Protein 8Y6P (pdb70)

B-factor: mean 99.48, std 20.66, range [30.0, 200.17]

Solvent-accessible surface area: 58637 Å² total; per-residue (Å²): 168,64,16,48,32,4,4,22,27,37,20,68,47,4,19,118,91,7,71,11,123,73,8,61,108,7,53,99,83,7,2,52,95,131,58,7,58,57,4,40,140,29,177,72,67,52,11,9,3,9,60,8,13,55,26,3,72,93,57,102,55,68,30,0,62,77,5,5,91,80,18,3,120,128,111,34,106,162,10,15,70,56,5,69,65,19,54,159,107,26,47,112,90,3,121,72,3,5,74,35,41,54,138,14,68,110,102,51,121,67,12,61,123,72,34,19,28,6,22,97,6,6,43,105,4,33,106,20,1,53,131,13,136,52,80,69,9,2,2,2,19,6,70,95,20,7,6,9,69,45,4,7,10,15,4,4,21,17,27,56,1,5,47,96,1,65,18,54,9,18,46,8,74,0,88,110,2,113,13,45,1,21,0,3,45,24,0,42,37,9,8,111,89,18,57,93,103,102,74,55,190,45,48,26,17,49,86,12,100,16,24,10,54,29,12,22,28,34,3,63,162,51,14,122,42,157,84,36,92,16,4,3,6,2,0,14,40,0,37,64,19,75,0,43,64,10,0,53,1,67,7,8,6,10,0,1,1,103,52,159,72,0,35,104,88,14,63,77,102,68,4,54,82,10,42,8,96,100,150,64,13,48,4,63,91,76,14,15,111,46,2,24,59,81,62,49,110,60,114,89,30,90,78,30,80,106,35,40,48,78,4,2,10,53,28,3,45,28,30,8,39,14,85,52,65,34,65,62,168,79,28,127,115,27,55,98,45,16,103,113,66,55,22,16,64,10,19,15,72,63,3,82,105,92,48,41,73,96,6,18,28,27,12,31,9,11,16,108,79,4,104,2,18,19,108,1,1,33,53,8,5,155,102,85,21,190,66,75,28,79,87,5,0,78,54,3,70,147,62,60,2,5,79,48,60,108,176,112,66,9,2,11,20,21,73,67,21,14,90,42,64,39,123,101,114,64,21,142,21,55,78,132,14,1,51,36,1,48,83,52,28,113,24,121,77,62,121,66,71,74,38,139,32,53,68,95,1,0,12,25,54,11,2,68,0,27,58,56,21,75,111,72,82,55,38,94,91,18,31,6,30,6,35,35,14,8,22,28,5,3,51,59,35,63,26,38,106,34,81,36,69,65,6,4,6,6,58,4,5,63,36,4,54,127,1,92,78,12,24,60,24,24,55,63,142,140,49,153,124,31,28,37,12,7,47,78,6,11,90,17,6,6,79,17,30,46,21,2,27,94,30,102,4,17,15,4,2,21,5,7,19,73,48,97,146,8,55,60,45,3,54,125,40,12,149,100,33,140,22,21,3,2,39,18,67,30,102,34,68,40,88,79,68,12,114,7,36,118,58,51,10,63,42,10,25,12,6,93,128,24,34,8,2,4,1,7,51,48,9,47,9,33,5,12,25,3,9,86,68,38,153,78,93,108,127,49,111,15,152,98,53,88,30,39,4,86,95,35,31,35,5,28,150,43,98,10,1,0,4,5,6,75,53,6,13,2,11,10,11,42,15,91,166,218,92,34,79,19,58,91,80,190,107,110,12,38,2,8,53,22,24,96,121,131,30,27,3,3,11,0,39,93,71,1,22,9,22,32,13,57,25,28,134,161,66,93,60,5,70,121,32,184,66,114,81,45,133,4,132,60,84,34,5,97,5,4,6,15,14,140,119,104,54,12,10,2,1,11,64,125,71,55,46,10,12,25,24,62,93,98,27,62,60,81,111,93,30,58,24,12,42,46,119,50,1,9,2,7,24,94,158,35,7,91,38,20,42,40,90,120,48,202,92,33,52,55,97,79,49,72,15,98,34,29,165,90,24,64,3,34,31,20,80,30,0,82,86,12,91,31,7,0,0,0,0,36,50,0,1,5,0,2,4,40,132,87,42,31,27,45,31,34,2,32,57,78,40,48,3,32,4,16,6,6,46,49,16,191,35,123,46,12,67,16,2,0,2,2,2,3,86,46,86,84,51,10,27,7,25,6,0,85,93,57,42,31,50,156,6,16,2,48,0,43,12,75,26,44,11,11,51,2,138,82,40,65,29,2,1,0,1,0,27,80,21,19,3,5,30,16,165,102,50,53,69,88,5,88,64,15,92,55,114,21,114,3,37,6,17,6,11,21,47,62,108,38,8,9,1,0,1,59,56,5,10,6,2,14,10,90,116,67,73,58,41,65,102,120,33,8,113,52,52,0,69,36,8,50,3,18,22,83,94,15,0,1,0,0,0,56,77,21,92,72,0,1,2,7,103,87,122,45,38,100,16,120,14,11,1,66,88,0,13,56,27,137,48,60,8,3,2,2,0,4,51,79,13,35,0,18,3,25,54,88,68,40,104,49,30,68,140,34,172,120,35,152,48,110,8,48,3,38,21,23,69,92,36,14,1,0,6,0,36,54,68,18,47,1,11,2,34,81,8,78,61,54,123,148,101,7,127,72,75,87,35,10,115,54,119,24,84,45,179,20,113,5,29,73,1,5,2,1,101,58,4,60,18,0,0,0,0,0,98,80,0,7,0,8,1,12,13,27,63,128,137,94,12,100,106,19,37,44,2,81,127,7,1,127,71,32,2,95,35,2,49,16,2,80,35,46,40,2,0,0,0,0,0,12,16,0,1,1,2,23,1,60,51,0,116,111,69,160,48,23,126,60,13,120,125,39,150,27,34,97,143,66,55,2,16,6,3,7,5,31,1,108,7,94,29,0,135,68,3,33,17,19,82,123,11,20,48,1,28,1,5,1,53,95,4,27,4,9,31,1,44,16,46,165

Foldseek 3Di:
DDLLLLVLVPQPVCLVPPALLPQVVPPCVLPPPVQSVVLNPDDHSNLSSVSVSVSNSVDDVVSVVCVLPDRCVVPVVVVCPCSVCCVPPVDPLSVLLSVLLVVLCVVDVVCVQQADDDRVLLVVVLVCLVPDDFQFEAEEEEAPQLCPVRSVSVNCNRSVSCVVQLVAEAEFEQPPPPDPCVLVLSLLLVVLSLPPDDPPLFLLFQDCNQVLVQSLQVVLVVQCDPSNVAHEYEYEAHDDVVSVVSVRNSGHYYYYHYDVVNVVPDDCVRYPYHYCQDPVNFQDVVSVVSSLCSPVPDDDDCVCPPPPRNRSCSLVVVVVLVVVPPNCPCVVVLSVPSVDCVNVVPLQCVPDVPPVNVLVLLVLLDDAFFWAALVLNCLSRVPPCVDDSVVVQVVCVSRPFWPQDPPRRTTTGDDDDSVPPSVPVVPDCSQVSLVVVCVVVPPPDDADADDDDDLGCCLQCNVSSLVSYDLVSSQPCPPLLDARRVLSSQQSVPPCPRSGNRGDLPSVVVVLVVCVVVCVSVNCPPCVVSVVSSVCVSSLSSVPGPPRRPDDAGPLQSQCDDDDCCVVVSVVNVPNDPFDFANFPDWDFADKKDFDPPWFFQAWEAAPPQWIWTFTQQRWIWIGHQLVPDDDIDIGDDPPDRFGWDDKDADPNRQKMWTDGPFQWIWIDGDPPDIDTVVVLNWGWAEKDWDDPQTWIWTAIQQGKIFIWGADPVVRDIHGDPQDIQRRRDGQWHYWDDDPVFKIWTAGPVRWIWIAGPVPGDIDTDADDWDDPCIWHFDFAWIWRWDWDDDPDIDTDIDTQDDDPPKTWADWAADPVRAWIWTFIQQFIFIAGDVVSRGNRGDSGGAHWSYWYWDADDDQFWGIKIWTTGPPDSIITIWTATPHDTPSSRNRKFWFAQKEAEPQGQWIWTAMQQGWIAIDVGDIAHAPCSVVVWAWAHWEYHDPQFIWTFTQQGWIAGRVVNDTDDDDFGGGGWNDWYAADPQKIKIFHVVQQKIFMVGCVRDIDSHGFPDWYDDPNFWIWGQGQQGIWIAGPVCRVPTDDGDRHPWGWQEWDAAPQKTWTATQQQKIWIWHWDDDPPDIDTDTLEIDGDPDDFGWHYKDAANNRQWIWTWGQQGKIWIWGQDPSDTDTQAIDPPNDRGTFQDWDAANVRQWIWTFWQKIWIFGRVVSRVVSCCVSCPPQFPDPVDGGTRRMGGDSARGWNDKDAHNSRAWIWTAHSRRTITIMGTDD

Secondary structure (DSSP, 8-state):
--HHHHHTTTTHHHHHH--SSS-TT--TTTS-HHHHHHHHT-SSHHHHHHHHHHHHHHS-HHHHHHHHHTTHHHH-HHHHHHHHHHTTS--HHHHHHHHHHHHHHHH-HHHHHS----HHHHHHHHHHHHH--TT-EEEEE-STTSSHHHHHHHHHHSHHHHHHTTT-EEEEE--S--STTHHHHHHHHHHHHH-S---TT----SSHHHHHHHHHHHHHHHHSSGGGSS-EEEEEEE--HHHHHHH--SSEEEEEE--HHHHHHS-TTTEEEEES-SSSSS--HHHHHHHHHTTS--S---TTTTS-SSS-SHHHHHHHHHHTTS-STTTTGGGTTTTTTHHHHTTTSSS-TTTHHHHHHGGGSSPSS-EEEHHHHHHHTTTT--S-HHHHHHHHHHHTS---BTTTTEEE--SSSTTSS--TT--S-HHHHHHHHHHTTTTT---SS--S--SSHHHHSHHHHHHSS-HHHHHTT---TTSSHHHHHHHHS---SSSS-SS-STTTHHHHSSHHHHTTSSTTTTTHHHHHHHHHHHHHHHHTSTTTSSSS--HHHHHHSS-TTHHHHHHHHTSS-SS-EE-----------EE--SS-EEEEEEETTTEEEEEETTS-EEEEETTS-----EEE--SS--PPEEEEEEETTTTEEEEEETTS-EEEEE-----EESTT----EEEEEEEE--EEEEEEETTSEEEEEEEETTTTEEEE-SSPPEE---TTEEEEEEETTTEEEEEETTS-EEEEETTT--EEE---EEEE--EEEE-SS-EEEEEEE-SSS-EEEEEEE---TT--EEEEEE-TTSSEEEEEETTEEEEEETTT-SEEEE-SS-S-EEEEEEEE--SSSEEEEEEEEETT-SEEEEEEEE--EE----TT--EEEEEEE-TTS--EEEEETTS-EEEE--EEE--GGGGGTPPEEEEEESSSS-EEEEETTS-EEETTTTEEPP-SS--S---EEE-SSTTEEEEEETTTTEEEEEE---EEES--EEEEEEETTTEEEEEESS-EEEEESS-GGG--PPP--SS-EEEEEEETTEEEEEETTSEEEEEEEEE-SS-EEEEEEEEEE-S--SPEEEEEE-TTSSEEEEEETTS-EEEEEEETTEEEEEEEE-SS-SS---EEEE-TTSSEEEEESSEEEEEEHHHHHHT--HHHHTT----SSSTTEEEEEE-SSS--S-EEE-TTS-EEEEE-TTS-EEEEEE--

Structure (mmCIF, N/CA/C/O backbone):
data_8Y6P
#
_entry.id   8Y6P
#
loop_
_atom_site.group_PDB
_atom_site.id
_atom_site.type_symbol
_atom_site.label_atom_id
_atom_site.label_alt_id
_atom_site.label_comp_id
_atom_site.label_asym_id
_atom_site.label_entity_id
_atom_site.label_seq_id
_atom_site.pdbx_PDB_ins_code
_atom_site.Cartn_x
_atom_site.Cartn_y
_atom_site.Cartn_z
_atom_site.occupancy
_atom_site.B_iso_or_equiv
_atom_site.auth_seq_id
_atom_site.auth_comp_id
_atom_site.auth_asym_id
_atom_site.auth_atom_id
_atom_site.pdbx_PDB_model_num
ATOM 1 N N . TYR A 1 10 ? 144.677 144.910 99.844 1.00 93.80 10 TYR Q N 1
ATOM 2 C CA . TYR A 1 10 ? 143.233 145.052 99.989 1.00 93.80 10 TYR Q CA 1
ATOM 3 C C . TYR A 1 10 ? 142.668 145.969 98.908 1.00 93.80 10 TYR Q C 1
ATOM 4 O O . TYR A 1 10 ? 143.403 146.738 98.289 1.00 93.80 10 TYR Q O 1
ATOM 13 N N . GLN A 1 11 ? 141.359 145.885 98.688 1.00 103.30 11 GLN Q N 1
ATOM 14 C CA . GLN A 1 11 ? 140.692 146.619 97.623 1.00 103.30 11 GLN Q CA 1
ATOM 15 C C . GLN A 1 11 ? 140.005 147.857 98.188 1.00 103.30 11 GLN Q C 1
ATOM 16 O O . GLN A 1 11 ? 139.459 147.827 99.295 1.00 103.30 11 GLN Q O 1
ATOM 22 N N . TYR A 1 12 ? 140.044 148.947 97.416 1.00 102.33 12 TYR Q N 1
ATOM 23 C CA . TYR A 1 12 ? 139.495 150.221 97.872 1.00 102.33 12 TYR Q CA 1
ATOM 24 C C . TYR A 1 12 ? 137.992 150.143 98.117 1.00 102.33 12 TYR Q C 1
ATOM 25 O O . TYR A 1 12 ? 137.470 150.852 98.988 1.00 102.33 12 TYR Q O 1
ATOM 34 N N . LYS A 1 13 ? 137.280 149.300 97.363 1.00 100.94 13 LYS Q N 1
ATOM 35 C CA . LYS A 1 13 ? 135.826 149.237 97.494 1.00 100.94 13 LYS Q CA 1
ATOM 36 C C . LYS A 1 13 ? 135.411 148.801 98.893 1.00 100.94 13 LYS Q C 1
ATOM 37 O O . LYS A 1 13 ? 134.469 149.357 99.471 1.00 100.94 13 LYS Q O 1
ATOM 43 N N . ASP A 1 14 ? 136.094 147.799 99.449 1.00 101.46 14 ASP Q N 1
ATOM 44 C CA . ASP A 1 14 ? 135.743 147.312 100.778 1.00 101.46 14 ASP Q CA 1
ATOM 45 C C . ASP A 1 14 ? 135.957 148.386 101.837 1.00 101.46 14 ASP Q C 1
ATOM 46 O O . ASP A 1 14 ? 135.127 148.555 102.738 1.00 101.46 14 ASP Q O 1
ATOM 51 N N . ILE A 1 15 ? 137.066 149.124 101.745 1.00 100.71 15 ILE Q N 1
ATOM 52 C CA . ILE A 1 15 ? 137.362 150.143 102.744 1.00 100.71 15 ILE Q CA 1
ATOM 53 C C . ILE A 1 15 ? 136.506 151.389 102.560 1.00 100.71 15 ILE Q C 1
ATOM 54 O O . ILE A 1 15 ? 136.347 152.168 103.507 1.00 100.71 15 ILE Q O 1
ATOM 59 N N . LEU A 1 16 ? 135.959 151.612 101.361 1.00 92.49 16 LEU Q N 1
ATOM 60 C CA . LEU A 1 16 ? 135.149 152.805 101.138 1.00 92.49 16 LEU Q CA 1
ATOM 61 C C . LEU A 1 16 ? 133.872 152.771 101.971 1.00 92.49 16 LEU Q C 1
ATOM 62 O O . LEU A 1 16 ? 133.404 153.818 102.434 1.00 92.49 16 LEU Q O 1
ATOM 67 N N . SER A 1 17 ? 133.308 151.580 102.192 1.00 94.28 17 SER Q N 1
ATOM 68 C CA . SER A 1 17 ? 132.084 151.471 102.980 1.00 94.28 17 SER Q CA 1
ATOM 69 C C . SER A 1 17 ? 132.304 151.876 104.432 1.00 94.28 17 SER Q C 1
ATOM 70 O O . SER A 1 17 ? 131.341 152.189 105.141 1.00 94.28 17 SER Q O 1
ATOM 73 N N . VAL A 1 18 ? 133.554 151.868 104.894 1.00 91.10 18 VAL Q N 1
ATOM 74 C CA . VAL A 1 18 ? 133.887 152.220 106.270 1.00 91.10 18 VAL Q CA 1
ATOM 75 C C . VAL A 1 18 ? 133.565 153.685 106.529 1.00 91.10 18 VAL Q C 1
ATOM 76 O O . VAL A 1 18 ? 132.770 154.013 107.417 1.00 91.10 18 VAL Q O 1
ATOM 80 N N . PHE A 1 19 ? 134.185 154.575 105.755 1.00 97.05 19 PHE Q N 1
ATOM 81 C CA . PHE A 1 19 ? 133.990 156.017 105.896 1.00 97.05 19 PHE Q CA 1
ATOM 82 C C . PHE A 1 19 ? 132.652 156.355 105.246 1.00 97.05 19 PHE Q C 1
ATOM 83 O O . PHE A 1 19 ? 132.567 156.774 104.089 1.00 97.05 19 PHE Q O 1
ATOM 91 N N . GLU A 1 20 ? 131.584 156.160 106.011 1.00 100.86 20 GLU Q N 1
ATOM 92 C CA . GLU A 1 20 ? 130.230 156.369 105.516 1.00 100.86 20 GLU Q CA 1
ATOM 93 C C . GLU A 1 20 ? 129.470 157.442 106.278 1.00 100.86 20 GLU Q C 1
ATOM 94 O O . GLU A 1 20 ? 128.774 158.247 105.657 1.00 100.86 20 GLU Q O 1
ATOM 100 N N . ASP A 1 21 ? 129.585 157.481 107.608 1.00 100.16 21 ASP Q N 1
ATOM 101 C CA . ASP A 1 21 ? 128.843 158.468 108.390 1.00 100.16 21 ASP Q CA 1
ATOM 102 C C . ASP A 1 21 ? 129.269 159.888 108.035 1.00 100.16 21 ASP Q C 1
ATOM 103 O O . ASP A 1 21 ? 128.477 160.674 107.501 1.00 100.16 21 ASP Q O 1
ATOM 108 N N . ALA A 1 22 ? 130.526 160.235 108.320 1.00 101.15 22 ALA Q N 1
ATOM 109 C CA . ALA A 1 22 ? 131.013 161.560 107.962 1.00 101.15 22 ALA Q CA 1
ATOM 110 C C . ALA A 1 22 ? 131.038 161.766 106.454 1.00 101.15 22 ALA Q C 1
ATOM 111 O O . ALA A 1 22 ? 131.068 162.913 105.999 1.00 101.15 22 ALA Q O 1
ATOM 113 N N . PHE A 1 23 ? 131.026 160.683 105.673 1.00 97.24 23 PHE Q N 1
ATOM 114 C CA . PHE A 1 23 ? 130.799 160.813 104.238 1.00 97.24 23 PHE Q CA 1
ATOM 115 C C . PHE A 1 23 ? 129.418 161.394 103.961 1.00 97.24 23 PHE Q C 1
ATOM 116 O O . PHE A 1 23 ? 129.263 162.260 103.093 1.00 97.24 23 PHE Q O 1
ATOM 124 N N . VAL A 1 24 ? 128.402 160.926 104.690 1.00 102.16 24 VAL Q N 1
ATOM 125 C CA . VAL A 1 24 ? 127.069 161.514 104.579 1.00 102.16 24 VAL Q CA 1
ATOM 126 C C . VAL A 1 24 ? 127.084 162.954 105.074 1.00 102.16 24 VAL Q C 1
ATOM 127 O O . VAL A 1 24 ? 126.462 163.841 104.474 1.00 102.16 24 VAL Q O 1
ATOM 131 N N . ASP A 1 25 ? 127.791 163.209 106.178 1.00 105.40 25 ASP Q N 1
ATOM 132 C CA . ASP A 1 25 ? 127.819 164.554 106.748 1.00 105.40 25 ASP Q CA 1
ATOM 133 C C . ASP A 1 25 ? 128.446 165.563 105.790 1.00 105.40 25 ASP Q C 1
ATOM 134 O O . ASP A 1 25 ? 127.956 166.690 105.658 1.00 105.40 25 ASP Q O 1
ATOM 139 N N . ASN A 1 26 ? 129.528 165.180 105.112 1.00 105.79 26 ASN Q N 1
ATOM 140 C CA . ASN A 1 26 ? 130.286 166.101 104.274 1.00 105.79 26 ASN Q CA 1
ATOM 141 C C . ASN A 1 26 ? 129.880 166.048 102.806 1.00 105.79 26 ASN Q C 1
ATOM 142 O O . ASN A 1 26 ? 129.514 167.077 102.231 1.00 105.79 26 ASN Q O 1
ATOM 147 N N . PHE A 1 27 ? 129.945 164.873 102.183 1.00 106.67 27 PHE Q N 1
ATOM 148 C CA . PHE A 1 27 ? 129.651 164.775 100.761 1.00 106.67 27 PHE Q CA 1
ATOM 149 C C . PHE A 1 27 ? 128.182 165.079 100.488 1.00 106.67 27 PHE Q C 1
ATOM 150 O O . PHE A 1 27 ? 127.299 164.791 101.300 1.00 106.67 27 PHE Q O 1
ATOM 158 N N . ASP A 1 28 ? 127.929 165.670 99.322 1.00 114.79 28 ASP Q N 1
ATOM 159 C CA . ASP A 1 28 ? 126.609 166.158 98.947 1.00 114.79 28 ASP Q CA 1
ATOM 160 C C . ASP A 1 28 ? 125.977 165.369 97.810 1.00 114.79 28 ASP Q C 1
ATOM 161 O O . ASP A 1 28 ? 124.826 164.938 97.929 1.00 114.79 28 ASP Q O 1
ATOM 166 N N . CYS A 1 29 ? 126.697 165.214 96.694 1.00 117.30 29 CYS Q N 1
ATOM 167 C CA . CYS A 1 29 ? 126.226 164.568 95.469 1.00 117.30 29 CYS Q CA 1
ATOM 168 C C . CYS A 1 29 ? 125.211 165.454 94.755 1.00 117.30 29 CYS Q C 1
ATOM 169 O O . CYS A 1 29 ? 124.762 165.132 93.651 1.00 117.30 29 CYS Q O 1
ATOM 172 N N . LYS A 1 30 ? 124.848 166.570 95.382 1.00 118.18 30 LYS Q N 1
ATOM 173 C CA . LYS A 1 30 ? 124.041 167.611 94.761 1.00 118.18 30 LYS Q CA 1
ATOM 174 C C . LYS A 1 30 ? 124.896 168.769 94.260 1.00 118.18 30 LYS Q C 1
ATOM 175 O O . LYS A 1 30 ? 124.376 169.671 93.594 1.00 118.18 30 LYS Q O 1
ATOM 181 N N . ASP A 1 31 ? 126.199 168.753 94.545 1.00 118.60 31 ASP Q N 1
ATOM 182 C CA . ASP A 1 31 ? 127.115 169.788 94.092 1.00 118.60 31 ASP Q CA 1
ATOM 183 C C . ASP A 1 31 ? 128.252 169.249 93.234 1.00 118.60 31 ASP Q C 1
ATOM 184 O O . ASP A 1 31 ? 129.206 169.989 92.964 1.00 118.60 31 ASP Q O 1
ATOM 186 N N . VAL A 1 32 ? 128.186 167.991 92.803 1.00 116.97 32 VAL Q N 1
ATOM 187 C CA . VAL A 1 32 ? 129.238 167.404 91.979 1.00 116.97 32 VAL Q CA 1
ATOM 188 C C . VAL A 1 32 ? 128.650 166.912 90.664 1.00 116.97 32 VAL Q C 1
ATOM 189 O O . VAL A 1 32 ? 129.107 165.909 90.105 1.00 116.97 32 VAL Q O 1
ATOM 193 N N . GLN A 1 33 ? 127.635 167.616 90.155 1.00 112.28 33 GLN Q N 1
ATOM 194 C CA . GLN A 1 33 ? 127.021 167.244 88.883 1.00 112.28 33 GLN Q CA 1
ATOM 195 C C . GLN A 1 33 ? 127.975 167.367 87.702 1.00 112.28 33 GLN Q C 1
ATOM 196 O O . GLN A 1 33 ? 127.611 166.963 86.592 1.00 112.28 33 GLN Q O 1
ATOM 202 N N . ASP A 1 34 ? 129.178 167.908 87.906 1.00 120.73 34 ASP Q N 1
ATOM 203 C CA . ASP A 1 34 ? 130.260 167.797 86.936 1.00 120.73 34 ASP Q CA 1
ATOM 204 C C . ASP A 1 34 ? 130.927 166.426 86.978 1.00 120.73 34 ASP Q C 1
ATOM 205 O O . ASP A 1 34 ? 132.041 166.261 86.468 1.00 120.73 34 ASP Q O 1
ATOM 210 N N . MET A 1 35 ? 130.244 165.465 87.592 1.00 118.61 35 MET Q N 1
ATOM 211 C CA . MET A 1 35 ? 130.750 164.116 87.777 1.00 118.61 35 MET Q CA 1
ATOM 212 C C . MET A 1 35 ? 131.086 163.505 86.417 1.00 118.61 35 MET Q C 1
ATOM 213 O O . MET A 1 35 ? 130.199 163.402 85.558 1.00 118.61 35 MET Q O 1
ATOM 218 N N . PRO A 1 36 ? 132.354 163.116 86.170 1.00 119.47 36 PRO Q N 1
ATOM 219 C CA . PRO A 1 36 ? 132.702 162.458 84.900 1.00 119.47 36 PRO Q CA 1
ATOM 220 C C . PRO A 1 36 ? 131.761 161.325 84.515 1.00 119.47 36 PRO Q C 1
ATOM 221 O O . PRO A 1 36 ? 131.610 160.339 85.242 1.00 119.47 36 PRO Q O 1
ATOM 225 N N . LYS A 1 37 ? 131.129 161.474 83.346 1.00 120.33 37 LYS Q N 1
ATOM 226 C CA . LYS A 1 37 ? 129.988 160.645 82.970 1.00 120.33 37 LYS Q CA 1
ATOM 227 C C . LYS A 1 37 ? 130.342 159.174 82.791 1.00 120.33 37 LYS Q C 1
ATOM 228 O O . LYS A 1 37 ? 129.450 158.325 82.876 1.00 120.33 37 LYS Q O 1
ATOM 234 N N . SER A 1 38 ? 131.609 158.849 82.525 1.00 117.60 38 SER Q N 1
ATOM 235 C CA . SER A 1 38 ? 131.982 157.444 82.393 1.00 117.60 38 SER Q CA 1
ATOM 236 C C . SER A 1 38 ? 131.815 156.692 83.707 1.00 117.60 38 SER Q C 1
ATOM 237 O O . SER A 1 38 ? 131.360 155.543 83.708 1.00 117.60 38 SER Q O 1
ATOM 240 N N . ILE A 1 39 ? 132.176 157.321 84.826 1.00 115.02 39 ILE Q N 1
ATOM 241 C CA . ILE A 1 39 ? 132.106 156.652 86.122 1.00 115.02 39 ILE Q CA 1
ATOM 242 C C . ILE A 1 39 ? 130.662 156.316 86.478 1.00 115.02 39 ILE Q C 1
ATOM 243 O O . ILE A 1 39 ? 130.359 155.205 86.926 1.00 115.02 39 ILE Q O 1
ATOM 248 N N . LEU A 1 40 ? 129.751 157.269 86.290 1.00 119.80 40 LEU Q N 1
ATOM 249 C CA . LEU A 1 40 ? 128.337 157.074 86.588 1.00 119.80 40 LEU Q CA 1
ATOM 250 C C . LEU A 1 40 ? 127.506 157.450 85.372 1.00 119.80 40 LEU Q C 1
ATOM 251 O O . LEU A 1 40 ? 127.615 158.572 84.867 1.00 119.80 40 LEU Q O 1
ATOM 256 N N . SER A 1 41 ? 126.665 156.522 84.918 1.00 122.34 41 SER Q N 1
ATOM 257 C CA . SER A 1 41 ? 125.793 156.801 83.786 1.00 122.34 41 SER Q CA 1
ATOM 258 C C . SER A 1 41 ? 124.791 157.888 84.151 1.00 122.34 41 SER Q C 1
ATOM 259 O O . SER A 1 41 ? 124.418 158.045 85.316 1.00 122.34 41 SER Q O 1
ATOM 262 N N . LYS A 1 42 ? 124.355 158.639 83.136 1.00 124.14 42 LYS Q N 1
ATOM 263 C CA . LYS A 1 42 ? 123.531 159.820 83.379 1.00 124.14 42 LYS Q CA 1
ATOM 264 C C . LYS A 1 42 ? 122.215 159.450 84.056 1.00 124.14 42 LYS Q C 1
ATOM 265 O O . LYS A 1 42 ? 121.777 160.128 84.994 1.00 124.14 42 LYS Q O 1
ATOM 271 N N . GLU A 1 43 ? 121.575 158.369 83.603 1.00 123.01 43 GLU Q N 1
ATOM 272 C CA . GLU A 1 43 ? 120.286 157.980 84.166 1.00 123.01 43 GLU Q CA 1
ATOM 273 C C . GLU A 1 43 ? 120.411 157.634 85.646 1.00 123.01 43 GLU Q C 1
ATOM 274 O O . GLU A 1 43 ? 119.656 158.146 86.483 1.00 123.01 43 GLU Q O 1
ATOM 280 N N . GLU A 1 44 ? 121.373 156.776 85.994 1.00 125.12 44 GLU Q N 1
ATOM 281 C CA . GLU A 1 44 ? 121.478 156.356 87.386 1.00 125.12 44 GLU Q CA 1
ATOM 282 C C . GLU A 1 44 ? 121.953 157.491 88.284 1.00 125.12 44 GLU Q C 1
ATOM 283 O O . GLU A 1 44 ? 121.502 157.591 89.428 1.00 125.12 44 GLU Q O 1
ATOM 289 N N . ILE A 1 45 ? 122.839 158.363 87.795 1.00 121.98 45 ILE Q N 1
ATOM 290 C CA . ILE A 1 45 ? 123.279 159.474 88.634 1.00 121.98 45 ILE Q CA 1
ATOM 291 C C . ILE A 1 45 ? 122.135 160.457 88.857 1.00 121.98 45 ILE Q C 1
ATOM 292 O O . ILE A 1 45 ? 121.989 161.016 89.951 1.00 121.98 45 ILE Q O 1
ATOM 297 N N . ASP A 1 46 ? 121.297 160.675 87.838 1.00 123.97 46 ASP Q N 1
ATOM 298 C CA . ASP A 1 46 ? 120.096 161.475 88.051 1.00 123.97 46 ASP Q CA 1
ATOM 299 C C . ASP A 1 46 ? 119.176 160.811 89.066 1.00 123.97 46 ASP Q C 1
ATOM 300 O O . ASP A 1 46 ? 118.528 161.492 89.868 1.00 123.97 46 ASP Q O 1
ATOM 305 N N . HIS A 1 47 ? 119.106 159.478 89.041 1.00 112.23 47 HIS Q N 1
ATOM 306 C CA . HIS A 1 47 ? 118.287 158.765 90.016 1.00 112.23 47 HIS Q CA 1
ATOM 307 C C . HIS A 1 47 ? 118.805 158.975 91.438 1.00 112.23 47 HIS Q C 1
ATOM 308 O O . HIS A 1 47 ? 118.016 159.178 92.368 1.00 112.23 47 HIS Q O 1
ATOM 315 N N . ILE A 1 48 ? 120.127 158.920 91.628 1.00 112.53 48 ILE Q N 1
ATOM 316 C CA . ILE A 1 48 ? 120.697 159.186 92.953 1.00 112.53 48 ILE Q CA 1
ATOM 317 C C . ILE A 1 48 ? 120.430 160.627 93.376 1.00 112.53 48 ILE Q C 1
ATOM 318 O O . ILE A 1 48 ? 120.046 160.894 94.521 1.00 112.53 48 ILE Q O 1
ATOM 323 N N . ILE A 1 49 ? 120.643 161.579 92.464 1.00 117.08 49 ILE Q N 1
ATOM 324 C CA . ILE A 1 49 ? 120.461 162.988 92.806 1.00 117.08 49 ILE Q CA 1
ATOM 325 C C . ILE A 1 49 ? 119.005 163.281 93.141 1.00 117.08 49 ILE Q C 1
ATOM 326 O O . ILE A 1 49 ? 118.711 164.148 93.975 1.00 117.08 49 ILE Q O 1
ATOM 331 N N . MET A 1 50 ? 118.072 162.554 92.522 1.00 119.34 50 MET Q N 1
ATOM 332 C CA . MET A 1 50 ? 116.653 162.778 92.768 1.00 119.34 50 MET Q CA 1
ATOM 333 C C . MET A 1 50 ? 116.235 162.404 94.187 1.00 119.34 50 MET Q C 1
ATOM 334 O O . MET A 1 50 ? 115.139 162.782 94.614 1.00 119.34 50 MET Q O 1
ATOM 339 N N . SER A 1 51 ? 117.077 161.682 94.925 1.00 116.12 51 SER Q N 1
ATOM 340 C CA . SER A 1 51 ? 116.734 161.288 96.285 1.00 116.12 51 SER Q CA 1
ATOM 341 C C . SER A 1 51 ? 116.552 162.516 97.172 1.00 116.12 51 SER Q C 1
ATOM 342 O O . SER A 1 51 ? 117.208 163.545 96.991 1.00 116.12 51 SER Q O 1
ATOM 345 N N . LYS A 1 52 ? 115.649 162.396 98.147 1.00 111.79 52 LYS Q N 1
ATOM 346 C CA . LYS A 1 52 ? 115.242 163.555 98.935 1.00 111.79 52 LYS Q CA 1
ATOM 347 C C . LYS A 1 52 ? 116.242 163.871 100.044 1.00 111.79 52 LYS Q C 1
ATOM 348 O O . LYS A 1 52 ? 116.846 164.948 100.060 1.00 111.79 52 LYS Q O 1
ATOM 354 N N . ASP A 1 53 ? 116.427 162.946 100.979 1.00 105.83 53 ASP Q N 1
ATOM 355 C CA . ASP A 1 53 ? 117.277 163.200 102.132 1.00 105.83 53 ASP Q CA 1
ATOM 356 C C . ASP A 1 53 ? 118.731 162.854 101.824 1.00 105.83 53 ASP Q C 1
ATOM 357 O O . ASP A 1 53 ? 119.039 162.130 100.875 1.00 105.83 53 ASP Q O 1
ATOM 362 N N . ALA A 1 54 ? 119.631 163.392 102.651 1.00 100.09 54 ALA Q N 1
ATOM 363 C CA . ALA A 1 54 ? 121.057 163.161 102.448 1.00 100.09 54 ALA Q CA 1
ATOM 364 C C . ALA A 1 54 ? 121.421 161.695 102.647 1.00 100.09 54 ALA Q C 1
ATOM 365 O O . ALA A 1 54 ? 122.220 161.138 101.886 1.00 100.09 54 ALA Q O 1
ATOM 367 N N . VAL A 1 55 ? 120.849 161.055 103.671 1.00 89.28 55 VAL Q N 1
ATOM 368 C CA . VAL A 1 55 ? 121.224 159.680 103.996 1.00 89.28 55 VAL Q CA 1
ATOM 369 C C . VAL A 1 55 ? 120.856 158.739 102.854 1.00 89.28 55 VAL Q C 1
ATOM 370 O O . VAL A 1 55 ? 121.662 157.900 102.434 1.00 89.28 55 VAL Q O 1
ATOM 374 N N . SER A 1 56 ? 119.634 158.869 102.331 1.00 91.82 56 SER Q N 1
ATOM 375 C CA . SER A 1 56 ? 119.194 157.984 101.256 1.00 91.82 56 SER Q CA 1
ATOM 376 C C . SER A 1 56 ? 120.015 158.195 99.990 1.00 91.82 56 SER Q C 1
ATOM 377 O O . SER A 1 56 ? 120.414 157.226 99.332 1.00 91.82 56 SER Q O 1
ATOM 380 N N . GLY A 1 57 ? 120.272 159.454 99.629 1.00 95.30 57 GLY Q N 1
ATOM 381 C CA . GLY A 1 57 ? 121.081 159.722 98.452 1.00 95.30 57 GLY Q CA 1
ATOM 382 C C . GLY A 1 57 ? 122.494 159.189 98.585 1.00 95.30 57 GLY Q C 1
ATOM 383 O O . GLY A 1 57 ? 123.042 158.607 97.644 1.00 95.30 57 GLY Q O 1
ATOM 384 N N . THR A 1 58 ? 123.102 159.375 99.758 1.00 93.40 58 THR Q N 1
ATOM 385 C CA . THR A 1 58 ? 124.447 158.858 99.983 1.00 93.40 58 THR Q CA 1
ATOM 386 C C . THR A 1 58 ? 124.467 157.336 99.934 1.00 93.40 58 THR Q C 1
ATOM 387 O O . THR A 1 58 ? 125.403 156.740 99.393 1.00 93.40 58 THR Q O 1
ATOM 391 N N . LEU A 1 59 ? 123.445 156.687 100.500 1.00 83.84 59 LEU Q N 1
ATOM 392 C CA . LEU A 1 59 ? 123.378 155.230 100.448 1.00 83.84 59 LEU Q CA 1
ATOM 393 C C . LEU A 1 59 ? 123.230 154.732 99.016 1.00 83.84 59 LEU Q C 1
ATOM 394 O O . LEU A 1 59 ? 123.864 153.744 98.625 1.00 83.84 59 LEU Q O 1
ATOM 399 N N . ARG A 1 60 ? 122.388 155.397 98.221 1.00 90.38 60 ARG Q N 1
ATOM 400 C CA . ARG A 1 60 ? 122.234 155.010 96.822 1.00 90.38 60 ARG Q CA 1
ATOM 401 C C . ARG A 1 60 ? 123.536 155.199 96.052 1.00 90.38 60 ARG Q C 1
ATOM 402 O O . ARG A 1 60 ? 123.914 154.349 95.236 1.00 90.38 60 ARG Q O 1
ATOM 410 N N . LEU A 1 61 ? 124.233 156.312 96.297 1.00 94.04 61 LEU Q N 1
ATOM 411 C CA . LEU A 1 61 ? 125.525 156.530 95.657 1.00 94.04 61 LEU Q CA 1
ATOM 412 C C . LEU A 1 61 ? 126.524 155.454 96.060 1.00 94.04 61 LEU Q C 1
ATOM 413 O O . LEU A 1 61 ? 127.283 154.954 95.223 1.00 94.04 61 LEU Q O 1
ATOM 418 N N . PHE A 1 62 ? 126.538 155.090 97.344 1.00 90.55 62 PHE Q N 1
ATOM 419 C CA . PHE A 1 62 ? 127.438 154.047 97.821 1.00 90.55 62 PHE Q CA 1
ATOM 420 C C . PHE A 1 62 ? 127.147 152.719 97.136 1.00 90.55 62 PHE Q C 1
ATOM 421 O O . PHE A 1 62 ? 128.068 152.021 96.695 1.00 90.55 62 PHE Q O 1
ATOM 429 N N . TRP A 1 63 ? 125.866 152.356 97.036 1.00 82.55 63 TRP Q N 1
ATOM 430 C CA . TRP A 1 63 ? 125.497 151.101 96.389 1.00 82.55 63 TRP Q CA 1
ATOM 431 C C . TRP A 1 63 ? 125.878 151.104 94.914 1.00 82.55 63 TRP Q C 1
ATOM 432 O O . TRP A 1 63 ? 126.401 150.107 94.400 1.00 82.55 63 TRP Q O 1
ATOM 443 N N . THR A 1 64 ? 125.633 152.217 94.218 1.00 94.07 64 THR Q N 1
ATOM 444 C CA . THR A 1 64 ? 125.994 152.290 92.805 1.00 94.07 64 THR Q CA 1
ATOM 445 C C . THR A 1 64 ? 127.504 152.205 92.616 1.00 94.07 64 THR Q C 1
ATOM 446 O O . THR A 1 64 ? 127.983 151.556 91.679 1.00 94.07 64 THR Q O 1
ATOM 450 N N . LEU A 1 65 ? 128.271 152.858 93.493 1.00 94.00 65 LEU Q N 1
ATOM 451 C CA . LEU A 1 65 ? 129.726 152.789 93.402 1.00 94.00 65 LEU Q CA 1
ATOM 452 C C . LEU A 1 65 ? 130.225 151.369 93.643 1.00 94.00 65 LEU Q C 1
ATOM 453 O O . LEU A 1 65 ? 131.104 150.878 92.925 1.00 94.00 65 LEU Q O 1
ATOM 458 N N . LEU A 1 66 ? 129.674 150.692 94.654 1.00 82.29 66 LEU Q N 1
ATOM 459 C CA . LEU A 1 66 ? 130.076 149.313 94.919 1.00 82.29 66 LEU Q CA 1
ATOM 460 C C . LEU A 1 66 ? 129.658 148.379 93.791 1.00 82.29 66 LEU Q C 1
ATOM 461 O O . LEU A 1 66 ? 130.294 147.341 93.579 1.00 82.29 66 LEU Q O 1
ATOM 466 N N . SER A 1 67 ? 128.590 148.723 93.066 1.00 90.71 67 SER Q N 1
ATOM 467 C CA . SER A 1 67 ? 128.168 147.898 91.938 1.00 90.71 67 SER Q CA 1
ATOM 468 C C . SER A 1 67 ? 129.224 147.878 90.838 1.00 90.71 67 SER Q C 1
ATOM 469 O O . SER A 1 67 ? 129.468 146.834 90.222 1.00 90.71 67 SER Q O 1
ATOM 472 N N . LYS A 1 68 ? 129.858 149.018 90.577 1.00 95.20 68 LYS Q N 1
ATOM 473 C CA . LYS A 1 68 ? 130.813 149.133 89.483 1.00 95.20 68 LYS Q CA 1
ATOM 474 C C . LYS A 1 68 ? 132.146 148.494 89.877 1.00 95.20 68 LYS Q C 1
ATOM 475 O O . LYS A 1 68 ? 132.292 147.899 90.948 1.00 95.20 68 LYS Q O 1
ATOM 481 N N . GLN A 1 69 ? 133.137 148.617 89.000 1.00 107.09 69 GLN Q N 1
ATOM 482 C CA . GLN A 1 69 ? 134.453 148.024 89.186 1.00 107.09 69 GLN Q CA 1
ATOM 483 C C . GLN A 1 69 ? 135.467 149.095 89.583 1.00 107.09 69 GLN Q C 1
ATOM 484 O O . GLN A 1 69 ? 135.176 150.294 89.590 1.00 107.09 69 GLN Q O 1
ATOM 490 N N . GLU A 1 70 ? 136.678 148.642 89.923 1.00 116.67 70 GLU Q N 1
ATOM 491 C CA . GLU A 1 70 ? 137.721 149.561 90.368 1.00 116.67 70 GLU Q CA 1
ATOM 492 C C . GLU A 1 70 ? 138.185 150.500 89.262 1.00 116.67 70 GLU Q C 1
ATOM 493 O O . GLU A 1 70 ? 138.755 151.554 89.563 1.00 116.67 70 GLU Q O 1
ATOM 499 N N . GLU A 1 71 ? 137.943 150.154 87.995 1.00 122.77 71 GLU Q N 1
ATOM 500 C CA . GLU A 1 71 ? 138.372 151.012 86.896 1.00 122.77 71 GLU Q CA 1
ATOM 501 C C . GLU A 1 71 ? 137.617 152.336 86.870 1.00 122.77 71 GLU Q C 1
ATOM 502 O O . GLU A 1 71 ? 138.016 153.251 86.142 1.00 122.77 71 GLU Q O 1
ATOM 508 N N . MET A 1 72 ? 136.540 152.459 87.648 1.00 118.17 72 MET Q N 1
ATOM 509 C CA . MET A 1 72 ? 135.947 153.751 87.959 1.00 118.17 72 MET Q CA 1
ATOM 510 C C . MET A 1 72 ? 136.113 154.149 89.419 1.00 118.17 72 MET Q C 1
ATOM 511 O O . MET A 1 72 ? 136.072 155.346 89.728 1.00 118.17 72 MET Q O 1
ATOM 516 N N . VAL A 1 73 ? 136.317 153.185 90.320 1.00 108.58 73 VAL Q N 1
ATOM 517 C CA . VAL A 1 73 ? 136.498 153.509 91.734 1.00 108.58 73 VAL Q CA 1
ATOM 518 C C . VAL A 1 73 ? 137.779 154.309 91.937 1.00 108.58 73 VAL Q C 1
ATOM 519 O O . VAL A 1 73 ? 137.789 155.332 92.632 1.00 108.58 73 VAL Q O 1
ATOM 523 N N . GLN A 1 74 ? 138.881 153.858 91.330 1.00 115.42 74 GLN Q N 1
ATOM 524 C CA . GLN A 1 74 ? 140.144 154.576 91.478 1.00 115.42 74 GLN Q CA 1
ATOM 525 C C . GLN A 1 74 ? 140.073 155.972 90.872 1.00 115.42 74 GLN Q C 1
ATOM 526 O O . GLN A 1 74 ? 140.732 156.895 91.364 1.00 115.42 74 GLN Q O 1
ATOM 532 N N . LYS A 1 75 ? 139.285 156.148 89.810 1.00 114.43 75 LYS Q N 1
ATOM 533 C CA . LYS A 1 75 ? 139.081 157.486 89.263 1.00 114.43 75 LYS Q CA 1
ATOM 534 C C . LYS A 1 75 ? 138.251 158.341 90.211 1.00 114.43 75 LYS Q C 1
ATOM 535 O O . LYS A 1 75 ? 138.477 159.552 90.322 1.00 114.43 75 LYS Q O 1
ATOM 541 N N . PHE A 1 76 ? 137.283 157.730 90.897 1.00 105.03 76 PHE Q N 1
ATOM 542 C CA . PHE A 1 76 ? 136.573 158.437 91.959 1.00 105.03 76 PHE Q CA 1
ATOM 543 C C . PHE A 1 76 ? 137.543 158.900 93.039 1.00 105.03 76 PHE Q C 1
ATOM 544 O O . PHE A 1 76 ? 137.401 160.000 93.586 1.00 105.03 76 PHE Q O 1
ATOM 552 N N . VAL A 1 77 ? 138.535 158.067 93.361 1.00 115.01 77 VAL Q N 1
ATOM 553 C CA . VAL A 1 77 ? 139.555 158.462 94.335 1.00 115.01 77 VAL Q CA 1
ATOM 554 C C . VAL A 1 77 ? 140.357 159.650 93.813 1.00 115.01 77 VAL Q C 1
ATOM 555 O O . VAL A 1 77 ? 140.366 160.730 94.413 1.00 115.01 77 VAL Q O 1
ATOM 559 N N . GLU A 1 78 ? 141.043 159.463 92.683 1.00 117.39 78 GLU Q N 1
ATOM 560 C CA . GLU A 1 78 ? 141.964 160.489 92.198 1.00 117.39 78 GLU Q CA 1
ATOM 561 C C . GLU A 1 78 ? 141.228 161.736 91.721 1.00 117.39 78 GLU Q C 1
ATOM 562 O O . GLU A 1 78 ? 141.610 162.858 92.074 1.00 117.39 78 GLU Q O 1
ATOM 568 N N . GLU A 1 79 ? 140.187 161.566 90.914 1.00 112.89 79 GLU Q N 1
ATOM 569 C CA . GLU A 1 79 ? 139.467 162.688 90.332 1.00 112.89 79 GLU Q CA 1
ATOM 570 C C . GLU A 1 79 ? 138.258 163.055 91.195 1.00 112.89 79 GLU Q C 1
ATOM 571 O O . GLU A 1 79 ? 138.116 162.612 92.338 1.00 112.89 79 GLU Q O 1
ATOM 577 N N . VAL A 1 80 ? 137.391 163.901 90.640 1.00 105.34 80 VAL Q N 1
ATOM 578 C CA . VAL A 1 80 ? 136.081 164.245 91.187 1.00 105.34 80 VAL Q CA 1
ATOM 579 C C . VAL A 1 80 ? 136.277 165.008 92.494 1.00 105.34 80 VAL Q C 1
ATOM 580 O O . VAL A 1 80 ? 136.358 166.242 92.489 1.00 105.34 80 VAL Q O 1
ATOM 584 N N . LEU A 1 81 ? 136.376 164.289 93.617 1.00 104.28 81 LEU Q N 1
ATOM 585 C CA . LEU A 1 81 ? 136.510 164.942 94.915 1.00 104.28 81 LEU Q CA 1
ATOM 586 C C . LEU A 1 81 ? 137.731 165.852 94.969 1.00 104.28 81 LEU Q C 1
ATOM 587 O O . LEU A 1 81 ? 137.734 166.831 95.726 1.00 104.28 81 LEU Q O 1
ATOM 592 N N . ARG A 1 82 ? 138.746 165.566 94.147 1.00 107.93 82 ARG Q N 1
ATOM 593 C CA . ARG A 1 82 ? 139.949 166.390 94.091 1.00 107.93 82 ARG Q CA 1
ATOM 594 C C . ARG A 1 82 ? 139.616 167.851 93.816 1.00 107.93 82 ARG Q C 1
ATOM 595 O O . ARG A 1 82 ? 140.339 168.753 94.256 1.00 107.93 82 ARG Q O 1
ATOM 603 N N . ILE A 1 83 ? 138.524 168.108 93.093 1.00 103.89 83 ILE Q N 1
ATOM 604 C CA . ILE A 1 83 ? 138.178 169.492 92.792 1.00 103.89 83 ILE Q CA 1
ATOM 605 C C . ILE A 1 83 ? 137.699 170.215 94.048 1.00 103.89 83 ILE Q C 1
ATOM 606 O O . ILE A 1 83 ? 138.036 171.384 94.267 1.00 103.89 83 ILE Q O 1
ATOM 611 N N . ASN A 1 84 ? 136.912 169.543 94.899 1.00 107.51 84 ASN Q N 1
ATOM 612 C CA . ASN A 1 84 ? 136.389 170.223 96.082 1.00 107.51 84 ASN Q CA 1
ATOM 613 C C . ASN A 1 84 ? 136.466 169.424 97.376 1.00 107.51 84 ASN Q C 1
ATOM 614 O O . ASN A 1 84 ? 136.548 170.041 98.443 1.00 107.51 84 ASN Q O 1
ATOM 619 N N . TYR A 1 85 ? 136.446 168.092 97.340 1.00 107.78 85 TYR Q N 1
ATOM 620 C CA . TYR A 1 85 ? 136.326 167.282 98.546 1.00 107.78 85 TYR Q CA 1
ATOM 621 C C . TYR A 1 85 ? 137.662 166.704 98.998 1.00 107.78 85 TYR Q C 1
ATOM 622 O O . TYR A 1 85 ? 137.710 165.575 99.501 1.00 107.78 85 TYR Q O 1
ATOM 631 N N . LYS A 1 86 ? 138.752 167.457 98.825 1.00 111.95 86 LYS Q N 1
ATOM 632 C CA . LYS A 1 86 ? 140.049 167.007 99.319 1.00 111.95 86 LYS Q CA 1
ATOM 633 C C . LYS A 1 86 ? 140.027 166.803 100.827 1.00 111.95 86 LYS Q C 1
ATOM 634 O O . LYS A 1 86 ? 140.765 165.961 101.352 1.00 111.95 86 LYS Q O 1
ATOM 640 N N . PHE A 1 87 ? 139.187 167.563 101.536 1.00 11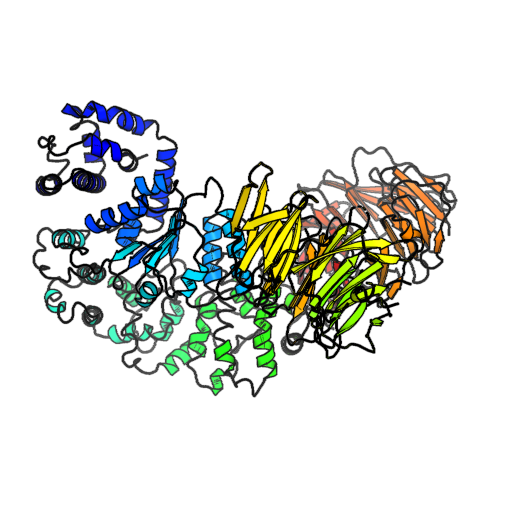1.91 87 PHE Q N 1
ATOM 641 C CA . PHE A 1 87 ? 139.063 167.394 102.980 1.00 111.91 87 PHE Q CA 1
ATOM 642 C C . PHE A 1 87 ? 138.561 166.005 103.343 1.00 111.91 87 PHE Q C 1
ATOM 643 O O . PHE A 1 87 ? 138.726 165.566 104.486 1.00 111.91 87 PHE Q O 1
ATOM 651 N N . LEU A 1 88 ? 137.946 165.301 102.393 1.00 106.80 88 LEU Q N 1
ATOM 652 C CA . LEU A 1 88 ? 137.499 163.936 102.632 1.00 106.80 88 LEU Q CA 1
ATOM 653 C C . LEU A 1 88 ? 138.514 162.904 102.145 1.00 106.80 88 LEU Q C 1
ATOM 654 O O . LEU A 1 88 ? 138.405 161.727 102.509 1.00 106.80 88 LEU Q O 1
ATOM 659 N N . MET A 1 89 ? 139.510 163.325 101.357 1.00 107.35 89 MET Q N 1
ATOM 660 C CA . MET A 1 89 ? 140.613 162.436 100.996 1.00 107.35 89 MET Q CA 1
ATOM 661 C C . MET A 1 89 ? 141.324 161.885 102.224 1.00 107.35 89 MET Q C 1
ATOM 662 O O . MET A 1 89 ? 141.431 160.666 102.401 1.00 107.35 89 MET Q O 1
ATOM 667 N N . SER A 1 90 ? 141.788 162.778 103.100 1.00 110.96 90 SER Q N 1
ATOM 668 C CA . SER A 1 90 ? 142.911 162.464 103.983 1.00 110.96 90 SER Q CA 1
ATOM 669 C C . SER A 1 90 ? 142.751 161.180 104.793 1.00 110.96 90 SER Q C 1
ATOM 670 O O . SER A 1 90 ? 143.734 160.424 104.881 1.00 110.96 90 SER Q O 1
ATOM 673 N N . PRO A 1 91 ? 141.598 160.867 105.405 1.00 108.67 91 PRO Q N 1
ATOM 674 C CA . PRO A 1 91 ? 141.463 159.544 106.030 1.00 108.67 91 PRO Q CA 1
ATOM 675 C C . PRO A 1 91 ? 141.605 158.411 105.024 1.00 108.67 91 PRO Q C 1
ATOM 676 O O . PRO A 1 91 ? 142.540 157.609 105.113 1.00 108.67 91 PRO Q O 1
ATOM 680 N N . ILE A 1 92 ? 140.708 158.365 104.036 1.00 104.72 92 ILE Q N 1
ATOM 681 C CA . ILE A 1 92 ? 140.706 157.253 103.088 1.00 104.72 92 ILE Q CA 1
ATOM 682 C C . ILE A 1 92 ? 141.937 157.298 102.194 1.00 104.72 92 ILE Q C 1
ATOM 683 O O . ILE A 1 92 ? 142.514 156.254 101.864 1.00 104.72 92 ILE Q O 1
ATOM 688 N N . LYS A 1 93 ? 142.370 158.498 101.798 1.00 108.16 93 LYS Q N 1
ATOM 689 C CA . LYS A 1 93 ? 143.611 158.611 101.036 1.00 108.16 93 LYS Q CA 1
ATOM 690 C C . LYS A 1 93 ? 144.773 158.000 101.808 1.00 108.16 93 LYS Q C 1
ATOM 691 O O . LYS A 1 93 ? 145.769 157.573 101.213 1.00 108.16 93 LYS Q O 1
ATOM 697 N N . THR A 1 94 ? 144.664 157.956 103.138 1.00 114.22 94 THR Q N 1
ATOM 698 C CA . THR A 1 94 ? 145.614 157.197 103.941 1.00 114.22 94 THR Q CA 1
ATOM 699 C C . THR A 1 94 ? 145.074 155.820 104.311 1.00 114.22 94 THR Q C 1
ATOM 700 O O . THR A 1 94 ? 145.858 154.877 104.470 1.00 114.22 94 THR Q O 1
ATOM 704 N N . GLU A 1 95 ? 143.750 155.681 104.445 1.00 109.35 95 GLU Q N 1
ATOM 705 C CA . GLU A 1 95 ? 143.177 154.415 104.897 1.00 109.35 95 GLU Q CA 1
ATOM 706 C C . GLU A 1 95 ? 143.398 153.301 103.883 1.00 109.35 95 GLU Q C 1
ATOM 707 O O . GLU A 1 95 ? 143.354 152.120 104.244 1.00 109.35 95 GLU Q O 1
ATOM 713 N N . GLN A 1 96 ? 143.626 153.653 102.616 1.00 111.56 96 GLN Q N 1
ATOM 714 C CA . GLN A 1 96 ? 143.982 152.647 101.623 1.00 111.56 96 GLN Q CA 1
ATOM 715 C C . GLN A 1 96 ? 145.289 151.961 101.999 1.00 111.56 96 GLN Q C 1
ATOM 716 O O . GLN A 1 96 ? 145.452 150.753 101.793 1.00 111.56 96 GLN Q O 1
ATOM 722 N N . ARG A 1 97 ? 146.229 152.720 102.564 1.00 112.12 97 ARG Q N 1
ATOM 723 C CA . ARG A 1 97 ? 147.537 152.174 102.907 1.00 112.12 97 ARG Q CA 1
ATOM 724 C C . ARG A 1 97 ? 147.538 151.548 104.300 1.00 112.12 97 ARG Q C 1
ATOM 725 O O . ARG A 1 97 ? 147.847 150.362 104.459 1.00 112.12 97 ARG Q O 1
ATOM 733 N N . GLN A 1 98 ? 147.201 152.338 105.324 1.00 114.61 98 GLN Q N 1
ATOM 734 C CA . GLN A 1 98 ? 147.317 151.922 106.719 1.00 114.61 98 GLN Q CA 1
ATOM 735 C C . GLN A 1 98 ? 146.437 150.717 107.041 1.00 114.61 98 GLN Q C 1
ATOM 736 O O . GLN A 1 98 ? 146.896 149.792 107.725 1.00 114.61 98 GLN Q O 1
ATOM 742 N N . PRO A 1 99 ? 145.170 150.695 106.568 1.00 106.51 99 PRO Q N 1
ATOM 743 C CA . PRO A 1 99 ? 144.236 149.615 106.938 1.00 106.51 99 PRO Q CA 1
ATOM 744 C C . PRO A 1 99 ? 144.175 149.356 108.438 1.00 106.51 99 PRO Q C 1
ATOM 745 O O . PRO A 1 99 ? 144.807 148.422 108.942 1.00 106.51 99 PRO Q O 1
ATOM 747 N N . SER A 1 100 ? 143.411 150.179 109.155 1.00 101.23 100 SER Q N 1
ATOM 748 C CA . SER A 1 100 ? 143.348 150.092 110.607 1.00 101.23 100 SER Q CA 1
ATOM 749 C C . SER A 1 100 ? 142.721 148.772 111.053 1.00 101.23 100 SER Q C 1
ATOM 750 O O . SER A 1 100 ? 142.091 148.052 110.273 1.00 101.23 100 SER Q O 1
ATOM 753 N N . MET A 1 101 ? 142.904 148.463 112.341 1.00 102.81 101 MET Q N 1
ATOM 754 C CA . MET A 1 101 ? 142.466 147.176 112.875 1.00 102.81 101 MET Q CA 1
ATOM 755 C C . MET A 1 101 ? 140.952 147.019 112.790 1.00 102.81 101 MET Q C 1
ATOM 756 O O . MET A 1 101 ? 140.454 145.937 112.458 1.00 102.81 101 MET Q O 1
ATOM 761 N N . MET A 1 102 ? 140.202 148.081 113.096 1.00 98.94 102 MET Q N 1
ATOM 762 C CA . MET A 1 102 ? 138.749 148.013 112.963 1.00 98.94 102 MET Q CA 1
ATOM 763 C C . MET A 1 102 ? 138.344 147.774 111.514 1.00 98.94 102 MET Q C 1
ATOM 764 O O . MET A 1 102 ? 137.446 146.969 111.235 1.00 98.94 102 MET Q O 1
ATOM 769 N N . THR A 1 103 ? 138.999 148.468 110.580 1.00 97.61 103 THR Q N 1
ATOM 770 C CA . THR A 1 103 ? 138.741 148.253 109.161 1.00 97.61 103 THR Q CA 1
ATOM 771 C C . THR A 1 103 ? 139.012 146.807 108.769 1.00 97.61 103 THR Q C 1
ATOM 772 O O . THR A 1 103 ? 138.207 146.179 108.072 1.00 97.61 103 THR Q O 1
ATOM 776 N N . ARG A 1 104 ? 140.147 146.263 109.214 1.00 98.23 104 ARG Q N 1
ATOM 777 C CA . ARG A 1 104 ? 140.500 144.892 108.863 1.00 98.23 104 ARG Q CA 1
ATOM 778 C C . ARG A 1 104 ? 139.496 143.899 109.433 1.00 98.23 104 ARG Q C 1
ATOM 779 O O . ARG A 1 104 ? 139.090 142.956 108.746 1.00 98.23 104 ARG Q O 1
ATOM 787 N N . MET A 1 105 ? 139.080 144.097 110.686 1.00 92.31 105 MET Q N 1
ATOM 788 C CA . MET A 1 105 ? 138.116 143.186 111.294 1.00 92.31 105 MET Q CA 1
ATOM 789 C C . MET A 1 105 ? 136.773 143.239 110.575 1.00 92.31 105 MET Q C 1
ATOM 790 O O . MET A 1 105 ? 136.172 142.194 110.288 1.00 92.31 105 MET Q O 1
ATOM 795 N N . TYR A 1 106 ? 136.289 144.448 110.270 1.00 86.42 106 TYR Q N 1
ATOM 796 C CA . TYR A 1 106 ? 135.017 144.574 109.567 1.00 86.42 106 TYR Q CA 1
ATOM 797 C C . TYR A 1 106 ? 135.093 143.944 108.183 1.00 86.42 106 TYR Q C 1
ATOM 798 O O . TYR A 1 106 ? 134.161 143.252 107.757 1.00 86.42 106 TYR Q O 1
ATOM 807 N N . ILE A 1 107 ? 136.199 144.167 107.470 1.00 95.47 107 ILE Q N 1
ATOM 808 C CA . ILE A 1 107 ? 136.352 143.600 106.134 1.00 95.47 107 ILE Q CA 1
ATOM 809 C C . ILE A 1 107 ? 136.405 142.079 106.203 1.00 95.47 107 ILE Q C 1
ATOM 810 O O . ILE A 1 107 ? 135.809 141.387 105.370 1.00 95.47 107 ILE Q O 1
ATOM 815 N N . GLU A 1 108 ? 137.116 141.534 107.193 1.00 93.61 108 GLU Q N 1
ATOM 816 C CA . GLU A 1 108 ? 137.193 140.084 107.344 1.00 93.61 108 GLU Q CA 1
ATOM 817 C C . GLU A 1 108 ? 135.818 139.485 107.619 1.00 93.61 108 GLU Q C 1
ATOM 818 O O . GLU A 1 108 ? 135.440 138.466 107.025 1.00 93.61 108 GLU Q O 1
ATOM 824 N N . GLN A 1 109 ? 135.051 140.111 108.516 1.00 82.47 109 GLN Q N 1
ATOM 825 C CA . GLN A 1 109 ? 133.711 139.607 108.806 1.00 82.47 109 GLN Q CA 1
ATOM 826 C C . GLN A 1 109 ? 132.811 139.703 107.579 1.00 82.47 109 GLN Q C 1
ATOM 827 O O . GLN A 1 109 ? 132.018 138.791 107.304 1.00 82.47 109 GLN Q O 1
ATOM 833 N N . ARG A 1 110 ? 132.921 140.801 106.827 1.00 87.02 110 ARG Q N 1
ATOM 834 C CA . ARG A 1 110 ? 132.126 140.959 105.614 1.00 87.02 110 ARG Q CA 1
ATOM 835 C C . ARG A 1 110 ? 132.478 139.899 104.579 1.00 87.02 110 ARG Q C 1
ATOM 836 O O . ARG A 1 110 ? 131.589 139.346 103.921 1.00 87.02 110 ARG Q O 1
ATOM 844 N N . ASP A 1 111 ? 133.771 139.610 104.410 1.00 90.37 111 ASP Q N 1
ATOM 845 C CA . ASP A 1 111 ? 134.178 138.566 103.475 1.00 90.37 111 ASP Q CA 1
ATOM 846 C C . ASP A 1 111 ? 133.666 137.203 103.917 1.00 90.37 111 ASP Q C 1
ATOM 847 O O . ASP A 1 111 ? 133.235 136.396 103.085 1.00 90.37 111 ASP Q O 1
ATOM 852 N N . ARG A 1 112 ? 133.714 136.922 105.222 1.00 85.45 112 ARG Q N 1
ATOM 853 C CA . ARG A 1 112 ? 133.178 135.657 105.715 1.00 85.45 112 ARG Q CA 1
ATOM 854 C C . ARG A 1 112 ? 131.687 135.541 105.420 1.00 85.45 112 ARG Q C 1
ATOM 855 O O . ARG A 1 112 ? 131.215 134.491 104.964 1.00 85.45 112 ARG Q O 1
ATOM 863 N N . LEU A 1 113 ? 130.932 136.615 105.664 1.00 77.73 113 LEU Q N 1
ATOM 864 C CA . LEU A 1 113 ? 129.497 136.581 105.395 1.00 77.73 113 LEU Q CA 1
ATOM 865 C C . LEU A 1 113 ? 129.214 136.420 103.905 1.00 77.73 113 LEU Q C 1
ATOM 866 O O . LEU A 1 113 ? 128.301 135.682 103.516 1.00 77.73 113 LEU Q O 1
ATOM 871 N N . TYR A 1 114 ? 129.980 137.111 103.054 1.00 79.45 114 TYR Q N 1
ATOM 872 C CA . TYR A 1 114 ? 129.803 136.965 101.612 1.00 79.45 114 TYR Q CA 1
ATOM 873 C C . TYR A 1 114 ? 130.101 135.544 101.154 1.00 79.45 114 TYR Q C 1
ATOM 874 O O . TYR A 1 114 ? 129.368 134.983 100.331 1.00 79.45 114 TYR Q O 1
ATOM 883 N N . ASN A 1 115 ? 131.180 134.949 101.666 1.00 84.65 115 ASN Q N 1
ATOM 884 C CA . ASN A 1 115 ? 131.526 133.589 101.270 1.00 84.65 115 ASN Q CA 1
ATOM 885 C C . ASN A 1 115 ? 130.492 132.591 101.773 1.00 84.65 115 ASN Q C 1
ATOM 886 O O . ASN A 1 115 ? 130.252 131.559 101.135 1.00 84.65 115 ASN Q O 1
ATOM 891 N N . ASP A 1 116 ? 129.869 132.879 102.919 1.00 86.32 116 ASP Q N 1
ATOM 892 C CA . ASP A 1 116 ? 128.858 131.971 103.452 1.00 86.32 116 ASP Q CA 1
ATOM 893 C C . ASP A 1 116 ? 127.646 131.881 102.530 1.00 86.32 116 ASP Q C 1
ATOM 894 O O . ASP A 1 116 ? 127.119 130.787 102.293 1.00 86.32 116 ASP Q O 1
ATOM 899 N N . ASN A 1 117 ? 127.189 133.015 102.001 1.00 82.32 117 ASN Q N 1
ATOM 900 C CA . ASN A 1 117 ? 126.009 133.074 101.138 1.00 82.32 117 ASN Q CA 1
ATOM 901 C C . ASN A 1 117 ? 126.444 133.535 99.750 1.00 82.32 117 ASN Q C 1
ATOM 902 O O . ASN A 1 117 ? 126.693 134.724 99.531 1.00 82.32 117 ASN Q O 1
ATOM 907 N N . GLN A 1 118 ? 126.523 132.589 98.812 1.00 81.75 118 GLN Q N 1
ATOM 908 C CA . GLN A 1 118 ? 127.000 132.907 97.470 1.00 81.75 118 GLN Q CA 1
ATOM 909 C C . GLN A 1 118 ? 125.955 133.676 96.670 1.00 81.75 118 GLN Q C 1
ATOM 910 O O . GLN A 1 118 ? 126.294 134.606 95.929 1.00 81.75 118 GLN Q O 1
ATOM 916 N N . VAL A 1 119 ? 124.680 133.296 96.800 1.00 84.63 119 VAL Q N 1
ATOM 917 C CA . VAL A 1 119 ? 123.622 133.928 96.015 1.00 84.63 119 VAL Q CA 1
ATOM 918 C C . VAL A 1 119 ? 123.494 135.406 96.355 1.00 84.63 119 VAL Q C 1
ATOM 919 O O . VAL A 1 119 ? 123.127 136.219 95.496 1.00 84.63 119 VAL Q O 1
ATOM 921 N N . PHE A 1 120 ? 123.779 135.779 97.606 1.00 85.19 120 PHE Q N 1
ATOM 922 C CA . PHE A 1 120 ? 123.761 137.189 97.983 1.00 85.19 120 PHE Q CA 1
ATOM 923 C C . PHE A 1 120 ? 124.759 137.991 97.160 1.00 85.19 120 PHE Q C 1
ATOM 924 O O . PHE A 1 120 ? 124.435 139.065 96.642 1.00 85.19 120 PHE Q O 1
ATOM 932 N N . ALA A 1 121 ? 125.983 137.482 97.025 1.00 82.12 121 ALA Q N 1
ATOM 933 C CA . ALA A 1 121 ? 126.960 138.149 96.174 1.00 82.12 121 ALA Q CA 1
ATOM 934 C C . ALA A 1 121 ? 126.538 138.095 94.711 1.00 82.12 121 ALA Q C 1
ATOM 935 O O . ALA A 1 121 ? 126.767 139.045 93.954 1.00 82.12 121 ALA Q O 1
ATOM 937 N N . LYS A 1 122 ? 125.925 136.987 94.297 1.00 85.80 122 LYS Q N 1
ATOM 938 C CA . LYS A 1 122 ? 125.543 136.786 92.904 1.00 85.80 122 LYS Q CA 1
ATOM 939 C C . LYS A 1 122 ? 124.491 137.780 92.425 1.00 85.80 122 LYS Q C 1
ATOM 940 O O . LYS A 1 122 ? 124.761 138.592 91.534 1.00 85.80 122 LYS Q O 1
ATOM 946 N N . TYR A 1 123 ? 123.294 137.730 93.005 1.00 89.18 123 TYR Q N 1
ATOM 947 C CA . TYR A 1 123 ? 122.128 138.436 92.474 1.00 89.18 123 TYR Q CA 1
ATOM 948 C C . TYR A 1 123 ? 121.493 139.323 93.539 1.00 89.18 123 TYR Q C 1
ATOM 949 O O . TYR A 1 123 ? 120.291 139.258 93.806 1.00 89.18 123 TYR Q O 1
ATOM 958 N N . ASN A 1 124 ? 122.305 140.168 94.167 1.00 87.13 124 ASN Q N 1
ATOM 959 C CA . ASN A 1 124 ? 121.809 141.053 95.208 1.00 87.13 124 ASN Q CA 1
ATOM 960 C C . ASN A 1 124 ? 120.932 142.160 94.628 1.00 87.13 124 ASN Q C 1
ATOM 961 O O . ASN A 1 124 ? 120.994 142.492 93.441 1.00 87.13 124 ASN Q O 1
ATOM 966 N N . VAL A 1 125 ? 120.109 142.736 95.500 1.00 78.10 125 VAL Q N 1
ATOM 967 C CA . VAL A 1 125 ? 119.362 143.957 95.212 1.00 78.10 125 VAL Q CA 1
ATOM 968 C C . VAL A 1 125 ? 118.994 144.594 96.546 1.00 78.10 125 VAL Q C 1
ATOM 969 O O . VAL A 1 125 ? 118.542 143.908 97.467 1.00 78.10 125 VAL Q O 1
ATOM 973 N N . SER A 1 126 ? 119.206 145.902 96.658 1.00 77.92 126 SER Q N 1
ATOM 974 C CA . SER A 1 126 ? 119.019 146.617 97.913 1.00 77.92 126 SER Q CA 1
ATOM 975 C C . SER A 1 126 ? 117.685 147.352 97.888 1.00 77.92 126 SER Q C 1
ATOM 976 O O . SER A 1 126 ? 117.435 148.163 96.989 1.00 77.92 126 SER Q O 1
ATOM 979 N N . ARG A 1 127 ? 116.838 147.071 98.875 1.00 74.28 127 ARG Q N 1
ATOM 980 C CA . ARG A 1 127 ? 115.571 147.774 99.042 1.00 74.28 127 ARG Q CA 1
ATOM 981 C C . ARG A 1 127 ? 115.779 148.892 100.057 1.00 74.28 127 ARG Q C 1
ATOM 982 O O . ARG A 1 127 ? 115.951 148.629 101.250 1.00 74.28 127 ARG Q O 1
ATOM 990 N N . LEU A 1 128 ? 115.757 150.139 99.578 1.00 71.39 128 LEU Q N 1
ATOM 991 C CA . LEU A 1 128 ? 116.155 151.272 100.410 1.00 71.39 128 LEU Q CA 1
ATOM 992 C C . LEU A 1 128 ? 115.267 151.401 101.643 1.00 71.39 128 LEU Q C 1
ATOM 993 O O . LEU A 1 128 ? 115.764 151.492 102.773 1.00 71.39 128 LEU Q O 1
ATOM 998 N N . GLN A 1 129 ? 113.949 151.422 101.445 1.00 68.93 129 GLN Q N 1
ATOM 999 C CA . GLN A 1 129 ? 113.040 151.662 102.564 1.00 68.93 129 GLN Q CA 1
ATOM 1000 C C . GLN A 1 129 ? 113.117 150.582 103.638 1.00 68.93 129 GLN Q C 1
ATOM 1001 O O . GLN A 1 129 ? 113.305 150.933 104.817 1.00 68.93 129 GLN Q O 1
ATOM 1007 N N . PRO A 1 130 ? 112.980 149.283 103.329 1.00 67.34 130 PRO Q N 1
ATOM 1008 C CA . PRO A 1 130 ? 113.111 148.280 104.401 1.00 67.34 130 PRO Q CA 1
ATOM 1009 C C . PRO A 1 130 ? 114.482 148.280 105.047 1.00 67.34 130 PRO Q C 1
ATOM 1010 O O . PRO A 1 130 ? 114.591 148.110 106.268 1.00 67.34 130 PRO Q O 1
ATOM 1014 N N . TYR A 1 131 ? 115.533 148.483 104.252 1.00 65.61 131 TYR Q N 1
ATOM 1015 C CA . TYR A 1 131 ? 116.891 148.490 104.784 1.00 65.61 131 TYR Q CA 1
ATOM 1016 C C . TYR A 1 131 ? 117.066 149.594 105.818 1.00 65.61 131 TYR Q C 1
ATOM 1017 O O . TYR A 1 131 ? 117.531 149.346 106.935 1.00 65.61 131 TYR Q O 1
ATOM 1026 N N . LEU A 1 132 ? 116.667 150.819 105.469 1.00 66.73 132 LEU Q N 1
ATOM 1027 C CA . LEU A 1 132 ? 116.777 151.931 106.408 1.00 66.73 132 LEU Q CA 1
ATOM 1028 C C . LEU A 1 132 ? 115.892 151.715 107.630 1.00 66.73 132 LEU Q C 1
ATOM 1029 O O . LEU A 1 132 ? 116.320 151.953 108.770 1.00 66.73 132 LEU Q O 1
ATOM 1034 N N . LYS A 1 133 ? 114.654 151.258 107.413 1.00 68.55 133 LYS Q N 1
ATOM 1035 C CA . LYS A 1 133 ? 113.717 151.102 108.519 1.00 68.55 133 LYS Q CA 1
ATOM 1036 C C . LYS A 1 133 ? 114.214 150.071 109.527 1.00 68.55 133 LYS Q C 1
ATOM 1037 O O . LYS A 1 133 ? 114.098 150.274 110.741 1.00 68.55 133 LYS Q O 1
ATOM 1043 N N . LEU A 1 134 ? 114.772 148.958 109.044 1.00 70.56 134 LEU Q N 1
ATOM 1044 C CA . LEU A 1 134 ? 115.262 147.919 109.942 1.00 70.56 134 LEU Q CA 1
ATOM 1045 C C . LEU A 1 134 ? 116.607 148.305 110.558 1.00 70.56 134 LEU Q C 1
ATOM 1046 O O . LEU A 1 134 ? 116.892 147.941 111.710 1.00 70.56 134 LEU Q O 1
ATOM 1051 N N . ARG A 1 135 ? 117.432 149.058 109.820 1.00 66.22 135 ARG Q N 1
ATOM 1052 C CA . ARG A 1 135 ? 118.694 149.543 110.367 1.00 66.22 135 ARG Q CA 1
ATOM 1053 C C . ARG A 1 135 ? 118.460 150.480 111.543 1.00 66.22 135 ARG Q C 1
ATOM 1054 O O . ARG A 1 135 ? 119.210 150.453 112.526 1.00 66.22 135 ARG Q O 1
ATOM 1062 N N . GLN A 1 136 ? 117.434 151.330 111.455 1.00 73.75 136 GLN Q N 1
ATOM 1063 C CA . GLN A 1 136 ? 117.125 152.211 112.579 1.00 73.75 136 GLN Q CA 1
ATOM 1064 C C . GLN A 1 136 ? 116.772 151.407 113.826 1.00 73.75 136 GLN Q C 1
ATOM 1065 O O . GLN A 1 136 ? 117.227 151.726 114.934 1.00 73.75 136 GLN Q O 1
ATOM 1071 N N . ALA A 1 137 ? 115.970 150.351 113.662 1.00 70.80 137 ALA Q N 1
ATOM 1072 C CA . ALA A 1 137 ? 115.606 149.508 114.796 1.00 70.80 137 ALA Q CA 1
ATOM 1073 C C . ALA A 1 137 ? 116.827 148.819 115.391 1.00 70.80 137 ALA Q C 1
ATOM 1074 O O . ALA A 1 137 ? 116.953 148.716 116.617 1.00 70.80 137 ALA Q O 1
ATOM 1076 N N . LEU A 1 138 ? 117.733 148.330 114.539 1.00 72.96 138 LEU Q N 1
ATOM 1077 C CA . LEU A 1 138 ? 118.964 147.731 115.056 1.00 72.96 138 LEU Q CA 1
ATOM 1078 C C . LEU A 1 138 ? 119.814 148.746 115.806 1.00 72.96 138 LEU Q C 1
ATOM 1079 O O . LEU A 1 138 ? 120.412 148.422 116.839 1.00 72.96 138 LEU Q O 1
ATOM 1084 N N . LEU A 1 139 ? 119.893 149.976 115.299 1.00 73.23 139 LEU Q N 1
ATOM 1085 C CA . LEU A 1 139 ? 120.664 151.003 115.990 1.00 73.23 139 LEU Q CA 1
ATOM 1086 C C . LEU A 1 139 ? 120.062 151.323 117.352 1.00 73.23 139 LEU Q C 1
ATOM 1087 O O . LEU A 1 139 ? 120.792 151.541 118.326 1.00 73.23 139 LEU Q O 1
ATOM 1092 N N . GLU A 1 140 ? 118.729 151.352 117.443 1.00 80.39 140 GLU Q N 1
ATOM 1093 C CA . GLU A 1 140 ? 118.092 151.714 118.707 1.00 80.39 140 GLU Q CA 1
ATOM 1094 C C . GLU A 1 140 ? 117.966 150.528 119.659 1.00 80.39 140 GLU Q C 1
ATOM 1095 O O . GLU A 1 140 ? 117.625 150.716 120.832 1.00 80.39 140 GLU Q O 1
ATOM 1101 N N . LEU A 1 141 ? 118.231 149.311 119.185 1.00 79.97 141 LEU Q N 1
ATOM 1102 C CA . LEU A 1 141 ? 117.943 148.117 119.973 1.00 79.97 141 LEU Q CA 1
ATOM 1103 C C . LEU A 1 141 ? 118.833 148.037 121.210 1.00 79.97 141 LEU Q C 1
ATOM 1104 O O . LEU A 1 141 ? 120.001 148.434 121.186 1.00 79.97 141 LEU Q O 1
ATOM 1109 N N . ARG A 1 142 ? 118.259 147.511 122.305 1.00 86.83 142 ARG Q N 1
ATOM 1110 C CA . ARG A 1 142 ? 118.869 147.361 123.618 1.00 86.83 142 ARG Q CA 1
ATOM 1111 C C . ARG A 1 142 ? 119.306 145.919 123.848 1.00 86.83 142 ARG Q C 1
ATOM 1112 O O . ARG A 1 142 ? 118.777 144.992 123.229 1.00 86.83 142 ARG Q O 1
ATOM 1120 N N . PRO A 1 143 ? 120.273 145.689 124.746 1.00 86.92 143 PRO Q N 1
ATOM 1121 C CA . PRO A 1 143 ? 120.815 144.330 124.923 1.00 86.92 143 PRO Q CA 1
ATOM 1122 C C . PRO A 1 143 ? 119.826 143.316 125.479 1.00 86.92 143 PRO Q C 1
ATOM 1123 O O . PRO A 1 143 ? 120.206 142.154 125.666 1.00 86.92 143 PRO Q O 1
ATOM 1127 N N . ALA A 1 144 ? 118.579 143.700 125.751 1.00 83.25 144 ALA Q N 1
ATOM 1128 C CA . ALA A 1 144 ? 117.570 142.767 126.226 1.00 83.25 144 ALA Q CA 1
ATOM 1129 C C . ALA A 1 144 ? 116.353 142.664 125.322 1.00 83.25 144 ALA Q C 1
ATOM 1130 O O . ALA A 1 144 ? 115.638 141.659 125.396 1.00 83.25 144 ALA Q O 1
ATOM 1132 N N . LYS A 1 145 ? 116.098 143.659 124.479 1.00 87.09 145 LYS Q N 1
ATOM 1133 C CA . LYS A 1 145 ? 114.932 143.661 123.608 1.00 87.09 145 LYS Q CA 1
ATOM 1134 C C . LYS A 1 145 ? 115.220 142.824 122.362 1.00 87.09 145 LYS Q C 1
ATOM 1135 O O . LYS A 1 145 ? 116.267 142.183 122.238 1.00 87.09 145 LYS Q O 1
ATOM 1141 N N . ASN A 1 146 ? 114.283 142.826 121.415 1.00 84.15 146 ASN Q N 1
ATOM 1142 C CA . ASN A 1 146 ? 114.468 142.133 120.149 1.00 84.15 146 ASN Q CA 1
ATOM 1143 C C . ASN A 1 146 ? 113.520 142.729 119.119 1.00 84.15 146 ASN Q C 1
ATOM 1144 O O . ASN A 1 146 ? 112.398 143.116 119.453 1.00 84.15 146 ASN Q O 1
ATOM 1149 N N . VAL A 1 147 ? 113.979 142.799 117.872 1.00 76.60 147 VAL Q N 1
ATOM 1150 C CA . VAL A 1 147 ? 113.185 143.323 116.765 1.00 76.60 147 VAL Q CA 1
ATOM 1151 C C . VAL A 1 147 ? 112.712 142.158 115.907 1.00 76.60 147 VAL Q C 1
ATOM 1152 O O . VAL A 1 147 ? 113.500 141.272 115.553 1.00 76.60 147 VAL Q O 1
ATOM 1156 N N . LEU A 1 148 ? 111.420 142.144 115.595 1.00 75.00 148 LEU Q N 1
ATOM 1157 C CA . LEU A 1 148 ? 110.807 141.068 114.829 1.00 75.00 148 LEU Q CA 1
ATOM 1158 C C . LEU A 1 148 ? 110.397 141.579 113.454 1.00 75.00 148 LEU Q C 1
ATOM 1159 O O . LEU A 1 148 ? 109.693 142.588 113.345 1.00 75.00 148 LEU Q O 1
ATOM 1164 N N . ILE A 1 149 ? 110.842 140.882 112.413 1.00 74.22 149 ILE Q N 1
ATOM 1165 C CA . ILE A 1 149 ? 110.460 141.168 111.036 1.00 74.22 149 ILE Q CA 1
ATOM 1166 C C . ILE A 1 149 ? 109.654 139.989 110.511 1.00 74.22 149 ILE Q C 1
ATOM 1167 O O . ILE A 1 149 ? 110.090 138.836 110.609 1.00 74.22 149 ILE Q O 1
ATOM 1172 N N . ASP A 1 150 ? 108.470 140.277 109.978 1.00 83.73 150 ASP Q N 1
ATOM 1173 C CA . ASP A 1 150 ? 107.554 139.238 109.538 1.00 83.73 150 ASP Q CA 1
ATOM 1174 C C . ASP A 1 150 ? 106.996 139.572 108.162 1.00 83.73 150 ASP Q C 1
ATOM 1175 O O . ASP A 1 150 ? 107.063 140.715 107.703 1.00 83.73 150 ASP Q O 1
ATOM 1180 N N . GLY A 1 151 ? 106.468 138.549 107.502 1.00 86.31 151 GLY Q N 1
ATOM 1181 C CA . GLY A 1 151 ? 105.866 138.724 106.195 1.00 86.31 151 GLY Q CA 1
ATOM 1182 C C . GLY A 1 151 ? 105.426 137.387 105.646 1.00 86.31 151 GLY Q C 1
ATOM 1183 O O . GLY A 1 151 ? 105.609 136.340 106.274 1.00 86.31 151 GLY Q O 1
ATOM 1184 N N . VAL A 1 152 ? 104.834 137.438 104.450 1.00 87.16 152 VAL Q N 1
ATOM 1185 C CA . VAL A 1 152 ? 104.451 136.211 103.765 1.00 87.16 152 VAL Q CA 1
ATOM 1186 C C . VAL A 1 152 ? 105.697 135.380 103.478 1.00 87.16 152 VAL Q C 1
ATOM 1187 O O . VAL A 1 152 ? 106.828 135.881 103.473 1.00 87.16 152 VAL Q O 1
ATOM 1191 N N . LEU A 1 153 ? 105.490 134.082 103.263 1.00 89.71 153 LEU Q N 1
ATOM 1192 C CA . LEU A 1 153 ? 106.617 133.214 102.953 1.00 89.71 153 LEU Q CA 1
ATOM 1193 C C . LEU A 1 153 ? 107.339 133.726 101.718 1.00 89.71 153 LEU Q C 1
ATOM 1194 O O . LEU A 1 153 ? 106.726 133.988 100.678 1.00 89.71 153 LEU Q O 1
ATOM 1199 N N . GLY A 1 154 ? 108.653 133.859 101.839 1.00 99.43 154 GLY Q N 1
ATOM 1200 C CA . GLY A 1 154 ? 109.448 134.296 100.717 1.00 99.43 154 GLY Q CA 1
ATOM 1201 C C . GLY A 1 154 ? 109.244 135.736 100.311 1.00 99.43 154 GLY Q C 1
ATOM 1202 O O . GLY A 1 154 ? 109.398 136.066 99.130 1.00 99.43 154 GLY Q O 1
ATOM 1203 N N . SER A 1 155 ? 108.934 136.616 101.261 1.00 96.49 155 SER Q N 1
ATOM 1204 C CA . SER A 1 155 ? 108.855 138.040 100.969 1.00 96.49 155 SER Q CA 1
ATOM 1205 C C . SER A 1 155 ? 110.217 138.721 101.001 1.00 96.49 155 SER Q C 1
ATOM 1206 O O . SER A 1 155 ? 110.286 139.954 101.080 1.00 96.49 155 SER Q O 1
ATOM 1209 N N . GLY A 1 156 ? 111.294 137.948 100.939 1.00 91.18 156 GLY Q N 1
ATOM 1210 C CA . GLY A 1 156 ? 112.634 138.503 100.971 1.00 91.18 156 GLY Q CA 1
ATOM 1211 C C . GLY A 1 156 ? 113.045 139.115 102.292 1.00 91.18 156 GLY Q C 1
ATOM 1212 O O . GLY A 1 156 ? 113.713 140.157 102.304 1.00 91.18 156 GLY Q O 1
ATOM 1213 N N . LYS A 1 157 ? 112.660 138.495 103.410 1.00 86.47 157 LYS Q N 1
ATOM 1214 C CA . LYS A 1 157 ? 113.206 138.909 104.698 1.00 86.47 157 LYS Q CA 1
ATOM 1215 C C . LYS A 1 157 ? 114.704 138.642 104.756 1.00 86.47 157 LYS Q C 1
ATOM 1216 O O . LYS A 1 157 ? 115.458 139.409 105.367 1.00 86.47 157 LYS Q O 1
ATOM 1222 N N . THR A 1 158 ? 115.149 137.555 104.123 1.00 87.01 158 THR Q N 1
ATOM 1223 C CA . THR A 1 158 ? 116.575 137.251 104.064 1.00 87.01 158 THR Q CA 1
ATOM 1224 C C . THR A 1 158 ? 117.346 138.330 103.310 1.00 87.01 158 THR Q C 1
ATOM 1225 O O . THR A 1 158 ? 118.449 138.713 103.729 1.00 87.01 158 THR Q O 1
ATOM 1229 N N . TRP A 1 159 ? 116.790 138.819 102.191 1.00 92.91 159 TRP Q N 1
ATOM 1230 C CA . TRP A 1 159 ? 117.387 139.953 101.487 1.00 92.91 159 TRP Q CA 1
ATOM 1231 C C . TRP A 1 159 ? 117.780 141.034 102.479 1.00 92.91 159 TRP Q C 1
ATOM 1232 O O . TRP A 1 159 ? 118.959 141.375 102.634 1.00 92.91 159 TRP Q O 1
ATOM 1243 N N . VAL A 1 160 ? 116.774 141.571 103.172 1.00 76.54 160 VAL Q N 1
ATOM 1244 C CA . VAL A 1 160 ? 116.955 142.767 103.980 1.00 76.54 160 VAL Q CA 1
ATOM 1245 C C . VAL A 1 160 ? 117.805 142.463 105.204 1.00 76.54 160 VAL Q C 1
ATOM 1246 O O . VAL A 1 160 ? 118.621 143.290 105.621 1.00 76.54 160 VAL Q O 1
ATOM 1250 N N . ALA A 1 161 ? 117.633 141.280 105.799 1.00 75.95 161 ALA Q N 1
ATOM 1251 C CA . ALA A 1 161 ? 118.443 140.914 106.958 1.00 75.95 161 ALA Q CA 1
ATOM 1252 C C . ALA A 1 161 ? 119.927 140.891 106.608 1.00 75.95 161 ALA Q C 1
ATOM 1253 O O . ALA A 1 161 ? 120.749 141.528 107.284 1.00 75.95 161 ALA Q O 1
ATOM 1255 N N . LEU A 1 162 ? 120.288 140.170 105.542 1.00 72.71 162 LEU Q N 1
ATOM 1256 C CA . LEU A 1 162 ? 121.690 140.113 105.139 1.00 72.71 162 LEU Q CA 1
ATOM 1257 C C . LEU A 1 162 ? 122.200 141.488 104.726 1.00 72.71 162 LEU Q C 1
ATOM 1258 O O . LEU A 1 162 ? 123.327 141.869 105.067 1.00 72.71 162 LEU Q O 1
ATOM 1263 N N . ASP A 1 163 ? 121.382 142.252 103.997 1.00 72.86 163 ASP Q N 1
ATOM 1264 C CA . ASP A 1 163 ? 121.804 143.570 103.536 1.00 72.86 163 ASP Q CA 1
ATOM 1265 C C . ASP A 1 163 ? 122.080 144.502 104.710 1.00 72.86 163 ASP Q C 1
ATOM 1266 O O . ASP A 1 163 ? 123.074 145.238 104.711 1.00 72.86 163 ASP Q O 1
ATOM 1271 N N . VAL A 1 164 ? 121.206 144.487 105.718 1.00 68.65 164 VAL Q N 1
ATOM 1272 C CA . VAL A 1 164 ? 121.394 145.334 106.890 1.00 68.65 164 VAL Q CA 1
ATOM 1273 C C . VAL A 1 164 ? 122.634 144.907 107.661 1.00 68.65 164 VAL Q C 1
ATOM 1274 O O . VAL A 1 164 ? 123.440 145.746 108.080 1.00 68.65 164 VAL Q O 1
ATOM 1278 N N . CYS A 1 165 ? 122.815 143.597 107.855 1.00 70.26 165 CYS Q N 1
ATOM 1279 C CA . CYS A 1 165 ? 123.986 143.143 108.597 1.00 70.26 165 CYS Q CA 1
ATOM 1280 C C . CYS A 1 165 ? 125.284 143.384 107.836 1.00 70.26 165 CYS Q C 1
ATOM 1281 O O . CYS A 1 165 ? 126.352 143.422 108.455 1.00 70.26 165 CYS Q O 1
ATOM 1284 N N . LEU A 1 166 ? 125.220 143.564 106.515 1.00 73.85 166 LEU Q N 1
ATOM 1285 C CA . LEU A 1 166 ? 126.431 143.874 105.763 1.00 73.85 166 LEU Q CA 1
ATOM 1286 C C . LEU A 1 166 ? 126.876 145.318 105.959 1.00 73.85 166 LEU Q C 1
ATOM 1287 O O . LEU A 1 166 ? 128.031 145.648 105.666 1.00 73.85 166 LEU Q O 1
ATOM 1292 N N . SER A 1 167 ? 125.987 146.185 106.438 1.00 75.80 167 SER Q N 1
ATOM 1293 C CA . SER A 1 167 ? 126.341 147.583 106.647 1.00 75.80 167 SER Q CA 1
ATOM 1294 C C . SER A 1 167 ? 127.370 147.717 107.763 1.00 75.80 167 SER Q C 1
ATOM 1295 O O . SER A 1 167 ? 127.402 146.917 108.701 1.00 75.80 167 SER Q O 1
ATOM 1298 N N . TYR A 1 168 ? 128.210 148.750 107.662 1.00 83.15 168 TYR Q N 1
ATOM 1299 C CA . TYR A 1 168 ? 129.290 148.915 108.630 1.00 83.15 168 TYR Q CA 1
ATOM 1300 C C . TYR A 1 168 ? 128.761 149.367 109.985 1.00 83.15 168 TYR Q C 1
ATOM 1301 O O . TYR A 1 168 ? 129.272 148.934 111.022 1.00 83.15 168 TYR Q O 1
ATOM 1310 N N . LYS A 1 169 ? 127.752 150.242 110.005 1.00 82.62 169 LYS Q N 1
ATOM 1311 C CA . LYS A 1 169 ? 127.270 150.771 111.279 1.00 82.62 169 LYS Q CA 1
ATOM 1312 C C . LYS A 1 169 ? 126.775 149.649 112.186 1.00 82.62 169 LYS Q C 1
ATOM 1313 O O . LYS A 1 169 ? 127.059 149.640 113.392 1.00 82.62 169 LYS Q O 1
ATOM 1319 N N . VAL A 1 170 ? 126.047 148.685 111.619 1.00 74.33 170 VAL Q N 1
ATOM 1320 C CA . VAL A 1 170 ? 125.566 147.553 112.407 1.00 74.33 170 VAL Q CA 1
ATOM 1321 C C . VAL A 1 170 ? 126.739 146.758 112.968 1.00 74.33 170 VAL Q C 1
ATOM 1322 O O . VAL A 1 170 ? 126.778 146.438 114.161 1.00 74.33 170 VAL 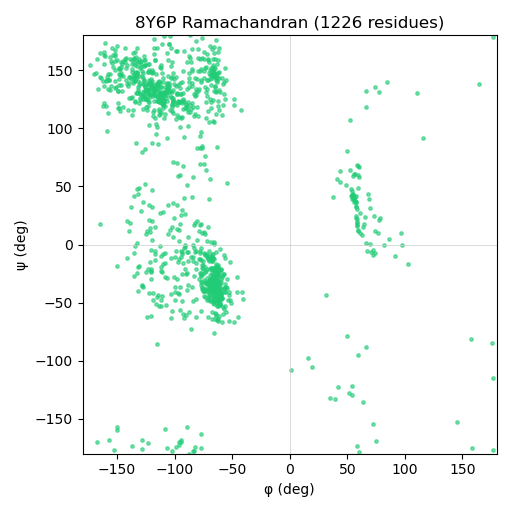Q O 1
ATOM 1326 N N . GLN A 1 171 ? 127.725 146.448 112.121 1.00 80.46 171 GLN Q N 1
ATOM 1327 C CA . GLN A 1 171 ? 128.873 145.667 112.575 1.00 80.46 171 GLN Q CA 1
ATOM 1328 C C . GLN A 1 171 ? 129.632 146.389 113.681 1.00 80.46 171 GLN Q C 1
ATOM 1329 O O . GLN A 1 171 ? 130.047 145.770 114.668 1.00 80.46 171 GLN Q O 1
ATOM 1335 N N . CYS A 1 172 ? 129.826 147.700 113.529 1.00 91.12 172 CYS Q N 1
ATOM 1336 C CA . CYS A 1 172 ? 130.514 148.482 114.549 1.00 91.12 172 CYS Q CA 1
ATOM 1337 C C . CYS A 1 172 ? 129.739 148.481 115.859 1.00 91.12 172 CYS Q C 1
ATOM 1338 O O . CYS A 1 172 ? 130.332 148.367 116.939 1.00 91.12 172 CYS Q O 1
ATOM 1341 N N . LYS A 1 173 ? 128.412 148.615 115.789 1.00 88.10 173 LYS Q N 1
ATOM 1342 C CA . LYS A 1 173 ? 127.627 148.636 117.018 1.00 88.10 173 LYS Q CA 1
ATOM 1343 C C . LYS A 1 173 ? 127.523 147.248 117.644 1.00 88.10 173 LYS Q C 1
ATOM 1344 O O . LYS A 1 173 ? 127.471 147.130 118.874 1.00 88.10 173 LYS Q O 1
ATOM 1350 N N . MET A 1 174 ? 127.503 146.190 116.830 1.00 86.07 174 MET Q N 1
ATOM 1351 C CA . MET A 1 174 ? 127.564 144.821 117.338 1.00 86.07 174 MET Q CA 1
ATOM 1352 C C . MET A 1 174 ? 128.982 144.375 117.684 1.00 86.07 174 MET Q C 1
ATOM 1353 O O . MET A 1 174 ? 129.167 143.208 118.050 1.00 86.07 174 MET Q O 1
ATOM 1358 N N . ASP A 1 175 ? 129.973 145.264 117.576 1.00 89.75 175 ASP Q N 1
ATOM 1359 C CA . ASP A 1 175 ? 131.369 144.946 117.891 1.00 89.75 175 ASP Q CA 1
ATOM 1360 C C . ASP A 1 175 ? 131.883 143.779 117.050 1.00 89.75 175 ASP Q C 1
ATOM 1361 O O . ASP A 1 175 ? 132.666 142.950 117.521 1.00 89.75 175 ASP Q O 1
ATOM 1366 N N . PHE A 1 176 ? 131.440 143.719 115.792 1.00 84.29 176 PHE Q N 1
ATOM 1367 C CA . PHE A 1 176 ? 131.848 142.675 114.848 1.00 84.29 176 PHE Q CA 1
ATOM 1368 C C . PHE A 1 176 ? 131.570 141.278 115.400 1.00 84.29 176 PHE Q C 1
ATOM 1369 O O . PHE A 1 176 ? 132.360 140.351 115.218 1.00 84.29 176 PHE Q O 1
ATOM 1377 N N . LYS A 1 177 ? 130.435 141.123 116.082 1.00 80.93 177 LYS Q N 1
ATOM 1378 C CA . LYS A 1 177 ? 130.032 139.842 116.665 1.00 80.93 177 LYS Q CA 1
ATOM 1379 C C . LYS A 1 177 ? 128.563 139.610 116.322 1.00 80.93 177 LYS Q C 1
ATOM 1380 O O . LYS A 1 177 ? 127.670 139.964 117.096 1.00 80.93 177 LYS Q O 1
ATOM 1386 N N . ILE A 1 178 ? 128.320 139.011 115.158 1.00 74.88 178 ILE Q N 1
ATOM 1387 C CA . ILE A 1 178 ? 126.977 138.681 114.697 1.00 74.88 178 ILE Q CA 1
ATOM 1388 C C . ILE A 1 178 ? 126.955 137.209 114.314 1.00 74.88 178 ILE Q C 1
ATOM 1389 O O . ILE A 1 178 ? 127.811 136.749 113.550 1.00 74.88 178 ILE Q O 1
ATOM 1394 N N . PHE A 1 179 ? 125.981 136.478 114.843 1.00 79.67 179 PHE Q N 1
ATOM 1395 C CA . PHE A 1 179 ? 125.869 135.040 114.644 1.00 79.67 179 PHE Q CA 1
ATOM 1396 C C . PHE A 1 179 ? 124.510 134.720 114.038 1.00 79.67 179 PHE Q C 1
ATOM 1397 O O . PHE A 1 179 ? 123.474 135.005 114.648 1.00 79.67 179 PHE Q O 1
ATOM 1405 N N . TRP A 1 180 ? 124.515 134.125 112.850 1.00 77.94 180 TRP Q N 1
ATOM 1406 C CA . TRP A 1 180 ? 123.286 133.689 112.207 1.00 77.94 180 TRP Q CA 1
ATOM 1407 C C . TRP A 1 180 ? 122.908 132.297 112.691 1.00 77.94 180 TRP Q C 1
ATOM 1408 O O . TRP A 1 180 ? 123.755 131.529 113.154 1.00 77.94 180 TRP Q O 1
ATOM 1419 N N . LEU A 1 181 ? 121.618 131.972 112.575 1.00 81.25 181 LEU Q N 1
ATOM 1420 C CA . LEU A 1 181 ? 121.152 130.637 112.939 1.00 81.25 181 LEU Q CA 1
ATOM 1421 C C . LEU A 1 181 ? 119.829 130.401 112.209 1.00 81.25 181 LEU Q C 1
ATOM 1422 O O . LEU A 1 181 ? 118.832 131.073 112.493 1.00 81.25 181 LEU Q O 1
ATOM 1427 N N . ASN A 1 182 ? 119.841 129.458 111.271 1.00 82.41 182 ASN Q N 1
ATOM 1428 C CA . ASN A 1 182 ? 118.643 129.129 110.511 1.00 82.41 182 ASN Q CA 1
ATOM 1429 C C . ASN A 1 182 ? 117.784 128.157 111.310 1.00 82.41 182 ASN Q C 1
ATOM 1430 O O . ASN A 1 182 ? 118.153 126.992 111.489 1.00 82.41 182 ASN Q O 1
ATOM 1435 N N . LEU A 1 183 ? 116.638 128.636 111.786 1.00 85.65 183 LEU Q N 1
ATOM 1436 C CA . LEU A 1 183 ? 115.727 127.821 112.590 1.00 85.65 183 LEU Q CA 1
ATOM 1437 C C . LEU A 1 183 ? 114.683 127.145 111.700 1.00 85.65 183 LEU Q C 1
ATOM 1438 O O . LEU A 1 183 ? 113.491 127.438 111.745 1.00 85.65 183 LEU Q O 1
ATOM 1443 N N . LYS A 1 184 ? 115.162 126.213 110.882 1.00 89.72 184 LYS Q N 1
ATOM 1444 C CA . LYS A 1 184 ? 114.309 125.427 110.004 1.00 89.72 184 LYS Q CA 1
ATOM 1445 C C . LYS A 1 184 ? 114.317 123.971 110.450 1.00 89.72 184 LYS Q C 1
ATOM 1446 O O . LYS A 1 184 ? 115.363 123.433 110.826 1.00 89.72 184 LYS Q O 1
ATOM 1452 N N . ASN A 1 185 ? 113.141 123.338 110.402 1.00 99.45 185 ASN Q N 1
ATOM 1453 C CA . ASN A 1 185 ? 112.957 121.962 110.867 1.00 99.45 185 ASN Q CA 1
ATOM 1454 C C . ASN A 1 185 ? 113.406 121.814 112.321 1.00 99.45 185 ASN Q C 1
ATOM 1455 O O . ASN A 1 185 ? 114.313 121.045 112.643 1.00 99.45 185 ASN Q O 1
ATOM 1460 N N . CYS A 1 186 ? 112.758 122.568 113.205 1.00 102.32 186 CYS Q N 1
ATOM 1461 C CA . CYS A 1 186 ? 113.118 122.627 114.618 1.00 102.32 186 CYS Q CA 1
ATOM 1462 C C . CYS A 1 186 ? 111.874 122.539 115.490 1.00 102.32 186 CYS Q C 1
ATOM 1463 O O . CYS A 1 186 ? 111.733 123.244 116.492 1.00 102.32 186 CYS Q O 1
ATOM 1466 N N . ASN A 1 187 ? 110.946 121.659 115.115 1.00 102.69 187 ASN Q N 1
ATOM 1467 C CA . ASN A 1 187 ? 109.719 121.441 115.870 1.00 102.69 187 ASN Q CA 1
ATOM 1468 C C . ASN A 1 187 ? 109.843 120.272 116.841 1.00 102.69 187 ASN Q C 1
ATOM 1469 O O . ASN A 1 187 ? 108.832 119.750 117.321 1.00 102.69 187 ASN Q O 1
ATOM 1474 N N . SER A 1 188 ? 111.068 119.856 117.141 1.00 98.91 188 SER Q N 1
ATOM 1475 C CA . SER A 1 188 ? 111.343 118.752 118.043 1.00 98.91 188 SER Q CA 1
ATOM 1476 C C . SER A 1 188 ? 112.161 119.254 119.222 1.00 98.91 188 SER Q C 1
ATOM 1477 O O . SER A 1 188 ? 112.972 120.173 119.071 1.00 98.91 188 SER Q O 1
ATOM 1480 N N . PRO A 1 189 ? 111.971 118.674 120.410 1.00 97.18 189 PRO Q N 1
ATOM 1481 C CA . PRO A 1 189 ? 112.700 119.148 121.594 1.00 97.18 189 PRO Q CA 1
ATOM 1482 C C . PRO A 1 189 ? 114.181 118.810 121.600 1.00 97.18 189 PRO Q C 1
ATOM 1483 O O . PRO A 1 189 ? 114.860 119.115 122.586 1.00 97.18 189 PRO Q O 1
ATOM 1487 N N . GLU A 1 190 ? 114.702 118.187 120.548 1.00 95.14 190 GLU Q N 1
ATOM 1488 C CA . GLU A 1 190 ? 116.094 117.763 120.522 1.00 95.14 190 GLU Q CA 1
ATOM 1489 C C . GLU A 1 190 ? 116.899 118.324 119.357 1.00 95.14 190 GLU Q C 1
ATOM 1490 O O . GLU A 1 190 ? 118.129 118.351 119.440 1.00 95.14 190 GLU Q O 1
ATOM 1496 N N . THR A 1 191 ? 116.252 118.764 118.275 1.00 92.33 191 THR Q N 1
ATOM 1497 C CA . THR A 1 191 ? 116.965 119.527 117.254 1.00 92.33 191 THR Q CA 1
ATOM 1498 C C . THR A 1 191 ? 117.419 120.876 117.799 1.00 92.33 191 THR Q C 1
ATOM 1499 O O . THR A 1 191 ? 118.438 121.427 117.359 1.00 92.33 191 THR Q O 1
ATOM 1503 N N . VAL A 1 192 ? 116.664 121.430 118.752 1.00 92.26 192 VAL Q N 1
ATOM 1504 C CA . VAL A 1 192 ? 117.070 122.675 119.393 1.00 92.26 192 VAL Q CA 1
ATOM 1505 C C . VAL A 1 192 ? 118.404 122.500 120.102 1.00 92.26 192 VAL Q C 1
ATOM 1506 O O . VAL A 1 192 ? 119.207 123.436 120.167 1.00 92.26 192 VAL Q O 1
ATOM 1510 N N . LEU A 1 193 ? 118.669 121.304 120.633 1.00 92.38 193 LEU Q N 1
ATOM 1511 C CA . LEU A 1 193 ? 119.974 121.033 121.225 1.00 92.38 193 LEU Q CA 1
ATOM 1512 C C . LEU A 1 193 ? 121.072 121.105 120.169 1.00 92.38 193 LEU Q C 1
ATOM 1513 O O . LEU A 1 193 ? 122.156 121.641 120.425 1.00 92.38 193 LEU Q O 1
ATOM 1518 N N . GLU A 1 194 ? 120.801 120.583 118.970 1.00 93.03 194 GLU Q N 1
ATOM 1519 C CA . GLU A 1 194 ? 121.765 120.687 117.879 1.00 93.03 194 GLU Q CA 1
ATOM 1520 C C . GLU A 1 194 ? 122.011 122.142 117.497 1.00 93.03 194 GLU Q C 1
ATOM 1521 O O . GLU A 1 194 ? 123.153 122.543 117.243 1.00 93.03 194 GLU Q O 1
ATOM 1527 N N . MET A 1 195 ? 120.950 122.950 117.452 1.00 93.17 195 MET Q N 1
ATOM 1528 C CA . MET A 1 195 ? 121.121 124.364 117.126 1.00 93.17 195 MET Q CA 1
ATOM 1529 C C . MET A 1 195 ? 121.906 125.095 118.212 1.00 93.17 195 MET Q C 1
ATOM 1530 O O . MET A 1 195 ? 122.722 125.976 117.913 1.00 93.17 195 MET Q O 1
ATOM 1535 N N . LEU A 1 196 ? 121.669 124.748 119.479 1.00 93.00 196 LEU Q N 1
ATOM 1536 C CA . LEU A 1 196 ? 122.451 125.328 120.567 1.00 93.00 196 LEU Q CA 1
ATOM 1537 C C . LEU A 1 196 ? 123.919 124.934 120.461 1.00 93.00 196 LEU Q C 1
ATOM 1538 O O . LEU A 1 196 ? 124.810 125.746 120.735 1.00 93.00 196 LEU Q O 1
ATOM 1543 N N . GLN A 1 197 ? 124.190 123.686 120.074 1.00 93.54 197 GLN Q N 1
ATOM 1544 C CA . GLN A 1 197 ? 125.570 123.268 119.850 1.00 93.54 197 GLN Q CA 1
ATOM 1545 C C . GLN A 1 197 ? 126.199 124.051 118.703 1.00 93.54 197 GLN Q C 1
ATOM 1546 O O . GLN A 1 197 ? 127.379 124.417 118.763 1.00 93.54 197 GLN Q O 1
ATOM 1552 N N . LYS A 1 198 ? 125.425 124.312 117.647 1.00 90.06 198 LYS Q N 1
ATOM 1553 C CA . LYS A 1 198 ? 125.922 125.145 116.555 1.00 90.06 198 LYS Q CA 1
ATOM 1554 C C . LYS A 1 198 ? 126.269 126.542 117.045 1.00 90.06 198 LYS Q C 1
ATOM 1555 O O . LYS A 1 198 ? 127.314 127.096 116.684 1.00 90.06 198 LYS Q O 1
ATOM 1561 N N . LEU A 1 199 ? 125.397 127.130 117.865 1.00 89.70 199 LEU Q N 1
ATOM 1562 C CA . LEU A 1 199 ? 125.661 128.466 118.389 1.00 89.70 199 LEU Q CA 1
ATOM 1563 C C . LEU A 1 199 ? 126.910 128.461 119.266 1.00 89.70 199 LEU Q C 1
ATOM 1564 O O . LEU A 1 199 ? 127.731 129.383 119.195 1.00 89.70 199 LEU Q O 1
ATOM 1569 N N . LEU A 1 200 ? 127.080 127.419 120.085 1.00 92.45 200 LEU Q N 1
ATOM 1570 C CA . LEU A 1 200 ? 128.281 127.317 120.911 1.00 92.45 200 LEU Q CA 1
ATOM 1571 C C . LEU A 1 200 ? 129.538 127.208 120.058 1.00 92.45 200 LEU Q C 1
ATOM 1572 O O . LEU A 1 200 ? 130.557 127.840 120.360 1.00 92.45 200 LEU Q O 1
ATOM 1577 N N . TYR A 1 201 ? 129.493 126.401 118.995 1.00 96.80 201 TYR Q N 1
ATOM 1578 C CA . TYR A 1 201 ? 130.654 126.287 118.117 1.00 96.80 201 TYR Q CA 1
ATOM 1579 C C . TYR A 1 201 ? 130.953 127.614 117.433 1.00 96.80 201 TYR Q C 1
ATOM 1580 O O . TYR A 1 201 ? 132.120 127.971 117.237 1.00 96.80 201 TYR Q O 1
ATOM 1589 N N . GLN A 1 202 ? 129.908 128.352 117.051 1.00 90.81 202 GLN Q N 1
ATOM 1590 C CA . GLN A 1 202 ? 130.109 129.706 116.544 1.00 90.81 202 GLN Q CA 1
ATOM 1591 C C . GLN A 1 202 ? 130.757 130.591 117.600 1.00 90.81 202 GLN Q C 1
ATOM 1592 O O . GLN A 1 202 ? 131.541 131.490 117.275 1.00 90.81 202 GLN Q O 1
ATOM 1598 N N . ILE A 1 203 ? 130.439 130.350 118.873 1.00 96.58 203 ILE Q N 1
ATOM 1599 C CA . ILE A 1 203 ? 131.042 131.120 119.957 1.00 96.58 203 ILE Q CA 1
ATOM 1600 C C . ILE A 1 203 ? 132.511 130.748 120.117 1.00 96.58 203 ILE Q C 1
ATOM 1601 O O . ILE A 1 203 ? 133.406 131.582 119.933 1.00 96.58 203 ILE Q O 1
ATOM 1606 N N . ASP A 1 204 ? 132.781 129.483 120.450 1.00 117.57 204 ASP Q N 1
ATOM 1607 C CA . ASP A 1 204 ? 134.140 129.000 120.663 1.00 117.57 204 ASP Q CA 1
ATOM 1608 C C . ASP A 1 204 ? 134.150 127.476 120.707 1.00 117.57 204 ASP Q C 1
ATOM 1609 O O . ASP A 1 204 ? 133.309 126.869 121.383 1.00 117.57 204 ASP Q O 1
ATOM 1614 N N . PRO A 1 205 ? 135.080 126.823 120.008 1.00 117.69 205 PRO Q N 1
ATOM 1615 C CA . PRO A 1 205 ? 135.125 125.343 120.004 1.00 117.69 205 PRO Q CA 1
ATOM 1616 C C . PRO A 1 205 ? 135.746 124.774 121.275 1.00 117.69 205 PRO Q C 1
ATOM 1617 O O . PRO A 1 205 ? 136.846 124.212 121.287 1.00 117.69 205 PRO Q O 1
ATOM 1621 N N . ASN A 1 206 ? 135.024 124.914 122.384 1.00 124.64 206 ASN Q N 1
ATOM 1622 C CA . ASN A 1 206 ? 135.472 124.388 123.667 1.00 124.64 206 ASN Q CA 1
ATOM 1623 C C . ASN A 1 206 ? 134.253 124.014 124.495 1.00 124.64 206 ASN Q C 1
ATOM 1624 O O . ASN A 1 206 ? 133.401 124.866 124.762 1.00 124.64 206 ASN Q O 1
ATOM 1629 N N . TRP A 1 207 ? 134.175 122.747 124.898 1.00 144.74 207 TRP Q N 1
ATOM 1630 C CA . TRP A 1 207 ? 133.043 122.276 125.692 1.00 144.74 207 TRP Q CA 1
ATOM 1631 C C . TRP A 1 207 ? 133.454 120.969 126.351 1.00 144.74 207 TRP Q C 1
ATOM 1632 O O . TRP A 1 207 ? 133.773 120.002 125.653 1.00 144.74 207 TRP Q O 1
ATOM 1643 N N . THR A 1 208 ? 133.451 120.937 127.682 1.00 151.23 208 THR Q N 1
ATOM 1644 C CA . THR A 1 208 ? 133.770 119.720 128.428 1.00 151.23 208 THR Q CA 1
ATOM 1645 C C . THR A 1 208 ? 132.544 118.816 128.401 1.00 151.23 208 THR Q C 1
ATOM 1646 O O . THR A 1 208 ? 131.653 118.910 129.246 1.00 151.23 208 THR Q O 1
ATOM 1650 N N . SER A 1 209 ? 132.508 117.915 127.423 1.00 148.52 209 SER Q N 1
ATOM 1651 C CA . SER A 1 209 ? 131.350 117.059 127.170 1.00 148.52 209 SER Q CA 1
ATOM 1652 C C . SER A 1 209 ? 131.109 116.019 128.260 1.00 148.52 209 SER Q C 1
ATOM 1653 O O . SER A 1 209 ? 130.161 115.237 128.107 1.00 148.52 209 SER Q O 1
ATOM 1656 N N . ARG A 1 210 ? 131.892 115.980 129.341 1.00 147.94 210 ARG Q N 1
ATOM 1657 C CA . ARG A 1 210 ? 131.685 114.994 130.394 1.00 147.94 210 ARG Q CA 1
ATOM 1658 C C . ARG A 1 210 ? 130.347 115.152 131.103 1.00 147.94 210 ARG Q C 1
ATOM 1659 O O . ARG A 1 210 ? 129.915 114.217 131.785 1.00 147.94 210 ARG Q O 1
ATOM 1667 N N . SER A 1 211 ? 129.685 116.301 130.961 1.00 140.38 211 SER Q N 1
ATOM 1668 C CA . SER A 1 211 ? 128.414 116.556 131.638 1.00 140.38 211 SER Q CA 1
ATOM 1669 C C . SER A 1 211 ? 127.282 115.782 130.959 1.00 140.38 211 SER Q C 1
ATOM 1670 O O . SER A 1 211 ? 126.393 116.339 130.315 1.00 140.38 211 SER Q O 1
ATOM 1673 N N . ASP A 1 212 ? 127.334 114.459 131.119 1.00 125.65 212 ASP Q N 1
ATOM 1674 C CA . ASP A 1 212 ? 126.318 113.568 130.564 1.00 125.65 212 ASP Q CA 1
ATOM 1675 C C . ASP A 1 212 ? 125.101 113.565 131.494 1.00 125.65 212 ASP Q C 1
ATOM 1676 O O . ASP A 1 212 ? 124.930 112.710 132.363 1.00 125.65 212 ASP Q O 1
ATOM 1681 N N . HIS A 1 213 ? 124.254 114.578 131.305 1.00 128.79 213 HIS Q N 1
ATOM 1682 C CA . HIS A 1 213 ? 123.040 114.687 132.104 1.00 128.79 213 HIS Q CA 1
ATOM 1683 C C . HIS A 1 213 ? 122.063 113.559 131.804 1.00 128.79 213 HIS Q C 1
ATOM 1684 O O . HIS A 1 213 ? 121.445 113.016 132.728 1.00 128.79 213 HIS Q O 1
ATOM 1691 N N . SER A 1 214 ? 121.917 113.192 130.529 1.00 115.60 214 SER Q N 1
ATOM 1692 C CA . SER A 1 214 ? 120.963 112.177 130.094 1.00 115.60 214 SER Q CA 1
ATOM 1693 C C . SER A 1 214 ? 119.562 112.514 130.587 1.00 115.60 214 SER Q C 1
ATOM 1694 O O . SER A 1 214 ? 119.096 113.644 130.409 1.00 115.60 214 SER Q O 1
ATOM 1697 N N . SER A 1 215 ? 118.900 111.547 131.227 1.00 117.15 215 SER Q N 1
ATOM 1698 C CA . SER A 1 215 ? 117.550 111.707 131.788 1.00 117.15 215 SER Q CA 1
ATOM 1699 C C . SER A 1 215 ? 116.652 112.281 130.691 1.00 117.15 215 SER Q C 1
ATOM 1700 O O . SER A 1 215 ? 116.598 111.712 129.593 1.00 117.15 215 SER Q O 1
ATOM 1703 N N . ASN A 1 216 ? 115.935 113.372 130.938 1.00 113.05 216 ASN Q N 1
ATOM 1704 C CA . ASN A 1 216 ? 115.191 114.062 129.895 1.00 113.05 216 ASN Q CA 1
ATOM 1705 C C . ASN A 1 216 ? 116.149 115.020 129.197 1.00 113.05 216 ASN Q C 1
ATOM 1706 O O . ASN A 1 216 ? 116.966 115.677 129.852 1.00 113.05 216 ASN Q O 1
ATOM 1711 N N . ILE A 1 217 ? 116.052 115.090 127.867 1.00 110.70 217 ILE Q N 1
ATOM 1712 C CA . ILE A 1 217 ? 116.919 115.967 127.088 1.00 110.70 217 ILE Q CA 1
ATOM 1713 C C . ILE A 1 217 ? 116.715 117.430 127.451 1.00 110.70 217 ILE Q C 1
ATOM 1714 O O . ILE A 1 217 ? 117.630 118.245 127.275 1.00 110.70 217 ILE Q O 1
ATOM 1719 N N . LYS A 1 218 ? 115.522 117.786 127.939 1.00 113.10 218 LYS Q N 1
ATOM 1720 C CA . LYS A 1 218 ? 115.255 119.158 128.360 1.00 113.10 218 LYS Q CA 1
ATOM 1721 C C . LYS A 1 218 ? 116.280 119.639 129.376 1.00 113.10 218 LYS Q C 1
ATOM 1722 O O . LYS A 1 218 ? 116.685 120.807 129.350 1.00 113.10 218 LYS Q O 1
ATOM 1728 N N . LEU A 1 219 ? 116.715 118.755 130.272 1.00 115.22 219 LEU Q N 1
ATOM 1729 C CA . LEU A 1 219 ? 117.739 119.125 131.239 1.00 115.22 219 LEU Q CA 1
ATOM 1730 C C . LEU A 1 219 ? 119.056 119.466 130.553 1.00 115.22 219 LEU Q C 1
ATOM 1731 O O . LEU A 1 219 ? 119.725 120.432 130.935 1.00 115.22 219 LEU Q O 1
ATOM 1736 N N . ARG A 1 220 ? 119.446 118.683 129.545 1.00 109.04 220 ARG Q N 1
ATOM 1737 C CA . ARG A 1 220 ? 120.683 118.975 128.830 1.00 109.04 220 ARG Q CA 1
ATOM 1738 C C . ARG A 1 220 ? 120.584 120.287 128.061 1.00 109.04 220 ARG Q C 1
ATOM 1739 O O . ARG A 1 220 ? 121.555 121.053 128.007 1.00 109.04 220 ARG Q O 1
ATOM 1747 N N . ILE A 1 221 ? 119.425 120.566 127.456 1.00 106.45 221 ILE Q N 1
ATOM 1748 C CA . ILE A 1 221 ? 119.282 121.835 126.745 1.00 106.45 221 ILE Q CA 1
ATOM 1749 C C . ILE A 1 221 ? 119.316 123.001 127.728 1.00 106.45 221 ILE Q C 1
ATOM 1750 O O . ILE A 1 221 ? 119.888 124.057 127.435 1.00 106.45 221 ILE Q O 1
ATOM 1755 N N . HIS A 1 222 ? 118.751 122.819 128.925 1.00 110.13 222 HIS Q N 1
ATOM 1756 C CA . HIS A 1 222 ? 118.853 123.863 129.940 1.00 110.13 222 HIS Q CA 1
ATOM 1757 C C . HIS A 1 222 ? 120.297 124.068 130.382 1.00 110.13 222 HIS Q C 1
ATOM 1758 O O . HIS A 1 222 ? 120.740 125.206 130.580 1.00 110.13 222 HIS Q O 1
ATOM 1765 N N . SER A 1 223 ? 121.044 122.976 130.553 1.00 111.77 223 SER Q N 1
ATOM 1766 C CA . SER A 1 223 ? 122.436 123.091 130.979 1.00 111.77 223 SER Q CA 1
ATOM 1767 C C . SER A 1 223 ? 123.280 123.804 129.930 1.00 111.77 223 SER Q C 1
ATOM 1768 O O . SER A 1 223 ? 124.105 124.664 130.266 1.00 111.77 223 SER Q O 1
ATOM 1771 N N . ILE A 1 224 ? 123.094 123.461 128.653 1.00 102.52 224 ILE Q N 1
ATOM 1772 C CA . ILE A 1 224 ? 123.866 124.129 127.610 1.00 102.52 224 ILE Q CA 1
ATOM 1773 C C . ILE A 1 224 ? 123.434 125.587 127.482 1.00 102.52 224 ILE Q C 1
ATOM 1774 O O . ILE A 1 224 ? 124.261 126.467 127.212 1.00 102.52 224 ILE Q O 1
ATOM 1779 N N . GLN A 1 225 ? 122.144 125.871 127.697 1.00 99.73 225 GLN Q N 1
ATOM 1780 C CA . GLN A 1 225 ? 121.693 127.259 127.740 1.00 99.73 225 GLN Q CA 1
ATOM 1781 C C . GLN A 1 225 ? 122.404 128.031 128.841 1.00 99.73 225 GLN Q C 1
ATOM 1782 O O . GLN A 1 225 ? 122.851 129.161 128.625 1.00 99.73 225 GLN Q O 1
ATOM 1788 N N . ALA A 1 226 ? 122.516 127.436 130.030 1.00 101.72 226 ALA Q N 1
ATOM 1789 C CA . ALA A 1 226 ? 123.204 128.103 131.131 1.00 101.72 226 ALA Q CA 1
ATOM 1790 C C . ALA A 1 226 ? 124.680 128.318 130.814 1.00 101.72 226 ALA Q C 1
ATOM 1791 O O . ALA A 1 226 ? 125.239 129.382 131.108 1.00 101.72 226 ALA Q O 1
ATOM 1793 N N . GLU A 1 227 ? 125.327 127.315 130.217 1.00 101.53 227 GLU Q N 1
ATOM 1794 C CA . GLU A 1 227 ? 126.743 127.440 129.880 1.00 101.53 227 GLU Q CA 1
ATOM 1795 C C . GLU A 1 227 ? 126.972 128.560 128.871 1.00 101.53 227 GLU Q C 1
ATOM 1796 O O . GLU A 1 227 ? 127.869 129.396 129.041 1.00 101.53 227 GLU Q O 1
ATOM 1802 N N . LEU A 1 228 ? 126.156 128.604 127.815 1.00 96.20 228 LEU Q N 1
ATOM 1803 C CA . LEU A 1 228 ? 126.314 129.660 126.822 1.00 96.20 228 LEU Q CA 1
ATOM 1804 C C . LEU A 1 228 ? 125.917 131.022 127.379 1.00 96.20 228 LEU Q C 1
ATOM 1805 O O . LEU A 1 228 ? 126.481 132.041 126.968 1.00 96.20 228 LEU Q O 1
ATOM 1810 N N . ARG A 1 229 ? 124.959 131.064 128.309 1.00 90.44 229 ARG Q N 1
ATOM 1811 C CA . ARG A 1 229 ? 124.618 132.319 128.970 1.00 90.44 229 ARG Q CA 1
ATOM 1812 C C . ARG A 1 229 ? 125.793 132.841 129.783 1.00 90.44 229 ARG Q C 1
ATOM 1813 O O . ARG A 1 229 ? 126.075 134.045 129.783 1.00 90.44 229 ARG Q O 1
ATOM 1821 N N . ARG A 1 230 ? 126.482 131.946 130.492 1.00 100.91 230 ARG Q N 1
ATOM 1822 C CA . ARG A 1 230 ? 127.696 132.337 131.200 1.00 100.91 230 ARG Q CA 1
ATOM 1823 C C . ARG A 1 230 ? 128.763 132.824 130.227 1.00 100.91 230 ARG Q C 1
ATOM 1824 O O . ARG A 1 230 ? 129.450 133.818 130.491 1.00 100.91 230 ARG Q O 1
ATOM 1832 N N . LEU A 1 231 ? 128.910 132.137 129.093 1.00 99.06 231 LEU Q N 1
ATOM 1833 C CA . LEU A 1 231 ? 129.961 132.482 128.141 1.00 99.06 231 LEU Q CA 1
ATOM 1834 C C . LEU A 1 231 ? 129.690 133.789 127.402 1.00 99.06 231 LEU Q C 1
ATOM 1835 O O . LEU A 1 231 ? 130.644 134.467 127.007 1.00 99.06 231 LEU Q O 1
ATOM 1840 N N . LEU A 1 232 ? 128.424 134.160 127.206 1.00 93.83 232 LEU Q N 1
ATOM 1841 C CA . LEU A 1 232 ? 128.105 135.330 126.397 1.00 93.83 232 LEU Q CA 1
ATOM 1842 C C . LEU A 1 232 ? 128.197 136.644 127.161 1.00 93.83 232 LEU Q C 1
ATOM 1843 O O . LEU A 1 232 ? 128.438 137.688 126.545 1.00 93.83 232 LEU Q O 1
ATOM 1848 N N . LYS A 1 233 ? 128.006 136.632 128.481 1.00 91.71 233 LYS Q N 1
ATOM 1849 C CA . LYS A 1 233 ? 128.057 137.865 129.267 1.00 91.71 233 LYS Q CA 1
ATOM 1850 C C . LYS A 1 233 ? 129.502 138.213 129.634 1.00 91.71 233 LYS Q C 1
ATOM 1851 O O . LYS A 1 233 ? 129.877 138.346 130.798 1.00 91.71 233 LYS Q O 1
ATOM 1857 N N . SER A 1 234 ? 130.317 138.362 128.593 1.00 92.97 234 SER Q N 1
ATOM 1858 C CA . SER A 1 234 ? 131.702 138.788 128.713 1.00 92.97 234 SER Q CA 1
ATOM 1859 C C . SER A 1 234 ? 131.902 140.051 127.886 1.00 92.97 234 SER Q C 1
ATOM 1860 O O . SER A 1 234 ? 131.166 140.303 126.929 1.00 92.97 234 SER Q O 1
ATOM 1863 N N . LYS A 1 235 ? 132.901 140.846 128.270 1.00 98.51 235 LYS Q N 1
ATOM 1864 C CA . LYS A 1 235 ? 133.134 142.139 127.626 1.00 98.51 235 LYS Q CA 1
ATOM 1865 C C . LYS A 1 235 ? 133.273 142.058 126.109 1.00 98.51 235 LYS Q C 1
ATOM 1866 O O . LYS A 1 235 ? 132.639 142.869 125.416 1.00 98.51 235 LYS Q O 1
ATOM 1872 N N . PRO A 1 236 ? 134.063 141.146 125.528 1.00 100.19 236 PRO Q N 1
ATOM 1873 C CA . PRO A 1 236 ? 134.046 141.023 124.060 1.00 100.19 236 PRO Q CA 1
ATOM 1874 C C . PRO A 1 236 ? 132.693 140.610 123.508 1.00 100.19 236 PRO Q C 1
ATOM 1875 O O . PRO A 1 236 ? 132.349 140.992 122.382 1.00 100.19 236 PRO Q O 1
ATOM 1879 N N . TYR A 1 237 ? 131.917 139.838 124.266 1.00 92.97 237 TYR Q N 1
ATOM 1880 C CA . TYR A 1 237 ? 130.625 139.332 123.823 1.00 92.97 237 TYR Q CA 1
ATOM 1881 C C . TYR A 1 237 ? 129.451 140.078 124.448 1.00 92.97 237 TYR Q C 1
ATOM 1882 O O . TYR A 1 237 ? 128.313 139.607 124.349 1.00 92.97 237 TYR Q O 1
ATOM 1891 N N . GLU A 1 238 ? 129.701 141.219 125.098 1.00 97.67 238 GLU Q N 1
ATOM 1892 C CA . GLU A 1 238 ? 128.645 141.893 125.849 1.00 97.67 238 GLU Q CA 1
ATOM 1893 C C . GLU A 1 238 ? 127.498 142.319 124.941 1.00 97.67 238 GLU Q C 1
ATOM 1894 O O . GLU A 1 238 ? 126.325 142.103 125.269 1.00 97.67 238 GLU Q O 1
ATOM 1900 N N . ASN A 1 239 ? 127.811 142.921 123.798 1.00 92.67 239 ASN Q N 1
ATOM 1901 C CA . ASN A 1 239 ? 126.813 143.255 122.790 1.00 92.67 239 ASN Q CA 1
ATOM 1902 C C . ASN A 1 239 ? 127.091 142.415 121.551 1.00 92.67 239 ASN Q C 1
ATOM 1903 O O . ASN A 1 239 ? 128.195 142.463 120.998 1.00 92.67 239 ASN Q O 1
ATOM 1908 N N . CYS A 1 240 ? 126.098 141.638 121.129 1.00 79.14 240 CYS Q N 1
ATOM 1909 C CA . CYS A 1 240 ? 126.267 140.766 119.975 1.00 79.14 240 CYS Q CA 1
ATOM 1910 C C . CYS A 1 240 ? 124.904 140.466 119.374 1.00 79.14 240 CYS Q C 1
ATOM 1911 O O . CYS A 1 240 ? 123.957 140.148 120.100 1.00 79.14 240 CYS Q O 1
ATOM 1914 N N . LEU A 1 241 ? 124.808 140.585 118.054 1.00 78.48 241 LEU Q N 1
ATOM 1915 C CA . LEU A 1 241 ? 123.587 140.248 117.338 1.00 78.48 241 LEU Q CA 1
ATOM 1916 C C . LEU A 1 241 ? 123.530 138.742 117.123 1.00 78.48 241 LEU Q C 1
ATOM 1917 O O . LEU A 1 241 ? 124.512 138.135 116.687 1.00 78.48 241 LEU Q O 1
ATOM 1922 N N . LEU A 1 242 ? 122.392 138.136 117.442 1.00 75.55 242 LEU Q N 1
ATOM 1923 C CA . LEU A 1 242 ? 122.133 136.751 117.066 1.00 75.55 242 LEU Q CA 1
ATOM 1924 C C . LEU A 1 242 ? 120.808 136.695 116.322 1.00 75.55 242 LEU Q C 1
ATOM 1925 O O . LEU A 1 242 ? 119.789 137.205 116.804 1.00 75.55 242 LEU Q O 1
ATOM 1930 N N . VAL A 1 243 ? 120.832 136.085 115.142 1.00 77.83 243 VAL Q N 1
ATOM 1931 C CA . VAL A 1 243 ? 119.734 136.145 114.188 1.00 77.83 243 VAL Q CA 1
ATOM 1932 C C . VAL A 1 243 ? 119.085 134.773 114.106 1.00 77.83 243 VAL Q C 1
ATOM 1933 O O . VAL A 1 243 ? 119.769 133.767 113.884 1.00 77.83 243 VAL Q O 1
ATOM 1937 N N . LEU A 1 244 ? 117.770 134.734 114.295 1.00 79.28 244 LEU Q N 1
ATOM 1938 C CA . LEU A 1 244 ? 116.976 133.526 114.114 1.00 79.28 244 LEU Q CA 1
ATOM 1939 C C . LEU A 1 244 ? 116.236 133.631 112.788 1.00 79.28 244 LEU Q C 1
ATOM 1940 O O . LEU A 1 244 ? 115.541 134.623 112.539 1.00 79.28 244 LEU Q O 1
ATOM 1945 N N . LEU A 1 245 ? 116.392 132.619 111.939 1.00 80.28 245 LEU Q N 1
ATOM 1946 C CA . LEU A 1 245 ? 115.827 132.635 110.595 1.00 80.28 245 LEU Q CA 1
ATOM 1947 C C . LEU A 1 245 ? 114.662 131.656 110.519 1.00 80.28 245 LEU Q C 1
ATOM 1948 O O . LEU A 1 245 ? 114.802 130.493 110.913 1.00 80.28 245 LEU Q O 1
ATOM 1953 N N . ASN A 1 246 ? 113.521 132.123 109.999 1.00 83.36 246 ASN Q N 1
ATOM 1954 C CA . ASN A 1 246 ? 112.380 131.266 109.683 1.00 83.36 246 ASN Q CA 1
ATOM 1955 C C . ASN A 1 246 ? 111.952 130.436 110.896 1.00 83.36 246 ASN Q C 1
ATOM 1956 O O . ASN A 1 246 ? 111.715 129.231 110.804 1.00 83.36 246 ASN Q O 1
ATOM 1961 N N . VAL A 1 247 ? 111.858 131.112 112.046 1.00 88.53 247 VAL Q N 1
ATOM 1962 C CA . VAL A 1 247 ? 111.483 130.429 113.278 1.00 88.53 247 VAL Q CA 1
ATOM 1963 C C . VAL A 1 247 ? 110.113 129.783 113.113 1.00 88.53 247 VAL Q C 1
ATOM 1964 O O . VAL A 1 247 ? 109.222 130.320 112.440 1.00 88.53 247 VAL Q O 1
ATOM 1968 N N . GLN A 1 248 ? 109.950 128.603 113.709 1.00 99.16 248 GLN Q N 1
ATOM 1969 C CA . GLN A 1 248 ? 108.774 127.773 113.468 1.00 99.16 248 GLN Q CA 1
ATOM 1970 C C . GLN A 1 248 ? 107.669 128.028 114.490 1.00 99.16 248 GLN Q C 1
ATOM 1971 O O . GLN A 1 248 ? 106.554 128.416 114.125 1.00 99.16 248 GLN Q O 1
ATOM 1977 N N . ASN A 1 249 ? 107.964 127.816 115.771 1.00 106.23 249 ASN Q N 1
ATOM 1978 C CA . ASN A 1 249 ? 106.960 127.900 116.820 1.00 106.23 249 ASN Q CA 1
ATOM 1979 C C . ASN A 1 249 ? 107.510 128.703 117.989 1.00 106.23 249 ASN Q C 1
ATOM 1980 O O . ASN A 1 249 ? 108.714 128.953 118.091 1.00 106.23 249 ASN Q O 1
ATOM 1985 N N . ALA A 1 250 ? 106.601 129.113 118.877 1.00 102.99 250 ALA Q N 1
ATOM 1986 C CA . ALA A 1 250 ? 106.999 129.885 120.049 1.00 102.99 250 ALA Q CA 1
ATOM 1987 C C . ALA A 1 250 ? 107.904 129.082 120.974 1.00 102.99 250 ALA Q C 1
ATOM 1988 O O . ALA A 1 250 ? 108.719 129.665 121.699 1.00 102.99 250 ALA Q O 1
ATOM 1990 N N . LYS A 1 251 ? 107.779 127.752 120.960 1.00 99.53 251 LYS Q N 1
ATOM 1991 C CA . LYS A 1 251 ? 108.622 126.914 121.809 1.00 99.53 251 LYS Q CA 1
ATOM 1992 C C . LYS A 1 251 ? 110.095 127.101 121.475 1.00 99.53 251 LYS Q C 1
ATOM 1993 O O . LYS A 1 251 ? 110.944 127.155 122.374 1.00 99.53 251 LYS Q O 1
ATOM 1999 N N . ALA A 1 252 ? 110.418 127.204 120.184 1.00 101.00 252 ALA Q N 1
ATOM 2000 C CA . ALA A 1 252 ? 111.791 127.493 119.789 1.00 101.00 252 ALA Q CA 1
ATOM 2001 C C . ALA A 1 252 ? 112.242 128.844 120.328 1.00 101.00 252 ALA Q C 1
ATOM 2002 O O . ALA A 1 252 ? 113.396 129.001 120.740 1.00 101.00 252 ALA Q O 1
ATOM 2004 N N . TRP A 1 253 ? 111.346 129.834 120.331 1.00 98.83 253 TRP Q N 1
ATOM 2005 C CA . TRP A 1 253 ? 111.709 131.146 120.858 1.00 98.83 253 TRP Q CA 1
ATOM 2006 C C . TRP A 1 253 ? 111.999 131.080 122.353 1.00 98.83 253 TRP Q C 1
ATOM 2007 O O . TRP A 1 253 ? 112.962 131.692 122.831 1.00 98.83 253 TRP Q O 1
ATOM 2018 N N . ASN A 1 254 ? 111.174 130.349 123.112 1.00 103.86 254 ASN Q N 1
ATOM 2019 C CA . ASN A 1 254 ? 111.443 130.194 124.540 1.00 103.86 254 ASN Q CA 1
ATOM 2020 C C . ASN A 1 254 ? 112.746 129.440 124.774 1.00 103.86 254 ASN Q C 1
ATOM 2021 O O . ASN A 1 254 ? 113.482 129.733 125.723 1.00 103.86 254 ASN Q O 1
ATOM 2026 N N . ALA A 1 255 ? 113.042 128.453 123.929 1.00 100.76 255 ALA Q N 1
ATOM 2027 C CA . ALA A 1 255 ? 114.333 127.783 124.011 1.00 100.76 255 ALA Q CA 1
ATOM 2028 C C . ALA A 1 255 ? 115.475 128.647 123.492 1.00 100.76 255 ALA Q C 1
ATOM 2029 O O . ALA A 1 255 ? 116.639 128.270 123.662 1.00 100.76 255 ALA Q O 1
ATOM 2031 N N . PHE A 1 256 ? 115.174 129.788 122.869 1.00 96.74 256 PHE Q N 1
ATOM 2032 C CA . PHE A 1 256 ? 116.185 130.616 122.222 1.00 96.74 256 PHE Q CA 1
ATOM 2033 C C . PHE A 1 256 ? 116.210 132.060 122.711 1.00 96.74 256 PHE Q C 1
ATOM 2034 O O . PHE A 1 256 ? 116.895 132.889 122.101 1.00 96.74 256 PHE Q O 1
ATOM 2042 N N . ASN A 1 257 ? 115.482 132.399 123.772 1.00 99.17 257 ASN Q N 1
ATOM 2043 C CA . ASN A 1 257 ? 115.651 133.709 124.391 1.00 99.17 257 ASN Q CA 1
ATOM 2044 C C . ASN A 1 257 ? 116.830 133.655 125.361 1.00 99.17 257 ASN Q C 1
ATOM 2045 O O . ASN A 1 257 ? 116.823 132.878 126.322 1.00 99.17 257 ASN Q O 1
ATOM 2050 N N . LEU A 1 258 ? 117.858 134.466 125.091 1.00 96.93 258 LEU Q N 1
ATOM 2051 C CA . LEU A 1 258 ? 119.127 134.392 125.810 1.00 96.93 258 LEU Q CA 1
ATOM 2052 C C . LEU A 1 258 ? 119.487 135.700 126.505 1.00 96.93 258 LEU Q C 1
ATOM 2053 O O . LEU A 1 258 ? 120.637 135.866 126.927 1.00 96.93 258 LEU Q O 1
ATOM 2058 N N . SER A 1 259 ? 118.537 136.628 126.634 1.00 96.95 259 SER Q N 1
ATOM 2059 C CA . SER A 1 259 ? 118.801 137.954 127.198 1.00 96.95 259 SER Q CA 1
ATOM 2060 C C . SER A 1 259 ? 119.918 138.660 126.432 1.00 96.95 259 SER Q C 1
ATOM 2061 O O . SER A 1 259 ? 120.737 139.379 127.007 1.00 96.95 259 SER Q O 1
ATOM 2064 N N . CYS A 1 260 ? 119.949 138.446 125.122 1.00 88.02 260 CYS Q N 1
ATOM 2065 C CA . CYS A 1 260 ? 120.947 139.018 124.232 1.00 88.02 260 CYS Q CA 1
ATOM 2066 C C . CYS A 1 260 ? 120.277 139.930 123.215 1.00 88.02 260 CYS Q C 1
ATOM 2067 O O . CYS A 1 260 ? 119.052 140.063 123.169 1.00 88.02 260 CYS Q O 1
ATOM 2070 N N . LYS A 1 261 ? 121.110 140.569 122.392 1.00 79.94 261 LYS Q N 1
ATOM 2071 C CA . LYS A 1 261 ? 120.623 141.320 121.237 1.00 79.94 261 LYS Q CA 1
ATOM 2072 C C . LYS A 1 261 ? 120.247 140.321 120.142 1.00 79.94 261 LYS Q C 1
ATOM 2073 O O . LYS A 1 261 ? 121.018 140.003 119.232 1.00 79.94 261 LYS Q O 1
ATOM 2079 N N . ILE A 1 262 ? 119.036 139.801 120.263 1.00 76.09 262 ILE Q N 1
ATOM 2080 C CA . ILE A 1 262 ? 11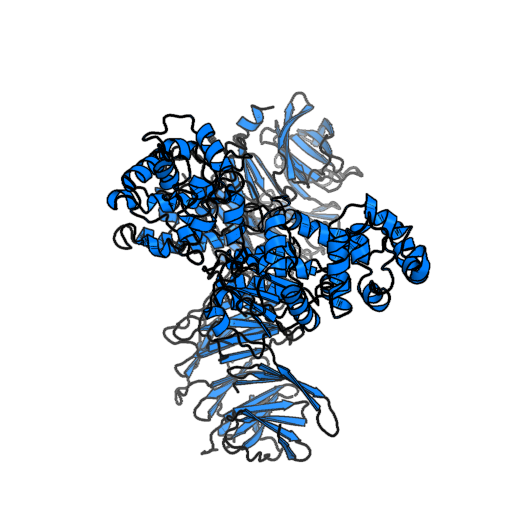8.540 138.811 119.324 1.00 76.09 262 ILE Q CA 1
ATOM 2081 C C . ILE A 1 262 ? 117.565 139.490 118.373 1.00 76.09 262 ILE Q C 1
ATOM 2082 O O . ILE A 1 262 ? 116.952 140.513 118.691 1.00 76.09 262 ILE Q O 1
ATOM 2087 N N . LEU A 1 263 ? 117.442 138.933 117.173 1.00 72.50 263 LEU Q N 1
ATOM 2088 C CA . LEU A 1 263 ? 116.363 139.339 116.286 1.00 72.50 263 LEU Q CA 1
ATOM 2089 C C . LEU A 1 263 ? 115.930 138.126 115.481 1.00 72.50 263 LEU Q C 1
ATOM 2090 O O . LEU A 1 263 ? 116.767 137.356 115.003 1.00 72.50 263 LEU Q O 1
ATOM 2095 N N . LEU A 1 264 ? 114.620 137.959 115.343 1.00 72.83 264 LEU Q N 1
ATOM 2096 C CA . LEU A 1 264 ? 114.049 136.802 114.677 1.00 72.83 264 LEU Q CA 1
ATOM 2097 C C . LEU A 1 264 ? 113.207 137.253 113.494 1.00 72.83 264 LEU Q C 1
ATOM 2098 O O . LEU A 1 264 ? 112.486 138.252 113.565 1.00 72.83 264 LEU Q O 1
ATOM 2103 N N . THR A 1 265 ? 113.327 136.515 112.394 1.00 71.78 265 THR Q N 1
ATOM 2104 C CA . THR A 1 265 ? 112.474 136.696 111.225 1.00 71.78 265 THR Q CA 1
ATOM 2105 C C . THR A 1 265 ? 111.574 135.473 111.128 1.00 71.78 265 THR Q C 1
ATOM 2106 O O . THR A 1 265 ? 112.058 134.336 111.178 1.00 71.78 265 THR Q O 1
ATOM 2110 N N . THR A 1 266 ? 110.272 135.707 111.009 1.00 79.33 266 THR Q N 1
ATOM 2111 C CA . THR A 1 266 ? 109.268 134.655 111.016 1.00 79.33 266 THR Q CA 1
ATOM 2112 C C . THR A 1 266 ? 108.283 134.844 109.870 1.00 79.33 266 THR Q C 1
ATOM 2113 O O . THR A 1 266 ? 108.257 135.878 109.197 1.00 79.33 266 THR Q O 1
ATOM 2117 N N . ARG A 1 267 ? 107.466 133.814 109.656 1.00 85.30 267 ARG Q N 1
ATOM 2118 C CA . ARG A 1 267 ? 106.396 133.863 108.668 1.00 85.30 267 ARG Q CA 1
ATOM 2119 C C . ARG A 1 267 ? 105.049 133.388 109.191 1.00 85.30 267 ARG Q C 1
ATOM 2120 O O . ARG A 1 267 ? 104.026 133.721 108.581 1.00 85.30 267 ARG Q O 1
ATOM 2128 N N . PHE A 1 268 ? 105.006 132.629 110.284 1.00 94.12 268 PHE Q N 1
ATOM 2129 C CA . PHE A 1 268 ? 103.742 132.181 110.852 1.00 94.12 268 PHE Q CA 1
ATOM 2130 C C . PHE A 1 268 ? 103.123 133.284 111.701 1.00 94.12 268 PHE Q C 1
ATOM 2131 O O . PHE A 1 268 ? 103.807 133.914 112.514 1.00 94.12 268 PHE Q O 1
ATOM 2139 N N . LYS A 1 269 ? 101.823 133.515 111.504 1.00 102.86 269 LYS Q N 1
ATOM 2140 C CA . LYS A 1 269 ? 101.130 134.573 112.232 1.00 102.86 269 LYS Q CA 1
ATOM 2141 C C . LYS A 1 269 ? 101.032 134.265 113.722 1.00 102.86 269 LYS Q C 1
ATOM 2142 O O . LYS A 1 269 ? 101.030 135.188 114.547 1.00 102.86 269 LYS Q O 1
ATOM 2148 N N . GLN A 1 270 ? 100.965 132.981 114.089 1.00 105.37 270 GLN Q N 1
ATOM 2149 C CA . GLN A 1 270 ? 100.839 132.619 115.499 1.00 105.37 270 GLN Q CA 1
ATOM 2150 C C . GLN A 1 270 ? 102.055 133.058 116.308 1.00 105.37 270 GLN Q C 1
ATOM 2151 O O . GLN A 1 270 ? 101.921 133.404 117.488 1.00 105.37 270 GLN Q O 1
ATOM 2157 N N . VAL A 1 271 ? 103.244 133.051 115.699 1.00 101.16 271 VAL Q N 1
ATOM 2158 C CA . VAL A 1 271 ? 104.426 133.570 116.381 1.00 101.16 271 VAL Q CA 1
ATOM 2159 C C . VAL A 1 271 ? 104.259 135.056 116.668 1.00 101.16 271 VAL Q C 1
ATOM 2160 O O . VAL A 1 271 ? 104.619 135.541 117.748 1.00 101.16 271 VAL Q O 1
ATOM 2164 N N . THR A 1 272 ? 103.718 135.803 115.703 1.00 102.64 272 THR Q N 1
ATOM 2165 C CA . THR A 1 272 ? 103.443 137.219 115.925 1.00 102.64 272 THR Q CA 1
ATOM 2166 C C . THR A 1 272 ? 102.422 137.413 117.039 1.00 102.64 272 THR Q C 1
ATOM 2167 O O . THR A 1 272 ? 102.551 138.332 117.857 1.00 102.64 272 THR Q O 1
ATOM 2171 N N . ASP A 1 273 ? 101.393 136.562 117.080 1.00 107.42 273 ASP Q N 1
ATOM 2172 C CA . ASP A 1 273 ? 100.398 136.652 118.146 1.00 107.42 273 ASP Q CA 1
ATOM 2173 C C . ASP A 1 273 ? 101.034 136.417 119.511 1.00 107.42 273 ASP Q C 1
ATOM 2174 O O . ASP A 1 273 ? 100.759 137.146 120.471 1.00 107.42 273 ASP Q O 1
ATOM 2179 N N . PHE A 1 274 ? 101.883 135.391 119.618 1.00 104.77 274 PHE Q N 1
ATOM 2180 C CA . PHE A 1 274 ? 102.551 135.117 120.886 1.00 104.77 274 PHE Q CA 1
ATOM 2181 C C . PHE A 1 274 ? 103.484 136.255 121.278 1.00 104.77 274 PHE Q C 1
ATOM 2182 O O . PHE A 1 274 ? 103.564 136.625 122.456 1.00 104.77 274 PHE Q O 1
ATOM 2190 N N . LEU A 1 275 ? 104.203 136.813 120.308 1.00 104.57 275 LEU Q N 1
ATOM 2191 C CA . LEU A 1 275 ? 105.189 137.845 120.595 1.00 104.57 275 LEU Q CA 1
ATOM 2192 C C . LEU A 1 275 ? 104.507 139.084 121.164 1.00 104.57 275 LEU Q C 1
ATOM 2193 O O . LEU A 1 275 ? 103.504 139.558 120.622 1.00 104.57 275 LEU Q O 1
ATOM 2198 N N . SER A 1 276 ? 105.055 139.609 122.257 1.00 111.77 276 SER Q N 1
ATOM 2199 C CA . SER A 1 276 ? 104.508 140.793 122.907 1.00 111.77 276 SER Q CA 1
ATOM 2200 C C . SER A 1 276 ? 105.100 142.037 122.257 1.00 111.77 276 SER Q C 1
ATOM 2201 O O . SER A 1 276 ? 106.307 142.282 122.358 1.00 111.77 276 SER Q O 1
ATOM 2204 N N . ALA A 1 277 ? 104.248 142.818 121.586 1.00 111.36 277 ALA Q N 1
ATOM 2205 C CA . ALA A 1 277 ? 104.712 144.012 120.891 1.00 111.36 277 ALA Q CA 1
ATOM 2206 C C . ALA A 1 277 ? 105.262 145.069 121.840 1.00 111.36 277 ALA Q C 1
ATOM 2207 O O . ALA A 1 277 ? 106.016 145.943 121.400 1.00 111.36 277 ALA Q O 1
ATOM 2209 N N . ALA A 1 278 ? 104.896 145.018 123.123 1.00 107.68 278 ALA Q N 1
ATOM 2210 C CA . ALA A 1 278 ? 105.415 145.994 124.076 1.00 107.68 278 ALA Q CA 1
ATOM 2211 C C . ALA A 1 278 ? 106.923 145.860 124.242 1.00 107.68 278 ALA Q C 1
ATOM 2212 O O . ALA A 1 278 ? 107.646 146.863 124.251 1.00 107.68 278 ALA Q O 1
ATOM 2214 N N . THR A 1 279 ? 107.417 144.630 124.374 1.00 101.18 279 THR Q N 1
ATOM 2215 C CA . THR A 1 279 ? 108.839 144.389 124.577 1.00 101.18 279 THR Q CA 1
ATOM 2216 C C . THR A 1 279 ? 109.599 144.132 123.283 1.00 101.18 279 THR Q C 1
ATOM 2217 O O . THR A 1 279 ? 110.828 144.019 123.321 1.00 101.18 279 THR Q O 1
ATOM 2221 N N . THR A 1 280 ? 108.909 144.017 122.150 1.00 94.26 280 THR Q N 1
ATOM 2222 C CA . THR A 1 280 ? 109.554 143.728 120.873 1.00 94.26 280 THR Q CA 1
ATOM 2223 C C . THR A 1 280 ? 108.989 144.656 119.811 1.00 94.26 280 THR Q C 1
ATOM 2224 O O . THR A 1 280 ? 107.776 144.670 119.582 1.00 94.26 280 THR Q O 1
ATOM 2228 N N . THR A 1 281 ? 109.861 145.424 119.164 1.00 80.20 281 THR Q N 1
ATOM 2229 C CA . THR A 1 281 ? 109.437 146.229 118.030 1.00 80.20 281 THR Q CA 1
ATOM 2230 C C . THR A 1 281 ? 109.037 145.327 116.867 1.00 80.20 281 THR Q C 1
ATOM 2231 O O . THR A 1 281 ? 109.567 144.226 116.693 1.00 80.20 281 THR Q O 1
ATOM 2235 N N . HIS A 1 282 ? 108.092 145.806 116.062 1.00 77.16 282 HIS Q N 1
ATOM 2236 C CA . HIS A 1 282 ? 107.502 145.022 114.986 1.00 77.16 282 HIS Q CA 1
ATOM 2237 C C . HIS A 1 282 ? 107.891 145.625 113.645 1.00 77.16 282 HIS Q C 1
ATOM 2238 O O . HIS A 1 282 ? 107.754 146.836 113.441 1.00 77.16 282 HIS Q O 1
ATOM 2245 N N . ILE A 1 283 ? 108.382 144.781 112.741 1.00 76.47 283 ILE Q N 1
ATOM 2246 C CA . ILE A 1 283 ? 108.700 145.177 111.376 1.00 76.47 283 ILE Q CA 1
ATOM 2247 C C . ILE A 1 283 ? 107.879 144.298 110.442 1.00 76.47 283 ILE Q C 1
ATOM 2248 O O . ILE A 1 283 ? 107.914 143.068 110.554 1.00 76.47 283 ILE Q O 1
ATOM 2253 N N . SER A 1 284 ? 107.141 144.922 109.527 1.00 75.97 284 SER Q N 1
ATOM 2254 C CA . SER A 1 284 ? 106.219 144.211 108.651 1.00 75.97 284 SER Q CA 1
ATOM 2255 C C . SER A 1 284 ? 106.589 144.450 107.196 1.00 75.97 284 SER Q C 1
ATOM 2256 O O . SER A 1 284 ? 106.748 145.600 106.774 1.00 75.97 284 SER Q O 1
ATOM 2259 N N . LEU A 1 285 ? 106.719 143.364 106.432 1.00 80.34 285 LEU Q N 1
ATOM 2260 C CA . LEU A 1 285 ? 106.942 143.456 104.995 1.00 80.34 285 LEU Q CA 1
ATOM 2261 C C . LEU A 1 285 ? 105.657 143.366 104.186 1.00 80.34 285 LEU Q C 1
ATOM 2262 O O . LEU A 1 285 ? 105.699 143.530 102.961 1.00 80.34 285 LEU Q O 1
ATOM 2267 N N . ASP A 1 286 ? 104.521 143.100 104.833 1.00 94.76 286 ASP Q N 1
ATOM 2268 C CA . ASP A 1 286 ? 103.252 143.036 104.118 1.00 94.76 286 ASP Q CA 1
ATOM 2269 C C . ASP A 1 286 ? 102.639 144.413 103.902 1.00 94.76 286 ASP Q C 1
ATOM 2270 O O . ASP A 1 286 ? 101.623 144.521 103.207 1.00 94.76 286 ASP Q O 1
ATOM 2275 N N . HIS A 1 287 ? 103.225 145.456 104.484 1.00 90.22 287 HIS Q N 1
ATOM 2276 C CA . HIS A 1 287 ? 102.690 146.802 104.332 1.00 90.22 287 HIS Q CA 1
ATOM 2277 C C . HIS A 1 287 ? 102.758 147.240 102.874 1.00 90.22 287 HIS Q C 1
ATOM 2278 O O . HIS A 1 287 ? 103.694 146.893 102.147 1.00 90.22 287 HIS Q O 1
ATOM 2285 N N . HIS A 1 288 ? 101.748 148.001 102.444 1.00 97.09 288 HIS Q N 1
ATOM 2286 C CA . HIS A 1 288 ? 101.686 148.433 101.051 1.00 97.09 288 HIS Q CA 1
ATOM 2287 C C . HIS A 1 288 ? 102.870 149.324 100.693 1.00 97.09 288 HIS Q C 1
ATOM 2288 O O . HIS A 1 288 ? 103.422 149.220 99.591 1.00 97.09 288 HIS Q O 1
ATOM 2295 N N . SER A 1 289 ? 103.271 150.211 101.605 1.00 91.03 289 SER Q N 1
ATOM 2296 C CA . SER A 1 289 ? 104.475 151.000 101.385 1.00 91.03 289 SER Q CA 1
ATOM 2297 C C . SER A 1 289 ? 105.739 150.163 101.517 1.00 91.03 289 SER Q C 1
ATOM 2298 O O . SER A 1 289 ? 106.787 150.555 100.992 1.00 91.03 289 SER Q O 1
ATOM 2301 N N . MET A 1 290 ? 105.664 149.027 102.206 1.00 85.44 290 MET Q N 1
ATOM 2302 C CA . MET A 1 290 ? 106.833 148.192 102.466 1.00 85.44 290 MET Q CA 1
ATOM 2303 C C . MET A 1 290 ? 106.885 147.056 101.445 1.00 85.44 290 MET Q C 1
ATOM 2304 O O . MET A 1 290 ? 106.684 145.883 101.760 1.00 85.44 290 MET Q O 1
ATOM 2309 N N . THR A 1 291 ? 107.172 147.419 100.197 1.00 87.03 291 THR Q N 1
ATOM 2310 C CA . THR A 1 291 ? 107.133 146.442 99.117 1.00 87.03 291 THR Q CA 1
ATOM 2311 C C . THR A 1 291 ? 108.063 146.888 97.998 1.00 87.03 291 THR Q C 1
ATOM 2312 O O . THR A 1 291 ? 108.559 148.017 97.984 1.00 87.03 291 THR Q O 1
ATOM 2316 N N . LEU A 1 292 ? 108.294 145.973 97.059 1.00 87.71 292 LEU Q N 1
ATOM 2317 C CA . LEU A 1 292 ? 109.152 146.250 95.914 1.00 87.71 292 LEU Q CA 1
ATOM 2318 C C . LEU A 1 292 ? 108.491 147.280 95.005 1.00 87.71 292 LEU Q C 1
ATOM 2319 O O . LEU A 1 292 ? 107.417 147.029 94.449 1.00 87.71 292 LEU Q O 1
ATOM 2324 N N . THR A 1 293 ? 109.131 148.437 94.857 1.00 92.34 293 THR Q N 1
ATOM 2325 C CA . THR A 1 293 ? 108.658 149.444 93.925 1.00 92.34 293 THR Q CA 1
ATOM 2326 C C . THR A 1 293 ? 108.894 148.982 92.488 1.00 92.34 293 THR Q C 1
ATOM 2327 O O . THR A 1 293 ? 109.718 148.099 92.239 1.00 92.34 293 THR Q O 1
ATOM 2331 N N . PRO A 1 294 ? 108.160 149.547 91.524 1.00 95.63 294 PRO Q N 1
ATOM 2332 C CA . PRO A 1 294 ? 108.417 149.196 90.116 1.00 95.63 294 PRO Q CA 1
ATOM 2333 C C . PRO A 1 294 ? 109.858 149.424 89.688 1.00 95.63 294 PRO Q C 1
ATOM 2334 O O . PRO A 1 294 ? 110.390 148.643 88.889 1.00 95.63 294 PRO Q O 1
ATOM 2338 N N . ASP A 1 295 ? 110.507 150.476 90.194 1.00 98.19 295 ASP Q N 1
ATOM 2339 C CA . ASP A 1 295 ? 111.936 150.639 89.946 1.00 98.19 295 ASP Q CA 1
ATOM 2340 C C . ASP A 1 295 ? 112.713 149.457 90.511 1.00 98.19 295 ASP Q C 1
ATOM 2341 O O . ASP A 1 295 ? 113.596 148.903 89.843 1.00 98.19 295 ASP Q O 1
ATOM 2346 N N . GLU A 1 296 ? 112.381 149.044 91.736 1.00 92.31 296 GLU Q N 1
ATOM 2347 C CA . GLU A 1 296 ? 112.977 147.840 92.302 1.00 92.31 296 GLU Q CA 1
ATOM 2348 C C . GLU A 1 296 ? 112.600 146.612 91.481 1.00 92.31 296 GLU Q C 1
ATOM 2349 O O . GLU A 1 296 ? 113.384 145.660 91.374 1.00 92.31 296 GLU Q O 1
ATOM 2355 N N . VAL A 1 297 ? 111.407 146.626 90.879 1.00 91.11 297 VAL Q N 1
ATOM 2356 C CA . VAL A 1 297 ? 110.981 145.519 90.026 1.00 91.11 297 VAL Q CA 1
ATOM 2357 C C . VAL A 1 297 ? 111.924 145.369 88.840 1.00 91.11 297 VAL Q C 1
ATOM 2358 O O . VAL A 1 297 ? 112.442 144.277 88.568 1.00 91.11 297 VAL Q O 1
ATOM 2362 N N . LYS A 1 298 ? 112.176 146.469 88.124 1.00 87.59 298 LYS Q N 1
ATOM 2363 C CA . LYS A 1 298 ? 113.076 146.385 86.978 1.00 87.59 298 LYS Q CA 1
ATOM 2364 C C . LYS A 1 298 ? 114.509 146.118 87.415 1.00 87.59 298 LYS Q C 1
ATOM 2365 O O . LYS A 1 298 ? 115.264 145.459 86.694 1.00 87.59 298 LYS Q O 1
ATOM 2371 N N . SER A 1 299 ? 114.905 146.607 88.592 1.00 89.03 299 SER Q N 1
ATOM 2372 C CA . SER A 1 299 ? 116.247 146.307 89.086 1.00 89.03 299 SER Q CA 1
ATOM 2373 C C . SER A 1 299 ? 116.425 144.808 89.308 1.00 89.03 299 SER Q C 1
ATOM 2374 O O . SER A 1 299 ? 117.424 144.216 88.878 1.00 89.03 299 SER Q O 1
ATOM 2377 N N . LEU A 1 300 ? 115.456 144.173 89.971 1.00 87.43 300 LEU Q N 1
ATOM 2378 C CA . LEU A 1 300 ? 115.552 142.737 90.209 1.00 87.43 300 LEU Q CA 1
ATOM 2379 C C . LEU A 1 300 ? 115.470 141.956 88.902 1.00 87.43 300 LEU Q C 1
ATOM 2380 O O . LEU A 1 300 ? 116.169 140.951 88.730 1.00 87.43 300 LEU Q O 1
ATOM 2385 N N . LEU A 1 301 ? 114.622 142.400 87.969 1.00 86.27 301 LEU Q N 1
ATOM 2386 C CA . LEU A 1 301 ? 114.530 141.719 86.680 1.00 86.27 301 LEU Q CA 1
ATOM 2387 C C . LEU A 1 301 ? 115.820 141.850 85.877 1.00 86.27 301 LEU Q C 1
ATOM 2388 O O . LEU A 1 301 ? 116.197 140.918 85.158 1.00 86.27 301 LEU Q O 1
ATOM 2393 N N . LEU A 1 302 ? 116.504 142.987 85.986 1.00 90.89 302 LEU Q N 1
ATOM 2394 C CA . LEU A 1 302 ? 117.723 143.252 85.235 1.00 90.89 302 LEU Q CA 1
ATOM 2395 C C . LEU A 1 302 ? 118.988 142.837 85.970 1.00 90.89 302 LEU Q C 1
ATOM 2396 O O . LEU A 1 302 ? 120.081 143.035 85.429 1.00 90.89 302 LEU Q O 1
ATOM 2401 N N . LYS A 1 303 ? 118.867 142.304 87.188 1.00 94.27 303 LYS Q N 1
ATOM 2402 C CA . LYS A 1 303 ? 120.048 141.887 87.939 1.00 94.27 303 LYS Q CA 1
ATOM 2403 C C . LYS A 1 303 ? 120.961 140.986 87.110 1.00 94.27 303 LYS Q C 1
ATOM 2404 O O . LYS A 1 303 ? 122.170 141.225 87.025 1.00 94.27 303 LYS Q O 1
ATOM 2410 N N . TYR A 1 304 ? 120.404 139.943 86.483 1.00 106.71 304 TYR Q N 1
ATOM 2411 C CA . TYR A 1 304 ? 121.234 139.112 85.618 1.00 106.71 304 TYR Q CA 1
ATOM 2412 C C . TYR A 1 304 ? 120.547 138.678 84.325 1.00 106.71 304 TYR Q C 1
ATOM 2413 O O . TYR A 1 304 ? 121.074 137.797 83.634 1.00 106.71 304 TYR Q O 1
ATOM 2422 N N . LEU A 1 305 ? 119.395 139.253 83.971 1.00 104.67 305 LEU Q N 1
ATOM 2423 C CA . LEU A 1 305 ? 118.875 139.050 82.622 1.00 104.67 305 LEU Q CA 1
ATOM 2424 C C . LEU A 1 305 ? 119.701 139.820 81.599 1.00 104.67 305 LEU Q C 1
ATOM 2425 O O . LEU A 1 305 ? 119.979 139.311 80.507 1.00 104.67 305 LEU Q O 1
ATOM 2430 N N . ASP A 1 306 ? 120.096 141.048 81.940 1.00 102.19 306 ASP Q N 1
ATOM 2431 C CA . ASP A 1 306 ? 121.010 141.857 81.133 1.00 102.19 306 ASP Q CA 1
ATOM 2432 C C . ASP A 1 306 ? 120.445 142.106 79.732 1.00 102.19 306 ASP Q C 1
ATOM 2433 O O . ASP A 1 306 ? 121.031 141.729 78.715 1.00 102.19 306 ASP Q O 1
ATOM 2438 N N . CYS A 1 307 ? 119.281 142.752 79.698 1.00 99.80 307 CYS Q N 1
ATOM 2439 C CA . CYS A 1 307 ? 118.632 143.112 78.446 1.00 99.80 307 CYS Q CA 1
ATOM 2440 C C . CYS A 1 307 ? 118.128 144.544 78.531 1.00 99.80 307 CYS Q C 1
ATOM 2441 O O . CYS A 1 307 ? 117.616 144.968 79.570 1.00 99.80 307 CYS Q O 1
ATOM 2444 N N . ARG A 1 308 ? 118.263 145.280 77.432 1.00 95.83 308 ARG Q N 1
ATOM 2445 C CA . ARG A 1 308 ? 117.841 146.674 77.396 1.00 95.83 308 ARG Q CA 1
ATOM 2446 C C . ARG A 1 308 ? 116.325 146.771 77.513 1.00 95.83 308 ARG Q C 1
ATOM 2447 O O . ARG A 1 308 ? 115.811 147.323 78.495 1.00 95.83 308 ARG Q O 1
ATOM 2449 N N . PRO A 1 309 ? 115.578 146.251 76.539 1.00 91.11 309 PRO Q N 1
ATOM 2450 C CA . PRO A 1 309 ? 114.113 146.335 76.617 1.00 91.11 309 PRO Q CA 1
ATOM 2451 C C . PRO A 1 309 ? 113.500 145.192 77.409 1.00 91.11 309 PRO Q C 1
ATOM 2452 O O . PRO A 1 309 ? 113.601 144.026 77.015 1.00 91.11 309 PRO Q O 1
ATOM 2454 N N . GLN A 1 310 ? 112.853 145.521 78.531 1.00 102.58 310 GLN Q N 1
ATOM 2455 C CA . GLN A 1 310 ? 112.164 144.520 79.336 1.00 102.58 310 GLN Q CA 1
ATOM 2456 C C . GLN A 1 310 ? 110.816 145.028 79.837 1.00 102.58 310 GLN Q C 1
ATOM 2457 O O . GLN A 1 310 ? 110.267 144.463 80.791 1.00 102.58 310 GLN Q O 1
ATOM 2459 N N . ASP A 1 311 ? 110.273 146.079 79.220 1.00 112.95 311 ASP Q N 1
ATOM 2460 C CA . ASP A 1 311 ? 109.002 146.654 79.644 1.00 112.95 311 ASP Q CA 1
ATOM 2461 C C . ASP A 1 311 ? 107.832 145.693 79.484 1.00 112.95 311 ASP Q C 1
ATOM 2462 O O . ASP A 1 311 ? 106.781 145.924 80.091 1.00 112.95 311 ASP Q O 1
ATOM 2464 N N . LEU A 1 312 ? 107.979 144.642 78.677 1.00 121.83 312 LEU Q N 1
ATOM 2465 C CA . LEU A 1 312 ? 106.927 143.637 78.582 1.00 121.83 312 LEU Q CA 1
ATOM 2466 C C . LEU A 1 312 ? 106.594 142.998 79.926 1.00 121.83 312 LEU Q C 1
ATOM 2467 O O . LEU A 1 312 ? 105.453 142.531 80.083 1.00 121.83 312 LEU Q O 1
ATOM 2469 N N . PRO A 1 313 ? 107.498 142.947 80.905 1.00 122.38 313 PRO Q N 1
ATOM 2470 C CA . PRO A 1 313 ? 107.147 142.354 82.202 1.00 122.38 313 PRO Q CA 1
ATOM 2471 C C . PRO A 1 313 ? 106.407 143.328 83.106 1.00 122.38 313 PRO Q C 1
ATOM 2472 O O . PRO A 1 313 ? 106.357 143.135 84.325 1.00 122.38 313 PRO Q O 1
ATOM 2474 N N . ARG A 1 314 ? 105.849 144.386 82.521 1.00 118.36 314 ARG Q N 1
ATOM 2475 C CA . ARG A 1 314 ? 105.064 145.342 83.289 1.00 118.36 314 ARG Q CA 1
ATOM 2476 C C . ARG A 1 314 ? 103.852 144.661 83.911 1.00 118.36 314 ARG Q C 1
ATOM 2477 O O . ARG A 1 314 ? 103.255 143.757 83.319 1.00 118.36 314 ARG Q O 1
ATOM 2479 N N . GLU A 1 315 ? 103.508 145.090 85.126 1.00 109.31 315 GLU Q N 1
ATOM 2480 C CA . GLU A 1 315 ? 102.383 144.570 85.899 1.00 109.31 315 GLU Q CA 1
ATOM 2481 C C . GLU A 1 315 ? 102.564 143.110 86.296 1.00 109.31 315 GLU Q C 1
ATOM 2482 O O . GLU A 1 315 ? 101.578 142.407 86.537 1.00 109.31 315 GLU Q O 1
ATOM 2484 N N . VAL A 1 316 ? 103.806 142.631 86.366 1.00 108.08 316 VAL Q N 1
ATOM 2485 C CA . VAL A 1 316 ? 104.087 141.303 86.899 1.00 108.08 316 VAL Q CA 1
ATOM 2486 C C . VAL A 1 316 ? 104.064 141.395 88.419 1.00 108.08 316 VAL Q C 1
ATOM 2487 O O . VAL A 1 316 ? 104.110 142.494 88.983 1.00 108.08 316 VAL Q O 1
ATOM 2489 N N . LEU A 1 317 ? 104.056 140.253 89.075 1.00 109.55 317 LEU Q N 1
ATOM 2490 C CA . LEU A 1 317 ? 103.868 140.314 90.524 1.00 109.55 317 LEU Q CA 1
ATOM 2491 C C . LEU A 1 317 ? 104.941 141.031 91.320 1.00 109.55 317 LEU Q C 1
ATOM 2492 O O . LEU A 1 317 ? 105.857 140.419 91.846 1.00 109.55 317 LEU Q O 1
ATOM 2497 N N . THR A 1 318 ? 104.814 142.340 91.385 1.00 111.07 318 THR Q N 1
ATOM 2498 C CA . THR A 1 318 ? 105.675 143.224 92.155 1.00 111.07 318 THR Q CA 1
ATOM 2499 C C . THR A 1 318 ? 105.527 142.872 93.584 1.00 111.07 318 THR Q C 1
ATOM 2500 O O . THR A 1 318 ? 106.477 142.911 94.351 1.00 111.07 318 THR Q O 1
ATOM 2504 N N . THR A 1 319 ? 104.308 142.546 93.957 1.00 114.14 319 THR Q N 1
ATOM 2505 C CA . THR A 1 319 ? 104.068 142.142 95.306 1.00 114.14 319 THR Q CA 1
ATOM 2506 C C . THR A 1 319 ? 105.054 141.051 95.544 1.00 114.14 319 THR Q C 1
ATOM 2507 O O . THR A 1 319 ? 105.673 140.967 96.599 1.00 114.14 319 THR Q O 1
ATOM 2511 N N . ASN A 1 320 ? 105.221 140.207 94.543 1.00 120.31 320 ASN Q N 1
ATOM 2512 C CA . ASN A 1 320 ? 106.102 139.100 94.732 1.00 120.31 320 ASN Q CA 1
ATOM 2513 C C . ASN A 1 320 ? 107.402 139.681 95.137 1.00 120.31 320 ASN Q C 1
ATOM 2514 O O . ASN A 1 320 ? 107.815 140.713 94.639 1.00 120.31 320 ASN Q O 1
ATOM 2519 N N . PRO A 1 321 ? 108.065 139.022 96.053 1.00 120.39 321 PRO Q N 1
ATOM 2520 C CA . PRO A 1 321 ? 109.385 139.458 96.466 1.00 120.39 321 PRO Q CA 1
ATOM 2521 C C . PRO A 1 321 ? 110.232 139.010 95.352 1.00 120.39 321 PRO Q C 1
ATOM 2522 O O . PRO A 1 321 ? 111.451 138.984 95.458 1.00 120.39 321 PRO Q O 1
ATOM 2526 N N . ARG A 1 322 ? 109.572 138.584 94.291 1.00 121.86 322 ARG Q N 1
ATOM 2527 C CA . ARG A 1 322 ? 110.268 138.129 93.112 1.00 121.86 322 ARG Q CA 1
ATOM 2528 C C . ARG A 1 322 ? 110.927 136.847 93.480 1.00 121.86 322 ARG Q C 1
ATOM 2529 O O . ARG A 1 322 ? 111.575 136.204 92.658 1.00 121.86 322 ARG Q O 1
ATOM 2537 N N . ARG A 1 323 ? 110.733 136.441 94.721 1.00 117.31 323 ARG Q N 1
ATOM 2538 C CA . ARG A 1 323 ? 111.213 135.160 95.081 1.00 117.31 323 ARG Q CA 1
ATOM 2539 C C . ARG A 1 323 ? 110.472 134.433 94.035 1.00 117.31 323 ARG Q C 1
ATOM 2540 O O . ARG A 1 323 ? 110.975 133.495 93.443 1.00 117.31 323 ARG Q O 1
ATOM 2548 N N . LEU A 1 324 ? 109.255 134.879 93.780 1.00 127.32 324 LEU Q N 1
ATOM 2549 C CA . LEU A 1 324 ? 108.493 134.296 92.728 1.00 127.32 324 LEU Q CA 1
ATOM 2550 C C . LEU A 1 324 ? 109.180 134.629 91.423 1.00 127.32 324 LEU Q C 1
ATOM 2551 O O . LEU A 1 324 ? 109.296 133.786 90.547 1.00 127.32 324 LEU Q O 1
ATOM 2556 N N . SER A 1 325 ? 109.654 135.849 91.272 1.00 126.50 325 SER Q N 1
ATOM 2557 C CA . SER A 1 325 ? 110.221 136.224 89.990 1.00 126.50 325 SER Q CA 1
ATOM 2558 C C . SER A 1 325 ? 111.346 135.310 89.614 1.00 126.50 325 SER Q C 1
ATOM 2559 O O . SER A 1 325 ? 111.368 134.773 88.528 1.00 126.50 325 SER Q O 1
ATOM 2562 N N . ILE A 1 326 ? 112.309 135.162 90.483 1.00 124.99 326 ILE Q N 1
ATOM 2563 C CA . ILE A 1 326 ? 113.443 134.337 90.242 1.00 124.99 326 ILE Q CA 1
ATOM 2564 C C . ILE A 1 326 ? 112.861 133.136 89.576 1.00 124.99 326 ILE Q C 1
ATOM 2565 O O . ILE A 1 326 ? 113.366 132.687 88.544 1.00 124.99 326 ILE Q O 1
ATOM 2570 N N . ILE A 1 327 ? 111.779 132.608 90.131 1.00 128.03 327 ILE Q N 1
ATOM 2571 C CA . ILE A 1 327 ? 111.181 131.513 89.395 1.00 128.03 327 ILE Q CA 1
ATOM 2572 C C . ILE A 1 327 ? 111.056 131.978 87.952 1.00 128.03 327 ILE Q C 1
ATOM 2573 O O . ILE A 1 327 ? 111.732 131.462 87.071 1.00 128.03 327 ILE Q O 1
ATOM 2578 N N . ALA A 1 328 ? 110.222 132.966 87.701 1.00 127.32 328 ALA Q N 1
ATOM 2579 C CA . ALA A 1 328 ? 110.054 133.505 86.367 1.00 127.32 328 ALA Q CA 1
ATOM 2580 C C . ALA A 1 328 ? 111.401 133.750 85.653 1.00 127.32 328 ALA Q C 1
ATOM 2581 O O . ALA A 1 328 ? 111.515 133.493 84.442 1.00 127.32 328 ALA Q O 1
ATOM 2583 N N . GLU A 1 329 ? 112.423 134.254 86.340 1.00 123.24 329 GLU Q N 1
ATOM 2584 C CA . GLU A 1 329 ? 113.673 134.494 85.588 1.00 123.24 329 GLU Q CA 1
ATOM 2585 C C . GLU A 1 329 ? 114.397 133.207 85.228 1.00 123.24 329 GLU Q C 1
ATOM 2586 O O . GLU A 1 329 ? 115.116 133.071 84.201 1.00 123.24 329 GLU Q O 1
ATOM 2592 N N . SER A 1 330 ? 114.275 132.250 86.110 1.00 124.99 330 SER Q N 1
ATOM 2593 C CA . SER A 1 330 ? 114.887 130.988 85.841 1.00 124.99 330 SER Q CA 1
ATOM 2594 C C . SER A 1 330 ? 114.192 130.423 84.641 1.00 124.99 330 SER Q C 1
ATOM 2595 O O . SER A 1 330 ? 114.810 129.786 83.824 1.00 124.99 330 SER Q O 1
ATOM 2598 N N . ILE A 1 331 ? 112.895 130.640 84.515 1.00 127.59 331 ILE Q N 1
ATOM 2599 C CA . ILE A 1 331 ? 112.257 130.160 83.299 1.00 127.59 331 ILE Q CA 1
ATOM 2600 C C . ILE A 1 331 ? 112.839 130.904 82.116 1.00 127.59 331 ILE Q C 1
ATOM 2601 O O . ILE A 1 331 ? 113.265 130.286 81.149 1.00 127.59 331 ILE Q O 1
ATOM 2606 N N . ARG A 1 332 ? 112.879 132.218 82.183 1.00 125.81 332 ARG Q N 1
ATOM 2607 C CA . ARG A 1 332 ? 113.533 132.953 81.121 1.00 125.81 332 ARG Q CA 1
ATOM 2608 C C . ARG A 1 332 ? 114.847 132.324 80.648 1.00 125.81 332 ARG Q C 1
ATOM 2609 O O . ARG A 1 332 ? 115.099 132.330 79.448 1.00 125.81 332 ARG Q O 1
ATOM 2617 N N . ALA A 1 333 ? 115.709 131.812 81.534 1.00 119.22 333 ALA Q N 1
ATOM 2618 C CA . ALA A 1 333 ? 116.934 131.127 80.955 1.00 119.22 333 ALA Q CA 1
ATOM 2619 C C . ALA A 1 333 ? 116.609 129.805 80.224 1.00 119.22 333 ALA Q C 1
ATOM 2620 O O . ALA A 1 333 ? 117.358 128.826 80.376 1.00 119.22 333 ALA Q O 1
ATOM 2622 N N . GLY A 1 334 ? 115.732 129.804 79.227 1.00 118.15 334 GLY Q N 1
ATOM 2623 C CA . GLY A 1 334 ? 115.120 128.602 78.684 1.00 118.15 334 GLY Q CA 1
ATOM 2624 C C . GLY A 1 334 ? 113.818 128.933 77.976 1.00 118.15 334 GLY Q C 1
ATOM 2625 O O . GLY A 1 334 ? 113.797 129.069 76.759 1.00 118.15 334 GLY Q O 1
ATOM 2626 N N . LEU A 1 335 ? 112.737 129.093 78.727 1.00 121.56 335 LEU Q N 1
ATOM 2627 C CA . LEU A 1 335 ? 111.450 129.434 78.138 1.00 121.56 335 LEU Q CA 1
ATOM 2628 C C . LEU A 1 335 ? 111.268 130.942 77.998 1.00 121.56 335 LEU Q C 1
ATOM 2629 O O . LEU A 1 335 ? 111.623 131.683 78.905 1.00 121.56 335 LEU Q O 1
ATOM 2634 N N . ALA A 1 336 ? 110.684 131.409 76.900 1.00 126.45 336 ALA Q N 1
ATOM 2635 C CA . ALA A 1 336 ? 110.581 132.866 76.632 1.00 126.45 336 ALA Q CA 1
ATOM 2636 C C . ALA A 1 336 ? 109.725 133.726 77.575 1.00 126.45 336 ALA Q C 1
ATOM 2637 O O . ALA A 1 336 ? 108.882 133.198 78.291 1.00 126.45 336 ALA Q O 1
ATOM 2639 N N . THR A 1 337 ? 109.958 135.048 77.584 1.00 125.40 337 THR Q N 1
ATOM 2640 C CA . THR A 1 337 ? 109.155 135.950 78.414 1.00 125.40 337 THR Q CA 1
ATOM 2641 C C . THR A 1 337 ? 107.791 135.755 77.913 1.00 125.40 337 THR Q C 1
ATOM 2642 O O . THR A 1 337 ? 106.829 135.738 78.671 1.00 125.40 337 THR Q O 1
ATOM 2646 N N . TRP A 1 338 ? 107.686 135.586 76.608 1.00 136.05 338 TRP Q N 1
ATOM 2647 C CA . TRP A 1 338 ? 106.342 135.265 76.153 1.00 136.05 338 TRP Q CA 1
ATOM 2648 C C . TRP A 1 338 ? 105.832 134.025 76.878 1.00 136.05 338 TRP Q C 1
ATOM 2649 O O . TRP A 1 338 ? 106.607 133.171 77.317 1.00 136.05 338 TRP Q O 1
ATOM 2660 N N . ASP A 1 339 ? 104.511 133.950 77.024 1.00 136.84 339 ASP Q N 1
ATOM 2661 C CA . ASP A 1 339 ? 103.738 132.964 77.772 1.00 136.84 339 ASP Q CA 1
ATOM 2662 C C . ASP A 1 339 ? 103.906 133.137 79.279 1.00 136.84 339 ASP Q C 1
ATOM 2663 O O . ASP A 1 339 ? 103.203 132.471 80.038 1.00 136.84 339 ASP Q O 1
ATOM 2668 N N . ASN A 1 340 ? 104.793 134.018 79.742 1.00 132.64 340 ASN Q N 1
ATOM 2669 C CA . ASN A 1 340 ? 104.874 134.351 81.157 1.00 132.64 340 ASN Q CA 1
ATOM 2670 C C . ASN A 1 340 ? 103.974 135.518 81.527 1.00 132.64 340 ASN Q C 1
ATOM 2671 O O . ASN A 1 340 ? 103.563 135.623 82.689 1.00 132.64 340 ASN Q O 1
ATOM 2676 N N . TRP A 1 341 ? 103.665 136.396 80.570 1.00 138.72 341 TRP Q N 1
ATOM 2677 C CA . TRP A 1 341 ? 102.545 137.310 80.754 1.00 138.72 341 TRP Q CA 1
ATOM 2678 C C . TRP A 1 341 ? 101.254 136.516 80.865 1.00 138.72 341 TRP Q C 1
ATOM 2679 O O . TRP A 1 341 ? 100.338 136.895 81.604 1.00 138.72 341 TRP Q O 1
ATOM 2690 N N . LYS A 1 342 ? 101.167 135.406 80.126 1.00 138.87 342 LYS Q N 1
ATOM 2691 C CA . LYS A 1 342 ? 100.060 134.476 80.299 1.00 138.87 342 LYS Q CA 1
ATOM 2692 C C . LYS A 1 342 ? 100.083 133.833 81.677 1.00 138.87 342 LYS Q C 1
ATOM 2693 O O . LYS A 1 342 ? 99.027 133.682 82.297 1.00 138.87 342 LYS Q O 1
ATOM 2699 N N . HIS A 1 343 ? 101.272 133.488 82.186 1.00 146.64 343 HIS Q N 1
ATOM 2700 C CA . HIS A 1 343 ? 101.414 132.830 83.483 1.00 146.64 343 HIS Q CA 1
ATOM 2701 C C . HIS A 1 343 ? 100.865 133.661 84.639 1.00 146.64 343 HIS Q C 1
ATOM 2702 O O . HIS A 1 343 ? 100.871 133.184 85.780 1.00 146.64 343 HIS Q O 1
ATOM 2709 N N . VAL A 1 344 ? 100.407 134.888 84.376 1.00 144.46 344 VAL Q N 1
ATOM 2710 C CA . VAL A 1 344 ? 99.863 135.747 85.419 1.00 144.46 344 VAL Q CA 1
ATOM 2711 C C . VAL A 1 344 ? 98.566 135.202 86.001 1.00 144.46 344 VAL Q C 1
ATOM 2712 O O . VAL A 1 344 ? 98.089 135.716 87.019 1.00 144.46 344 VAL Q O 1
ATOM 2714 N N . ASN A 1 345 ? 97.966 134.185 85.373 1.00 144.77 345 ASN Q N 1
ATOM 2715 C CA . ASN A 1 345 ? 96.734 133.616 85.908 1.00 144.77 345 ASN Q CA 1
ATOM 2716 C C . ASN A 1 345 ? 97.052 133.039 87.276 1.00 144.77 345 ASN Q C 1
ATOM 2717 O O . ASN A 1 345 ? 97.895 132.141 87.387 1.00 144.77 345 ASN Q O 1
ATOM 2722 N N . CYS A 1 346 ? 96.396 133.546 88.315 1.00 134.90 346 CYS Q N 1
ATOM 2723 C CA . CYS A 1 346 ? 96.634 133.091 89.680 1.00 134.90 346 CYS Q CA 1
ATOM 2724 C C . CYS A 1 346 ? 98.116 133.203 90.036 1.00 134.90 346 CYS Q C 1
ATOM 2725 O O . CYS A 1 346 ? 98.712 132.299 90.624 1.00 134.90 346 CYS Q O 1
ATOM 2727 N N . ASP A 1 347 ? 98.715 134.336 89.655 1.00 125.37 347 ASP Q N 1
ATOM 2728 C CA . ASP A 1 347 ? 100.152 134.517 89.844 1.00 125.37 347 ASP Q CA 1
ATOM 2729 C C . ASP A 1 347 ? 100.531 134.470 91.319 1.00 125.37 347 ASP Q C 1
ATOM 2730 O O . ASP A 1 347 ? 101.598 133.958 91.676 1.00 125.37 347 ASP Q O 1
ATOM 2732 N N . LYS A 1 348 ? 99.674 135.008 92.191 1.00 127.86 348 LYS Q N 1
ATOM 2733 C CA . LYS A 1 348 ? 99.951 134.968 93.624 1.00 127.86 348 LYS Q CA 1
ATOM 2734 C C . LYS A 1 348 ? 100.012 133.533 94.133 1.00 127.86 348 LYS Q C 1
ATOM 2735 O O . LYS A 1 348 ? 100.922 133.172 94.887 1.00 127.86 348 LYS Q O 1
ATOM 2741 N N . LEU A 1 349 ? 99.054 132.705 93.729 1.00 125.58 349 LEU Q N 1
ATOM 2742 C CA . LEU A 1 349 ? 99.090 131.294 94.080 1.00 125.58 349 LEU Q CA 1
ATOM 2743 C C . LEU A 1 349 ? 100.141 130.565 93.250 1.00 125.58 349 LEU Q C 1
ATOM 2744 O O . LEU A 1 349 ? 100.646 131.079 92.249 1.00 125.58 349 LEU Q O 1
ATOM 2749 N N . THR A 1 350 ? 100.470 129.354 93.681 1.00 112.07 350 THR Q N 1
ATOM 2750 C CA . THR A 1 350 ? 101.541 128.565 93.079 1.00 112.07 350 THR Q CA 1
ATOM 2751 C C . THR A 1 350 ? 101.121 127.841 91.809 1.00 112.07 350 THR Q C 1
ATOM 2752 O O . THR A 1 350 ? 101.778 126.856 91.455 1.00 112.07 350 THR Q O 1
ATOM 2756 N N . THR A 1 351 ? 100.055 128.250 91.117 1.00 114.43 351 THR Q N 1
ATOM 2757 C CA . THR A 1 351 ? 99.778 127.679 89.803 1.00 114.43 351 THR Q CA 1
ATOM 2758 C C . THR A 1 351 ? 100.893 127.998 88.816 1.00 114.43 351 THR Q C 1
ATOM 2759 O O . THR A 1 351 ? 101.066 127.286 87.821 1.00 114.43 351 THR Q O 1
ATOM 2763 N N . ILE A 1 352 ? 101.653 129.067 89.071 1.00 112.26 352 ILE Q N 1
ATOM 2764 C CA . ILE A 1 352 ? 102.863 129.326 88.298 1.00 112.26 352 ILE Q CA 1
ATOM 2765 C C . ILE A 1 352 ? 103.862 128.193 88.481 1.00 112.26 352 ILE Q C 1
ATOM 2766 O O . ILE A 1 352 ? 104.582 127.828 87.542 1.00 112.26 352 ILE Q O 1
ATOM 2771 N N . ILE A 1 353 ? 103.922 127.615 89.683 1.00 113.16 353 ILE Q N 1
ATOM 2772 C CA . ILE A 1 353 ? 104.801 126.474 89.921 1.00 113.16 353 ILE Q CA 1
ATOM 2773 C C . ILE A 1 353 ? 104.368 125.289 89.067 1.00 113.16 353 ILE Q C 1
ATOM 2774 O O . ILE A 1 353 ? 105.204 124.524 88.568 1.00 113.16 353 ILE Q O 1
ATOM 2779 N N . GLU A 1 354 ? 103.056 125.123 88.877 1.00 117.24 354 GLU Q N 1
ATOM 2780 C CA . GLU A 1 354 ? 102.564 124.088 87.974 1.00 117.24 354 GLU Q CA 1
ATOM 2781 C C . GLU A 1 354 ? 103.106 124.316 86.570 1.00 117.24 354 GLU Q C 1
ATOM 2782 O O . GLU A 1 354 ? 103.530 123.374 85.892 1.00 117.24 354 GLU Q O 1
ATOM 2788 N N . SER A 1 355 ? 103.112 125.570 86.126 1.00 117.73 355 SER Q N 1
ATOM 2789 C CA . SER A 1 355 ? 103.742 125.919 84.865 1.00 117.73 355 SER Q CA 1
ATOM 2790 C C . SER A 1 355 ? 105.260 125.781 84.977 1.00 117.73 355 SER Q C 1
ATOM 2791 O O . SER A 1 355 ? 105.816 125.566 86.058 1.00 117.73 355 SER Q O 1
ATOM 2794 N N . SER A 1 356 ? 105.927 125.892 83.825 1.00 119.87 356 SER Q N 1
ATOM 2795 C CA . SER A 1 356 ? 107.364 125.664 83.674 1.00 119.87 356 SER Q CA 1
ATOM 2796 C C . SER A 1 356 ? 107.703 124.199 83.934 1.00 119.87 356 SER Q C 1
ATOM 2797 O O . SER A 1 356 ? 108.872 123.805 83.878 1.00 119.87 356 SER Q O 1
ATOM 2800 N N . LEU A 1 357 ? 106.684 123.390 84.220 1.00 114.94 357 LEU Q N 1
ATOM 2801 C CA . LEU A 1 357 ? 106.810 121.942 84.332 1.00 114.94 357 LEU Q CA 1
ATOM 2802 C C . LEU A 1 357 ? 106.101 121.212 83.202 1.00 114.94 357 LEU Q C 1
ATOM 2803 O O . LEU A 1 357 ? 106.653 120.259 82.644 1.00 114.94 357 LEU Q O 1
ATOM 2808 N N . ASN A 1 358 ? 104.881 121.632 82.855 1.00 112.88 358 ASN Q N 1
ATOM 2809 C CA . ASN A 1 358 ? 104.271 121.155 81.620 1.00 112.88 358 ASN Q CA 1
ATOM 2810 C C . ASN A 1 358 ? 104.992 121.717 80.404 1.00 112.88 358 ASN Q C 1
ATOM 2811 O O . ASN A 1 358 ? 105.020 121.076 79.347 1.00 112.88 358 ASN Q O 1
ATOM 2816 N N . VAL A 1 359 ? 105.572 122.913 80.533 1.00 114.93 359 VAL Q N 1
ATOM 2817 C CA . VAL A 1 359 ? 106.390 123.474 79.464 1.00 114.93 359 VAL Q CA 1
ATOM 2818 C C . VAL A 1 359 ? 107.658 122.654 79.274 1.00 114.93 359 VAL Q C 1
ATOM 2819 O O . VAL A 1 359 ? 108.214 122.603 78.170 1.00 114.93 359 VAL Q O 1
ATOM 2823 N N . LEU A 1 360 ? 108.141 122.014 80.337 1.00 114.84 360 LEU Q N 1
ATOM 2824 C CA . LEU A 1 360 ? 109.260 121.090 80.217 1.00 114.84 360 LEU Q CA 1
ATOM 2825 C C . LEU A 1 360 ? 108.859 119.941 79.297 1.00 114.84 360 LEU Q C 1
ATOM 2826 O O . LEU A 1 360 ? 107.687 119.561 79.226 1.00 114.84 360 LEU Q O 1
ATOM 2831 N N . GLU A 1 361 ? 109.846 119.407 78.566 1.00 118.12 361 GLU Q N 1
ATOM 2832 C CA . GLU A 1 361 ? 109.664 118.370 77.554 1.00 118.12 361 GLU Q CA 1
ATOM 2833 C C . GLU A 1 361 ? 108.691 117.303 78.043 1.00 118.12 361 GLU Q C 1
ATOM 2834 O O . GLU A 1 361 ? 108.970 116.604 79.025 1.00 118.12 361 GLU Q O 1
ATOM 2840 N N . PRO A 1 362 ? 107.539 117.158 77.392 1.00 122.50 362 PRO Q N 1
ATOM 2841 C CA . PRO A 1 362 ? 106.446 116.346 77.943 1.00 122.50 362 PRO Q CA 1
ATOM 2842 C C . PRO A 1 362 ? 106.372 114.911 77.443 1.00 122.50 362 PRO Q C 1
ATOM 2843 O O . PRO A 1 362 ? 105.343 114.264 77.664 1.00 122.50 362 PRO Q O 1
ATOM 2847 N N . ALA A 1 363 ? 107.405 114.401 76.769 1.00 116.74 363 ALA Q N 1
ATOM 2848 C CA . ALA A 1 363 ? 107.379 113.016 76.308 1.00 116.74 363 ALA Q CA 1
ATOM 2849 C C . ALA A 1 363 ? 107.203 112.056 77.478 1.00 116.74 363 ALA Q C 1
ATOM 2850 O O . ALA A 1 363 ? 106.175 111.379 77.598 1.00 116.74 363 ALA Q O 1
ATOM 2852 N N . GLU A 1 364 ? 108.202 111.986 78.357 1.00 107.98 364 GLU Q N 1
ATOM 2853 C CA . GLU A 1 364 ? 108.083 111.202 79.579 1.00 107.98 364 GLU Q CA 1
ATOM 2854 C C . GLU A 1 364 ? 108.588 111.920 80.820 1.00 107.98 364 GLU Q C 1
ATOM 2855 O O . GLU A 1 364 ? 108.390 111.402 81.923 1.00 107.98 364 GLU Q O 1
ATOM 2861 N N . TYR A 1 365 ? 109.220 113.089 80.688 1.00 100.89 365 TYR Q N 1
ATOM 2862 C CA . TYR A 1 365 ? 109.856 113.744 81.826 1.00 100.89 365 TYR Q CA 1
ATOM 2863 C C . TYR A 1 365 ? 108.866 114.184 82.897 1.00 100.89 365 TYR Q C 1
ATOM 2864 O O . TYR A 1 365 ? 109.274 114.379 84.045 1.00 100.89 365 TYR Q O 1
ATOM 2873 N N . ARG A 1 366 ? 107.585 114.344 82.562 1.00 89.45 366 ARG Q N 1
ATOM 2874 C CA . ARG A 1 366 ? 106.606 114.735 83.570 1.00 89.45 366 ARG Q CA 1
ATOM 2875 C C . ARG A 1 366 ? 106.491 113.672 84.657 1.00 89.45 366 ARG Q C 1
ATOM 2876 O O . ARG A 1 366 ? 106.826 113.928 85.818 1.00 89.45 366 ARG Q O 1
ATOM 2884 N N . LYS A 1 367 ? 106.032 112.472 84.288 1.00 88.90 367 LYS Q N 1
ATOM 2885 C CA . LYS A 1 367 ? 105.986 111.370 85.245 1.00 88.90 367 LYS Q CA 1
ATOM 2886 C C . LYS A 1 367 ? 107.376 111.020 85.754 1.00 88.90 367 LYS Q C 1
ATOM 2887 O O . LYS A 1 367 ? 107.536 110.622 86.915 1.00 88.90 367 LYS Q O 1
ATOM 2893 N N . MET A 1 368 ? 108.388 111.166 84.898 1.00 86.81 368 MET Q N 1
ATOM 2894 C CA . MET A 1 368 ? 109.746 110.785 85.264 1.00 86.81 368 MET Q CA 1
ATOM 2895 C C . MET A 1 368 ? 110.236 111.616 86.444 1.00 86.81 368 MET Q C 1
ATOM 2896 O O . MET A 1 368 ? 110.886 111.099 87.360 1.00 86.81 368 MET Q O 1
ATOM 2901 N N . PHE A 1 369 ? 109.927 112.915 86.437 1.00 84.56 369 PHE Q N 1
ATOM 2902 C CA . PHE A 1 369 ? 110.221 113.767 87.584 1.00 84.56 369 PHE Q CA 1
ATOM 2903 C C . PHE A 1 369 ? 109.244 113.521 88.727 1.00 84.56 369 PHE Q C 1
ATOM 2904 O O . PHE A 1 369 ? 109.638 113.541 89.899 1.00 84.56 369 PHE Q O 1
ATOM 2912 N N . ASP A 1 370 ? 107.966 113.293 88.410 1.00 87.49 370 ASP Q N 1
ATOM 2913 C CA . ASP A 1 370 ? 106.969 113.078 89.454 1.00 87.49 370 ASP Q CA 1
ATOM 2914 C C . ASP A 1 370 ? 107.304 111.863 90.308 1.00 87.49 370 ASP Q C 1
ATOM 2915 O O . ASP A 1 370 ? 106.827 111.752 91.444 1.00 87.49 370 ASP Q O 1
ATOM 2920 N N . ARG A 1 371 ? 108.113 110.943 89.778 1.00 81.47 371 ARG Q N 1
ATOM 2921 C CA . ARG A 1 371 ? 108.578 109.813 90.578 1.00 81.47 371 ARG Q CA 1
ATOM 2922 C C . ARG A 1 371 ? 109.360 110.252 91.811 1.00 81.47 371 ARG Q C 1
ATOM 2923 O O . ARG A 1 371 ? 109.476 109.475 92.764 1.00 81.47 371 ARG Q O 1
ATOM 2931 N N . LEU A 1 372 ? 109.895 111.473 91.820 1.00 77.77 372 LEU Q N 1
ATOM 2932 C CA . LEU A 1 372 ? 110.718 111.956 92.923 1.00 77.77 372 LEU Q CA 1
ATOM 2933 C C . LEU A 1 372 ? 109.901 112.405 94.131 1.00 77.77 372 LEU Q C 1
ATOM 2934 O O . LEU A 1 372 ? 110.459 113.035 95.035 1.00 77.77 372 LEU Q O 1
ATOM 2939 N N . SER A 1 373 ? 108.601 112.104 94.167 1.00 87.67 373 SER Q N 1
ATOM 2940 C CA . SER A 1 373 ? 107.794 112.452 95.332 1.00 87.67 373 SER Q CA 1
ATOM 2941 C C . SER A 1 373 ? 107.952 111.436 96.457 1.00 87.67 373 SER Q C 1
ATOM 2942 O O . SER A 1 373 ? 107.669 111.751 97.618 1.00 87.67 373 SER Q O 1
ATOM 2945 N N . VAL A 1 374 ? 108.390 110.216 96.135 1.00 71.93 374 VAL Q N 1
ATOM 2946 C CA . VAL A 1 374 ? 108.492 109.167 97.146 1.00 71.93 374 VAL Q CA 1
ATOM 2947 C C . VAL A 1 374 ? 109.566 109.503 98.174 1.00 71.93 374 VAL Q C 1
ATOM 2948 O O . VAL A 1 374 ? 109.436 109.168 99.358 1.00 71.93 374 VAL Q O 1
ATOM 2952 N N . PHE A 1 375 ? 110.639 110.158 97.745 1.00 70.31 375 PHE Q N 1
ATOM 2953 C CA . PHE A 1 375 ? 111.752 110.432 98.641 1.00 70.31 375 PHE Q CA 1
ATOM 2954 C C . PHE A 1 375 ? 111.348 111.452 99.704 1.00 70.31 375 PHE Q C 1
ATOM 2955 O O . PHE A 1 375 ? 110.490 112.305 99.454 1.00 70.31 375 PHE Q O 1
ATOM 2963 N N . PRO A 1 376 ? 111.935 111.384 100.898 1.00 71.13 376 PRO Q N 1
ATOM 2964 C CA . PRO A 1 376 ? 111.657 112.401 101.904 1.00 71.13 376 PRO Q CA 1
ATOM 2965 C C . PRO A 1 376 ? 112.126 113.764 101.428 1.00 71.13 376 PRO Q C 1
ATOM 2966 O O . PRO A 1 376 ? 113.119 113.872 100.686 1.00 71.13 376 PRO Q O 1
ATOM 2970 N N . PRO A 1 377 ? 111.433 114.829 101.824 1.00 74.84 377 PRO Q N 1
ATOM 2971 C CA . PRO A 1 377 ? 111.814 116.168 101.356 1.00 74.84 377 PRO Q CA 1
ATOM 2972 C C . PRO A 1 377 ? 113.183 116.582 101.873 1.00 74.84 377 PRO Q C 1
ATOM 2973 O O . PRO A 1 377 ? 113.568 116.269 103.002 1.00 74.84 377 PRO Q O 1
ATOM 2977 N N . SER A 1 378 ? 113.913 117.308 101.026 1.00 73.84 378 SER Q N 1
ATOM 2978 C CA . SER A 1 378 ? 115.233 117.849 101.351 1.00 73.84 378 SER Q CA 1
ATOM 2979 C C . SER A 1 378 ? 116.184 116.746 101.818 1.00 73.84 378 SER Q C 1
ATOM 2980 O O . SER A 1 378 ? 116.723 116.772 102.926 1.00 73.84 378 SER Q O 1
ATOM 2983 N N . ALA A 1 379 ? 116.382 115.763 100.943 1.00 73.52 379 ALA Q N 1
ATOM 2984 C CA . ALA A 1 379 ? 117.228 114.616 101.237 1.00 73.52 379 ALA Q CA 1
ATOM 2985 C C . ALA A 1 379 ? 118.208 114.390 100.096 1.00 73.52 379 ALA Q C 1
ATOM 2986 O O . ALA A 1 379 ? 117.878 114.612 98.927 1.00 73.52 379 ALA Q O 1
ATOM 2988 N N . HIS A 1 380 ? 119.415 113.947 100.443 1.00 73.52 380 HIS Q N 1
ATOM 2989 C CA . HIS A 1 380 ? 120.452 113.651 99.457 1.00 73.52 380 HIS Q CA 1
ATOM 2990 C C . HIS A 1 380 ? 120.210 112.253 98.906 1.00 73.52 380 HIS Q C 1
ATOM 2991 O O . HIS A 1 380 ? 120.343 111.255 99.619 1.00 73.52 380 HIS Q O 1
ATOM 2998 N N . ILE A 1 381 ? 119.848 112.182 97.630 1.00 71.10 381 ILE Q N 1
ATOM 2999 C CA . ILE A 1 381 ? 119.418 110.947 96.983 1.00 71.10 381 ILE Q CA 1
ATOM 3000 C C . ILE A 1 381 ? 120.591 110.327 96.234 1.00 71.10 381 ILE Q C 1
ATOM 3001 O O . ILE A 1 381 ? 121.193 110.989 95.379 1.00 71.10 381 ILE Q O 1
ATOM 3006 N N . PRO A 1 382 ? 120.964 109.082 96.520 1.00 70.05 382 PRO Q N 1
ATOM 3007 C CA . PRO A 1 382 ? 121.988 108.426 95.700 1.00 70.05 382 PRO Q CA 1
ATOM 3008 C C . PRO A 1 382 ? 121.506 108.249 94.268 1.00 70.05 382 PRO Q C 1
ATOM 3009 O O . PRO A 1 382 ? 120.336 107.951 94.020 1.00 70.05 382 PRO Q O 1
ATOM 3013 N N . THR A 1 383 ? 122.427 108.439 93.321 1.00 76.69 383 THR Q N 1
ATOM 3014 C CA . THR A 1 383 ? 122.072 108.300 91.912 1.00 76.69 383 THR Q CA 1
ATOM 3015 C C . THR A 1 383 ? 121.813 106.843 91.549 1.00 76.69 383 THR Q C 1
ATOM 3016 O O . THR A 1 383 ? 120.981 106.550 90.680 1.00 76.69 383 THR Q O 1
ATOM 3020 N N . ILE A 1 384 ? 122.518 105.918 92.203 1.00 80.51 384 ILE Q N 1
ATOM 3021 C CA . ILE A 1 384 ? 122.324 104.498 91.927 1.00 80.51 384 ILE Q CA 1
ATOM 3022 C C . ILE A 1 384 ? 120.892 104.090 92.245 1.00 80.51 384 ILE Q C 1
ATOM 3023 O O . ILE A 1 384 ? 120.221 103.436 91.440 1.00 80.51 384 ILE Q O 1
ATOM 3028 N N . LEU A 1 385 ? 120.399 104.482 93.422 1.00 77.45 385 LEU Q N 1
ATOM 3029 C CA . LEU A 1 385 ? 119.014 104.191 93.779 1.00 77.45 385 LEU Q CA 1
ATOM 3030 C C . LEU A 1 385 ? 118.056 104.932 92.851 1.00 77.45 385 LEU Q C 1
ATOM 3031 O O . LEU A 1 385 ? 116.983 104.416 92.505 1.00 77.45 385 LEU Q O 1
ATOM 3036 N N . LEU A 1 386 ? 118.428 106.149 92.446 1.00 79.62 386 LEU Q N 1
ATOM 3037 C CA . LEU A 1 386 ? 117.606 106.911 91.515 1.00 79.62 386 LEU Q CA 1
ATOM 3038 C C . LEU A 1 386 ? 117.463 106.182 90.186 1.00 79.62 386 LEU Q C 1
ATOM 3039 O O . LEU A 1 386 ? 116.463 106.362 89.481 1.00 79.62 386 LEU Q O 1
ATOM 3044 N N . SER A 1 387 ? 118.447 105.355 89.828 1.00 82.19 387 SER Q N 1
ATOM 3045 C CA . SER A 1 387 ? 118.335 104.559 88.609 1.00 82.19 387 SER Q CA 1
ATOM 3046 C C . SER A 1 387 ? 117.180 103.567 88.701 1.00 82.19 387 SER Q C 1
ATOM 3047 O O . SER A 1 387 ? 116.371 103.453 87.772 1.00 82.19 387 SER Q O 1
ATOM 3050 N N . LEU A 1 388 ? 117.082 102.837 89.816 1.00 83.54 388 LEU Q N 1
ATOM 3051 C CA . LEU A 1 388 ? 116.003 101.866 89.970 1.00 83.54 388 LEU Q CA 1
ATOM 3052 C C . LEU A 1 388 ? 114.652 102.506 90.254 1.00 83.54 388 LEU Q C 1
ATOM 3053 O O . LEU A 1 388 ? 113.627 101.941 89.859 1.00 83.54 388 LEU Q O 1
ATOM 3058 N N . ILE A 1 389 ? 114.613 103.658 90.929 1.00 78.87 389 ILE Q N 1
ATOM 3059 C CA . ILE A 1 389 ? 113.330 104.326 91.133 1.00 78.87 389 ILE Q CA 1
ATOM 3060 C C . ILE A 1 389 ? 112.736 104.818 89.823 1.00 78.87 389 ILE Q C 1
ATOM 3061 O O . ILE A 1 389 ? 111.556 105.185 89.779 1.00 78.87 389 ILE Q O 1
ATOM 3066 N N . TRP A 1 390 ? 113.522 104.814 88.747 1.00 82.58 390 TRP Q N 1
ATOM 3067 C CA . TRP A 1 390 ? 113.057 105.221 87.434 1.00 82.58 390 TRP Q CA 1
ATOM 3068 C C . TRP A 1 390 ? 113.002 104.079 86.429 1.00 82.58 390 TRP Q C 1
ATOM 3069 O O . TRP A 1 390 ? 112.571 104.304 85.293 1.00 82.58 390 TRP Q O 1
ATOM 3080 N N . PHE A 1 391 ? 113.389 102.862 86.819 1.00 101.76 391 PHE Q N 1
ATOM 3081 C CA . PHE A 1 391 ? 113.629 101.763 85.888 1.00 101.76 391 PHE Q CA 1
ATOM 3082 C C . PHE A 1 391 ? 112.376 101.293 85.157 1.00 101.76 391 PHE Q C 1
ATOM 3083 O O . PHE A 1 391 ? 112.466 100.335 84.381 1.00 101.76 391 PHE Q O 1
ATOM 3091 N N . ASP A 1 392 ? 111.222 101.925 85.375 1.00 99.88 392 ASP Q N 1
ATOM 3092 C CA . ASP A 1 392 ? 110.025 101.541 84.635 1.00 99.88 392 ASP Q CA 1
ATOM 3093 C C . ASP A 1 392 ? 110.180 101.841 83.148 1.00 99.88 392 ASP Q C 1
ATOM 3094 O O . ASP A 1 392 ? 109.899 100.988 82.299 1.00 99.88 392 ASP Q O 1
ATOM 3099 N N . VAL A 1 393 ? 110.625 103.052 82.812 1.00 101.41 393 VAL Q N 1
ATOM 3100 C CA . VAL A 1 393 ? 110.775 103.441 81.414 1.00 101.41 393 VAL Q CA 1
ATOM 3101 C C . VAL A 1 393 ? 112.199 103.900 81.112 1.00 101.41 393 VAL Q C 1
ATOM 3102 O O . VAL A 1 393 ? 112.902 103.274 80.310 1.00 101.41 393 VAL Q O 1
ATOM 3106 N N . ILE A 1 394 ? 112.636 104.982 81.761 1.00 99.59 394 ILE Q N 1
ATOM 3107 C CA . ILE A 1 394 ? 113.903 105.652 81.468 1.00 99.59 394 ILE Q CA 1
ATOM 3108 C C . ILE A 1 394 ? 114.022 105.918 79.971 1.00 99.59 394 ILE Q C 1
ATOM 3109 O O . ILE A 1 394 ? 113.800 107.044 79.511 1.00 99.59 394 ILE Q O 1
ATOM 3114 N N . LYS A 1 395 ? 114.374 104.878 79.210 1.00 103.35 395 LYS Q N 1
ATOM 3115 C CA . LYS A 1 395 ? 114.576 104.973 77.762 1.00 103.35 395 LYS Q CA 1
ATOM 3116 C C . LYS A 1 395 ? 115.621 106.039 77.429 1.00 103.35 395 LYS Q C 1
ATOM 3117 O O . LYS A 1 395 ? 115.512 106.774 76.444 1.00 103.35 395 LYS Q O 1
ATOM 3123 N N . SER A 1 396 ? 116.644 106.126 78.268 1.00 106.93 396 SER Q N 1
ATOM 3124 C CA . SER A 1 396 ? 117.734 107.086 78.110 1.00 106.93 396 SER Q CA 1
ATOM 3125 C C . SER A 1 396 ? 118.851 106.677 79.064 1.00 106.93 396 SER Q C 1
ATOM 3126 O O . SER A 1 396 ? 118.825 105.584 79.642 1.00 106.93 396 SER Q O 1
ATOM 3129 N N . ASP A 1 397 ? 119.845 107.546 79.212 1.00 105.97 397 ASP Q N 1
ATOM 3130 C CA . ASP A 1 397 ? 120.861 107.383 80.240 1.00 105.97 397 ASP Q CA 1
ATOM 3131 C C . ASP A 1 397 ? 120.466 108.192 81.468 1.00 105.97 397 ASP Q C 1
ATOM 3132 O O . ASP A 1 397 ? 119.971 109.317 81.351 1.00 105.97 397 ASP Q O 1
ATOM 3137 N N . VAL A 1 398 ? 120.679 107.605 82.648 1.00 98.24 398 VAL Q N 1
ATOM 3138 C CA . VAL A 1 398 ? 120.248 108.243 83.891 1.00 98.24 398 VAL Q CA 1
ATOM 3139 C C . VAL A 1 398 ? 120.926 109.598 84.057 1.00 98.24 398 VAL Q C 1
ATOM 3140 O O . VAL A 1 398 ? 120.278 110.605 84.368 1.00 98.24 398 VAL Q O 1
ATOM 3144 N N . MET A 1 399 ? 122.242 109.647 83.839 1.00 101.61 399 MET Q N 1
ATOM 3145 C CA . MET A 1 399 ? 122.959 110.907 83.980 1.00 101.61 399 MET Q CA 1
ATOM 3146 C C . MET A 1 399 ? 122.543 111.938 82.940 1.00 101.61 399 MET Q C 1
ATOM 3147 O O . MET A 1 399 ? 122.601 113.135 83.226 1.00 101.61 399 MET Q O 1
ATOM 3152 N N . VAL A 1 400 ? 122.107 111.512 81.753 1.00 101.82 400 VAL Q N 1
ATOM 3153 C CA . VAL A 1 400 ? 121.663 112.468 80.741 1.00 101.82 400 VAL Q CA 1
ATOM 3154 C C . VAL A 1 400 ? 120.399 113.187 81.203 1.00 101.82 400 VAL Q C 1
ATOM 3155 O O . VAL A 1 400 ? 120.300 114.422 81.140 1.00 101.82 400 VAL Q O 1
ATOM 3159 N N . VAL A 1 401 ? 119.411 112.424 81.675 1.00 96.48 401 VAL Q N 1
ATOM 3160 C CA . VAL A 1 401 ? 118.187 113.046 82.161 1.00 96.48 401 VAL Q CA 1
ATOM 3161 C C . VAL A 1 401 ? 118.459 113.839 83.433 1.00 96.48 401 VAL Q C 1
ATOM 3162 O O . VAL A 1 401 ? 117.827 114.873 83.668 1.00 96.48 401 VAL Q O 1
ATOM 3166 N N . VAL A 1 402 ? 119.409 113.393 84.259 1.00 96.52 402 VAL Q N 1
ATOM 3167 C CA . VAL A 1 402 ? 119.803 114.180 85.426 1.00 96.52 402 VAL Q CA 1
ATOM 3168 C C . VAL A 1 402 ? 120.383 115.520 84.991 1.00 96.52 402 VAL Q C 1
ATOM 3169 O O . VAL A 1 402 ? 120.093 116.566 85.586 1.00 96.52 402 VAL Q O 1
ATOM 3173 N N . ASN A 1 403 ? 121.211 115.507 83.945 1.00 97.81 403 ASN Q N 1
ATOM 3174 C CA . ASN A 1 403 ? 121.803 116.737 83.436 1.00 97.81 403 ASN Q CA 1
ATOM 3175 C C . ASN A 1 403 ? 120.732 117.685 82.915 1.00 97.81 403 ASN Q C 1
ATOM 3176 O O . ASN A 1 403 ? 120.783 118.892 83.166 1.00 97.81 403 ASN Q O 1
ATOM 3181 N N . LYS A 1 404 ? 119.749 117.155 82.182 1.00 91.62 404 LYS Q N 1
ATOM 3182 C CA . LYS A 1 404 ? 118.667 118.016 81.703 1.00 91.62 404 LYS Q CA 1
ATOM 3183 C C . LYS A 1 404 ? 117.843 118.570 82.864 1.00 91.62 404 LYS Q C 1
ATOM 3184 O O . LYS A 1 404 ? 117.449 119.746 82.855 1.00 91.62 404 LYS Q O 1
ATOM 3190 N N . LEU A 1 405 ? 117.574 117.731 83.868 1.00 91.73 405 LEU Q N 1
ATOM 3191 C CA . LEU A 1 405 ? 116.825 118.166 85.042 1.00 91.73 405 LEU Q CA 1
ATOM 3192 C C . LEU A 1 405 ? 117.546 119.305 85.751 1.00 91.73 405 LEU Q C 1
ATOM 3193 O O . LEU A 1 405 ? 116.923 120.285 86.174 1.00 91.73 405 LEU Q O 1
ATOM 3198 N N . HIS A 1 406 ? 118.869 119.187 85.892 1.00 99.35 406 HIS Q N 1
ATOM 3199 C CA . HIS A 1 406 ? 119.657 120.289 86.434 1.00 99.35 406 HIS Q CA 1
ATOM 3200 C C . HIS A 1 406 ? 119.608 121.502 85.519 1.00 99.35 406 HIS Q C 1
ATOM 3201 O O . HIS A 1 406 ? 119.584 122.641 86.000 1.00 99.35 406 HIS Q O 1
ATOM 3208 N N . LYS A 1 407 ? 119.614 121.276 84.206 1.00 103.14 407 LYS Q N 1
ATOM 3209 C CA . LYS A 1 407 ? 119.628 122.379 83.256 1.00 103.14 407 LYS Q CA 1
ATOM 3210 C C . LYS A 1 407 ? 118.395 123.255 83.418 1.00 103.14 407 LYS Q C 1
ATOM 3211 O O . LYS A 1 407 ? 118.499 124.487 83.448 1.00 103.14 407 LYS Q O 1
ATOM 32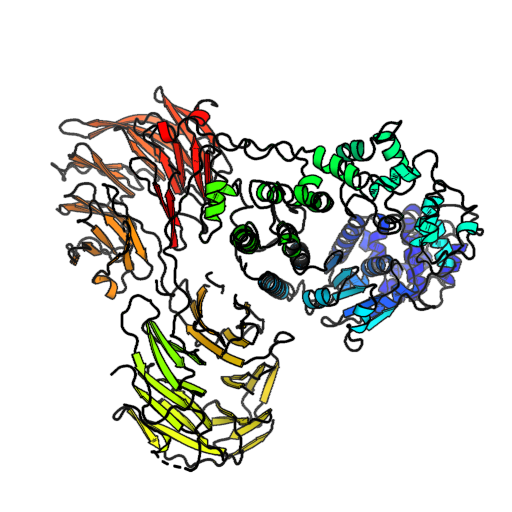17 N N . TYR A 1 408 ? 117.211 122.644 83.512 1.00 110.99 408 TYR Q N 1
ATOM 3218 C CA . TYR A 1 408 ? 116.022 123.487 83.577 1.00 110.99 408 TYR Q CA 1
ATOM 3219 C C . TYR A 1 408 ? 115.945 124.331 84.847 1.00 110.99 408 TYR Q C 1
ATOM 3220 O O . TYR A 1 408 ? 116.215 125.536 84.797 1.00 110.99 408 TYR Q O 1
ATOM 3229 N N . SER A 1 409 ? 115.584 123.737 85.987 1.00 103.33 409 SER Q N 1
ATOM 3230 C CA . SER A 1 409 ? 115.639 124.498 87.231 1.00 103.33 409 SER Q CA 1
ATOM 3231 C C . SER A 1 409 ? 115.923 123.665 88.477 1.00 103.33 409 SER Q C 1
ATOM 3232 O O . SER A 1 409 ? 116.329 124.208 89.509 1.00 103.33 409 SER Q O 1
ATOM 3235 N N . LEU A 1 410 ? 115.719 122.350 88.397 1.00 95.89 410 LEU Q N 1
ATOM 3236 C CA . LEU A 1 410 ? 115.274 121.584 89.556 1.00 95.89 410 LEU Q CA 1
ATOM 3237 C C . LEU A 1 410 ? 116.235 120.477 89.983 1.00 95.89 410 LEU Q C 1
ATOM 3238 O O . LEU A 1 410 ? 115.800 119.453 90.514 1.00 95.89 410 LEU Q O 1
ATOM 3243 N N . VAL A 1 411 ? 117.536 120.680 89.795 1.00 99.18 411 VAL Q N 1
ATOM 3244 C CA . VAL A 1 411 ? 118.561 119.780 90.323 1.00 99.18 411 VAL Q CA 1
ATOM 3245 C C . VAL A 1 411 ? 119.822 120.600 90.563 1.00 99.18 411 VAL Q C 1
ATOM 3246 O O . VAL A 1 411 ? 120.206 121.417 89.721 1.00 99.18 411 VAL Q O 1
ATOM 3250 N N . GLU A 1 412 ? 120.457 120.403 91.720 1.00 100.21 412 GLU Q N 1
ATOM 3251 C CA . GLU A 1 412 ? 121.755 121.020 91.975 1.00 100.21 412 GLU Q CA 1
ATOM 3252 C C . GLU A 1 412 ? 122.917 120.056 91.775 1.00 100.21 412 GLU Q C 1
ATOM 3253 O O . GLU A 1 412 ? 124.023 120.501 91.446 1.00 100.21 412 GLU Q O 1
ATOM 3259 N N . LYS A 1 413 ? 122.694 118.754 91.962 1.00 100.03 413 LYS Q N 1
ATOM 3260 C CA . LYS A 1 413 ? 123.633 117.706 91.554 1.00 100.03 413 LYS Q CA 1
ATOM 3261 C C . LYS A 1 413 ? 125.000 117.889 92.222 1.00 100.03 413 LYS Q C 1
ATOM 3262 O O . LYS A 1 413 ? 126.000 118.226 91.585 1.00 100.03 413 LYS Q O 1
ATOM 3268 N N . GLN A 1 414 ? 125.013 117.685 93.531 1.00 99.56 414 GLN Q N 1
ATOM 3269 C CA . GLN A 1 414 ? 126.276 117.702 94.262 1.00 99.56 414 GLN Q CA 1
ATOM 3270 C C . GLN A 1 414 ? 127.156 116.552 93.789 1.00 99.56 414 GLN Q C 1
ATOM 3271 O O . GLN A 1 414 ? 126.811 115.387 94.031 1.00 99.56 414 GLN Q O 1
ATOM 3277 N N . PRO A 1 415 ? 128.282 116.816 93.120 1.00 106.02 415 PRO Q N 1
ATOM 3278 C CA . PRO A 1 415 ? 129.054 115.735 92.499 1.00 106.02 415 PRO Q CA 1
ATOM 3279 C C . PRO A 1 415 ? 130.153 115.132 93.358 1.00 106.02 415 PRO Q C 1
ATOM 3280 O O . PRO A 1 415 ? 130.810 114.188 92.897 1.00 106.02 415 PRO Q O 1
ATOM 3284 N N . LYS A 1 416 ? 130.385 115.644 94.570 1.00 109.28 416 LYS Q N 1
ATOM 3285 C CA . LYS A 1 416 ? 131.456 115.109 95.405 1.00 109.28 416 LYS Q CA 1
ATOM 3286 C C . LYS A 1 416 ? 131.212 113.643 95.742 1.00 109.28 416 LYS Q C 1
ATOM 3287 O O . LYS A 1 416 ? 132.134 112.821 95.700 1.00 109.28 416 LYS Q O 1
ATOM 3293 N N . GLU A 1 417 ? 129.971 113.298 96.080 1.00 105.94 417 GLU Q N 1
ATOM 3294 C CA . GLU A 1 417 ? 129.584 111.917 96.329 1.00 105.94 417 GLU Q CA 1
ATOM 3295 C C . GLU A 1 417 ? 128.543 111.422 95.333 1.00 105.94 417 GLU Q C 1
ATOM 3296 O O . GLU A 1 417 ? 127.912 110.387 95.575 1.00 105.94 417 GLU Q O 1
ATOM 3302 N N . SER A 1 418 ? 128.351 112.139 94.224 1.00 91.02 418 SER Q N 1
ATOM 3303 C CA . SER A 1 418 ? 127.408 111.763 93.169 1.00 91.02 418 SER Q CA 1
ATOM 3304 C C . SER A 1 418 ? 125.995 111.596 93.730 1.00 91.02 418 SER Q C 1
ATOM 3305 O O . SER A 1 418 ? 125.391 110.523 93.667 1.00 91.02 418 SER Q O 1
ATOM 3308 N N . THR A 1 419 ? 125.472 112.686 94.284 1.00 91.13 419 THR Q N 1
ATOM 3309 C CA . THR A 1 419 ? 124.155 112.692 94.901 1.00 91.13 419 THR Q CA 1
ATOM 3310 C C . THR A 1 419 ? 123.269 113.754 94.264 1.00 91.13 419 THR Q C 1
ATOM 3311 O O . THR A 1 419 ? 123.717 114.869 93.977 1.00 91.13 419 THR Q O 1
ATOM 3315 N N . ILE A 1 420 ? 122.015 113.387 94.033 1.00 83.71 420 ILE Q N 1
ATOM 3316 C CA . ILE A 1 420 ? 120.985 114.326 93.617 1.00 83.71 420 ILE Q CA 1
ATOM 3317 C C . ILE A 1 420 ? 120.451 115.035 94.853 1.00 83.71 420 ILE Q C 1
ATOM 3318 O O . ILE A 1 420 ? 120.357 114.443 95.934 1.00 83.71 420 ILE Q O 1
ATOM 3323 N N . SER A 1 421 ? 120.138 116.318 94.717 1.00 91.86 421 SER Q N 1
ATOM 3324 C CA . SER A 1 421 ? 119.533 117.084 95.795 1.00 91.86 421 SER Q CA 1
ATOM 3325 C C . SER A 1 421 ? 118.206 117.644 95.308 1.00 91.86 421 SER Q C 1
ATOM 3326 O O . SER A 1 421 ? 118.122 118.174 94.197 1.00 91.86 421 SER Q O 1
ATOM 3329 N N . ILE A 1 422 ? 117.170 117.489 96.119 1.00 94.59 422 ILE Q N 1
ATOM 3330 C CA . ILE A 1 422 ? 115.849 118.006 95.762 1.00 94.59 422 ILE Q CA 1
ATOM 3331 C C . ILE A 1 422 ? 115.736 119.446 96.254 1.00 94.59 422 ILE Q C 1
ATOM 3332 O O . ILE A 1 422 ? 115.921 119.695 97.456 1.00 94.59 422 ILE Q O 1
ATOM 3337 N N . PRO A 1 423 ? 115.458 120.413 95.372 1.00 99.39 423 PRO Q N 1
ATOM 3338 C CA . PRO A 1 423 ? 115.261 121.797 95.834 1.00 99.39 423 PRO Q CA 1
ATOM 3339 C C . PRO A 1 423 ? 114.080 121.914 96.786 1.00 99.39 423 PRO Q C 1
ATOM 3340 O O . PRO A 1 423 ? 113.301 120.969 96.937 1.00 99.39 423 PRO Q O 1
ATOM 3344 N N . SER A 1 424 ? 113.935 123.058 97.445 1.00 107.79 424 SER Q N 1
ATOM 3345 C CA . SER A 1 424 ? 112.963 123.191 98.526 1.00 107.79 424 SER Q CA 1
ATOM 3346 C C . SER A 1 424 ? 112.146 124.467 98.367 1.00 107.79 424 SER Q C 1
ATOM 3347 O O . SER A 1 424 ? 111.970 125.240 99.309 1.00 107.79 424 SER Q O 1
ATOM 3350 N N . ILE A 1 425 ? 111.638 124.712 97.160 1.00 113.77 425 ILE Q N 1
ATOM 3351 C CA . ILE A 1 425 ? 110.761 125.861 96.961 1.00 113.77 425 ILE Q CA 1
ATOM 3352 C C . ILE A 1 425 ? 109.487 125.448 96.228 1.00 113.77 425 ILE Q C 1
ATOM 3353 O O . ILE A 1 425 ? 108.483 126.168 96.271 1.00 113.77 425 ILE Q O 1
ATOM 3358 N N . TYR A 1 426 ? 109.502 124.290 95.556 1.00 114.36 426 TYR Q N 1
ATOM 3359 C CA . TYR A 1 426 ? 108.230 123.786 95.035 1.00 114.36 426 TYR Q CA 1
ATOM 3360 C C . TYR A 1 426 ? 107.930 122.345 95.420 1.00 114.36 426 TYR Q C 1
ATOM 3361 O O . TYR A 1 426 ? 106.764 122.014 95.635 1.00 114.36 426 TYR Q O 1
ATOM 3370 N N . LEU A 1 427 ? 108.943 121.482 95.520 1.00 117.32 427 LEU Q N 1
ATOM 3371 C CA . LEU A 1 427 ? 108.670 120.059 95.706 1.00 117.32 427 LEU Q CA 1
ATOM 3372 C C . LEU A 1 427 ? 108.040 119.742 97.055 1.00 117.32 427 LEU Q C 1
ATOM 3373 O O . LEU A 1 427 ? 107.628 118.599 97.276 1.00 117.32 427 LEU Q O 1
ATOM 3378 N N . GLU A 1 428 ? 107.964 120.710 97.969 1.00 121.75 428 GLU Q N 1
ATOM 3379 C CA . GLU A 1 428 ? 107.095 120.527 99.125 1.00 121.75 428 GLU Q CA 1
ATOM 3380 C C . GLU A 1 428 ? 105.626 120.563 98.716 1.00 121.75 428 GLU Q C 1
ATOM 3381 O O . GLU A 1 428 ? 104.767 120.057 99.447 1.00 121.75 428 GLU Q O 1
ATOM 3387 N N . LEU A 1 429 ? 105.324 121.153 97.562 1.00 119.24 429 LEU Q N 1
ATOM 3388 C CA . LEU A 1 429 ? 103.962 121.327 97.080 1.00 119.24 429 LEU Q CA 1
ATOM 3389 C C . LEU A 1 429 ? 103.756 120.618 95.744 1.00 119.24 429 LEU Q C 1
ATOM 3390 O O . LEU A 1 429 ? 104.691 120.448 94.957 1.00 119.24 429 LEU Q O 1
ATOM 3395 N N . LYS A 1 430 ? 102.515 120.178 95.520 1.00 122.27 430 LYS Q N 1
ATOM 3396 C CA . LYS A 1 430 ? 102.040 119.592 94.267 1.00 122.27 430 LYS Q CA 1
ATOM 3397 C C . LYS A 1 430 ? 102.576 118.175 94.064 1.00 122.27 430 LYS Q C 1
ATOM 3398 O O . LYS A 1 430 ? 102.119 117.455 93.170 1.00 122.27 430 LYS Q O 1
ATOM 3404 N N . VAL A 1 431 ? 103.490 117.727 94.927 1.00 127.37 431 VAL Q N 1
ATOM 3405 C CA . VAL A 1 431 ? 103.974 116.353 94.837 1.00 127.37 431 VAL Q CA 1
ATOM 3406 C C . VAL A 1 431 ? 102.909 115.335 95.205 1.00 127.37 431 VAL Q C 1
ATOM 3407 O O . VAL A 1 431 ? 103.038 114.159 94.846 1.00 127.37 431 VAL Q O 1
ATOM 3411 N N . LYS A 1 432 ? 101.867 115.752 95.924 1.00 126.85 432 LYS Q N 1
ATOM 3412 C CA . LYS A 1 432 ? 100.769 114.859 96.267 1.00 126.85 432 LYS Q CA 1
ATOM 3413 C C . LYS A 1 432 ? 100.070 114.362 95.009 1.00 126.85 432 LYS Q C 1
ATOM 3414 O O . LYS A 1 432 ? 100.144 113.172 94.686 1.00 126.85 432 LYS Q O 1
ATOM 3420 N N . LEU A 1 433 ? 99.428 115.279 94.278 1.00 126.99 433 LEU Q N 1
ATOM 3421 C CA . LEU A 1 433 ? 98.638 114.953 93.094 1.00 126.99 433 LEU Q CA 1
ATOM 3422 C C . LEU A 1 433 ? 97.797 113.705 93.325 1.00 126.99 433 LEU Q C 1
ATOM 3423 O O . LEU A 1 433 ? 96.993 113.652 94.261 1.00 126.99 433 LEU Q O 1
ATOM 3428 N N . GLU A 1 434 ? 97.978 112.696 92.476 1.00 124.90 434 GLU Q N 1
ATOM 3429 C CA . GLU A 1 434 ? 97.432 111.367 92.713 1.00 124.90 434 GLU Q CA 1
ATOM 3430 C C . GLU A 1 434 ? 98.491 110.404 93.235 1.00 124.90 434 GLU Q C 1
ATOM 3431 O O . GLU A 1 434 ? 98.209 109.210 93.389 1.00 124.90 434 GLU Q O 1
ATOM 3437 N N . ASN A 1 435 ? 99.696 110.904 93.527 1.00 123.14 435 ASN Q N 1
ATOM 3438 C CA . ASN A 1 435 ? 100.834 110.070 93.918 1.00 123.14 435 ASN Q CA 1
ATOM 3439 C C . ASN A 1 435 ? 101.084 108.978 92.883 1.00 123.14 435 ASN Q C 1
ATOM 3440 O O . ASN A 1 435 ? 101.433 107.844 93.219 1.00 123.14 435 ASN Q O 1
ATOM 3445 N N . GLU A 1 436 ? 100.921 109.347 91.606 1.00 112.37 436 GLU Q N 1
ATOM 3446 C CA . GLU A 1 436 ? 100.913 108.441 90.458 1.00 112.37 436 GLU Q CA 1
ATOM 3447 C C . GLU A 1 436 ? 100.268 107.108 90.819 1.00 112.37 436 GLU Q C 1
ATOM 3448 O O . GLU A 1 436 ? 99.188 107.073 91.417 1.00 112.37 436 GLU Q O 1
ATOM 3454 N N . TYR A 1 437 ? 100.922 106.010 90.456 1.00 114.46 437 TYR Q N 1
ATOM 3455 C CA . TYR A 1 437 ? 100.564 104.686 90.939 1.00 114.46 437 TYR Q CA 1
ATOM 3456 C C . TYR A 1 437 ? 101.863 103.972 91.288 1.00 114.46 437 TYR Q C 1
ATOM 3457 O O . TYR A 1 437 ? 102.943 104.572 91.267 1.00 114.46 437 TYR Q O 1
ATOM 3466 N N . ALA A 1 438 ? 101.758 102.687 91.621 1.00 99.73 438 ALA Q N 1
ATOM 3467 C CA . ALA A 1 438 ? 102.915 101.835 91.884 1.00 99.73 438 ALA Q CA 1
ATOM 3468 C C . ALA A 1 438 ? 103.791 102.365 93.014 1.00 99.73 438 ALA Q C 1
ATOM 3469 O O . ALA A 1 438 ? 104.977 102.029 93.089 1.00 99.73 438 ALA Q O 1
ATOM 3471 N N . LEU A 1 439 ? 103.231 103.202 93.890 1.00 91.60 439 LEU Q N 1
ATOM 3472 C CA . LEU A 1 439 ? 104.015 103.768 94.984 1.00 91.60 439 LEU Q CA 1
ATOM 3473 C C . LEU A 1 439 ? 104.541 102.673 95.904 1.00 91.60 439 LEU Q C 1
ATOM 3474 O O . LEU A 1 439 ? 105.728 102.655 96.256 1.00 91.60 439 LEU Q O 1
ATOM 3479 N N . HIS A 1 440 ? 103.671 101.738 96.293 1.00 97.56 440 HIS Q N 1
ATOM 3480 C CA . HIS A 1 440 ? 104.086 100.712 97.241 1.00 97.56 440 HIS Q CA 1
ATOM 3481 C C . HIS A 1 440 ? 105.102 99.756 96.627 1.00 97.56 440 HIS Q C 1
ATOM 3482 O O . HIS A 1 440 ? 106.050 99.355 97.304 1.00 97.56 440 HIS Q O 1
ATOM 3489 N N . ARG A 1 441 ? 104.958 99.406 95.345 1.00 95.82 441 ARG Q N 1
ATOM 3490 C CA . ARG A 1 441 ? 105.975 98.557 94.730 1.00 95.82 441 ARG Q CA 1
ATOM 3491 C C . ARG A 1 441 ? 107.238 99.339 94.385 1.00 95.82 441 ARG Q C 1
ATOM 3492 O O . ARG A 1 441 ? 108.327 98.756 94.321 1.00 95.82 441 ARG Q O 1
ATOM 3500 N N . SER A 1 442 ? 107.133 100.656 94.191 1.00 86.54 442 SER Q N 1
ATOM 3501 C CA . SER A 1 442 ? 108.342 101.467 94.090 1.00 86.54 442 SER Q CA 1
ATOM 3502 C C . SER A 1 442 ? 109.133 101.426 95.393 1.00 86.54 442 SER Q C 1
ATOM 3503 O O . SER A 1 442 ? 110.358 101.249 95.386 1.00 86.54 442 SER Q O 1
ATOM 3506 N N . ILE A 1 443 ? 108.445 101.562 96.528 1.00 81.27 443 ILE Q N 1
ATOM 3507 C CA . ILE A 1 443 ? 109.131 101.433 97.811 1.00 81.27 443 ILE Q CA 1
ATOM 3508 C C . ILE A 1 443 ? 109.575 99.990 98.041 1.00 81.27 443 ILE Q C 1
ATOM 3509 O O . ILE A 1 443 ? 110.546 99.736 98.767 1.00 81.27 443 ILE Q O 1
ATOM 3514 N N . VAL A 1 444 ? 108.883 99.026 97.431 1.00 87.58 444 VAL Q N 1
ATOM 3515 C CA . VAL A 1 444 ? 109.345 97.642 97.470 1.00 87.58 444 VAL Q CA 1
ATOM 3516 C C . VAL A 1 444 ? 110.699 97.516 96.784 1.00 87.58 444 VAL Q C 1
ATOM 3517 O O . VAL A 1 444 ? 111.610 96.861 97.296 1.00 87.58 444 VAL Q O 1
ATOM 3521 N N . ASP A 1 445 ? 110.852 98.143 95.617 1.00 89.37 445 ASP Q N 1
ATOM 3522 C CA . ASP A 1 445 ? 112.158 98.178 94.959 1.00 89.37 445 ASP Q CA 1
ATOM 3523 C C . ASP A 1 445 ? 113.183 98.899 95.831 1.00 89.37 445 ASP Q C 1
ATOM 3524 O O . ASP A 1 445 ? 114.356 98.496 95.904 1.00 89.37 445 ASP Q O 1
ATOM 3529 N N . HIS A 1 446 ? 112.751 99.973 96.498 1.00 81.30 446 HIS Q N 1
ATOM 3530 C CA . HIS A 1 446 ? 113.630 100.705 97.406 1.00 81.30 446 HIS Q CA 1
ATOM 3531 C C . HIS A 1 446 ? 114.206 99.787 98.479 1.00 81.30 446 HIS Q C 1
ATOM 3532 O O . HIS A 1 446 ? 115.424 99.736 98.680 1.00 81.30 446 HIS Q O 1
ATOM 3539 N N . TYR A 1 447 ? 113.340 99.054 99.182 1.00 88.96 447 TYR Q N 1
ATOM 3540 C CA . TYR A 1 447 ? 113.819 98.143 100.218 1.00 88.96 447 TYR Q CA 1
ATOM 3541 C C . TYR A 1 447 ? 114.443 96.885 99.625 1.00 88.96 447 TYR Q C 1
ATOM 3542 O O . TYR A 1 447 ? 115.121 96.145 100.344 1.00 88.96 447 TYR Q O 1
ATOM 3551 N N . ASN A 1 448 ? 114.226 96.630 98.334 1.00 87.31 448 ASN Q N 1
ATOM 3552 C CA . ASN A 1 448 ? 114.839 95.479 97.682 1.00 87.31 448 ASN Q CA 1
ATOM 3553 C C . ASN A 1 448 ? 116.314 95.722 97.403 1.00 87.31 448 ASN Q C 1
ATOM 3554 O O . ASN A 1 448 ? 117.138 94.815 97.569 1.00 87.31 448 ASN Q O 1
ATOM 3559 N N . ILE A 1 449 ? 116.666 96.933 96.978 1.00 76.70 449 ILE Q N 1
ATOM 3560 C CA . ILE A 1 449 ? 118.042 97.200 96.548 1.00 76.70 449 ILE Q CA 1
ATOM 3561 C C . ILE A 1 449 ? 119.082 96.931 97.640 1.00 76.70 449 ILE Q C 1
ATOM 3562 O O . ILE A 1 449 ? 120.227 96.606 97.293 1.00 76.70 449 ILE Q O 1
ATOM 3567 N N . PRO A 1 450 ? 118.779 97.032 98.964 1.00 77.38 450 PRO Q N 1
ATOM 3568 C CA . PRO A 1 450 ? 119.764 96.545 99.937 1.00 77.38 450 PRO Q CA 1
ATOM 3569 C C . PRO A 1 450 ? 119.501 95.112 100.371 1.00 77.38 450 PRO Q C 1
ATOM 3570 O O . PRO A 1 450 ? 120.348 94.502 101.032 1.00 77.38 450 PRO Q O 1
ATOM 3574 N N . LYS A 1 451 ? 118.332 94.581 100.007 1.00 79.37 451 LYS Q N 1
ATOM 3575 C CA . LYS A 1 451 ? 117.867 93.251 100.412 1.00 79.37 451 LYS Q CA 1
ATOM 3576 C C . LYS A 1 451 ? 118.145 93.007 101.900 1.00 79.37 451 LYS Q C 1
ATOM 3577 O O . LYS A 1 451 ? 118.891 92.112 102.302 1.00 79.37 451 LYS Q O 1
ATOM 3583 N N . THR A 1 452 ? 117.494 93.828 102.726 1.00 74.85 452 THR Q N 1
ATOM 3584 C CA . THR A 1 452 ? 117.816 93.905 104.146 1.00 74.85 452 THR Q CA 1
ATOM 3585 C C . THR A 1 452 ? 117.335 92.670 104.897 1.00 74.85 452 THR Q C 1
ATOM 3586 O O . THR A 1 452 ? 116.476 92.760 105.780 1.00 74.85 452 THR Q O 1
ATOM 3590 N N . PHE A 1 453 ? 117.897 91.513 104.552 1.00 80.21 453 PHE Q N 1
ATOM 3591 C CA . PHE A 1 453 ? 117.700 90.289 105.314 1.00 80.21 453 PHE Q CA 1
ATOM 3592 C C . PHE A 1 453 ? 119.001 89.538 105.544 1.00 80.21 453 PHE Q C 1
ATOM 3593 O O . PHE A 1 453 ? 118.979 88.489 106.196 1.00 80.21 453 PHE Q O 1
ATOM 3601 N N . ASP A 1 454 ? 120.124 90.030 105.028 1.00 76.81 454 ASP Q N 1
ATOM 3602 C CA . ASP A 1 454 ? 121.415 89.365 105.141 1.00 76.81 454 ASP Q CA 1
ATOM 3603 C C . ASP A 1 454 ? 122.307 90.166 106.078 1.00 76.81 454 ASP Q C 1
ATOM 3604 O O . ASP A 1 454 ? 122.565 91.351 105.836 1.00 76.81 454 ASP Q O 1
ATOM 3609 N N . SER A 1 455 ? 122.773 89.518 107.143 1.00 80.45 455 SER Q N 1
ATOM 3610 C CA . SER A 1 455 ? 123.714 90.116 108.082 1.00 80.45 455 SER Q CA 1
ATOM 3611 C C . SER A 1 455 ? 124.612 89.009 108.607 1.00 80.45 455 SER Q C 1
ATOM 3612 O O . SER A 1 455 ? 124.137 88.098 109.292 1.00 80.45 455 SER Q O 1
ATOM 3615 N N . ASP A 1 456 ? 125.903 89.087 108.291 1.00 88.27 456 ASP Q N 1
ATOM 3616 C CA . ASP A 1 456 ? 126.832 88.004 108.590 1.00 88.27 456 ASP Q CA 1
ATOM 3617 C C . ASP A 1 456 ? 127.917 88.384 109.588 1.00 88.27 456 ASP Q C 1
ATOM 3618 O O . ASP A 1 456 ? 128.184 87.615 110.518 1.00 88.27 456 ASP Q O 1
ATOM 3623 N N . ASP A 1 457 ? 128.544 89.548 109.435 1.00 86.73 457 ASP Q N 1
ATOM 3624 C CA . ASP A 1 457 ? 129.632 89.943 110.328 1.00 86.73 457 ASP Q CA 1
ATOM 3625 C C . ASP A 1 457 ? 129.806 91.450 110.259 1.00 86.73 457 ASP Q C 1
ATOM 3626 O O . ASP A 1 457 ? 130.112 91.987 109.189 1.00 86.73 457 ASP Q O 1
ATOM 3631 N N . LEU A 1 458 ? 129.625 92.120 111.396 1.00 81.59 458 LEU Q N 1
ATOM 3632 C CA . LEU A 1 458 ? 129.827 93.567 111.548 1.00 81.59 458 LEU Q CA 1
ATOM 3633 C C . LEU A 1 458 ? 128.990 94.291 110.492 1.00 81.59 458 LEU Q C 1
ATOM 3634 O O . LEU A 1 458 ? 127.764 94.117 110.467 1.00 81.59 458 LEU Q O 1
ATOM 3639 N N . ILE A 1 459 ? 129.591 95.089 109.619 1.00 78.70 459 ILE Q N 1
ATOM 3640 C CA . ILE A 1 459 ? 128.862 96.005 108.747 1.00 78.70 459 ILE Q CA 1
ATOM 3641 C C . ILE A 1 459 ? 128.966 95.498 107.312 1.00 78.70 459 ILE Q C 1
ATOM 3642 O O . ILE A 1 459 ? 130.086 95.339 106.804 1.00 78.70 459 ILE Q O 1
ATOM 3647 N N . PRO A 1 460 ? 127.852 95.230 106.637 1.00 80.36 460 PRO Q N 1
ATOM 3648 C CA . PRO A 1 460 ? 127.907 94.782 105.247 1.00 80.36 460 PRO Q CA 1
ATOM 3649 C C . PRO A 1 460 ? 127.929 95.970 104.302 1.00 80.36 460 PRO Q C 1
ATOM 3650 O O . PRO A 1 460 ? 127.925 97.125 104.754 1.00 80.36 460 PRO Q O 1
ATOM 3654 N N . PRO A 1 461 ? 127.978 95.737 102.988 1.00 81.04 461 PRO Q N 1
ATOM 3655 C CA . PRO A 1 461 ? 127.798 96.849 102.045 1.00 81.04 461 PRO Q CA 1
ATOM 3656 C C . PRO A 1 461 ? 126.475 97.560 102.288 1.00 81.04 461 PRO Q C 1
ATOM 3657 O O . PRO A 1 461 ? 125.407 96.943 102.294 1.00 81.04 461 PRO Q O 1
ATOM 3661 N N . TYR A 1 462 ? 126.557 98.874 102.488 1.00 78.07 462 TYR Q N 1
ATOM 3662 C CA . TYR A 1 462 ? 125.402 99.670 102.874 1.00 78.07 462 TYR Q CA 1
ATOM 3663 C C . TYR A 1 462 ? 125.691 101.136 102.582 1.00 78.07 462 TYR Q C 1
ATOM 3664 O O . TYR A 1 462 ? 126.668 101.690 103.098 1.00 78.07 462 TYR Q O 1
ATOM 3673 N N . LEU A 1 463 ? 124.862 101.768 101.753 1.00 78.51 463 LEU Q N 1
ATOM 3674 C CA . LEU A 1 463 ? 125.102 103.153 101.368 1.00 78.51 463 LEU Q CA 1
ATOM 3675 C C . LEU A 1 463 ? 125.095 104.061 102.592 1.00 78.51 463 LEU Q C 1
ATOM 3676 O O . LEU A 1 463 ? 124.187 104.000 103.426 1.00 78.51 463 LEU Q O 1
ATOM 3681 N N . ASP A 1 464 ? 126.123 104.907 102.685 1.00 90.97 464 ASP Q N 1
ATOM 3682 C CA . ASP A 1 464 ? 126.451 105.560 103.948 1.00 90.97 464 ASP Q CA 1
ATOM 3683 C C . ASP A 1 464 ? 125.404 106.593 104.352 1.00 90.97 464 ASP Q C 1
ATOM 3684 O O . ASP A 1 464 ? 125.008 106.656 105.522 1.00 90.97 464 ASP Q O 1
ATOM 3689 N N . GLN A 1 465 ? 124.944 107.412 103.408 1.00 86.86 465 GLN Q N 1
ATOM 3690 C CA . GLN A 1 465 ? 124.122 108.565 103.763 1.00 86.86 465 GLN Q CA 1
ATOM 3691 C C . GLN A 1 465 ? 122.631 108.238 103.789 1.00 86.86 465 GLN Q C 1
ATOM 3692 O O . GLN A 1 465 ? 121.983 108.361 104.833 1.00 86.86 465 GLN Q O 1
ATOM 3698 N N . TYR A 1 466 ? 122.076 107.819 102.651 1.00 69.62 466 TYR Q N 1
ATOM 3699 C CA . TYR A 1 466 ? 120.629 107.653 102.552 1.00 69.62 466 TYR Q CA 1
ATOM 3700 C C . TYR A 1 466 ? 120.127 106.520 103.437 1.00 69.62 466 TYR Q C 1
ATOM 3701 O O . TYR A 1 466 ? 119.160 106.689 104.190 1.00 69.62 466 TYR Q O 1
ATOM 3710 N N . PHE A 1 467 ? 120.770 105.359 103.365 1.00 68.77 467 PHE Q N 1
ATOM 3711 C CA . PHE A 1 467 ? 120.202 104.171 103.988 1.00 68.77 467 PHE Q CA 1
ATOM 3712 C C . PHE A 1 467 ? 120.409 104.128 105.494 1.00 68.77 467 PHE Q C 1
ATOM 3713 O O . PHE A 1 467 ? 119.878 103.223 106.147 1.00 68.77 467 PHE Q O 1
ATOM 3721 N N . TYR A 1 468 ? 121.162 105.070 106.058 1.00 70.08 468 TYR Q N 1
ATOM 3722 C CA . TYR A 1 468 ? 121.239 105.233 107.501 1.00 70.08 468 TYR Q CA 1
ATOM 3723 C C . TYR A 1 468 ? 120.418 106.409 108.011 1.00 70.08 468 TYR Q C 1
ATOM 3724 O O . TYR A 1 468 ? 120.227 106.530 109.225 1.00 70.08 468 TYR Q O 1
ATOM 3733 N N . SER A 1 469 ? 119.932 107.273 107.118 1.00 70.86 469 SER Q N 1
ATOM 3734 C CA . SER A 1 469 ? 119.247 108.500 107.511 1.00 70.86 469 SER Q CA 1
ATOM 3735 C C . SER A 1 469 ? 117.730 108.398 107.383 1.00 70.86 469 SER Q C 1
ATOM 3736 O O . SER A 1 469 ? 117.008 108.597 108.364 1.00 70.86 469 SER Q O 1
ATOM 3739 N N . HIS A 1 470 ? 117.228 108.089 106.184 1.00 70.88 470 HIS Q N 1
ATOM 3740 C CA . HIS A 1 470 ? 115.798 108.159 105.905 1.00 70.88 470 HIS Q CA 1
ATOM 3741 C C . HIS A 1 470 ? 115.208 106.814 105.495 1.00 70.88 470 HIS Q C 1
ATOM 3742 O O . HIS A 1 470 ? 114.141 106.777 104.875 1.00 70.88 470 HIS Q O 1
ATOM 3749 N N . ILE A 1 471 ? 115.878 105.705 105.819 1.00 65.88 471 ILE Q N 1
ATOM 3750 C CA . ILE A 1 471 ? 115.349 104.398 105.449 1.00 65.88 471 ILE Q CA 1
ATOM 3751 C C . ILE A 1 471 ? 114.049 104.089 106.183 1.00 65.88 471 ILE Q C 1
ATOM 3752 O O . ILE A 1 471 ? 113.216 103.328 105.672 1.00 65.88 471 ILE Q O 1
ATOM 3757 N N . GLY A 1 472 ? 113.843 104.677 107.365 1.00 68.14 472 GLY Q N 1
ATOM 3758 C CA . GLY A 1 472 ? 112.610 104.439 108.096 1.00 68.14 472 GLY Q CA 1
ATOM 3759 C C . GLY A 1 472 ? 111.383 104.914 107.344 1.00 68.14 472 GLY Q C 1
ATOM 3760 O O . GLY A 1 472 ? 110.310 104.312 107.443 1.00 68.14 472 GLY Q O 1
ATOM 3761 N N . HIS A 1 473 ? 111.521 106.003 106.586 1.00 69.64 473 HIS Q N 1
ATOM 3762 C CA . HIS A 1 473 ? 110.405 106.504 105.790 1.00 69.64 473 HIS Q CA 1
ATOM 3763 C C . HIS A 1 473 ? 109.964 105.471 104.759 1.00 69.64 473 HIS Q C 1
ATOM 3764 O O . HIS A 1 473 ? 108.764 105.254 104.557 1.00 69.64 473 HIS Q O 1
ATOM 3771 N N . HIS A 1 474 ? 110.924 104.828 104.091 1.00 68.68 474 HIS Q N 1
ATOM 3772 C CA . HIS A 1 474 ? 110.584 103.752 103.166 1.00 68.68 474 HIS Q CA 1
ATOM 3773 C C . HIS A 1 474 ? 109.997 102.554 103.900 1.00 68.68 474 HIS Q C 1
ATOM 3774 O O . HIS A 1 474 ? 109.017 101.956 103.441 1.00 68.68 474 HIS Q O 1
ATOM 3781 N N . LEU A 1 475 ? 110.581 102.186 105.044 1.00 73.29 475 LEU Q N 1
ATOM 3782 C CA . LEU A 1 475 ? 110.066 101.040 105.791 1.00 73.29 475 LEU Q CA 1
ATOM 3783 C C . LEU A 1 475 ? 108.645 101.273 106.291 1.00 73.29 475 LEU Q C 1
ATOM 3784 O O . LEU A 1 475 ? 107.911 100.309 106.537 1.00 73.29 475 LEU Q O 1
ATOM 3789 N N . LYS A 1 476 ? 108.242 102.534 106.456 1.00 77.89 476 LYS Q N 1
ATOM 3790 C CA . LYS A 1 476 ? 106.902 102.816 106.963 1.00 77.89 476 LYS Q CA 1
ATOM 3791 C C . LYS A 1 476 ? 105.824 102.439 105.952 1.00 77.89 476 LYS Q C 1
ATOM 3792 O O . LYS A 1 476 ? 104.772 101.910 106.329 1.00 77.89 476 LYS Q O 1
ATOM 3798 N N . ASN A 1 477 ? 106.062 102.702 104.668 1.00 78.88 477 ASN Q N 1
ATOM 3799 C CA . ASN A 1 477 ? 105.041 102.500 103.638 1.00 78.88 477 ASN Q CA 1
ATOM 3800 C C . ASN A 1 477 ? 105.195 101.136 102.960 1.00 78.88 477 ASN Q C 1
ATOM 3801 O O . ASN A 1 477 ? 105.392 101.024 101.750 1.00 78.88 477 ASN Q O 1
ATOM 3806 N N . ILE A 1 478 ? 105.100 100.081 103.770 1.00 82.05 478 ILE Q N 1
ATOM 3807 C CA . ILE A 1 478 ? 105.051 98.716 103.254 1.00 82.05 478 ILE Q CA 1
ATOM 3808 C C . ILE A 1 478 ? 103.849 98.022 103.885 1.00 82.05 478 ILE Q C 1
ATOM 3809 O O . ILE A 1 478 ? 103.068 98.652 104.606 1.00 82.05 478 ILE Q O 1
ATOM 3814 N N . GLU A 1 479 ? 103.678 96.733 103.604 1.00 93.74 479 GLU Q N 1
ATOM 3815 C CA . GLU A 1 479 ? 102.622 95.961 104.241 1.00 93.74 479 GLU Q CA 1
ATOM 3816 C C . GLU A 1 479 ? 102.923 95.761 105.723 1.00 93.74 479 GLU Q C 1
ATOM 3817 O O . GLU A 1 479 ? 104.080 95.637 106.134 1.00 93.74 479 GLU Q O 1
ATOM 3823 N N . HIS A 1 480 ? 101.859 95.736 106.527 1.00 94.50 480 HIS Q N 1
ATOM 3824 C CA . HIS A 1 480 ? 102.017 95.581 107.972 1.00 94.50 480 HIS Q CA 1
ATOM 3825 C C . HIS A 1 480 ? 102.739 94.294 108.354 1.00 94.50 480 HIS Q C 1
ATOM 3826 O O . HIS A 1 480 ? 103.663 94.358 109.187 1.00 94.50 480 HIS Q O 1
ATOM 3833 N N . PRO A 1 481 ? 102.404 93.117 107.798 1.00 91.36 481 PRO Q N 1
ATOM 3834 C CA . PRO A 1 481 ? 103.217 91.927 108.109 1.00 91.36 481 PRO Q CA 1
ATOM 3835 C C . PRO A 1 481 ? 104.683 92.106 107.764 1.00 91.36 481 PRO Q C 1
ATOM 3836 O O . PRO A 1 481 ? 105.552 91.630 108.504 1.00 91.36 481 PRO Q O 1
ATOM 3840 N N . GLU A 1 482 ? 104.986 92.789 106.660 1.00 92.63 482 GLU Q N 1
ATOM 3841 C CA . GLU A 1 482 ? 106.367 93.148 106.367 1.00 92.63 482 GLU Q CA 1
ATOM 3842 C C . GLU A 1 482 ? 106.843 94.325 107.208 1.00 92.63 482 GLU Q C 1
ATOM 3843 O O . GLU A 1 482 ? 108.049 94.463 107.440 1.00 92.63 482 GLU Q O 1
ATOM 3849 N N . ARG A 1 483 ? 105.926 95.191 107.653 1.00 90.14 483 ARG Q N 1
ATOM 3850 C CA . ARG A 1 483 ? 106.329 96.300 108.513 1.00 90.14 483 ARG Q CA 1
ATOM 3851 C C . ARG A 1 483 ? 106.939 95.801 109.816 1.00 90.14 483 ARG Q C 1
ATOM 3852 O O . ARG A 1 483 ? 107.985 96.300 110.245 1.00 90.14 483 ARG Q O 1
ATOM 3860 N N . MET A 1 484 ? 106.310 94.818 110.465 1.00 103.84 484 MET Q N 1
ATOM 3861 C CA . MET A 1 484 ? 106.900 94.367 111.723 1.00 103.84 484 MET Q CA 1
ATOM 3862 C C . MET A 1 484 ? 108.040 93.383 111.483 1.00 103.84 484 MET Q C 1
ATOM 3863 O O . MET A 1 484 ? 109.108 93.500 112.095 1.00 103.84 484 MET Q O 1
ATOM 3868 N N . THR A 1 485 ? 107.824 92.399 110.612 1.00 99.21 485 THR Q N 1
ATOM 3869 C CA . THR A 1 485 ? 108.821 91.361 110.382 1.00 99.21 485 THR Q CA 1
ATOM 3870 C C . THR A 1 485 ? 110.107 91.967 109.836 1.00 99.21 485 THR Q C 1
ATOM 3871 O O . THR A 1 485 ? 110.127 92.513 108.728 1.00 99.21 485 THR Q O 1
ATOM 3875 N N . LEU A 1 486 ? 111.176 91.860 110.621 1.00 98.65 486 LEU Q N 1
ATOM 3876 C CA . LEU A 1 486 ? 112.499 92.376 110.276 1.00 98.65 486 LEU Q CA 1
ATOM 3877 C C . LEU A 1 486 ? 112.433 93.853 109.876 1.00 98.65 486 LEU Q C 1
ATOM 3878 O O . LEU A 1 486 ? 112.702 94.245 108.740 1.00 98.65 486 LEU Q O 1
ATOM 3883 N N . PHE A 1 487 ? 112.047 94.666 110.861 1.00 87.07 487 PHE Q N 1
ATOM 3884 C CA . PHE A 1 487 ? 112.241 96.107 110.769 1.00 87.07 487 PHE Q CA 1
ATOM 3885 C C . PHE A 1 487 ? 113.711 96.491 110.873 1.00 87.07 487 PHE Q C 1
ATOM 3886 O O . PHE A 1 487 ? 114.041 97.669 110.697 1.00 87.07 487 PHE Q O 1
ATOM 3894 N N . ARG A 1 488 ? 114.588 95.522 111.147 1.00 83.10 488 ARG Q N 1
ATOM 3895 C CA . ARG A 1 488 ? 116.017 95.743 111.336 1.00 83.10 488 ARG Q CA 1
ATOM 3896 C C . ARG A 1 488 ? 116.209 96.719 112.491 1.00 83.10 488 ARG Q C 1
ATOM 3897 O O . ARG A 1 488 ? 116.204 96.297 113.651 1.00 83.10 488 ARG Q O 1
ATOM 3905 N N . MET A 1 489 ? 116.352 98.013 112.173 1.00 80.62 489 MET Q N 1
ATOM 3906 C CA . MET A 1 489 ? 116.533 99.127 113.104 1.00 80.62 489 MET Q CA 1
ATOM 3907 C C . MET A 1 489 ? 116.937 98.680 114.506 1.00 80.62 489 MET Q C 1
ATOM 3908 O O . MET A 1 489 ? 118.114 98.387 114.741 1.00 80.62 489 MET Q O 1
ATOM 3913 N N . VAL A 1 490 ? 115.951 98.587 115.409 1.00 83.88 490 VAL Q N 1
ATOM 3914 C CA . VAL A 1 490 ? 116.084 98.208 116.818 1.00 83.88 490 VAL Q CA 1
ATOM 3915 C C . VAL A 1 490 ? 117.515 98.378 117.312 1.00 83.88 490 VAL Q C 1
ATOM 3916 O O . VAL A 1 490 ? 117.973 99.503 117.537 1.00 83.88 490 VAL Q O 1
ATOM 3920 N N . PHE A 1 491 ? 118.232 97.266 117.476 1.00 88.00 491 PHE Q N 1
ATOM 3921 C CA . PHE A 1 491 ? 119.651 97.329 117.800 1.00 88.00 491 PHE Q CA 1
ATOM 3922 C C . PHE A 1 491 ? 120.330 96.019 117.417 1.00 88.00 491 PHE Q C 1
ATOM 3923 O O . PHE A 1 491 ? 120.232 95.032 118.153 1.00 88.00 491 PHE Q O 1
ATOM 3931 N N . LEU A 1 492 ? 120.970 95.972 116.248 1.00 81.59 492 LEU Q N 1
ATOM 3932 C CA . LEU A 1 492 ? 121.957 94.925 116.013 1.00 81.59 492 LEU Q CA 1
ATOM 3933 C C . LEU A 1 492 ? 123.329 95.517 115.706 1.00 81.59 492 LEU Q C 1
ATOM 3934 O O . LEU A 1 492 ? 124.284 95.312 116.462 1.00 81.59 492 LEU Q O 1
ATOM 3939 N N . ASP A 1 493 ? 123.421 96.282 114.619 1.00 74.83 493 ASP Q N 1
ATOM 3940 C CA . ASP A 1 493 ? 124.646 96.950 114.197 1.00 74.83 493 ASP Q CA 1
ATOM 3941 C C . ASP A 1 493 ? 124.308 98.333 113.661 1.00 74.83 493 ASP Q C 1
ATOM 3942 O O . ASP A 1 493 ? 125.197 99.163 113.441 1.00 74.83 493 ASP Q O 1
ATOM 3947 N N . PHE A 1 494 ? 123.013 98.572 113.442 1.00 77.57 494 PHE Q N 1
ATOM 3948 C CA . PHE A 1 494 ? 122.574 99.699 112.624 1.00 77.57 494 PHE Q CA 1
ATOM 3949 C C . PHE A 1 494 ? 122.990 101.031 113.235 1.00 77.57 494 PHE Q C 1
ATOM 3950 O O . PHE A 1 494 ? 123.620 101.860 112.568 1.00 77.57 494 PHE Q O 1
ATOM 3958 N N . ARG A 1 495 ? 122.661 101.252 114.509 1.00 84.22 495 ARG Q N 1
ATOM 3959 C CA . ARG A 1 495 ? 122.837 102.586 115.071 1.00 84.22 495 ARG Q CA 1
ATOM 3960 C C . ARG A 1 495 ? 124.297 102.904 115.356 1.00 84.22 495 ARG Q C 1
ATOM 3961 O O . ARG A 1 495 ? 124.674 104.074 115.342 1.00 84.22 495 ARG Q O 1
ATOM 3969 N N . PHE A 1 496 ? 125.139 101.895 115.581 1.00 86.04 496 PHE Q N 1
ATOM 3970 C CA . PHE A 1 496 ? 126.557 102.158 115.820 1.00 86.04 496 PHE Q CA 1
ATOM 3971 C C . PHE A 1 496 ? 127.208 102.782 114.588 1.00 86.04 496 PHE Q C 1
ATOM 3972 O O . PHE A 1 496 ? 127.753 103.894 114.643 1.00 86.04 496 PHE Q O 1
ATOM 3980 N N . LEU A 1 497 ? 127.179 102.062 113.465 1.00 83.90 497 LEU Q N 1
ATOM 3981 C CA . LEU A 1 497 ? 127.755 102.588 112.235 1.00 83.90 497 LEU Q CA 1
ATOM 3982 C C . LEU A 1 497 ? 126.966 103.777 111.707 1.00 83.90 497 LEU Q C 1
ATOM 3983 O O . LEU A 1 497 ? 127.551 104.653 111.065 1.00 83.90 497 LEU Q O 1
ATOM 3988 N N . GLU A 1 498 ? 125.662 103.845 111.983 1.00 81.69 498 GLU Q N 1
ATOM 3989 C CA . GLU A 1 498 ? 124.905 105.049 111.658 1.00 81.69 498 GLU Q CA 1
ATOM 3990 C C . GLU A 1 498 ? 125.439 106.251 112.426 1.00 81.69 498 GLU Q C 1
ATOM 3991 O O . GLU A 1 498 ? 125.560 107.349 111.874 1.00 81.69 498 GLU Q O 1
ATOM 3997 N N . GLN A 1 499 ? 125.767 106.059 113.703 1.00 82.01 499 GLN Q N 1
ATOM 3998 C CA . GLN A 1 499 ? 126.262 107.146 114.533 1.00 82.01 499 GLN Q CA 1
ATOM 3999 C C . GLN A 1 499 ? 127.654 107.580 114.095 1.00 82.01 499 GLN Q C 1
ATOM 4000 O O . GLN A 1 499 ? 127.967 108.776 114.092 1.00 82.01 499 GLN Q O 1
ATOM 4006 N N . LYS A 1 500 ? 128.512 106.619 113.744 1.00 84.22 500 LYS Q N 1
ATOM 4007 C CA . LYS A 1 500 ? 129.870 106.977 113.339 1.00 84.22 500 LYS Q CA 1
ATOM 4008 C C . LYS A 1 500 ? 129.905 107.594 111.944 1.00 84.22 500 LYS Q C 1
ATOM 4009 O O . LYS A 1 500 ? 130.596 108.596 111.725 1.00 84.22 500 LYS Q O 1
ATOM 4015 N N . ILE A 1 501 ? 129.178 107.019 110.987 1.00 86.28 501 ILE Q N 1
ATOM 4016 C CA . ILE A 1 501 ? 129.202 107.539 109.621 1.00 86.28 501 ILE Q CA 1
ATOM 4017 C C . ILE A 1 501 ? 128.357 108.802 109.512 1.00 86.28 501 ILE Q C 1
ATOM 4018 O O . ILE A 1 501 ? 128.849 109.862 109.106 1.00 86.28 501 ILE Q O 1
ATOM 4023 N N . ARG A 1 502 ? 127.077 108.715 109.866 1.00 86.28 502 ARG Q N 1
ATOM 4024 C CA . ARG A 1 502 ? 126.279 109.925 110.027 1.00 86.28 502 ARG Q CA 1
ATOM 4025 C C . ARG A 1 502 ? 126.690 110.516 111.365 1.00 86.28 502 ARG Q C 1
ATOM 4026 O O . ARG A 1 502 ? 126.235 110.077 112.422 1.00 86.28 502 ARG Q O 1
ATOM 4034 N N . HIS A 1 503 ? 127.609 111.475 111.323 1.00 97.86 503 HIS Q N 1
ATOM 4035 C CA . HIS A 1 503 ? 128.243 111.996 112.525 1.00 97.86 503 HIS Q CA 1
ATOM 4036 C C . HIS A 1 503 ? 128.051 113.485 112.740 1.00 97.86 503 HIS Q C 1
ATOM 4037 O O . HIS A 1 503 ? 128.142 113.932 113.890 1.00 97.86 503 HIS Q O 1
ATOM 4044 N N . ASP A 1 504 ? 127.791 114.263 111.689 1.00 106.54 504 ASP Q N 1
ATOM 4045 C CA . ASP A 1 504 ? 127.533 115.696 111.795 1.00 106.54 504 ASP Q CA 1
ATOM 4046 C C . ASP A 1 504 ? 128.729 116.386 112.478 1.00 106.54 504 ASP Q C 1
ATOM 4047 O O . ASP A 1 504 ? 128.602 117.359 113.223 1.00 106.54 504 ASP Q O 1
ATOM 4052 N N . SER A 1 505 ? 129.927 115.848 112.247 1.00 106.53 505 SER Q N 1
ATOM 4053 C CA . SER A 1 505 ? 131.135 116.422 112.824 1.00 106.53 505 SER Q CA 1
ATOM 4054 C C . SER A 1 505 ? 131.541 117.720 112.145 1.00 106.53 505 SER Q C 1
ATOM 4055 O O . SER A 1 505 ? 132.466 118.388 112.621 1.00 106.53 505 SER Q O 1
ATOM 4058 N N . THR A 1 506 ? 130.885 118.079 111.038 1.00 110.42 506 THR Q N 1
ATOM 4059 C CA . THR A 1 506 ? 131.318 119.200 110.213 1.00 110.42 506 THR Q CA 1
ATOM 4060 C C . THR A 1 506 ? 131.508 120.487 111.011 1.00 110.42 506 THR Q C 1
ATOM 4061 O O . THR A 1 506 ? 132.630 120.991 111.135 1.00 110.42 506 THR Q O 1
ATOM 4065 N N . ALA A 1 507 ? 130.431 121.031 111.561 1.00 105.50 507 ALA Q N 1
ATOM 4066 C CA . ALA A 1 507 ? 130.628 122.252 112.334 1.00 105.50 507 ALA Q CA 1
ATOM 4067 C C . ALA A 1 507 ? 129.956 122.238 113.699 1.00 105.50 507 ALA Q C 1
ATOM 4068 O O . ALA A 1 507 ? 130.556 122.706 114.668 1.00 105.50 507 ALA Q O 1
ATOM 4070 N N . TRP A 1 508 ? 128.743 121.699 113.814 1.00 102.81 508 TRP Q N 1
ATOM 4071 C CA . TRP A 1 508 ? 127.980 121.837 115.049 1.00 102.81 508 TRP Q CA 1
ATOM 4072 C C . TRP A 1 508 ? 128.078 120.621 115.958 1.00 102.81 508 TRP Q C 1
ATOM 4073 O O . TRP A 1 508 ? 127.298 120.511 116.909 1.00 102.81 508 TRP Q O 1
ATOM 4084 N N . ASN A 1 509 ? 129.011 119.714 115.697 1.00 97.80 509 ASN Q N 1
ATOM 4085 C CA . ASN A 1 509 ? 129.225 118.561 116.563 1.00 97.80 509 ASN Q CA 1
ATOM 4086 C C . ASN A 1 509 ? 130.620 118.014 116.286 1.00 97.80 509 ASN Q C 1
ATOM 4087 O O . ASN A 1 509 ? 131.310 118.465 115.365 1.00 97.80 509 ASN Q O 1
ATOM 4092 N N . ALA A 1 510 ? 131.037 117.043 117.088 1.00 91.75 510 ALA Q N 1
ATOM 4093 C CA . ALA A 1 510 ? 132.299 116.349 116.908 1.00 91.75 510 ALA Q CA 1
ATOM 4094 C C . ALA A 1 510 ? 132.038 115.030 116.188 1.00 91.75 510 ALA Q C 1
ATOM 4095 O O . ALA A 1 510 ? 130.915 114.751 115.750 1.00 91.75 510 ALA Q O 1
ATOM 4097 N N . SER A 1 511 ? 133.087 114.219 116.047 1.00 87.72 511 SER Q N 1
ATOM 4098 C CA . SER A 1 511 ? 132.943 112.916 115.412 1.00 87.72 511 SER Q CA 1
ATOM 4099 C C . SER A 1 511 ? 131.928 112.076 116.174 1.00 87.72 511 SER Q C 1
ATOM 4100 O O . SER A 1 511 ? 132.176 111.675 117.314 1.00 87.72 511 SER Q O 1
ATOM 4103 N N . GLY A 1 512 ? 130.782 111.816 115.554 1.00 88.01 512 GLY Q N 1
ATOM 4104 C CA . GLY A 1 512 ? 129.720 111.079 116.205 1.00 88.01 512 GLY Q CA 1
ATOM 4105 C C . GLY A 1 512 ? 128.829 111.957 117.058 1.00 88.01 512 GLY Q C 1
ATOM 4106 O O . GLY A 1 512 ? 129.308 112.858 117.753 1.00 88.01 512 GLY Q O 1
ATOM 4107 N N . SER A 1 513 ? 127.523 111.704 117.009 1.00 87.28 513 SER Q N 1
ATOM 4108 C CA . SER A 1 513 ? 126.568 112.430 117.835 1.00 87.28 513 SER Q CA 1
ATOM 4109 C C . SER A 1 513 ? 125.684 111.436 118.574 1.00 87.28 513 SER Q C 1
ATOM 4110 O O . SER A 1 513 ? 125.991 110.242 118.615 1.00 87.28 513 SER Q O 1
ATOM 4113 N N . ILE A 1 514 ? 124.606 111.919 119.184 1.00 78.57 514 ILE Q N 1
ATOM 4114 C CA . ILE A 1 514 ? 123.595 111.043 119.764 1.00 78.57 514 ILE Q CA 1
ATOM 4115 C C . ILE A 1 514 ? 122.266 111.447 119.134 1.00 78.57 514 ILE Q C 1
ATOM 4116 O O . ILE A 1 514 ? 121.330 110.644 119.038 1.00 78.57 514 ILE Q O 1
ATOM 4121 N N . LEU A 1 515 ? 122.204 112.688 118.657 1.00 80.55 515 LEU Q N 1
ATOM 4122 C CA . LEU A 1 515 ? 121.009 113.279 118.081 1.00 80.55 515 LEU Q CA 1
ATOM 4123 C C . LEU A 1 515 ? 120.703 112.660 116.715 1.00 80.55 515 LEU Q C 1
ATOM 4124 O O . LEU A 1 515 ? 121.532 111.975 116.109 1.00 80.55 515 LEU Q O 1
ATOM 4129 N N . ASN A 1 516 ? 119.467 112.880 116.257 1.00 81.26 516 ASN Q N 1
ATOM 4130 C CA . ASN A 1 516 ? 118.939 112.396 114.981 1.00 81.26 516 ASN Q CA 1
ATOM 4131 C C . ASN A 1 516 ? 118.808 110.875 114.962 1.00 81.26 516 ASN Q C 1
ATOM 4132 O O . ASN A 1 516 ? 118.268 110.305 114.008 1.00 81.26 516 ASN Q O 1
ATOM 4137 N N . THR A 1 517 ? 119.285 110.211 116.011 1.00 80.94 517 THR Q N 1
ATOM 4138 C CA . THR A 1 517 ? 118.954 108.817 116.272 1.00 80.94 517 THR Q CA 1
ATOM 4139 C C . THR A 1 517 ? 117.862 108.697 117.321 1.00 80.94 517 THR Q C 1
ATOM 4140 O O . THR A 1 517 ? 116.947 107.880 117.176 1.00 80.94 517 THR Q O 1
ATOM 4144 N N . LEU A 1 518 ? 117.938 109.520 118.368 1.00 80.60 518 LEU Q N 1
ATOM 4145 C CA . LEU A 1 518 ? 116.795 109.684 119.254 1.00 80.60 518 LEU Q CA 1
ATOM 4146 C C . LEU A 1 518 ? 115.603 110.247 118.493 1.00 80.60 518 LEU Q C 1
ATOM 4147 O O . LEU A 1 518 ? 114.471 109.800 118.689 1.00 80.60 518 LEU Q O 1
ATOM 4152 N N . GLN A 1 519 ? 115.836 111.216 117.603 1.00 87.83 519 GLN Q N 1
ATOM 4153 C CA . GLN A 1 519 ? 114.761 111.696 116.738 1.00 87.83 519 GLN Q CA 1
ATOM 4154 C C . GLN A 1 519 ? 114.317 110.648 115.729 1.00 87.83 519 GLN Q C 1
ATOM 4155 O O . GLN A 1 519 ? 113.308 110.856 115.047 1.00 87.83 519 GLN Q O 1
ATOM 4161 N N . GLN A 1 520 ? 115.065 109.556 115.591 1.00 81.65 520 GLN Q N 1
ATOM 4162 C CA . GLN A 1 520 ? 114.577 108.358 114.925 1.00 81.65 520 GLN Q CA 1
ATOM 4163 C C . GLN A 1 520 ? 113.984 107.356 115.905 1.00 81.65 520 GLN Q C 1
ATOM 4164 O O . GLN A 1 520 ? 113.128 106.555 115.515 1.00 81.65 520 GLN Q O 1
ATOM 4170 N N . LEU A 1 521 ? 114.421 107.389 117.168 1.00 91.22 521 LEU Q N 1
ATOM 4171 C CA . LEU A 1 521 ? 113.819 106.591 118.229 1.00 91.22 521 LEU Q CA 1
ATOM 4172 C C . LEU A 1 521 ? 112.675 107.316 118.929 1.00 91.22 521 LEU Q C 1
ATOM 4173 O O . LEU A 1 521 ? 111.821 106.662 119.536 1.00 91.22 521 LEU Q O 1
ATOM 4178 N N . LYS A 1 522 ? 112.667 108.645 118.896 1.00 96.51 522 LYS Q N 1
ATOM 4179 C CA . LYS A 1 522 ? 111.439 109.421 118.963 1.00 96.51 522 LYS Q CA 1
ATOM 4180 C C . LYS A 1 522 ? 110.904 109.503 117.543 1.00 96.51 522 LYS Q C 1
ATOM 4181 O O . LYS A 1 522 ? 111.679 109.445 116.585 1.00 96.51 522 LYS Q O 1
ATOM 4187 N N . PHE A 1 523 ? 109.579 109.580 117.419 1.00 105.48 523 PHE Q N 1
ATOM 4188 C CA . PHE A 1 523 ? 108.849 109.274 116.189 1.00 105.48 523 PHE Q CA 1
ATOM 4189 C C . PHE A 1 523 ? 108.887 107.761 115.986 1.00 105.48 523 PHE Q C 1
ATOM 4190 O O . PHE A 1 523 ? 108.180 107.220 115.130 1.00 105.48 523 PHE Q O 1
ATOM 4198 N N . TYR A 1 524 ? 109.695 107.075 116.800 1.00 112.05 524 TYR Q N 1
ATOM 4199 C CA . TYR A 1 524 ? 109.485 105.675 117.134 1.00 112.05 524 TYR Q CA 1
ATOM 4200 C C . TYR A 1 524 ? 108.677 105.533 118.411 1.00 112.05 524 TYR Q C 1
ATOM 4201 O O . TYR A 1 524 ? 108.150 104.451 118.682 1.00 112.05 524 TYR Q O 1
ATOM 4210 N N . LYS A 1 525 ? 108.561 106.603 119.195 1.00 120.91 525 LYS Q N 1
ATOM 4211 C CA . LYS A 1 525 ? 107.473 106.673 120.162 1.00 120.91 525 LYS Q CA 1
ATOM 4212 C C . LYS A 1 525 ? 106.127 106.503 119.466 1.00 120.91 525 LYS Q C 1
ATOM 4213 O O . LYS A 1 525 ? 105.254 105.819 120.027 1.00 120.91 525 LYS Q O 1
ATOM 4219 N N . PRO A 1 526 ? 105.879 107.097 118.287 1.00 125.90 526 PRO Q N 1
ATOM 4220 C CA . PRO A 1 526 ? 104.858 106.540 117.391 1.00 125.90 526 PRO Q CA 1
ATOM 4221 C C . PRO A 1 526 ? 105.135 105.111 116.935 1.00 125.90 526 PRO Q C 1
ATOM 4222 O O . PRO A 1 526 ? 104.242 104.267 117.058 1.00 125.90 526 PRO Q O 1
ATOM 4226 N N . TYR A 1 527 ? 106.349 104.798 116.405 1.00 112.26 527 TYR Q N 1
ATOM 4227 C CA . TYR A 1 527 ? 106.366 103.438 115.835 1.00 112.26 527 TYR Q CA 1
ATOM 4228 C C . TYR A 1 527 ? 106.470 102.309 116.884 1.00 112.26 527 TYR Q C 1
ATOM 4229 O O . TYR A 1 527 ? 106.825 101.237 116.381 1.00 112.26 527 TYR Q O 1
ATOM 4238 N N . ILE A 1 528 ? 106.238 102.345 118.201 1.00 119.87 528 ILE Q N 1
ATOM 4239 C CA . ILE A 1 528 ? 106.140 101.079 118.928 1.00 119.87 528 ILE Q CA 1
ATOM 4240 C C . ILE A 1 528 ? 104.888 100.360 118.429 1.00 119.87 528 ILE Q C 1
ATOM 4241 O O . ILE A 1 528 ? 104.662 99.186 118.742 1.00 119.87 528 ILE Q O 1
ATOM 4246 N N . CYS A 1 529 ? 104.082 101.048 117.614 1.00 122.07 529 CYS Q N 1
ATOM 4247 C CA . CYS A 1 529 ? 102.960 100.418 116.929 1.00 122.07 529 CYS Q CA 1
ATOM 4248 C C . CYS A 1 529 ? 103.383 99.238 116.061 1.00 122.07 529 CYS Q C 1
ATOM 4249 O O . CYS A 1 529 ? 102.506 98.530 115.555 1.00 122.07 529 CYS Q O 1
ATOM 4252 N N . ASP A 1 530 ? 104.683 99.011 115.863 1.00 119.03 530 ASP Q N 1
ATOM 4253 C CA . ASP A 1 530 ? 105.131 97.769 115.244 1.00 119.03 530 ASP Q CA 1
ATOM 4254 C C . ASP A 1 530 ? 104.798 96.621 116.191 1.00 119.03 530 ASP Q C 1
ATOM 4255 O O . ASP A 1 530 ? 105.447 96.442 117.227 1.00 119.03 530 ASP Q O 1
ATOM 4260 N N . ASN A 1 531 ? 103.765 95.859 115.839 1.00 128.27 531 ASN Q N 1
ATOM 4261 C CA . ASN A 1 531 ? 103.122 94.858 116.686 1.00 128.27 531 ASN Q CA 1
ATOM 4262 C C . ASN A 1 531 ? 102.492 95.460 117.935 1.00 128.27 531 ASN Q C 1
ATOM 4263 O O . ASN A 1 531 ? 102.051 94.711 118.816 1.00 128.27 531 ASN Q O 1
ATOM 4268 N N . ASP A 1 532 ? 102.440 96.800 118.041 1.00 127.33 532 ASP Q N 1
ATOM 4269 C CA . ASP A 1 532 ? 101.975 97.498 119.237 1.00 127.33 532 ASP Q CA 1
ATOM 4270 C C . ASP A 1 532 ? 102.836 97.075 120.427 1.00 127.33 532 ASP Q C 1
ATOM 4271 O O . ASP A 1 532 ? 103.857 96.402 120.231 1.00 127.33 532 ASP Q O 1
ATOM 4276 N N . PRO A 1 533 ? 102.513 97.482 121.667 1.00 126.81 533 PRO Q N 1
ATOM 4277 C CA . PRO A 1 533 ? 103.159 96.830 122.813 1.00 126.81 533 PRO Q CA 1
ATOM 4278 C C . PRO A 1 533 ? 102.963 95.322 122.790 1.00 126.81 533 PRO Q C 1
ATOM 4279 O O . PRO A 1 533 ? 103.949 94.582 122.762 1.00 126.81 533 PRO Q O 1
ATOM 4283 N N . LYS A 1 534 ? 101.697 94.880 122.788 1.00 136.24 534 LYS Q N 1
ATOM 4284 C CA . LYS A 1 534 ? 101.245 93.490 122.668 1.00 136.24 534 LYS Q CA 1
ATOM 4285 C C . LYS A 1 534 ? 102.354 92.448 122.556 1.00 136.24 534 LYS Q C 1
ATOM 4286 O O . LYS A 1 534 ? 103.027 92.141 123.546 1.00 136.24 534 LYS Q O 1
ATOM 4292 N N . TYR A 1 535 ? 102.528 91.878 121.364 1.00 138.77 535 TYR Q N 1
ATOM 4293 C CA . TYR A 1 535 ? 103.628 90.950 121.135 1.00 138.77 535 TYR Q CA 1
ATOM 4294 C C . TYR A 1 535 ? 104.954 91.675 121.319 1.00 138.77 535 TYR Q C 1
ATOM 4295 O O . TYR A 1 535 ? 105.087 92.851 120.972 1.00 138.77 535 TYR Q O 1
ATOM 4304 N N . GLU A 1 536 ? 105.932 90.956 121.873 1.00 130.32 536 GLU Q N 1
ATOM 4305 C CA . GLU A 1 536 ? 107.227 91.505 122.284 1.00 130.32 536 GLU Q CA 1
ATOM 4306 C C . GLU A 1 536 ? 107.055 92.838 123.019 1.00 130.32 536 GLU Q C 1
ATOM 4307 O O . GLU A 1 536 ? 107.647 93.861 122.672 1.00 130.32 536 GLU Q O 1
ATOM 4313 N N . ARG A 1 537 ? 106.217 92.814 124.060 1.00 126.47 537 ARG Q N 1
ATOM 4314 C CA . ARG A 1 537 ? 106.094 93.978 124.931 1.00 126.47 537 ARG Q CA 1
ATOM 4315 C C . ARG A 1 537 ? 107.388 94.232 125.693 1.00 126.47 537 ARG Q C 1
ATOM 4316 O O . ARG A 1 537 ? 107.692 95.380 126.041 1.00 126.47 537 ARG Q O 1
ATOM 4324 N N . LEU A 1 538 ? 108.167 93.180 125.953 1.00 119.82 538 LEU Q N 1
ATOM 4325 C CA . LEU A 1 538 ? 109.525 93.389 126.442 1.00 119.82 538 LEU Q CA 1
ATOM 4326 C C . LEU A 1 538 ? 110.350 94.174 125.431 1.00 119.82 538 LEU Q C 1
ATOM 4327 O O . LEU A 1 538 ? 111.213 94.968 125.817 1.00 119.82 538 LEU Q O 1
ATOM 4332 N N . VAL A 1 539 ? 110.094 93.976 124.137 1.00 114.94 539 VAL Q N 1
ATOM 4333 C CA . VAL A 1 539 ? 110.750 94.803 123.132 1.00 114.94 539 VAL Q CA 1
ATOM 4334 C C . VAL A 1 539 ? 110.246 96.242 123.203 1.00 114.94 539 VAL Q C 1
ATOM 4335 O O . VAL A 1 539 ? 111.005 97.175 122.944 1.00 114.94 539 VAL Q O 1
ATOM 4339 N N . ASN A 1 540 ? 108.983 96.459 123.576 1.00 110.68 540 ASN Q N 1
ATOM 4340 C CA . ASN A 1 540 ? 108.530 97.823 123.844 1.00 110.68 540 ASN Q CA 1
ATOM 4341 C C . ASN A 1 540 ? 109.316 98.424 125.006 1.00 110.68 540 ASN Q C 1
ATOM 4342 O O . ASN A 1 540 ? 109.728 99.592 124.960 1.00 110.68 540 ASN Q O 1
ATOM 4347 N N . ALA A 1 541 ? 109.549 97.628 126.052 1.00 104.00 541 ALA Q N 1
ATOM 4348 C CA . ALA A 1 541 ? 110.341 98.100 127.183 1.00 104.00 541 ALA Q CA 1
ATOM 4349 C C . ALA A 1 541 ? 111.756 98.468 126.750 1.00 104.00 541 ALA Q C 1
ATOM 4350 O O . ALA A 1 541 ? 112.276 99.524 127.124 1.00 104.00 541 ALA Q O 1
ATOM 4352 N N . ILE A 1 542 ? 112.396 97.609 125.953 1.00 100.92 542 ILE Q N 1
ATOM 4353 C CA . ILE A 1 542 ? 113.757 97.909 125.510 1.00 100.92 542 ILE Q CA 1
ATOM 4354 C C . ILE A 1 542 ? 113.767 99.082 124.538 1.00 100.92 542 ILE Q C 1
ATOM 4355 O O . ILE A 1 542 ? 114.745 99.832 124.475 1.00 100.92 542 ILE Q O 1
ATOM 4360 N N . LEU A 1 543 ? 112.688 99.270 123.775 1.00 100.87 543 LEU Q N 1
ATOM 4361 C CA . LEU A 1 543 ? 112.566 100.438 122.914 1.00 100.87 543 LEU Q CA 1
ATOM 4362 C C . LEU A 1 543 ? 112.476 101.721 123.721 1.00 100.87 543 LEU Q C 1
ATOM 4363 O O . LEU A 1 543 ? 112.989 102.756 123.284 1.00 100.87 543 LEU Q O 1
ATOM 4368 N N . ASP A 1 544 ? 111.820 101.675 124.880 1.00 103.94 544 ASP Q N 1
ATOM 4369 C CA . ASP A 1 544 ? 111.821 102.829 125.773 1.00 103.94 544 ASP Q CA 1
ATOM 4370 C C . ASP A 1 544 ? 113.190 103.023 126.418 1.00 103.94 544 ASP Q C 1
ATOM 4371 O O . ASP A 1 544 ? 113.656 104.157 126.580 1.00 103.94 544 ASP Q O 1
ATOM 4376 N N . PHE A 1 545 ? 113.849 101.923 126.793 1.00 101.77 545 PHE Q N 1
ATOM 4377 C CA . PHE A 1 545 ? 115.099 102.020 127.545 1.00 101.77 545 PHE Q CA 1
ATOM 4378 C C . PHE A 1 545 ? 116.287 102.398 126.668 1.00 101.77 545 PHE Q C 1
ATOM 4379 O O . PHE A 1 545 ? 117.259 102.974 127.172 1.00 101.77 545 PHE Q O 1
ATOM 4387 N N . LEU A 1 546 ? 116.245 102.078 125.376 1.00 90.40 546 LEU Q N 1
ATOM 4388 C CA . LEU A 1 546 ? 117.362 102.404 124.493 1.00 90.40 546 LEU Q CA 1
ATOM 4389 C C . LEU A 1 546 ? 117.709 103.888 124.482 1.00 90.40 546 LEU Q C 1
ATOM 4390 O O . LEU A 1 546 ? 118.910 104.206 124.460 1.00 90.40 546 LEU Q O 1
ATOM 4395 N N . PRO A 1 547 ? 116.754 104.828 124.473 1.00 92.65 547 PRO Q N 1
ATOM 4396 C CA . PRO A 1 547 ? 117.137 106.235 124.680 1.00 92.65 547 PRO Q CA 1
ATOM 4397 C C . PRO A 1 547 ? 117.986 106.463 125.920 1.00 92.65 547 PRO Q C 1
ATOM 4398 O O . PRO A 1 547 ? 119.017 107.141 125.833 1.00 92.65 547 PRO Q O 1
ATOM 4402 N N . LYS A 1 548 ? 117.591 105.904 127.071 1.00 92.73 548 LYS Q N 1
ATOM 4403 C CA . LYS A 1 548 ? 118.312 106.182 128.312 1.00 92.73 548 LYS Q CA 1
ATOM 4404 C C . LYS A 1 548 ? 119.732 105.632 128.278 1.00 92.73 548 LYS Q C 1
ATOM 4405 O O . LYS A 1 548 ? 120.679 106.325 128.667 1.00 92.73 548 LYS Q O 1
ATOM 4411 N N . ILE A 1 549 ? 119.908 104.388 127.828 1.00 91.10 549 ILE Q N 1
ATOM 4412 C CA . ILE A 1 549 ? 121.257 103.832 127.766 1.00 91.10 549 ILE Q CA 1
ATOM 4413 C C . ILE A 1 549 ? 122.087 104.577 126.729 1.00 91.10 549 ILE Q C 1
ATOM 4414 O O . ILE A 1 549 ? 123.286 104.812 126.926 1.00 91.10 549 ILE Q O 1
ATOM 4419 N N . GLU A 1 550 ? 121.464 104.979 125.616 1.00 91.07 550 GLU Q N 1
ATOM 4420 C CA . GLU A 1 550 ? 122.200 105.702 124.585 1.00 91.07 550 GLU Q CA 1
ATOM 4421 C C . GLU A 1 550 ? 122.701 107.048 125.095 1.00 91.07 550 GLU Q C 1
ATOM 4422 O O . GLU A 1 550 ? 123.836 107.441 124.801 1.00 91.07 550 GLU Q O 1
ATOM 4428 N N . GLU A 1 551 ? 121.877 107.776 125.854 1.00 92.72 551 GLU Q N 1
ATOM 4429 C CA . GLU A 1 551 ? 122.379 109.018 126.437 1.00 92.72 551 GLU Q CA 1
ATOM 4430 C C . GLU A 1 551 ? 123.328 108.727 127.592 1.00 92.72 551 GLU Q C 1
ATOM 4431 O O . GLU A 1 551 ? 124.118 109.591 127.986 1.00 92.72 551 GLU Q O 1
ATOM 4437 N N . ASN A 1 552 ? 123.267 107.517 128.150 1.00 92.13 552 ASN Q N 1
ATOM 4438 C CA . ASN A 1 552 ? 124.157 107.171 129.253 1.00 92.13 552 ASN Q CA 1
ATOM 4439 C C . ASN A 1 552 ? 125.591 106.975 128.773 1.00 92.13 552 ASN Q C 1
ATOM 4440 O O . ASN A 1 552 ? 126.536 107.086 129.562 1.00 92.13 552 ASN Q O 1
ATOM 4445 N N . LEU A 1 553 ? 125.777 106.679 127.486 1.00 82.89 553 LEU Q N 1
ATOM 4446 C CA . LEU A 1 553 ? 127.100 106.408 126.939 1.00 82.89 553 LEU Q CA 1
ATOM 4447 C C . LEU A 1 553 ? 127.429 107.259 125.713 1.00 82.89 553 LEU Q C 1
ATOM 4448 O O . LEU A 1 553 ? 128.094 106.772 124.794 1.00 82.89 553 LEU Q O 1
ATOM 4453 N N . ILE A 1 554 ? 126.989 108.521 125.683 1.00 92.87 554 ILE Q N 1
ATOM 4454 C CA . ILE A 1 554 ? 127.403 109.420 124.604 1.00 92.87 554 ILE Q CA 1
ATOM 4455 C C . ILE A 1 554 ? 128.921 109.536 124.576 1.00 92.87 554 ILE Q C 1
ATOM 4456 O O . ILE A 1 554 ? 129.575 109.201 123.582 1.00 92.87 554 ILE Q O 1
ATOM 4461 N N . CYS A 1 555 ? 129.504 110.005 125.676 1.00 99.84 555 CYS Q N 1
ATOM 4462 C CA . CYS A 1 555 ? 130.951 110.060 125.778 1.00 99.84 555 CYS Q CA 1
ATOM 4463 C C . CYS A 1 555 ? 131.534 108.650 125.824 1.00 99.84 555 CYS Q C 1
ATOM 4464 O O . CYS A 1 555 ? 130.821 107.652 125.975 1.00 99.84 555 CYS Q O 1
ATOM 4467 N N . SER A 1 556 ? 132.855 108.577 125.678 1.00 94.37 556 SER Q N 1
ATOM 4468 C CA . SER A 1 556 ? 133.627 107.337 125.684 1.00 94.37 556 SER Q CA 1
ATOM 4469 C C . SER A 1 556 ? 133.223 106.384 124.566 1.00 94.37 556 SER Q C 1
ATOM 4470 O O . SER A 1 556 ? 133.669 105.233 124.549 1.00 94.37 556 SER Q O 1
ATOM 4473 N N . LYS A 1 557 ? 132.405 106.838 123.618 1.00 90.77 557 LYS Q N 1
ATOM 4474 C CA . LYS A 1 557 ? 131.920 105.982 122.544 1.00 90.77 557 LYS Q CA 1
ATOM 4475 C C . LYS A 1 557 ? 132.284 106.545 121.178 1.00 90.77 557 LYS Q C 1
ATOM 4476 O O . LYS A 1 557 ? 132.686 105.802 120.276 1.00 90.77 557 LYS Q O 1
ATOM 4482 N N . TYR A 1 558 ? 132.149 107.860 121.019 1.00 97.54 558 TYR Q N 1
ATOM 4483 C CA . TYR A 1 558 ? 132.484 108.542 119.777 1.00 97.54 558 TYR Q CA 1
ATOM 4484 C C . TYR A 1 558 ? 133.786 109.325 119.901 1.00 97.54 558 TYR Q C 1
ATOM 4485 O O . TYR A 1 558 ? 133.940 110.394 119.307 1.00 97.54 558 TYR Q O 1
ATOM 4494 N N . THR A 1 559 ? 134.729 108.796 120.681 1.00 94.47 559 THR Q N 1
ATOM 4495 C CA . THR A 1 559 ? 136.045 109.391 120.841 1.00 94.47 559 THR Q CA 1
ATOM 4496 C C . THR A 1 559 ? 137.174 108.502 120.343 1.00 94.47 559 THR Q C 1
ATOM 4497 O O . THR A 1 559 ? 138.318 108.965 120.281 1.00 94.47 559 THR Q O 1
ATOM 4501 N N . ASP A 1 560 ? 136.892 107.255 119.983 1.00 93.21 560 ASP Q N 1
ATOM 4502 C CA . ASP A 1 560 ? 137.934 106.293 119.652 1.00 93.21 560 ASP Q CA 1
ATOM 4503 C C . ASP A 1 560 ? 137.325 105.210 118.761 1.00 93.21 560 ASP Q C 1
ATOM 4504 O O . ASP A 1 560 ? 136.203 105.361 118.266 1.00 93.21 560 ASP Q O 1
ATOM 4509 N N . LEU A 1 561 ? 138.064 104.116 118.562 1.00 81.50 561 LEU Q N 1
ATOM 4510 C CA . LEU A 1 561 ? 137.680 103.061 117.632 1.00 81.50 561 LEU Q CA 1
ATOM 4511 C C . LEU A 1 561 ? 136.872 101.952 118.297 1.00 81.50 561 LEU Q C 1
ATOM 4512 O O . LEU A 1 561 ? 137.075 100.771 117.986 1.00 81.50 561 LEU Q O 1
ATOM 4517 N N . LEU A 1 562 ? 135.964 102.297 119.205 1.00 87.25 562 LEU Q N 1
ATOM 4518 C CA . LEU A 1 562 ? 135.197 101.292 119.924 1.00 87.25 562 LEU Q CA 1
ATOM 4519 C C . LEU A 1 562 ? 133.920 100.939 119.173 1.00 87.25 562 LEU Q C 1
ATOM 4520 O O . LEU A 1 562 ? 133.411 101.718 118.362 1.00 87.25 562 LEU Q O 1
ATOM 4525 N N . ARG A 1 563 ? 133.404 99.747 119.454 1.00 84.13 563 ARG Q N 1
ATOM 4526 C CA . ARG A 1 563 ? 132.156 99.274 118.878 1.00 84.13 563 ARG Q CA 1
ATOM 4527 C C . ARG A 1 563 ? 131.079 99.148 119.950 1.00 84.13 563 ARG Q C 1
ATOM 4528 O O . ARG A 1 563 ? 131.371 98.947 121.133 1.00 84.13 563 ARG Q O 1
ATOM 4536 N N . ILE A 1 564 ? 129.825 99.285 119.510 1.00 80.84 564 ILE Q N 1
ATOM 4537 C CA . ILE A 1 564 ? 128.689 99.407 120.421 1.00 80.84 564 ILE Q CA 1
ATOM 4538 C C . ILE A 1 564 ? 128.527 98.158 121.270 1.00 80.84 564 ILE Q C 1
ATOM 4539 O O . ILE A 1 564 ? 127.962 98.212 122.368 1.00 80.84 564 ILE Q O 1
ATOM 4544 N N . ALA A 1 565 ? 129.010 97.019 120.780 1.00 81.21 565 ALA Q N 1
ATOM 4545 C CA . ALA A 1 565 ? 128.635 95.738 121.362 1.00 81.21 565 ALA Q CA 1
ATOM 4546 C C . ALA A 1 565 ? 129.161 95.573 122.784 1.00 81.21 565 ALA Q C 1
ATOM 4547 O O . ALA A 1 565 ? 128.418 95.148 123.676 1.00 81.21 565 ALA Q O 1
ATOM 4549 N N . LEU A 1 566 ? 130.435 95.895 123.018 1.00 83.67 566 LEU Q N 1
ATOM 4550 C CA . LEU A 1 566 ? 130.996 95.732 124.358 1.00 83.67 566 LEU Q CA 1
ATOM 4551 C C . LEU A 1 566 ? 130.355 96.697 125.344 1.00 83.67 566 LEU Q C 1
ATOM 4552 O O . LEU A 1 566 ? 129.896 96.289 126.417 1.00 83.67 566 LEU Q O 1
ATOM 4557 N N . MET A 1 567 ? 130.301 97.985 124.993 1.00 90.95 567 MET Q N 1
ATOM 4558 C CA . MET A 1 567 ? 129.680 98.962 125.879 1.00 90.95 567 MET Q CA 1
ATOM 4559 C C . MET A 1 567 ? 128.209 98.666 126.113 1.00 90.95 567 MET Q C 1
ATOM 4560 O O . MET A 1 567 ? 127.657 99.087 127.135 1.00 90.95 567 MET Q O 1
ATOM 4565 N N . ALA A 1 568 ? 127.565 97.952 125.193 1.00 83.77 568 ALA Q N 1
ATOM 4566 C CA . ALA A 1 568 ? 126.251 97.398 125.481 1.00 83.77 568 ALA Q CA 1
ATOM 4567 C C . ALA A 1 568 ? 126.357 96.319 126.550 1.00 83.77 568 ALA Q C 1
ATOM 4568 O O . ALA A 1 568 ? 125.774 96.442 127.631 1.00 83.77 568 ALA Q O 1
ATOM 4570 N N . GLU A 1 569 ? 127.157 95.279 126.281 1.00 81.61 569 GLU Q N 1
ATOM 4571 C CA . GLU A 1 569 ? 127.262 94.107 127.151 1.00 81.61 569 GLU Q CA 1
ATOM 4572 C C . GLU A 1 569 ? 127.547 94.460 128.607 1.00 81.61 569 GLU Q C 1
ATOM 4573 O O . GLU A 1 569 ? 127.383 93.607 129.486 1.00 81.61 569 GLU Q O 1
ATOM 4579 N N . ASP A 1 570 ? 127.971 95.693 128.880 1.00 88.85 570 ASP Q N 1
ATOM 4580 C CA . ASP A 1 570 ? 128.079 96.206 130.240 1.00 88.85 570 ASP Q CA 1
ATOM 4581 C C . ASP A 1 570 ? 126.697 96.584 130.757 1.00 88.85 570 ASP Q C 1
ATOM 4582 O O . ASP A 1 570 ? 125.683 96.098 130.246 1.00 88.85 570 ASP Q O 1
ATOM 4587 N N . GLU A 1 571 ? 126.656 97.377 131.828 1.00 104.33 571 GLU Q N 1
ATOM 4588 C CA . GLU A 1 571 ? 125.430 98.016 132.294 1.00 104.33 571 GLU Q CA 1
ATOM 4589 C C . GLU A 1 571 ? 124.483 97.010 132.941 1.00 104.33 571 GLU Q C 1
ATOM 4590 O O . GLU A 1 571 ? 124.922 95.975 133.454 1.00 104.33 571 GLU Q O 1
ATOM 4596 N N . ALA A 1 572 ? 123.189 97.307 132.923 1.00 99.67 572 ALA Q N 1
ATOM 4597 C CA . ALA A 1 572 ? 122.222 96.633 133.780 1.00 99.67 572 ALA Q CA 1
ATOM 4598 C C . ALA A 1 572 ? 120.871 96.603 133.069 1.00 99.67 572 ALA Q C 1
ATOM 4599 O O . ALA A 1 572 ? 120.795 96.718 131.841 1.00 99.67 572 ALA Q O 1
ATOM 4601 N N . ILE A 1 573 ? 119.805 96.421 133.853 1.00 96.55 573 ILE Q N 1
ATOM 4602 C CA . ILE A 1 573 ? 118.409 96.366 133.415 1.00 96.55 573 ILE Q CA 1
ATOM 4603 C C . ILE A 1 573 ? 118.207 95.164 132.494 1.00 96.55 573 ILE Q C 1
ATOM 4604 O O . ILE A 1 573 ? 118.695 94.066 132.784 1.00 96.55 573 ILE Q O 1
ATOM 4609 N N . PHE A 1 574 ? 117.491 95.354 131.383 1.00 94.75 574 PHE Q N 1
ATOM 4610 C CA . PHE A 1 574 ? 116.951 94.243 130.610 1.00 94.75 574 PHE Q CA 1
ATOM 4611 C C . PHE A 1 574 ? 117.430 94.191 129.168 1.00 94.75 574 PHE Q C 1
ATOM 4612 O O . PHE A 1 574 ? 117.081 93.244 128.454 1.00 94.75 574 PHE Q O 1
ATOM 4620 N N . GLU A 1 575 ? 118.200 95.179 128.713 1.00 89.53 575 GLU Q N 1
ATOM 4621 C CA . GLU A 1 575 ? 118.765 95.103 127.371 1.00 89.53 575 GLU Q CA 1
ATOM 4622 C C . GLU A 1 575 ? 119.716 93.918 127.240 1.00 89.53 575 GLU Q C 1
ATOM 4623 O O . GLU A 1 575 ? 119.889 93.375 126.140 1.00 89.53 575 GLU Q O 1
ATOM 4629 N N . GLU A 1 576 ? 120.338 93.505 128.351 1.00 81.80 576 GLU Q N 1
ATOM 4630 C CA . GLU A 1 576 ? 121.208 92.333 128.347 1.00 81.80 576 GLU Q CA 1
ATOM 4631 C C . GLU A 1 576 ? 120.484 91.092 127.841 1.00 81.80 576 GLU Q C 1
ATOM 4632 O O . GLU A 1 576 ? 121.098 90.232 127.197 1.00 81.80 576 GLU Q O 1
ATOM 4638 N N . ALA A 1 577 ? 119.185 90.976 128.132 1.00 86.75 577 ALA Q N 1
ATOM 4639 C CA . ALA A 1 577 ? 118.404 89.873 127.586 1.00 86.75 577 ALA Q CA 1
ATOM 4640 C C . ALA A 1 577 ? 118.352 89.928 126.066 1.00 86.75 577 ALA Q C 1
ATOM 4641 O O . ALA A 1 577 ? 118.301 88.883 125.408 1.00 86.75 577 ALA Q O 1
ATOM 4643 N N . HIS A 1 578 ? 118.361 91.133 125.490 1.00 92.15 578 HIS Q N 1
ATOM 4644 C CA . HIS A 1 578 ? 118.411 91.252 124.037 1.00 92.15 578 HIS Q CA 1
ATOM 4645 C C . HIS A 1 578 ? 119.800 90.924 123.504 1.00 92.15 578 HIS Q C 1
ATOM 4646 O O . HIS A 1 578 ? 119.932 90.292 122.450 1.00 92.15 578 HIS Q O 1
ATOM 4653 N N . LYS A 1 579 ? 120.846 91.353 124.215 1.00 84.72 579 LYS Q N 1
ATOM 4654 C CA . LYS A 1 579 ? 122.209 91.044 123.786 1.00 84.72 579 LYS Q CA 1
ATOM 4655 C C . LYS A 1 579 ? 122.462 89.545 123.751 1.00 84.72 579 LYS Q C 1
ATOM 4656 O O . LYS A 1 579 ? 123.055 89.031 122.796 1.00 84.72 579 LYS Q O 1
ATOM 4662 N N . GLN A 1 580 ? 122.034 88.829 124.794 1.00 77.29 580 GLN Q N 1
ATOM 4663 C CA . GLN A 1 580 ? 122.329 87.401 124.878 1.00 77.29 580 GLN Q CA 1
ATOM 4664 C C . GLN A 1 580 ? 121.734 86.642 123.697 1.00 77.29 580 GLN Q C 1
ATOM 4665 O O . GLN A 1 580 ? 122.358 85.717 123.165 1.00 77.29 580 GLN Q O 1
ATOM 4671 N N . VAL A 1 581 ? 120.524 87.016 123.278 1.00 84.26 581 VAL Q N 1
ATOM 4672 C CA . VAL A 1 581 ? 119.936 86.421 122.082 1.00 84.26 581 VAL Q CA 1
ATOM 4673 C C . VAL A 1 581 ? 120.675 86.885 120.834 1.00 84.26 581 VAL Q C 1
ATOM 4674 O O . VAL A 1 581 ? 120.985 86.084 119.943 1.00 84.26 581 VAL Q O 1
ATOM 4678 N N . GLN A 1 582 ? 120.978 88.182 120.754 1.00 82.37 582 GLN Q N 1
ATOM 4679 C CA . GLN A 1 582 ? 121.554 88.747 119.538 1.00 82.37 582 GLN Q CA 1
ATOM 4680 C C . GLN A 1 582 ? 122.964 88.234 119.278 1.00 82.37 582 GLN Q C 1
ATOM 4681 O O . GLN A 1 582 ? 123.331 87.972 118.127 1.00 82.37 582 GLN Q O 1
ATOM 4687 N N . ARG A 1 583 ? 123.771 88.089 120.329 1.00 81.69 583 ARG Q N 1
ATOM 4688 C CA . ARG A 1 583 ? 125.215 87.980 120.172 1.00 81.69 583 ARG Q CA 1
ATOM 4689 C C . ARG A 1 583 ? 125.701 86.536 120.195 1.00 81.69 583 ARG Q C 1
ATOM 4690 O O . ARG A 1 583 ? 126.801 86.255 120.690 1.00 81.69 583 ARG Q O 1
ATOM 4698 N N . PHE A 1 584 ? 124.903 85.608 119.674 1.00 85.60 584 PHE Q N 1
ATOM 4699 C CA . PHE A 1 584 ? 125.266 84.201 119.614 1.00 85.60 584 PHE Q CA 1
ATOM 4700 C C . PHE A 1 584 ? 125.729 83.778 118.226 1.00 85.60 584 PHE Q C 1
ATOM 4701 O O . PHE A 1 584 ? 125.796 82.577 117.944 1.00 85.60 584 PHE Q O 1
ATOM 4709 N N . ASP A 1 585 ? 126.047 84.733 117.357 1.00 76.85 585 ASP Q N 1
ATOM 4710 C CA . ASP A 1 585 ? 126.496 84.464 115.997 1.00 76.85 585 ASP Q CA 1
ATOM 4711 C C . ASP A 1 585 ? 127.743 85.274 115.675 1.00 76.85 585 ASP Q C 1
ATOM 4712 O O . ASP A 1 585 ? 127.872 85.851 114.591 1.00 76.85 585 ASP Q O 1
ATOM 4717 N N . ASP A 1 586 ? 128.685 85.323 116.615 1.00 76.40 586 ASP Q N 1
ATOM 4718 C CA . ASP A 1 586 ? 129.912 86.084 116.438 1.00 76.40 586 ASP Q CA 1
ATOM 4719 C C . ASP A 1 586 ? 131.022 85.434 117.250 1.00 76.40 586 ASP Q C 1
ATOM 4720 O O . ASP A 1 586 ? 130.770 84.644 118.164 1.00 76.40 586 ASP Q O 1
ATOM 4725 N N . ARG A 1 587 ? 132.258 85.777 116.902 1.00 83.46 587 ARG Q N 1
ATOM 4726 C CA . ARG A 1 587 ? 133.432 85.278 117.600 1.00 83.46 587 ARG Q CA 1
ATOM 4727 C C . ARG A 1 587 ? 133.845 86.286 118.672 1.00 83.46 587 ARG Q C 1
ATOM 4728 O O . ARG A 1 587 ? 133.108 87.228 118.970 1.00 83.46 587 ARG Q O 1
ATOM 4736 N N . VAL A 1 588 ? 135.030 86.084 119.260 1.00 82.93 588 VAL Q N 1
ATOM 4737 C CA . VAL A 1 588 ? 135.599 86.900 120.337 1.00 82.93 588 VAL Q CA 1
ATOM 4738 C C . VAL A 1 588 ? 134.490 87.302 121.313 1.00 82.93 588 VAL Q C 1
ATOM 4739 O O . VAL A 1 588 ? 133.715 86.441 121.746 1.00 82.93 588 VAL Q O 1
ATOM 4743 N N . TRP A 1 589 ? 134.423 88.583 121.697 1.00 81.99 589 TRP Q N 1
ATOM 4744 C CA . TRP A 1 589 ? 133.328 89.154 122.479 1.00 81.99 589 TRP Q CA 1
ATOM 4745 C C . TRP A 1 589 ? 133.388 88.710 123.936 1.00 81.99 589 TRP Q C 1
ATOM 4746 O O . TRP A 1 589 ? 133.602 87.527 124.221 1.00 81.99 589 TRP Q O 1
ATOM 4757 N N . PHE A 1 590 ? 133.184 89.644 124.865 1.00 68.90 590 PHE Q N 1
ATOM 4758 C CA . PHE A 1 590 ? 133.291 89.347 126.289 1.00 68.90 590 PHE Q CA 1
ATOM 4759 C C . PHE A 1 590 ? 132.846 90.559 127.096 1.00 68.90 590 PHE Q C 1
ATOM 4760 O O . PHE A 1 590 ? 132.931 91.699 126.629 1.00 68.90 590 PHE Q O 1
ATOM 4768 N N . THR A 1 591 ? 132.391 90.289 128.327 1.00 79.78 591 THR Q N 1
ATOM 4769 C CA . THR A 1 591 ? 132.168 91.268 129.392 1.00 79.78 591 THR Q CA 1
ATOM 4770 C C . THR A 1 591 ? 131.545 90.591 130.609 1.00 79.78 591 THR Q C 1
ATOM 4771 O O . THR A 1 591 ? 132.262 90.199 131.535 1.00 79.78 591 THR Q O 1
ATOM 4775 N N . ASN A 1 592 ? 130.219 90.442 130.611 1.00 81.37 592 ASN Q N 1
ATOM 4776 C CA . ASN A 1 592 ? 129.466 89.886 131.737 1.00 81.37 592 ASN Q CA 1
ATOM 4777 C C . ASN A 1 592 ? 129.868 90.551 133.056 1.00 81.37 592 ASN Q C 1
ATOM 4778 O O . ASN A 1 592 ? 130.180 89.893 134.050 1.00 81.37 592 ASN Q O 1
ATOM 4783 N N . HIS A 1 593 ? 129.852 91.884 133.049 1.00 90.78 593 HIS Q N 1
ATOM 4784 C CA . HIS A 1 593 ? 130.297 92.646 134.210 1.00 90.78 593 HIS Q CA 1
ATOM 4785 C C . HIS A 1 593 ? 129.203 92.601 135.273 1.00 90.78 593 HIS Q C 1
ATOM 4786 O O . HIS A 1 593 ? 128.361 93.501 135.356 1.00 90.78 593 HIS Q O 1
ATOM 4793 N N . GLY A 1 594 ? 129.200 91.535 136.073 1.00 90.57 594 GLY Q N 1
ATOM 4794 C CA . GLY A 1 594 ? 128.131 91.279 137.020 1.00 90.57 594 GLY Q CA 1
ATOM 4795 C C . GLY A 1 594 ? 128.408 91.729 138.438 1.00 90.57 594 GLY Q C 1
ATOM 4796 O O . GLY A 1 594 ? 128.383 90.915 139.368 1.00 90.57 594 GLY Q O 1
ATOM 4797 N N . ARG A 1 595 ? 128.671 93.020 138.614 1.00 95.47 595 ARG Q N 1
ATOM 4798 C CA . ARG A 1 595 ? 128.918 93.586 139.932 1.00 95.47 595 ARG Q CA 1
ATOM 4799 C C . ARG A 1 595 ? 128.946 95.104 139.838 1.00 95.47 595 ARG Q C 1
ATOM 4800 O O . ARG A 1 595 ? 129.375 95.673 138.830 1.00 95.47 595 ARG Q O 1
ATOM 4808 N N . PHE A 1 596 ? 128.480 95.745 140.907 1.00 112.24 596 PHE Q N 1
ATOM 4809 C CA . PHE A 1 596 ? 128.387 97.199 140.970 1.00 112.24 596 PHE Q CA 1
ATOM 4810 C C . PHE A 1 596 ? 128.603 97.642 142.409 1.00 112.24 596 PHE Q C 1
ATOM 4811 O O . PHE A 1 596 ? 127.817 97.278 143.289 1.00 112.24 596 PHE Q O 1
ATOM 4819 N N . HIS A 1 597 ? 129.657 98.420 142.651 1.00 105.55 597 HIS Q N 1
ATOM 4820 C CA . HIS A 1 597 ? 130.008 98.887 143.995 1.00 105.55 597 HIS Q CA 1
ATOM 4821 C C . HIS A 1 597 ? 130.262 100.394 143.997 1.00 105.55 597 HIS Q C 1
ATOM 4822 O O . HIS A 1 597 ? 131.267 100.872 144.525 1.00 105.55 597 HIS Q O 1
ATOM 4829 N N . GLN A 1 598 ? 129.357 101.174 143.403 1.00 110.78 598 GLN Q N 1
ATOM 4830 C CA . GLN A 1 598 ? 129.573 102.614 143.242 1.00 110.78 598 GLN Q CA 1
ATOM 4831 C C . GLN A 1 598 ? 128.441 103.402 143.897 1.00 110.78 598 GLN Q C 1
ATOM 4832 O O . GLN A 1 598 ? 127.343 103.507 143.341 1.00 110.78 598 GLN Q O 1
ATOM 4838 N N . HIS A 1 599 ? 128.727 103.958 145.078 1.00 108.92 599 HIS Q N 1
ATOM 4839 C CA . HIS A 1 599 ? 127.881 104.937 145.759 1.00 108.92 599 HIS Q CA 1
ATOM 4840 C C . HIS A 1 599 ? 126.481 104.429 146.081 1.00 108.92 599 HIS Q C 1
ATOM 4841 O O . HIS A 1 599 ? 126.142 103.272 145.808 1.00 108.92 599 HIS Q O 1
ATOM 4848 N N . ARG A 1 600 ? 125.667 105.302 146.671 1.00 108.65 600 ARG Q N 1
ATOM 4849 C CA . ARG A 1 600 ? 124.301 104.983 147.055 1.00 108.65 600 ARG Q CA 1
ATOM 4850 C C . ARG A 1 600 ? 123.440 106.221 146.866 1.00 108.65 600 ARG Q C 1
ATOM 4851 O O . ARG A 1 600 ? 123.935 107.350 146.847 1.00 108.65 600 ARG Q O 1
ATOM 4859 N N . GLN A 1 601 ? 122.137 105.993 146.728 1.00 108.01 601 GLN Q N 1
ATOM 4860 C CA . GLN A 1 601 ? 121.170 107.074 146.609 1.00 108.01 601 GLN Q CA 1
ATOM 4861 C C . GLN A 1 601 ? 119.793 106.517 146.930 1.00 108.01 601 GLN Q C 1
ATOM 4862 O O . GLN A 1 601 ? 119.584 105.300 146.921 1.00 108.01 601 GLN Q O 1
ATOM 4868 N N . ILE A 1 602 ? 118.861 107.429 147.215 1.00 109.06 602 ILE Q N 1
ATOM 4869 C CA . ILE A 1 602 ? 117.468 107.114 147.527 1.00 109.06 602 ILE Q CA 1
ATOM 4870 C C . ILE A 1 602 ? 117.384 106.358 148.848 1.00 109.06 602 ILE Q C 1
ATOM 4871 O O . ILE A 1 602 ? 117.923 105.254 148.987 1.00 109.06 602 ILE Q O 1
ATOM 4876 N N . ILE A 1 603 ? 116.697 106.943 149.825 1.00 108.11 603 ILE Q N 1
ATOM 4877 C CA . ILE A 1 603 ? 116.547 106.357 151.151 1.00 108.11 603 ILE Q CA 1
ATOM 4878 C C . ILE A 1 603 ? 115.078 106.028 151.368 1.00 108.11 603 ILE Q C 1
ATOM 4879 O O . ILE A 1 603 ? 114.217 106.910 151.264 1.00 108.11 603 ILE Q O 1
ATOM 4884 N N . ASN A 1 604 ? 114.795 104.762 151.663 1.00 117.12 604 ASN Q N 1
ATOM 4885 C CA . ASN A 1 604 ? 113.429 104.343 151.942 1.00 117.12 604 ASN Q CA 1
ATOM 4886 C C . ASN A 1 604 ? 112.970 104.891 153.288 1.00 117.12 604 ASN Q C 1
ATOM 4887 O O . ASN A 1 604 ? 113.741 104.946 154.251 1.00 117.12 604 ASN Q O 1
ATOM 4892 N N . LEU A 1 605 ? 111.700 105.300 153.353 1.00 115.38 605 LEU Q N 1
ATOM 4893 C CA . LEU A 1 605 ? 111.126 105.807 154.593 1.00 115.38 605 LEU Q CA 1
ATOM 4894 C C . LEU A 1 605 ? 109.715 105.272 154.813 1.00 115.38 605 LEU Q C 1
ATOM 4895 O O . LEU A 1 605 ? 108.870 105.961 155.394 1.00 115.38 605 LEU Q O 1
ATOM 4900 N N . GLY A 1 606 ? 109.444 104.053 154.356 1.00 119.00 606 GLY Q N 1
ATOM 4901 C CA . GLY A 1 606 ? 108.155 103.435 154.576 1.00 119.00 606 GLY Q CA 1
ATOM 4902 C C . GLY A 1 606 ? 107.062 104.002 153.689 1.00 119.00 606 GLY Q C 1
ATOM 4903 O O . GLY A 1 606 ? 107.298 104.755 152.739 1.00 119.00 606 GLY Q O 1
ATOM 4904 N N . ASP A 1 607 ? 105.828 103.615 154.020 1.00 125.31 607 ASP Q N 1
ATOM 4905 C CA . ASP A 1 607 ? 104.658 104.051 153.267 1.00 125.31 607 ASP Q CA 1
ATOM 4906 C C . ASP A 1 607 ? 104.421 105.552 153.351 1.00 125.31 607 ASP Q C 1
ATOM 4907 O O . ASP A 1 607 ? 103.791 106.111 152.446 1.00 125.31 607 ASP Q O 1
ATOM 4912 N N . ASN A 1 608 ? 104.902 106.213 154.399 1.00 120.80 608 ASN Q N 1
ATOM 4913 C CA . ASN A 1 608 ? 104.681 107.640 154.551 1.00 120.80 608 ASN Q CA 1
ATOM 4914 C C . ASN A 1 608 ? 105.595 108.428 153.616 1.00 120.80 608 ASN Q C 1
ATOM 4915 O O . ASN A 1 608 ? 106.614 107.930 153.129 1.00 120.80 608 ASN Q O 1
ATOM 4920 N N . GLU A 1 609 ? 105.212 109.677 153.368 1.00 124.35 609 GLU Q N 1
ATOM 4921 C CA . GLU A 1 609 ? 105.946 110.572 152.484 1.00 124.35 609 GLU Q CA 1
ATOM 4922 C C . GLU A 1 609 ? 106.614 111.661 153.310 1.00 124.35 609 GLU Q C 1
ATOM 4923 O O . GLU A 1 609 ? 105.961 112.311 154.133 1.00 124.35 609 GLU Q O 1
ATOM 4929 N N . GLY A 1 610 ? 107.912 111.853 153.091 1.00 120.81 610 GLY Q N 1
ATOM 4930 C CA . GLY A 1 610 ? 108.655 112.827 153.875 1.00 120.81 610 GLY Q CA 1
ATOM 4931 C C . GLY A 1 610 ? 108.232 114.246 153.546 1.00 120.81 610 GLY Q C 1
ATOM 4932 O O . GLY A 1 610 ? 108.256 114.666 152.383 1.00 120.81 610 GLY Q O 1
ATOM 4933 N N . ARG A 1 611 ? 107.844 114.996 154.576 1.00 109.29 611 ARG Q N 1
ATOM 4934 C CA . ARG A 1 611 ? 107.538 116.411 154.416 1.00 109.29 611 ARG Q CA 1
ATOM 4935 C C . ARG A 1 611 ? 108.780 117.284 154.492 1.00 109.29 611 ARG Q C 1
ATOM 4936 O O . ARG A 1 611 ? 108.873 118.282 153.767 1.00 109.29 611 ARG Q O 1
ATOM 4944 N N . HIS A 1 612 ? 109.734 116.932 155.350 1.00 97.57 612 HIS Q N 1
ATOM 4945 C CA . HIS A 1 612 ? 110.942 117.729 155.502 1.00 97.57 612 HIS Q CA 1
ATOM 4946 C C . HIS A 1 612 ? 112.133 116.809 155.720 1.00 97.57 612 HIS Q C 1
ATOM 4947 O O . HIS A 1 612 ? 111.992 115.708 156.256 1.00 97.57 612 HIS Q O 1
ATOM 4954 N N . ALA A 1 613 ? 113.312 117.276 155.312 1.00 93.61 613 ALA Q N 1
ATOM 4955 C CA . ALA A 1 613 ? 114.543 116.513 155.457 1.00 93.61 613 ALA Q CA 1
ATOM 4956 C C . ALA A 1 613 ? 115.648 117.415 155.983 1.00 93.61 613 ALA Q C 1
ATOM 4957 O O . ALA A 1 613 ? 115.723 118.590 155.614 1.00 93.61 613 ALA Q O 1
ATOM 4959 N N . VAL A 1 614 ? 116.503 116.866 156.844 1.00 95.08 614 VAL Q N 1
ATOM 4960 C CA . VAL A 1 614 ? 117.671 117.591 157.336 1.00 95.08 614 VAL Q CA 1
ATOM 4961 C C . VAL A 1 614 ? 118.798 116.599 157.600 1.00 95.08 614 VAL Q C 1
ATOM 4962 O O . VAL A 1 614 ? 118.571 115.506 158.130 1.00 95.08 614 VAL Q O 1
ATOM 4966 N N . TYR A 1 615 ? 120.013 116.973 157.206 1.00 95.36 615 TYR Q N 1
ATOM 4967 C CA . TYR A 1 615 ? 121.189 116.148 157.436 1.00 95.36 615 TYR Q CA 1
ATOM 4968 C C . TYR A 1 615 ? 121.769 116.445 158.815 1.00 95.36 615 TYR Q C 1
ATOM 4969 O O . TYR A 1 615 ? 121.504 117.493 159.410 1.00 95.36 615 TYR Q O 1
ATOM 4978 N N . LEU A 1 616 ? 122.572 115.511 159.318 1.00 99.14 616 LEU Q N 1
ATOM 4979 C CA . LEU A 1 616 ? 123.137 115.578 160.654 1.00 99.14 616 LEU Q CA 1
ATOM 4980 C C . LEU A 1 616 ? 124.599 115.155 160.573 1.00 99.14 616 LEU Q C 1
ATOM 4981 O O . LEU A 1 616 ? 125.005 114.430 159.661 1.00 99.14 616 LEU Q O 1
ATOM 4986 N N . HIS A 1 617 ? 125.399 115.622 161.528 1.00 104.33 617 HIS Q N 1
ATOM 4987 C CA . HIS A 1 617 ? 126.759 115.124 161.644 1.00 104.33 617 HIS Q CA 1
ATOM 4988 C C . HIS A 1 617 ? 126.743 113.628 161.956 1.00 104.33 617 HIS Q C 1
ATOM 4989 O O . HIS A 1 617 ? 125.718 113.052 162.336 1.00 104.33 617 HIS Q O 1
ATOM 4996 N N . ASN A 1 618 ? 127.904 112.997 161.785 1.00 107.01 618 ASN Q N 1
ATOM 4997 C CA . ASN A 1 618 ? 128.080 111.562 161.995 1.00 107.01 618 ASN Q CA 1
ATOM 4998 C C . ASN A 1 618 ? 127.201 110.729 161.067 1.00 107.01 618 ASN Q C 1
ATOM 4999 O O . ASN A 1 618 ? 126.841 109.596 161.402 1.00 107.01 618 ASN Q O 1
ATOM 5004 N N . ASP A 1 619 ? 126.852 111.281 159.902 1.00 109.81 619 ASP Q N 1
ATOM 5005 C CA . ASP A 1 619 ? 126.162 110.561 158.831 1.00 109.81 619 ASP Q CA 1
ATOM 5006 C C . ASP A 1 619 ? 124.802 110.030 159.304 1.00 109.81 619 ASP Q C 1
ATOM 5007 O O . ASP A 1 619 ? 124.570 108.826 159.434 1.00 109.81 619 ASP Q O 1
ATOM 5012 N N . PHE A 1 620 ? 123.908 110.977 159.582 1.00 104.02 620 PHE Q N 1
ATOM 5013 C CA . PHE A 1 620 ? 122.533 110.662 159.944 1.00 104.02 620 PHE Q CA 1
ATOM 5014 C C . PHE A 1 620 ? 121.592 111.641 159.254 1.00 104.02 620 PHE Q C 1
ATOM 5015 O O . PHE A 1 620 ? 121.996 112.723 158.822 1.00 104.02 620 PHE Q O 1
ATOM 5023 N N . CYS A 1 621 ? 120.324 111.248 159.147 1.00 99.42 621 CYS Q N 1
ATOM 5024 C CA . CYS A 1 621 ? 119.313 112.112 158.554 1.00 99.42 621 CYS Q CA 1
ATOM 5025 C C . CYS A 1 621 ? 118.039 112.081 159.384 1.00 99.42 621 CYS Q C 1
ATOM 5026 O O . CYS A 1 621 ? 117.616 111.020 159.852 1.00 99.42 621 CYS Q O 1
ATOM 5029 N N . LEU A 1 622 ? 117.433 113.256 159.552 1.00 92.95 622 LEU Q N 1
ATOM 5030 C CA . LEU A 1 622 ? 116.156 113.414 160.235 1.00 92.95 622 LEU Q CA 1
ATOM 5031 C C . LEU A 1 622 ? 115.101 113.758 159.192 1.00 92.95 622 LEU Q C 1
ATOM 5032 O O . LEU A 1 622 ? 115.255 114.733 158.446 1.00 92.95 622 LEU Q O 1
ATOM 5037 N N . ILE A 1 623 ? 114.036 112.962 159.147 1.00 98.03 623 ILE Q N 1
ATOM 5038 C CA . ILE A 1 623 ? 112.925 113.162 158.225 1.00 98.03 623 ILE Q CA 1
ATOM 5039 C C . ILE A 1 623 ? 111.692 113.503 159.049 1.00 98.03 623 ILE Q C 1
ATOM 5040 O O . ILE A 1 623 ? 111.302 112.740 159.941 1.00 98.03 623 ILE Q O 1
ATOM 5045 N N . ALA A 1 624 ? 111.084 114.649 158.757 1.00 102.14 624 ALA Q N 1
ATOM 5046 C CA . ALA A 1 624 ? 109.784 115.004 159.310 1.00 102.14 624 ALA Q CA 1
ATOM 5047 C C . ALA A 1 624 ? 108.710 114.496 158.359 1.00 102.14 624 ALA Q C 1
ATOM 5048 O O . ALA A 1 624 ? 108.674 114.892 157.188 1.00 102.14 624 ALA Q O 1
ATOM 5050 N N . LEU A 1 625 ? 107.836 113.636 158.870 1.00 109.77 625 LEU Q N 1
ATOM 5051 C CA . LEU A 1 625 ? 106.930 112.837 158.062 1.00 109.77 625 LEU Q CA 1
ATOM 5052 C C . LEU A 1 625 ? 105.539 113.462 158.013 1.00 109.77 625 LEU Q C 1
ATOM 5053 O O . LEU A 1 625 ? 105.203 114.371 158.776 1.00 109.77 625 LEU Q O 1
ATOM 5058 N N . ALA A 1 626 ? 104.723 112.954 157.084 1.00 107.99 626 ALA Q N 1
ATOM 5059 C CA . ALA A 1 626 ? 103.350 113.432 156.955 1.00 107.99 626 ALA Q CA 1
ATOM 5060 C C . ALA A 1 626 ? 102.513 113.055 158.170 1.00 107.99 626 ALA Q C 1
ATOM 5061 O O . ALA A 1 626 ? 101.634 113.818 158.586 1.00 107.99 626 ALA Q O 1
ATOM 5063 N N . SER A 1 627 ? 102.769 111.881 158.750 1.00 109.28 627 SER Q N 1
ATOM 5064 C CA . SER A 1 627 ? 102.003 111.419 159.901 1.00 109.28 627 SER Q CA 1
ATOM 5065 C C . SER A 1 627 ? 102.281 112.225 161.163 1.00 109.28 627 SER Q C 1
ATOM 5066 O O . SER A 1 627 ? 101.560 112.059 162.152 1.00 109.28 627 SER Q O 1
ATOM 5069 N N . GLY A 1 628 ? 103.295 113.084 161.156 1.00 107.28 628 GLY Q N 1
ATOM 5070 C CA . GLY A 1 628 ? 103.650 113.861 162.324 1.00 107.28 628 GLY Q CA 1
ATOM 5071 C C . GLY A 1 628 ? 104.771 113.292 163.162 1.00 107.28 628 GLY Q C 1
ATOM 5072 O O . GLY A 1 628 ? 105.007 113.792 164.268 1.00 107.28 628 GLY Q O 1
ATOM 5073 N N . GLN A 1 629 ? 105.466 112.269 162.678 1.00 108.87 629 GLN Q N 1
ATOM 5074 C CA . GLN A 1 629 ? 106.546 111.632 163.414 1.00 108.87 629 GLN Q CA 1
ATOM 5075 C C . GLN A 1 629 ? 107.898 112.049 162.845 1.00 108.87 629 GLN Q C 1
ATOM 5076 O O . GLN A 1 629 ? 107.995 112.717 161.814 1.00 108.87 629 GLN Q O 1
ATOM 5082 N N . ILE A 1 630 ? 108.955 111.639 163.541 1.00 109.90 630 ILE Q N 1
ATOM 5083 C CA . ILE A 1 630 ? 110.330 111.915 163.141 1.00 109.90 630 ILE Q CA 1
ATOM 5084 C C . ILE A 1 630 ? 111.019 110.586 162.873 1.00 109.90 630 ILE Q C 1
ATOM 5085 O O . ILE A 1 630 ? 110.951 109.669 163.699 1.00 109.90 630 ILE Q O 1
ATOM 5090 N N . LEU A 1 631 ? 111.670 110.474 161.719 1.00 107.22 631 LEU Q N 1
ATOM 5091 C CA . LEU A 1 631 ? 112.398 109.266 161.345 1.00 107.22 631 LEU Q CA 1
ATOM 5092 C C . LEU A 1 631 ? 113.880 109.618 161.291 1.00 107.22 631 LEU Q C 1
ATOM 5093 O O . LEU A 1 631 ? 114.308 110.388 160.425 1.00 107.22 631 LEU Q O 1
ATOM 5098 N N . LEU A 1 632 ? 114.654 109.075 162.226 1.00 103.63 632 LEU Q N 1
ATOM 5099 C CA . LEU A 1 632 ? 116.099 109.251 162.253 1.00 103.63 632 LEU Q CA 1
ATOM 5100 C C . LEU A 1 632 ? 116.737 108.007 161.650 1.00 103.63 632 LEU Q C 1
ATOM 5101 O O . LEU A 1 632 ? 116.530 106.896 162.149 1.00 103.63 632 LEU Q O 1
ATOM 5106 N N . THR A 1 633 ? 117.507 108.191 160.580 1.00 106.78 633 THR Q N 1
ATOM 5107 C CA . THR A 1 633 ? 118.056 107.070 159.834 1.00 106.78 633 THR Q CA 1
ATOM 5108 C C . THR A 1 633 ? 119.545 107.261 159.589 1.00 106.78 633 THR Q C 1
ATOM 5109 O O . THR A 1 633 ? 120.062 108.382 159.605 1.00 106.78 633 THR Q O 1
ATOM 5113 N N . ASP A 1 634 ? 120.226 106.139 159.367 1.00 116.45 634 ASP Q N 1
ATOM 5114 C CA . ASP A 1 634 ? 121.635 106.134 159.005 1.00 116.45 634 ASP Q CA 1
ATOM 5115 C C . ASP A 1 634 ? 121.759 106.147 157.487 1.00 116.45 634 ASP Q C 1
ATOM 5116 O O . ASP A 1 634 ? 121.216 105.271 156.805 1.00 116.45 634 ASP Q O 1
ATOM 5121 N N . VAL A 1 635 ? 122.475 107.142 156.964 1.00 121.04 635 VAL Q N 1
ATOM 5122 C CA . VAL A 1 635 ? 122.582 107.318 155.521 1.00 121.04 635 VAL Q CA 1
ATOM 5123 C C . VAL A 1 635 ? 123.562 106.340 154.881 1.00 121.04 635 VAL Q C 1
ATOM 5124 O O . VAL A 1 635 ? 123.429 106.033 153.687 1.00 121.04 635 VAL Q O 1
ATOM 5128 N N . SER A 1 636 ? 124.529 105.823 155.644 1.00 118.42 636 SER Q N 1
ATOM 5129 C CA . SER A 1 636 ? 125.516 104.905 155.087 1.00 118.42 636 SER Q CA 1
ATOM 5130 C C . SER A 1 636 ? 124.894 103.618 154.568 1.00 118.42 636 SER Q C 1
ATOM 5131 O O . SER A 1 636 ? 125.540 102.903 153.793 1.00 118.42 636 SER Q O 1
ATOM 5134 N N . LEU A 1 637 ? 123.666 103.302 154.984 1.00 117.73 637 LEU Q N 1
ATOM 5135 C CA . LEU A 1 637 ? 123.016 102.023 154.699 1.00 117.73 637 LEU Q CA 1
ATOM 5136 C C . LEU A 1 637 ? 123.823 100.846 155.235 1.00 117.73 637 LEU Q C 1
ATOM 5137 O O . LEU A 1 637 ? 123.602 99.699 154.834 1.00 117.73 637 LEU Q O 1
ATOM 5142 N N . GLU A 1 638 ? 124.761 101.124 156.141 1.00 112.09 638 GLU Q N 1
ATOM 5143 C CA . GLU A 1 638 ? 125.586 100.108 156.772 1.00 112.09 638 GLU Q CA 1
ATOM 5144 C C . GLU A 1 638 ? 125.285 99.940 158.253 1.00 112.09 638 GLU Q C 1
ATOM 5145 O O . GLU A 1 638 ? 125.633 98.900 158.824 1.00 112.09 638 GLU Q O 1
ATOM 5151 N N . GLY A 1 639 ? 124.652 100.932 158.887 1.00 120.04 639 GLY Q N 1
ATOM 5152 C CA . GLY A 1 639 ? 124.247 100.807 160.268 1.00 120.04 639 GLY Q CA 1
ATOM 5153 C C . GLY A 1 639 ? 122.947 100.041 160.422 1.00 120.04 639 GLY Q C 1
ATOM 5154 O O . GLY A 1 639 ? 122.297 99.673 159.446 1.00 120.04 639 GLY Q O 1
ATOM 5155 N N . GLU A 1 640 ? 122.569 99.802 161.677 1.00 124.19 640 GLU Q N 1
ATOM 5156 C CA . GLU A 1 640 ? 121.406 98.986 161.991 1.00 124.19 640 GLU Q CA 1
ATOM 5157 C C . GLU A 1 640 ? 120.386 99.700 162.868 1.00 124.19 640 GLU Q C 1
ATOM 5158 O O . GLU A 1 640 ? 119.473 99.047 163.383 1.00 124.19 640 GLU Q O 1
ATOM 5164 N N . ASP A 1 641 ? 120.508 101.013 163.054 1.00 123.69 641 ASP Q N 1
ATOM 5165 C CA . ASP A 1 641 ? 119.647 101.755 163.967 1.00 123.69 641 ASP Q CA 1
ATOM 5166 C C . ASP A 1 641 ? 118.867 102.812 163.199 1.00 123.69 641 ASP Q C 1
ATOM 5167 O O . ASP A 1 641 ? 119.455 103.766 162.677 1.00 123.69 641 ASP Q O 1
ATOM 5172 N N . THR A 1 642 ? 117.549 102.639 163.134 1.00 119.13 642 THR Q N 1
ATOM 5173 C CA . THR A 1 642 ? 116.629 103.655 162.637 1.00 119.13 642 THR Q CA 1
ATOM 5174 C C . THR A 1 642 ? 115.586 103.904 163.716 1.00 119.13 642 THR Q C 1
ATOM 5175 O O . THR A 1 642 ? 114.837 102.991 164.079 1.00 119.13 642 THR Q O 1
ATOM 5179 N N . TYR A 1 643 ? 115.536 105.131 164.223 1.00 117.20 643 TYR Q N 1
ATOM 5180 C CA . TYR A 1 643 ? 114.674 105.482 165.341 1.00 117.20 643 TYR Q CA 1
ATOM 5181 C C . TYR A 1 643 ? 113.439 106.224 164.850 1.00 117.20 643 TYR Q C 1
ATOM 5182 O O . TYR A 1 643 ? 113.504 106.999 163.890 1.00 117.20 643 TYR Q O 1
ATOM 5191 N N . LEU A 1 644 ? 112.312 105.975 165.513 1.00 113.21 644 LEU Q N 1
ATOM 5192 C CA . LEU A 1 644 ? 111.050 106.644 165.218 1.00 113.21 644 LEU Q CA 1
ATOM 5193 C C . LEU A 1 644 ? 110.614 107.404 166.466 1.00 113.21 644 LEU Q C 1
ATOM 5194 O O . LEU A 1 644 ? 110.256 106.795 167.480 1.00 113.21 644 LEU Q O 1
ATOM 5199 N N . LEU A 1 645 ? 110.662 108.730 166.393 1.00 111.66 645 LEU Q N 1
ATOM 5200 C CA . LEU A 1 645 ? 110.253 109.594 167.494 1.00 111.66 645 LEU Q CA 1
ATOM 5201 C C . LEU A 1 645 ? 108.836 110.083 167.220 1.00 111.66 645 LEU Q C 1
ATOM 5202 O O . LEU A 1 645 ? 108.618 110.917 166.336 1.00 111.66 645 LEU Q O 1
ATOM 5207 N N . ARG A 1 646 ? 107.875 109.559 167.974 1.00 122.08 646 ARG Q N 1
ATOM 5208 C CA . ARG A 1 646 ? 106.472 109.914 167.829 1.00 122.08 646 ARG Q CA 1
ATOM 5209 C C . ARG A 1 646 ? 105.962 110.509 169.133 1.00 122.08 646 ARG Q C 1
ATOM 5210 O O . ARG A 1 646 ? 106.272 110.007 170.218 1.00 122.08 646 ARG Q O 1
ATOM 5218 N N . ASP A 1 647 ? 105.180 111.580 169.023 1.00 128.32 647 ASP Q N 1
ATOM 5219 C CA . ASP A 1 647 ? 104.549 112.200 170.181 1.00 128.32 647 ASP Q CA 1
ATOM 5220 C C . ASP A 1 647 ? 103.214 111.501 170.412 1.00 128.32 647 ASP Q C 1
ATOM 5221 O O . ASP A 1 647 ? 102.302 111.598 169.585 1.00 128.32 647 ASP Q O 1
ATOM 5226 N N . GLU A 1 648 ? 103.103 110.794 171.538 1.00 131.01 648 GLU Q N 1
ATOM 5227 C CA . GLU A 1 648 ? 101.910 110.003 171.812 1.00 131.01 648 GLU Q CA 1
ATOM 5228 C C . GLU A 1 648 ? 100.675 110.865 172.040 1.00 131.01 648 GLU Q C 1
ATOM 5229 O O . GLU A 1 648 ? 99.557 110.400 171.794 1.00 131.01 648 GLU Q O 1
ATOM 5235 N N . SER A 1 649 ? 100.847 112.104 172.498 1.00 130.59 649 SER Q N 1
ATOM 5236 C CA . SER A 1 649 ? 99.712 112.974 172.779 1.00 130.59 649 SER Q CA 1
ATOM 5237 C C . SER A 1 649 ? 99.279 113.803 171.577 1.00 130.59 649 SER Q C 1
ATOM 5238 O O . SER A 1 649 ? 98.075 113.992 171.369 1.00 130.59 649 SER Q O 1
ATOM 5241 N N . ASP A 1 650 ? 100.224 114.303 170.783 1.00 125.77 650 ASP Q N 1
ATOM 5242 C CA . ASP A 1 650 ? 99.929 115.190 169.664 1.00 125.77 650 ASP Q CA 1
ATOM 5243 C C . ASP A 1 650 ? 100.409 114.555 168.367 1.00 125.77 650 ASP Q C 1
ATOM 5244 O O . ASP A 1 650 ? 101.519 114.017 168.308 1.00 125.77 650 ASP Q O 1
ATOM 5249 N N . SER A 1 651 ? 99.572 114.623 167.331 1.00 126.55 651 SER Q N 1
ATOM 5250 C CA . SER A 1 651 ? 99.899 114.090 166.015 1.00 126.55 651 SER Q CA 1
ATOM 5251 C C . SER A 1 651 ? 99.828 115.154 164.924 1.00 126.55 651 SER Q C 1
ATOM 5252 O O . SER A 1 651 ? 99.674 114.819 163.745 1.00 126.55 651 SER Q O 1
ATOM 5255 N N . SER A 1 652 ? 99.929 116.429 165.294 1.00 120.24 652 SER Q N 1
ATOM 5256 C CA . SER A 1 652 ? 99.875 117.503 164.312 1.00 120.24 652 SER Q CA 1
ATOM 5257 C C . SER A 1 652 ? 101.074 117.433 163.373 1.00 120.24 652 SER Q C 1
ATOM 5258 O O . SER A 1 652 ? 102.174 117.029 163.760 1.00 120.24 652 SER Q O 1
ATOM 5261 N N . ASP A 1 653 ? 100.849 117.830 162.122 1.00 116.02 653 ASP Q N 1
ATOM 5262 C CA . ASP A 1 653 ? 101.898 117.775 161.116 1.00 116.02 653 ASP Q CA 1
ATOM 5263 C C . ASP A 1 653 ? 103.017 118.760 161.448 1.00 116.02 653 ASP Q C 1
ATOM 5264 O O . ASP A 1 653 ? 102.838 119.719 162.202 1.00 116.02 653 ASP Q O 1
ATOM 5269 N N . ILE A 1 654 ? 104.184 118.514 160.861 1.00 105.77 654 ILE Q N 1
ATOM 5270 C CA . ILE A 1 654 ? 105.387 119.289 161.140 1.00 105.77 654 ILE Q CA 1
ATOM 5271 C C . ILE A 1 654 ? 105.496 120.397 160.101 1.00 105.77 654 ILE Q C 1
ATOM 5272 O O . ILE A 1 654 ? 105.512 120.128 158.894 1.00 105.77 654 ILE Q O 1
ATOM 5277 N N . LEU A 1 655 ? 105.568 121.643 160.569 1.00 104.41 655 LEU Q N 1
ATOM 5278 C CA . LEU A 1 655 ? 105.723 122.784 159.675 1.00 104.41 655 LEU Q CA 1
ATOM 5279 C C . LEU A 1 655 ? 107.172 123.236 159.557 1.00 104.41 655 LEU Q C 1
ATOM 5280 O O . LEU A 1 655 ? 107.631 123.550 158.453 1.00 104.41 655 LEU Q O 1
ATOM 5285 N N . ARG A 1 656 ? 107.904 123.276 160.667 1.00 100.16 656 ARG Q N 1
ATOM 5286 C CA . ARG A 1 656 ? 109.265 123.797 160.638 1.00 100.16 656 ARG Q CA 1
ATOM 5287 C C . ARG A 1 656 ? 110.082 123.126 161.732 1.00 100.16 656 ARG Q C 1
ATOM 5288 O O . ARG A 1 656 ? 109.534 122.606 162.705 1.00 100.16 656 ARG Q O 1
ATOM 5296 N N . MET A 1 657 ? 111.404 123.139 161.560 1.00 97.16 657 MET Q N 1
ATOM 5297 C CA . MET A 1 657 ? 112.300 122.669 162.606 1.00 97.16 657 MET Q CA 1
ATOM 5298 C C . MET A 1 657 ? 113.704 123.204 162.363 1.00 97.16 657 MET Q C 1
ATOM 5299 O O . MET A 1 657 ? 114.032 123.692 161.278 1.00 97.16 657 MET Q O 1
ATOM 5304 N N . ALA A 1 658 ? 114.527 123.099 163.403 1.00 100.23 658 ALA Q N 1
ATOM 5305 C CA . ALA A 1 658 ? 115.921 123.520 163.354 1.00 100.23 658 ALA Q CA 1
ATOM 5306 C C . ALA A 1 658 ? 116.711 122.738 164.392 1.00 100.23 658 ALA Q C 1
ATOM 5307 O O . ALA A 1 658 ? 116.256 122.573 165.528 1.00 100.23 658 ALA Q O 1
ATOM 5309 N N . VAL A 1 659 ? 117.890 122.263 164.000 1.00 97.81 659 VAL Q N 1
ATOM 5310 C CA . VAL A 1 659 ? 118.785 121.533 164.892 1.00 97.81 659 VAL Q CA 1
ATOM 5311 C C . VAL A 1 659 ? 119.820 122.503 165.441 1.00 97.81 659 VAL Q C 1
ATOM 5312 O O . VAL A 1 659 ? 120.351 123.346 164.707 1.00 97.81 659 VAL Q O 1
ATOM 5316 N N . PHE A 1 660 ? 120.104 122.393 166.735 1.00 111.51 660 PHE Q N 1
ATOM 5317 C CA . PHE A 1 660 ? 120.995 123.331 167.404 1.00 111.51 660 PHE Q CA 1
ATOM 5318 C C . PHE A 1 660 ? 121.653 122.632 168.589 1.00 111.51 660 PHE Q C 1
ATOM 5319 O O . PHE A 1 660 ? 121.441 121.439 168.833 1.00 111.51 660 PHE Q O 1
ATOM 5327 N N . ASN A 1 661 ? 122.451 123.405 169.332 1.00 112.76 661 ASN Q N 1
ATOM 5328 C CA . ASN A 1 661 ? 123.265 122.909 170.441 1.00 112.76 661 ASN Q CA 1
ATOM 5329 C C . ASN A 1 661 ? 124.257 121.856 169.941 1.00 112.76 661 ASN Q C 1
ATOM 5330 O O . ASN A 1 661 ? 124.280 120.711 170.394 1.00 112.76 661 ASN Q O 1
ATOM 5335 N N . GLN A 1 662 ? 125.083 122.279 168.985 1.00 110.83 662 GLN Q N 1
ATOM 5336 C CA . GLN A 1 662 ? 126.027 121.404 168.292 1.00 110.83 662 GLN Q CA 1
ATOM 5337 C C . GLN A 1 662 ? 125.303 120.192 167.705 1.00 110.83 662 GLN Q C 1
ATOM 5338 O O . GLN A 1 662 ? 125.770 119.052 167.770 1.00 110.83 662 GLN Q O 1
ATOM 5344 N N . GLN A 1 663 ? 124.135 120.472 167.125 1.00 108.25 663 GLN Q N 1
ATOM 5345 C CA . GLN A 1 663 ? 123.260 119.463 166.529 1.00 108.25 663 GLN Q CA 1
ATOM 5346 C C . GLN A 1 663 ? 122.912 118.351 167.514 1.00 108.25 663 GLN Q C 1
ATOM 5347 O O . GLN A 1 663 ? 122.870 117.173 167.144 1.00 108.25 663 GLN Q O 1
ATOM 5353 N N . LYS A 1 664 ? 122.660 118.709 168.773 1.00 110.26 664 LYS Q N 1
ATOM 5354 C CA . LYS A 1 664 ? 122.247 117.738 169.776 1.00 110.26 664 LYS Q CA 1
ATOM 5355 C C . LYS A 1 664 ? 120.784 117.876 170.169 1.00 110.26 664 LYS Q C 1
ATOM 5356 O O . LYS A 1 664 ? 120.229 116.946 170.767 1.00 110.26 664 LYS Q O 1
ATOM 5362 N N . HIS A 1 665 ? 120.146 119.001 169.852 1.00 115.74 665 HIS Q N 1
ATOM 5363 C CA . HIS A 1 665 ? 118.750 119.216 170.205 1.00 115.74 665 HIS Q CA 1
ATOM 5364 C C . HIS A 1 665 ? 117.998 119.739 168.992 1.00 115.74 665 HIS Q C 1
ATOM 5365 O O . HIS A 1 665 ? 118.583 120.350 168.095 1.00 115.74 665 HIS Q O 1
ATOM 5372 N N . LEU A 1 666 ? 116.695 119.469 168.959 1.00 103.68 666 LEU Q N 1
ATOM 5373 C CA . LEU A 1 666 ? 115.852 119.817 167.824 1.00 103.68 666 LEU Q CA 1
ATOM 5374 C C . LEU A 1 666 ? 114.679 120.656 168.311 1.00 103.68 666 LEU Q C 1
ATOM 5375 O O . LEU A 1 666 ? 114.030 120.303 169.299 1.00 103.68 666 LEU Q O 1
ATOM 5380 N N . ILE A 1 667 ? 114.405 121.760 167.620 1.00 98.81 667 ILE Q N 1
ATOM 5381 C CA . ILE A 1 667 ? 113.253 122.610 167.899 1.00 98.81 667 ILE Q CA 1
ATOM 5382 C C . ILE A 1 667 ? 112.293 122.488 166.726 1.00 98.81 667 ILE Q C 1
ATOM 5383 O O . ILE A 1 667 ? 112.694 122.673 165.572 1.00 98.81 667 ILE Q O 1
ATOM 5388 N N . THR A 1 668 ? 111.031 122.175 167.013 1.00 96.13 668 THR Q N 1
ATOM 5389 C CA . THR A 1 668 ? 110.048 121.939 165.966 1.00 96.13 668 THR Q CA 1
ATOM 5390 C C . THR A 1 668 ? 108.793 122.762 166.219 1.00 96.13 668 THR Q C 1
ATOM 5391 O O . THR A 1 668 ? 108.466 123.099 167.360 1.00 96.13 668 THR Q O 1
ATOM 5395 N N . LEU A 1 669 ? 108.094 123.073 165.128 1.00 99.05 669 LEU Q N 1
ATOM 5396 C CA . LEU A 1 669 ? 106.892 123.893 165.132 1.00 99.05 669 LEU Q CA 1
ATOM 5397 C C . LEU A 1 669 ? 105.860 123.261 164.210 1.00 99.05 669 LEU Q C 1
ATOM 5398 O O . LEU A 1 669 ? 106.154 122.990 163.039 1.00 99.05 669 LEU Q O 1
ATOM 5403 N N . HIS A 1 670 ? 104.656 123.047 164.739 1.00 106.37 670 HIS Q N 1
ATOM 5404 C CA . HIS A 1 670 ? 103.569 122.368 164.055 1.00 106.37 670 HIS Q CA 1
ATOM 5405 C C . HIS A 1 670 ? 102.493 123.368 163.629 1.00 106.37 670 HIS Q C 1
ATOM 5406 O O . HIS A 1 670 ? 102.639 124.584 163.786 1.00 106.37 670 HIS Q O 1
ATOM 5413 N N . CYS A 1 671 ? 101.394 122.845 163.078 1.00 116.60 671 CYS Q N 1
ATOM 5414 C CA . CYS A 1 671 ? 100.267 123.683 162.685 1.00 116.60 671 CYS Q CA 1
ATOM 5415 C C . CYS A 1 671 ? 99.431 124.127 163.879 1.00 116.60 671 CYS Q C 1
ATOM 5416 O O . CYS A 1 671 ? 98.862 125.224 163.856 1.00 116.60 671 CYS Q O 1
ATOM 5419 N N . ASN A 1 672 ? 99.342 123.299 164.919 1.00 118.33 672 ASN Q N 1
ATOM 5420 C CA . ASN A 1 672 ? 98.469 123.548 166.067 1.00 118.33 672 ASN Q CA 1
ATOM 5421 C C . ASN A 1 672 ? 98.991 124.628 167.002 1.00 118.33 672 ASN Q C 1
ATOM 5422 O O . ASN A 1 672 ? 98.434 124.775 168.099 1.00 118.33 672 ASN Q O 1
ATOM 5427 N N . GLY A 1 673 ? 100.020 125.385 166.633 1.00 112.50 673 GLY Q N 1
ATOM 5428 C CA . GLY A 1 673 ? 100.550 126.404 167.513 1.00 112.50 673 GLY Q CA 1
ATOM 5429 C C . GLY A 1 673 ? 101.430 125.893 168.628 1.00 112.50 673 GLY Q C 1
ATOM 5430 O O . GLY A 1 673 ? 101.584 126.585 169.640 1.00 112.50 673 GLY Q O 1
ATOM 5431 N N . SER A 1 674 ? 101.998 124.700 168.487 1.00 110.75 674 SER Q N 1
ATOM 5432 C CA . SER A 1 674 ? 102.867 124.123 169.500 1.00 110.75 674 SER Q CA 1
ATOM 5433 C C . SER A 1 674 ? 104.298 124.042 168.986 1.00 110.75 674 SER Q C 1
ATOM 5434 O O . SER A 1 674 ? 104.539 123.626 167.848 1.00 110.75 674 SER Q O 1
ATOM 5437 N N . VAL A 1 675 ? 105.244 124.440 169.832 1.00 95.11 675 VAL Q N 1
ATOM 5438 C CA . VAL A 1 675 ? 106.670 124.326 169.547 1.00 95.11 675 VAL Q CA 1
ATOM 5439 C C . VAL A 1 675 ? 107.290 123.426 170.603 1.00 95.11 675 VAL Q C 1
ATOM 5440 O O . VAL A 1 675 ? 107.112 123.655 171.805 1.00 95.11 675 VAL Q O 1
ATOM 5444 N N . LYS A 1 676 ? 108.018 122.411 170.153 1.00 106.02 676 LYS Q N 1
ATOM 5445 C CA . LYS A 1 676 ? 108.549 121.384 171.036 1.00 106.02 676 LYS Q CA 1
ATOM 5446 C C . LYS A 1 676 ? 110.054 121.250 170.869 1.00 106.02 676 LYS Q C 1
ATOM 5447 O O . LYS A 1 676 ? 110.627 121.643 169.848 1.00 106.02 676 LYS Q O 1
ATOM 5453 N N . LEU A 1 677 ? 110.684 120.685 171.897 1.00 108.08 677 LEU Q N 1
ATOM 5454 C CA . LEU A 1 677 ? 112.112 120.404 171.911 1.00 108.08 677 LEU Q CA 1
ATOM 5455 C C . LEU A 1 677 ? 112.321 118.904 172.056 1.00 108.08 677 LEU Q C 1
ATOM 5456 O O . LEU A 1 677 ? 111.700 118.265 172.912 1.00 108.08 677 LEU Q O 1
ATOM 5461 N N . TRP A 1 678 ? 113.190 118.350 171.217 1.00 107.73 678 TRP Q N 1
ATOM 5462 C CA . TRP A 1 678 ? 113.532 116.936 171.237 1.00 107.73 678 TRP Q CA 1
ATOM 5463 C C . TRP A 1 678 ? 115.020 116.767 171.496 1.00 107.73 678 TRP Q C 1
ATOM 5464 O O . TRP A 1 678 ? 115.844 117.530 170.976 1.00 107.73 678 TRP Q O 1
ATOM 5475 N N . SER A 1 679 ? 115.355 115.759 172.294 1.00 116.13 679 SER Q N 1
ATOM 5476 C CA . SER A 1 679 ? 116.733 115.359 172.530 1.00 116.13 679 SER Q CA 1
ATOM 5477 C C . SER A 1 679 ? 117.034 114.131 171.683 1.00 116.13 679 SER Q C 1
ATOM 5478 O O . SER A 1 679 ? 116.334 113.118 171.780 1.00 116.13 679 SER Q O 1
ATOM 5481 N N . LEU A 1 680 ? 118.073 114.223 170.856 1.00 114.43 680 LEU Q N 1
ATOM 5482 C CA . LEU A 1 680 ? 118.392 113.176 169.894 1.00 114.43 680 LEU Q CA 1
ATOM 5483 C C . LEU A 1 680 ? 119.451 112.205 170.395 1.00 114.43 680 LEU Q C 1
ATOM 5484 O O . LEU A 1 680 ? 119.308 110.993 170.207 1.00 114.43 680 LEU Q O 1
ATOM 5489 N N . TRP A 1 681 ? 120.511 112.705 171.030 1.00 112.88 681 TRP Q N 1
ATOM 5490 C CA . TRP A 1 681 ? 121.616 111.878 171.511 1.00 112.88 681 TRP Q CA 1
ATOM 5491 C C . TRP A 1 681 ? 121.658 111.958 173.031 1.00 112.88 681 TRP Q C 1
ATOM 5492 O O . TRP A 1 681 ? 122.159 112.943 173.597 1.00 112.88 681 TRP Q O 1
ATOM 5503 N N . PRO A 1 682 ? 121.143 110.941 173.737 1.00 113.38 682 PRO Q N 1
ATOM 5504 C CA . PRO A 1 682 ? 121.135 110.914 175.202 1.00 113.38 682 PRO Q CA 1
ATOM 5505 C C . PRO A 1 682 ? 122.400 110.289 175.781 1.00 113.38 682 PRO Q C 1
ATOM 5506 O O . PRO A 1 682 ? 123.381 110.142 175.052 1.00 113.38 682 PRO Q O 1
ATOM 5510 N N . LYS A 1 694 ? 113.062 112.997 176.027 1.00 125.67 694 LYS Q N 1
ATOM 5511 C CA . LYS A 1 694 ? 112.577 114.103 176.844 1.00 125.67 694 LYS Q CA 1
ATOM 5512 C C . LYS A 1 694 ? 112.036 115.229 175.970 1.00 125.67 694 LYS Q C 1
ATOM 5513 O O . LYS A 1 694 ? 112.778 116.119 175.557 1.00 125.67 694 LYS Q O 1
ATOM 5519 N N . GLN A 1 695 ? 110.736 115.182 175.689 1.00 119.62 695 GLN Q N 1
ATOM 5520 C CA . GLN A 1 695 ? 110.083 116.185 174.858 1.00 119.62 695 GLN Q CA 1
ATOM 5521 C C . GLN A 1 695 ? 109.582 117.321 175.742 1.00 119.62 695 GLN Q C 1
ATOM 5522 O O . GLN A 1 695 ? 108.756 117.102 176.635 1.00 119.62 695 GLN Q O 1
ATOM 5528 N N . GLN A 1 696 ? 110.078 118.529 175.491 1.00 118.08 696 GLN Q N 1
ATOM 5529 C CA . GLN A 1 696 ? 109.749 119.703 176.287 1.00 118.08 696 GLN Q CA 1
ATOM 5530 C C . GLN A 1 696 ? 108.872 120.647 175.477 1.00 118.08 696 GLN Q C 1
ATOM 5531 O O . GLN A 1 696 ? 109.191 120.965 174.326 1.00 118.08 696 GLN Q O 1
ATOM 5537 N N . LEU A 1 697 ? 107.770 121.090 176.080 1.00 110.81 697 LEU Q N 1
ATOM 5538 C CA . LEU A 1 697 ? 106.870 122.057 175.460 1.00 110.81 697 LEU Q CA 1
ATOM 5539 C C . LEU A 1 697 ? 107.270 123.453 175.926 1.00 110.81 697 LEU Q C 1
ATOM 5540 O O . LEU A 1 697 ? 107.085 123.802 177.096 1.00 110.81 697 LEU Q O 1
ATOM 5545 N N . VAL A 1 698 ? 107.822 124.251 175.009 1.00 108.73 698 VAL Q N 1
ATOM 5546 C CA . VAL A 1 698 ? 108.306 125.576 175.381 1.00 108.73 698 VAL Q CA 1
ATOM 5547 C C . VAL A 1 698 ? 107.148 126.555 175.547 1.00 108.73 698 VAL Q C 1
ATOM 5548 O O . VAL A 1 698 ? 107.292 127.590 176.209 1.00 108.73 698 VAL Q O 1
ATOM 5552 N N . ASN A 1 699 ? 105.987 126.254 174.959 1.00 107.11 699 ASN Q N 1
ATOM 5553 C CA . ASN A 1 699 ? 104.849 127.159 175.077 1.00 107.11 699 ASN Q CA 1
ATOM 5554 C C . ASN A 1 699 ? 104.340 127.241 176.510 1.00 107.11 699 ASN Q C 1
ATOM 5555 O O . ASN A 1 699 ? 103.876 128.303 176.943 1.00 107.11 699 ASN Q O 1
ATOM 5560 N N . SER A 1 700 ? 104.409 126.136 177.257 1.00 108.44 700 SER Q N 1
ATOM 5561 C CA . SER A 1 700 ? 104.002 126.166 178.658 1.00 108.44 700 SER Q CA 1
ATOM 5562 C C . SER A 1 700 ? 104.898 127.082 179.482 1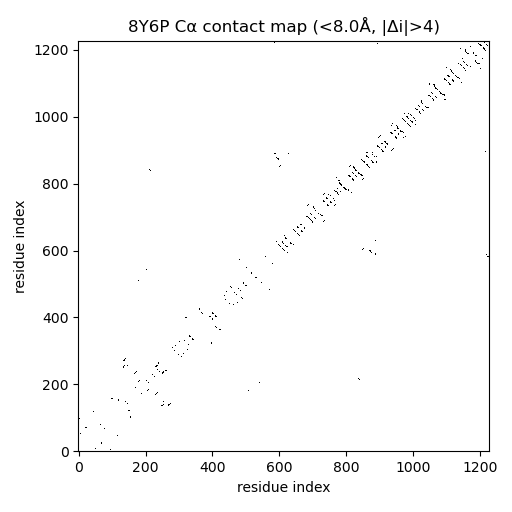.00 108.44 700 SER Q C 1
ATOM 5563 O O . SER A 1 700 ? 104.473 127.592 180.525 1.00 108.44 700 SER Q O 1
ATOM 5566 N N . VAL A 1 701 ? 106.132 127.300 179.037 1.00 106.58 701 VAL Q N 1
ATOM 5567 C CA . VAL A 1 701 ? 107.056 128.186 179.734 1.00 106.58 701 VAL Q CA 1
ATOM 5568 C C . VAL A 1 701 ? 106.620 129.636 179.568 1.00 106.58 701 VAL Q C 1
ATOM 5569 O O . VAL A 1 701 ? 106.291 130.312 180.543 1.00 106.58 701 VAL Q O 1
ATOM 5573 N N . ASN A 1 711 ? 95.328 130.477 175.506 1.00 109.70 711 ASN Q N 1
ATOM 5574 C CA . ASN A 1 711 ? 94.851 129.951 174.233 1.00 109.70 711 ASN Q CA 1
ATOM 5575 C C . ASN A 1 711 ? 95.419 130.754 173.069 1.00 109.70 711 ASN Q C 1
ATOM 5576 O O . ASN A 1 711 ? 94.727 131.023 172.087 1.00 109.70 711 ASN Q O 1
ATOM 5581 N N . LEU A 1 712 ? 96.685 131.141 173.188 1.00 104.80 712 LEU Q N 1
ATOM 5582 C CA . LEU A 1 712 ? 97.378 131.865 172.130 1.00 104.80 712 LEU Q CA 1
ATOM 5583 C C . LEU A 1 712 ? 98.289 130.894 171.386 1.00 104.80 712 LEU Q C 1
ATOM 5584 O O . LEU A 1 712 ? 99.176 130.277 171.986 1.00 104.80 712 LEU Q O 1
ATOM 5589 N N . LYS A 1 713 ? 98.056 130.744 170.085 1.00 106.72 713 LYS Q N 1
ATOM 5590 C CA . LYS A 1 713 ? 98.809 129.798 169.277 1.00 106.72 713 LYS Q CA 1
ATOM 5591 C C . LYS A 1 713 ? 100.115 130.419 168.800 1.00 106.72 713 LYS Q C 1
ATOM 5592 O O . LYS A 1 713 ? 100.332 131.628 168.912 1.00 106.72 713 LYS Q O 1
ATOM 5598 N N . ILE A 1 714 ? 100.986 129.572 168.264 1.00 104.65 714 ILE Q N 1
ATOM 5599 C CA . ILE A 1 714 ? 102.354 129.962 167.951 1.00 104.65 714 ILE Q CA 1
ATOM 5600 C C . ILE A 1 714 ? 102.546 129.846 166.445 1.00 104.65 714 ILE Q C 1
ATOM 5601 O O . ILE A 1 714 ? 102.179 128.831 165.841 1.00 104.65 714 ILE Q O 1
ATOM 5606 N N . VAL A 1 715 ? 103.120 130.877 165.833 1.00 92.00 715 VAL Q N 1
ATOM 5607 C CA . VAL A 1 715 ? 103.170 130.982 164.378 1.00 92.00 715 VAL Q CA 1
ATOM 5608 C C . VAL A 1 715 ? 104.573 130.744 163.831 1.00 92.00 715 VAL Q C 1
ATOM 5609 O O . VAL A 1 715 ? 104.758 129.934 162.923 1.00 92.00 715 VAL Q O 1
ATOM 5613 N N . ALA A 1 716 ? 105.578 131.449 164.350 1.00 97.15 716 ALA Q N 1
ATOM 5614 C CA . ALA A 1 716 ? 106.912 131.372 163.769 1.00 97.15 716 ALA Q CA 1
ATOM 5615 C C . ALA A 1 716 ? 107.966 131.640 164.835 1.00 97.15 716 ALA Q C 1
ATOM 5616 O O . ALA A 1 716 ? 107.679 132.169 165.912 1.00 97.15 716 ALA Q O 1
ATOM 5618 N N . PHE A 1 717 ? 109.206 131.272 164.510 1.00 99.90 717 PHE Q N 1
ATOM 5619 C CA . PHE A 1 717 ? 110.316 131.417 165.439 1.00 99.90 717 PHE Q CA 1
ATOM 5620 C C . PHE A 1 717 ? 111.607 131.643 164.664 1.00 99.90 717 PHE Q C 1
ATOM 5621 O O . PHE A 1 717 ? 111.657 131.514 163.439 1.00 99.90 717 PHE Q O 1
ATOM 5629 N N . TYR A 1 718 ? 112.653 131.986 165.412 1.00 110.61 718 TYR Q N 1
ATOM 5630 C CA . TYR A 1 718 ? 113.986 132.228 164.871 1.00 110.61 718 TYR Q CA 1
ATOM 5631 C C . TYR A 1 718 ? 115.019 131.845 165.919 1.00 110.61 718 TYR Q C 1
ATOM 5632 O O . TYR A 1 718 ? 115.053 132.432 167.006 1.00 110.61 718 TYR Q O 1
ATOM 5641 N N . LEU A 1 719 ? 115.846 130.854 165.596 1.00 112.51 719 LEU Q N 1
ATOM 5642 C CA . LEU A 1 719 ? 116.938 130.411 166.453 1.00 112.51 719 LEU Q CA 1
ATOM 5643 C C . LEU A 1 719 ? 118.226 131.085 165.997 1.00 112.51 719 LEU Q C 1
ATOM 5644 O O . LEU A 1 719 ? 118.622 130.947 164.834 1.00 112.51 719 LEU Q O 1
ATOM 5649 N N . ASN A 1 720 ? 118.875 131.814 166.902 1.00 115.64 720 ASN Q N 1
ATOM 5650 C CA . ASN A 1 720 ? 120.165 132.422 166.607 1.00 115.64 720 ASN Q CA 1
ATOM 5651 C C . ASN A 1 720 ? 121.176 132.028 167.673 1.00 115.64 720 ASN Q C 1
ATOM 5652 O O . ASN A 1 720 ? 120.861 132.003 168.868 1.00 115.64 720 ASN Q O 1
ATOM 5657 N N . GLU A 1 721 ? 122.388 131.708 167.229 1.00 120.86 721 GLU Q N 1
ATOM 5658 C CA . GLU A 1 721 ? 123.465 131.265 168.101 1.00 120.86 721 GLU Q CA 1
ATOM 5659 C C . GLU A 1 721 ? 124.642 132.223 167.987 1.00 120.86 721 GLU Q C 1
ATOM 5660 O O . GLU A 1 721 ? 125.029 132.619 166.883 1.00 120.86 721 GLU Q O 1
ATOM 5666 N N . ASP A 1 722 ? 125.208 132.587 169.133 1.00 121.91 722 ASP Q N 1
ATOM 5667 C CA . ASP A 1 722 ? 126.332 133.514 169.172 1.00 121.91 722 ASP Q CA 1
ATOM 5668 C C . ASP A 1 722 ? 127.655 132.779 168.985 1.00 121.91 722 ASP Q C 1
ATOM 5669 O O . ASP A 1 722 ? 127.835 131.668 169.483 1.00 121.91 722 ASP Q O 1
ATOM 5674 N N . ASN A 1 729 ? 126.074 131.567 173.727 1.00 113.88 729 ASN Q N 1
ATOM 5675 C CA . ASN A 1 729 ? 124.742 132.128 173.913 1.00 113.88 729 ASN Q CA 1
ATOM 5676 C C . ASN A 1 729 ? 123.817 131.704 172.784 1.00 113.88 729 ASN Q C 1
ATOM 5677 O O . ASN A 1 729 ? 123.934 132.183 171.656 1.00 113.88 729 ASN Q O 1
ATOM 5682 N N . ILE A 1 730 ? 122.892 130.803 173.101 1.00 115.90 730 ILE Q N 1
ATOM 5683 C CA . ILE A 1 730 ? 121.907 130.304 172.150 1.00 115.90 730 ILE Q CA 1
ATOM 5684 C C . ILE A 1 730 ? 120.555 130.886 172.533 1.00 115.90 730 ILE Q C 1
ATOM 5685 O O . ILE A 1 730 ? 120.147 130.806 173.698 1.00 115.90 730 ILE Q O 1
ATOM 5690 N N . GLN A 1 731 ? 119.863 131.470 171.554 1.00 113.82 731 GLN Q N 1
ATOM 5691 C CA . GLN A 1 731 ? 118.734 132.349 171.817 1.00 113.82 731 GLN Q CA 1
ATOM 5692 C C . GLN A 1 731 ? 117.594 132.040 170.845 1.00 113.82 731 GLN Q C 1
ATOM 5693 O O . GLN A 1 731 ? 117.831 131.715 169.674 1.00 113.82 731 GLN Q O 1
ATOM 5699 N N . LEU A 1 732 ? 116.351 132.152 171.331 1.00 109.98 732 LEU Q N 1
ATOM 5700 C CA . LEU A 1 732 ? 115.152 131.901 170.534 1.00 109.98 732 LEU Q CA 1
ATOM 5701 C C . LEU A 1 732 ? 114.243 133.124 170.557 1.00 109.98 732 LEU Q C 1
ATOM 5702 O O . LEU A 1 732 ? 113.934 133.652 171.629 1.00 109.98 732 LEU Q O 1
ATOM 5707 N N . HIS A 1 733 ? 113.774 133.546 169.386 1.00 114.25 733 HIS Q N 1
ATOM 5708 C CA . HIS A 1 733 ? 112.738 134.567 169.284 1.00 114.25 733 HIS Q CA 1
ATOM 5709 C C . HIS A 1 733 ? 111.493 133.906 168.717 1.00 114.25 733 HIS Q C 1
ATOM 5710 O O . HIS A 1 733 ? 111.596 133.042 167.843 1.00 114.25 733 HIS Q O 1
ATOM 5717 N N . VAL A 1 734 ? 110.323 134.280 169.228 1.00 109.73 734 VAL Q N 1
ATOM 5718 C CA . VAL A 1 734 ? 109.086 133.597 168.867 1.00 109.73 734 VAL Q CA 1
ATOM 5719 C C . VAL A 1 734 ? 107.993 134.638 168.664 1.00 109.73 734 VAL Q C 1
ATOM 5720 O O . VAL A 1 734 ? 107.969 135.657 169.360 1.00 109.73 734 VAL Q O 1
ATOM 5724 N N . ALA A 1 735 ? 107.105 134.397 167.701 1.00 103.98 735 ALA Q N 1
ATOM 5725 C CA . ALA A 1 735 ? 106.003 135.304 167.403 1.00 103.98 735 ALA Q CA 1
ATOM 5726 C C . ALA A 1 735 ? 104.670 134.607 167.640 1.00 103.98 735 ALA Q C 1
ATOM 5727 O O . ALA A 1 735 ? 104.474 133.469 167.200 1.00 103.98 735 ALA Q O 1
ATOM 5729 N N . PHE A 1 736 ? 103.760 135.290 168.332 1.00 105.24 736 PHE Q N 1
ATOM 5730 C CA . PHE A 1 736 ? 102.415 134.786 168.556 1.00 105.24 736 PHE Q CA 1
ATOM 5731 C C . PHE A 1 736 ? 101.503 135.168 167.389 1.00 105.24 736 PHE Q C 1
ATOM 5732 O O . PHE A 1 736 ? 101.918 135.816 166.425 1.00 105.24 736 PHE Q O 1
ATOM 5740 N N . ILE A 1 737 ? 100.234 134.759 167.479 1.00 112.70 737 ILE Q N 1
ATOM 5741 C CA . ILE A 1 737 ? 99.280 135.054 166.413 1.00 112.70 737 ILE Q CA 1
ATOM 5742 C C . ILE A 1 737 ? 98.912 136.534 166.396 1.00 112.70 737 ILE Q C 1
ATOM 5743 O O . ILE A 1 737 ? 98.655 137.103 165.328 1.00 112.70 737 ILE Q O 1
ATOM 5748 N N . ASN A 1 738 ? 98.891 137.185 167.557 1.00 114.36 738 ASN Q N 1
ATOM 5749 C CA . ASN A 1 738 ? 98.492 138.583 167.653 1.00 114.36 738 ASN Q CA 1
ATOM 5750 C C . ASN A 1 738 ? 99.624 139.548 167.328 1.00 114.36 738 ASN Q C 1
ATOM 5751 O O . ASN A 1 738 ? 99.401 140.763 167.325 1.00 114.36 738 ASN Q O 1
ATOM 5756 N N . GLY A 1 739 ? 100.824 139.041 167.055 1.00 121.98 739 GLY Q N 1
ATOM 5757 C CA . GLY A 1 739 ? 101.960 139.868 166.717 1.00 121.98 739 GLY Q CA 1
ATOM 5758 C C . GLY A 1 739 ? 102.965 140.057 167.832 1.00 121.98 739 GLY Q C 1
ATOM 5759 O O . GLY A 1 739 ? 104.099 140.466 167.555 1.00 121.98 739 GLY Q O 1
ATOM 5760 N N . ASP A 1 740 ? 102.594 139.762 169.075 1.00 120.95 740 ASP Q N 1
ATOM 5761 C CA . ASP A 1 740 ? 103.526 139.914 170.184 1.00 120.95 740 ASP Q CA 1
ATOM 5762 C C . ASP A 1 740 ? 104.690 138.946 170.018 1.00 120.95 740 ASP Q C 1
ATOM 5763 O O . ASP A 1 740 ? 104.495 137.775 169.679 1.00 120.95 740 ASP Q O 1
ATOM 5768 N N . VAL A 1 741 ? 105.903 139.438 170.251 1.00 116.59 741 VAL Q N 1
ATOM 5769 C CA . VAL A 1 741 ? 107.119 138.652 170.082 1.00 116.59 741 VAL Q CA 1
ATOM 5770 C C . VAL A 1 741 ? 107.780 138.471 171.442 1.00 116.59 741 VAL Q C 1
ATOM 5771 O O . VAL A 1 741 ? 107.917 139.425 172.216 1.00 116.59 741 VAL Q O 1
ATOM 5775 N N . SER A 1 742 ? 108.165 137.232 171.738 1.00 117.14 742 SER Q N 1
ATOM 5776 C CA . SER A 1 742 ? 108.784 136.878 173.005 1.00 117.14 742 SER Q CA 1
ATOM 5777 C C . SER A 1 742 ? 110.201 136.378 172.766 1.00 117.14 742 SER Q C 1
ATOM 5778 O O . SER A 1 742 ? 110.549 135.928 171.668 1.00 117.14 742 SER Q O 1
ATOM 5781 N N . ILE A 1 743 ? 111.004 136.443 173.825 1.00 114.53 743 ILE Q N 1
ATOM 5782 C CA . ILE A 1 743 ? 112.446 136.246 173.770 1.00 114.53 743 ILE Q CA 1
ATOM 5783 C C . ILE A 1 743 ? 112.843 135.235 174.846 1.00 114.53 743 ILE Q C 1
ATOM 5784 O O . ILE A 1 743 ? 112.488 135.391 176.019 1.00 114.53 743 ILE Q O 1
ATOM 5789 N N . LEU A 1 744 ? 113.547 134.170 174.442 1.00 112.81 744 LEU Q N 1
ATOM 5790 C CA . LEU A 1 744 ? 113.786 133.017 175.306 1.00 112.81 744 LEU Q CA 1
ATOM 5791 C C . LEU A 1 744 ? 115.256 132.621 175.278 1.00 112.81 744 LEU Q C 1
ATOM 5792 O O . LEU A 1 744 ? 115.850 132.479 174.203 1.00 112.81 744 LEU Q O 1
ATOM 5797 N N . ASN A 1 745 ? 115.832 132.403 176.458 1.00 121.72 745 ASN Q N 1
ATOM 5798 C CA . ASN A 1 745 ? 117.253 132.105 176.587 1.00 121.72 745 ASN Q CA 1
ATOM 5799 C C . ASN A 1 745 ? 117.473 130.634 176.918 1.00 121.72 745 ASN Q C 1
ATOM 5800 O O . ASN A 1 745 ? 116.758 130.054 177.740 1.00 121.72 745 ASN Q O 1
ATOM 5805 N N . TRP A 1 746 ? 118.470 130.041 176.265 1.00 124.13 746 TRP Q N 1
ATOM 5806 C CA . TRP A 1 746 ? 118.833 128.648 176.491 1.00 124.13 746 TRP Q CA 1
ATOM 5807 C C . TRP A 1 746 ? 119.571 128.492 177.815 1.00 124.13 746 TRP Q C 1
ATOM 5808 O O . TRP A 1 746 ? 120.282 129.398 178.258 1.00 124.13 746 TRP Q O 1
ATOM 5819 N N . ASP A 1 747 ? 119.400 127.330 178.445 1.00 128.74 747 ASP Q N 1
ATOM 5820 C CA . ASP A 1 747 ? 120.044 127.004 179.710 1.00 128.74 747 ASP Q CA 1
ATOM 5821 C C . ASP A 1 747 ? 120.752 125.667 179.558 1.00 128.74 747 ASP Q C 1
ATOM 5822 O O . ASP A 1 747 ? 120.101 124.638 179.328 1.00 128.74 747 ASP Q O 1
ATOM 5827 N N . GLU A 1 748 ? 122.081 125.690 179.690 1.00 130.35 748 GLU Q N 1
ATOM 5828 C CA . GLU A 1 748 ? 122.886 124.485 179.525 1.00 130.35 748 GLU Q CA 1
ATOM 5829 C C . GLU A 1 748 ? 122.764 123.558 180.730 1.00 130.35 748 GLU Q C 1
ATOM 5830 O O . GLU A 1 748 ? 122.735 122.332 180.573 1.00 130.35 748 GLU Q O 1
ATOM 5836 N N . GLN A 1 749 ? 122.705 124.123 181.939 1.00 121.03 749 GLN Q N 1
ATOM 5837 C CA . GLN A 1 749 ? 122.685 123.295 183.143 1.00 121.03 749 GLN Q CA 1
ATOM 5838 C C . GLN A 1 749 ? 121.420 122.447 183.210 1.00 121.03 749 GLN Q C 1
ATOM 5839 O O . GLN A 1 749 ? 121.451 121.310 183.697 1.00 121.03 749 GLN Q O 1
ATOM 5845 N N . ASP A 1 750 ? 120.299 122.979 182.727 1.00 121.75 750 ASP Q N 1
ATOM 5846 C CA . ASP A 1 750 ? 119.067 122.214 182.610 1.00 121.75 750 ASP Q CA 1
ATOM 5847 C C . ASP A 1 750 ? 118.721 121.886 181.165 1.00 121.75 750 ASP Q C 1
ATOM 5848 O O . ASP A 1 750 ? 117.785 121.114 180.930 1.00 121.75 750 ASP Q O 1
ATOM 5853 N N . GLN A 1 751 ? 119.463 122.441 180.204 1.00 124.27 751 GLN Q N 1
ATOM 5854 C CA . GLN A 1 751 ? 119.207 122.235 178.778 1.00 124.27 751 GLN Q CA 1
ATOM 5855 C C . GLN A 1 751 ? 117.774 122.612 178.413 1.00 124.27 751 GLN Q C 1
ATOM 5856 O O . GLN A 1 751 ? 117.102 121.914 177.652 1.00 124.27 751 GLN Q O 1
ATOM 5862 N N . GLU A 1 752 ? 117.298 123.728 178.963 1.00 124.10 752 GLU Q N 1
ATOM 5863 C CA . GLU A 1 752 ? 115.909 124.130 178.786 1.00 124.10 752 GLU Q CA 1
ATOM 5864 C C . GLU A 1 752 ? 115.837 125.617 178.474 1.00 124.10 752 GLU Q C 1
ATOM 5865 O O . GLU A 1 752 ? 116.741 126.380 178.812 1.00 124.10 752 GLU Q O 1
ATOM 5871 N N . PHE A 1 753 ? 114.751 126.026 177.825 1.00 116.22 753 PHE Q N 1
ATOM 5872 C CA . PHE A 1 753 ? 114.573 127.421 177.449 1.00 116.22 753 PHE Q CA 1
ATOM 5873 C C . PHE A 1 753 ? 113.751 128.148 178.506 1.00 116.22 753 PHE Q C 1
ATOM 5874 O O . PHE A 1 753 ? 112.622 127.750 178.809 1.00 116.22 753 PHE Q O 1
ATOM 5882 N N . LYS A 1 754 ? 114.324 129.211 179.063 1.00 119.66 754 LYS Q N 1
ATOM 5883 C CA . LYS A 1 754 ? 113.668 130.046 180.055 1.00 119.66 754 LYS Q CA 1
ATOM 5884 C C . LYS A 1 754 ? 113.262 131.372 179.426 1.00 119.66 754 LYS Q C 1
ATOM 5885 O O . LYS A 1 754 ? 113.721 131.735 178.340 1.00 119.66 754 LYS Q O 1
ATOM 5891 N N . LEU A 1 755 ? 112.393 132.096 180.125 1.00 120.63 755 LEU Q N 1
ATOM 5892 C CA . LEU A 1 755 ? 111.934 133.392 179.645 1.00 120.63 755 LEU Q CA 1
ATOM 5893 C C . LEU A 1 755 ? 112.966 134.466 179.970 1.00 120.63 755 LEU Q C 1
ATOM 5894 O O . LEU A 1 755 ? 113.418 134.586 181.113 1.00 120.63 755 LEU Q O 1
ATOM 5899 N N . SER A 1 756 ? 113.352 135.232 178.954 1.00 122.37 756 SER Q N 1
ATOM 5900 C CA . SER A 1 756 ? 114.294 136.320 179.152 1.00 122.37 756 SER Q CA 1
ATOM 5901 C C . SER A 1 756 ? 113.583 137.542 179.728 1.00 122.37 756 SER Q C 1
ATOM 5902 O O . SER A 1 756 ? 112.360 137.682 179.643 1.00 122.37 756 SER Q O 1
ATOM 5905 N N . HIS A 1 757 ? 114.373 138.434 180.320 1.00 122.59 757 HIS Q N 1
ATOM 5906 C CA . HIS A 1 757 ? 113.837 139.603 181.005 1.00 122.59 757 HIS Q CA 1
ATOM 5907 C C . HIS A 1 757 ? 113.496 140.750 180.061 1.00 122.59 757 HIS Q C 1
ATOM 5908 O O . HIS A 1 757 ? 112.946 141.758 180.517 1.00 122.59 757 HIS Q O 1
ATOM 5915 N N . VAL A 1 758 ? 113.806 140.628 178.777 1.00 122.19 758 VAL Q N 1
ATOM 5916 C CA . VAL A 1 758 ? 113.457 141.680 177.814 1.00 122.19 758 VAL Q CA 1
ATOM 5917 C C . VAL A 1 758 ? 111.938 141.765 177.696 1.00 122.19 758 VAL Q C 1
ATOM 5918 O O . VAL A 1 758 ? 111.273 140.725 177.540 1.00 122.19 758 VAL Q O 1
ATOM 5922 N N . PRO A 1 759 ? 111.346 142.955 177.772 1.00 109.91 759 PRO Q N 1
ATOM 5923 C CA . PRO A 1 759 ? 109.886 143.061 177.689 1.00 109.91 759 PRO Q CA 1
ATOM 5924 C C . PRO A 1 759 ? 109.366 142.667 176.314 1.00 109.91 759 PRO Q C 1
AT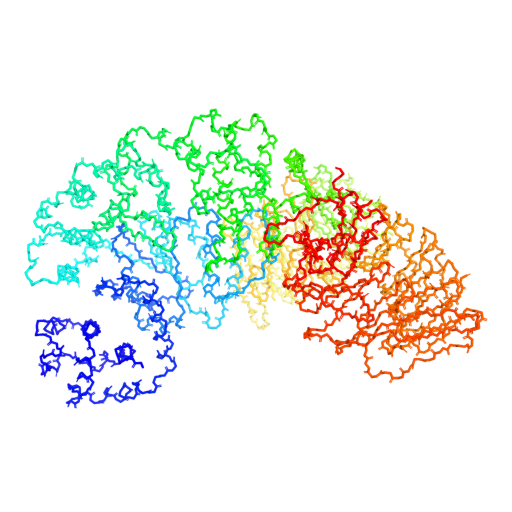OM 5925 O O . PRO A 1 759 ? 110.060 142.757 175.299 1.00 109.91 759 PRO Q O 1
ATOM 5929 N N . VAL A 1 760 ? 108.111 142.222 176.301 1.00 109.94 760 VAL Q N 1
ATOM 5930 C CA . VAL A 1 760 ? 107.483 141.742 175.075 1.00 109.94 760 VAL Q CA 1
ATOM 5931 C C . VAL A 1 760 ? 107.183 142.928 174.167 1.00 109.94 760 VAL Q C 1
ATOM 5932 O O . VAL A 1 760 ? 106.468 143.860 174.553 1.00 109.94 760 VAL Q O 1
ATOM 5936 N N . LEU A 1 761 ? 107.728 142.895 172.954 1.00 116.51 761 LEU Q N 1
ATOM 5937 C CA . LEU A 1 761 ? 107.428 143.912 171.957 1.00 116.51 761 LEU Q CA 1
ATOM 5938 C C . LEU A 1 761 ? 106.117 143.573 171.259 1.00 116.51 761 LEU Q C 1
ATOM 5939 O O . LEU A 1 761 ? 105.938 142.456 170.763 1.00 116.51 761 LEU Q O 1
ATOM 5944 N N . LYS A 1 762 ? 105.203 144.537 171.223 1.00 115.26 762 LYS Q N 1
ATOM 5945 C CA . LYS A 1 762 ? 103.887 144.354 170.616 1.00 115.26 762 LYS Q CA 1
ATOM 5946 C C . LYS A 1 762 ? 103.950 144.869 169.183 1.00 115.26 762 LYS Q C 1
ATOM 5947 O O . LYS A 1 762 ? 103.886 146.076 168.940 1.00 115.26 762 LYS Q O 1
ATOM 5953 N N . THR A 1 763 ? 104.077 143.941 168.232 1.00 120.46 763 THR Q N 1
ATOM 5954 C CA . THR A 1 763 ? 104.184 144.313 166.826 1.00 120.46 763 THR Q CA 1
ATOM 5955 C C . THR A 1 763 ? 102.857 144.778 166.242 1.00 120.46 763 THR Q C 1
ATOM 5956 O O . THR A 1 763 ? 102.860 145.514 165.248 1.00 120.46 763 THR Q O 1
ATOM 5960 N N . MET A 1 764 ? 101.732 144.368 166.830 1.00 111.81 764 MET Q N 1
ATOM 5961 C CA . MET A 1 764 ? 100.393 144.696 166.341 1.00 111.81 764 MET Q CA 1
ATOM 5962 C C . MET A 1 764 ? 100.169 144.235 164.905 1.00 111.81 764 MET Q C 1
ATOM 5963 O O . MET A 1 764 ? 99.296 144.764 164.209 1.00 111.81 764 MET Q O 1
ATOM 5968 N N . GLN A 1 765 ? 100.938 143.251 164.446 1.00 114.07 765 GLN Q N 1
ATOM 5969 C CA . GLN A 1 765 ? 100.839 142.729 163.086 1.00 114.07 765 GLN Q CA 1
ATOM 5970 C C . GLN A 1 765 ? 100.366 141.281 163.165 1.00 114.07 765 GLN Q C 1
ATOM 5971 O O . GLN A 1 765 ? 101.180 140.353 163.190 1.00 114.07 765 GLN Q O 1
ATOM 5977 N N . SER A 1 766 ? 99.051 141.094 163.207 1.00 115.81 766 SER Q N 1
ATOM 5978 C CA . SER A 1 766 ? 98.477 139.760 163.167 1.00 115.81 766 SER Q CA 1
ATOM 5979 C C . SER A 1 766 ? 98.696 139.133 161.796 1.00 115.81 766 SER Q C 1
ATOM 5980 O O . SER A 1 766 ? 98.798 139.826 160.780 1.00 115.81 766 SER Q O 1
ATOM 5983 N N . GLY A 1 767 ? 98.770 137.806 161.774 1.00 119.64 767 GLY Q N 1
ATOM 5984 C CA . GLY A 1 767 ? 99.018 137.090 160.541 1.00 119.64 767 GLY Q CA 1
ATOM 5985 C C . GLY A 1 767 ? 100.458 137.078 160.087 1.00 119.64 767 GLY Q C 1
ATOM 5986 O O . GLY A 1 767 ? 100.712 136.898 158.890 1.00 119.64 767 GLY Q O 1
ATOM 5987 N N . ILE A 1 768 ? 101.410 137.281 161.002 1.00 115.77 768 ILE Q N 1
ATOM 5988 C CA . ILE A 1 768 ? 102.822 137.186 160.656 1.00 115.77 768 ILE Q CA 1
ATOM 5989 C C . ILE A 1 768 ? 103.113 135.804 160.093 1.00 115.77 768 ILE Q C 1
ATOM 5990 O O . ILE A 1 768 ? 102.600 134.793 160.588 1.00 115.77 768 ILE Q O 1
ATOM 5995 N N . ARG A 1 769 ? 103.917 135.753 159.033 1.00 121.30 769 ARG Q N 1
ATOM 5996 C CA . ARG A 1 769 ? 104.335 134.481 158.459 1.00 121.30 769 ARG Q CA 1
ATOM 5997 C C . ARG A 1 769 ? 105.797 134.159 158.719 1.00 121.30 769 ARG Q C 1
ATOM 5998 O O . ARG A 1 769 ? 106.157 132.978 158.774 1.00 121.30 769 ARG Q O 1
ATOM 6006 N N . CYS A 1 770 ? 106.645 135.172 158.883 1.00 120.18 770 CYS Q N 1
ATOM 6007 C CA . CYS A 1 770 ? 108.050 134.937 159.185 1.00 120.18 770 CYS Q CA 1
ATOM 6008 C C . CYS A 1 770 ? 108.657 136.208 159.757 1.00 120.18 770 CYS Q C 1
ATOM 6009 O O . CYS A 1 770 ? 108.172 137.315 159.510 1.00 120.18 770 CYS Q O 1
ATOM 6012 N N . PHE A 1 771 ? 109.724 136.033 160.533 1.00 109.74 771 PHE Q N 1
ATOM 6013 C CA . PHE A 1 771 ? 110.423 137.165 161.124 1.00 109.74 771 PHE Q CA 1
ATOM 6014 C C . PHE A 1 771 ? 111.833 136.738 161.502 1.00 109.74 771 PHE Q C 1
ATOM 6015 O O . PHE A 1 771 ? 112.045 135.620 161.977 1.00 109.74 771 PHE Q O 1
ATOM 6023 N N . VAL A 1 772 ? 112.792 137.637 161.274 1.00 113.97 772 VAL Q N 1
ATOM 6024 C CA . VAL A 1 772 ? 114.198 137.382 161.554 1.00 113.97 772 VAL Q CA 1
ATOM 6025 C C . VAL A 1 772 ? 114.783 138.601 162.260 1.00 113.97 772 VAL Q C 1
ATOM 6026 O O . VAL A 1 772 ? 114.237 139.705 162.201 1.00 113.97 772 VAL Q O 1
ATOM 6030 N N . GLN A 1 773 ? 115.905 138.384 162.942 1.00 121.54 773 GLN Q N 1
ATOM 6031 C CA . GLN A 1 773 ? 116.670 139.452 163.570 1.00 121.54 773 GLN Q CA 1
ATOM 6032 C C . GLN A 1 773 ? 117.923 139.732 162.751 1.00 121.54 773 GLN Q C 1
ATOM 6033 O O . GLN A 1 773 ? 118.621 138.806 162.326 1.00 121.54 773 GLN Q O 1
ATOM 6039 N N . VAL A 1 774 ? 118.204 141.014 162.538 1.00 128.07 774 VAL Q N 1
ATOM 6040 C CA . VAL A 1 774 ? 119.312 141.469 161.709 1.00 128.07 774 VAL Q CA 1
ATOM 6041 C C . VAL A 1 774 ? 120.217 142.349 162.559 1.00 128.07 774 VAL Q C 1
ATOM 6042 O O . VAL A 1 774 ? 119.741 143.277 163.228 1.00 128.07 774 VAL Q O 1
ATOM 6046 N N . LEU A 1 775 ? 121.517 142.044 162.538 1.00 123.83 775 LEU Q N 1
ATOM 6047 C CA . LEU A 1 775 ? 122.558 142.822 163.207 1.00 123.83 775 LEU Q CA 1
ATOM 6048 C C . LEU A 1 775 ? 122.309 142.961 164.706 1.00 123.83 775 LEU Q C 1
ATOM 6049 O O . LEU A 1 775 ? 122.779 143.918 165.330 1.00 123.83 775 LEU Q O 1
ATOM 6054 N N . LYS A 1 776 ? 121.565 142.022 165.292 1.00 125.14 776 LYS Q N 1
ATOM 6055 C CA . LYS A 1 776 ? 121.195 142.018 166.704 1.00 125.14 776 LYS Q CA 1
ATOM 6056 C C . LYS A 1 776 ? 120.407 143.257 167.114 1.00 125.14 776 LYS Q C 1
ATOM 6057 O O . LYS A 1 776 ? 120.233 143.505 168.313 1.00 125.14 776 LYS Q O 1
ATOM 6063 N N . ARG A 1 777 ? 119.930 144.041 166.158 1.00 128.05 777 ARG Q N 1
ATOM 6064 C CA . ARG A 1 777 ? 119.240 145.282 166.486 1.00 128.05 777 ARG Q CA 1
ATOM 6065 C C . ARG A 1 777 ? 117.879 145.418 165.822 1.00 128.05 777 ARG Q C 1
ATOM 6066 O O . ARG A 1 777 ? 116.961 145.969 166.433 1.00 128.05 777 ARG Q O 1
ATOM 6074 N N . TYR A 1 778 ? 117.719 144.936 164.592 1.00 133.17 778 TYR Q N 1
ATOM 6075 C CA . TYR A 1 778 ? 116.495 145.167 163.839 1.00 133.17 778 TYR Q CA 1
ATOM 6076 C C . TYR A 1 778 ? 115.712 143.874 163.652 1.00 133.17 778 TYR Q C 1
ATOM 6077 O O . TYR A 1 778 ? 116.273 142.777 163.678 1.00 133.17 778 TYR Q O 1
ATOM 6086 N N . TYR A 1 779 ? 114.402 144.018 163.482 1.00 123.46 779 TYR Q N 1
ATOM 6087 C CA . TYR A 1 779 ? 113.502 142.907 163.211 1.00 123.46 779 TYR Q CA 1
ATOM 6088 C C . TYR A 1 779 ? 112.902 143.081 161.824 1.00 123.46 779 TYR Q C 1
ATOM 6089 O O . TYR A 1 779 ? 112.344 144.140 161.517 1.00 123.46 779 TYR Q O 1
ATOM 6098 N N . VAL A 1 780 ? 113.013 142.047 160.995 1.00 123.67 780 VAL Q N 1
ATOM 6099 C CA . VAL A 1 780 ? 112.417 142.026 159.664 1.00 123.67 780 VAL Q CA 1
ATOM 6100 C C . VAL A 1 780 ? 111.252 141.049 159.702 1.00 123.67 780 VAL Q C 1
ATOM 6101 O O . VAL A 1 780 ? 111.446 139.856 159.967 1.00 123.67 780 VAL Q O 1
ATOM 6105 N N . VAL A 1 781 ? 110.046 141.548 159.437 1.00 123.33 781 VAL Q N 1
ATOM 6106 C CA . VAL A 1 781 ? 108.817 140.777 159.577 1.00 123.33 781 VAL Q CA 1
ATOM 6107 C C . VAL A 1 781 ? 108.084 140.775 158.243 1.00 123.33 781 VAL Q C 1
ATOM 6108 O O . VAL A 1 781 ? 107.919 141.827 157.615 1.00 123.33 781 VAL Q O 1
ATOM 6112 N N . CYS A 1 782 ? 107.650 139.592 157.812 1.00 126.35 782 CYS Q N 1
ATOM 6113 C CA . CYS A 1 782 ? 106.857 139.434 156.599 1.00 126.35 782 CYS Q CA 1
ATOM 6114 C C . CYS A 1 782 ? 105.588 138.673 156.950 1.00 126.35 782 CYS Q C 1
ATOM 6115 O O . CYS A 1 782 ? 105.653 137.577 157.519 1.00 126.35 782 CYS Q O 1
ATOM 6118 N N . THR A 1 783 ? 104.440 139.256 156.612 1.00 126.03 783 THR Q N 1
ATOM 6119 C CA . THR A 1 783 ? 103.147 138.655 156.892 1.00 126.03 783 THR Q CA 1
ATOM 6120 C C . THR A 1 783 ? 102.642 137.892 155.668 1.00 126.03 783 THR Q C 1
ATOM 6121 O O . THR A 1 783 ? 103.343 137.731 154.667 1.00 126.03 783 THR Q O 1
ATOM 6125 N N . SER A 1 784 ? 101.396 137.418 155.749 1.00 132.19 784 SER Q N 1
ATOM 6126 C CA . SER A 1 784 ? 100.826 136.619 154.669 1.00 132.19 784 SER Q CA 1
ATOM 6127 C C . SER A 1 784 ? 100.411 137.459 153.469 1.00 132.19 784 SER Q C 1
ATOM 6128 O O . SER A 1 784 ? 100.228 136.907 152.379 1.00 132.19 784 SER Q O 1
ATOM 6131 N N . ASN A 1 785 ? 100.261 138.772 153.638 1.00 138.55 785 ASN Q N 1
ATOM 6132 C CA . ASN A 1 785 ? 99.814 139.652 152.567 1.00 138.55 785 ASN Q CA 1
ATOM 6133 C C . ASN A 1 785 ? 100.975 140.297 151.818 1.00 138.55 785 ASN Q C 1
ATOM 6134 O O . ASN A 1 785 ? 100.805 141.375 151.237 1.00 138.55 785 ASN Q O 1
ATOM 6139 N N . CYS A 1 786 ? 102.149 139.660 151.824 1.00 134.12 786 CYS Q N 1
ATOM 6140 C CA . CYS A 1 786 ? 103.343 140.171 151.148 1.00 134.12 786 CYS Q CA 1
ATOM 6141 C C . CYS A 1 786 ? 103.738 141.552 151.664 1.00 134.12 786 CYS Q C 1
ATOM 6142 O O . CYS A 1 786 ? 104.301 142.365 150.927 1.00 134.12 786 CYS Q O 1
ATOM 6145 N N . THR A 1 787 ? 103.443 141.828 152.931 1.00 129.08 787 THR Q N 1
ATOM 6146 C CA . THR A 1 787 ? 103.766 143.109 153.545 1.00 129.08 787 THR Q CA 1
ATOM 6147 C C . THR A 1 787 ? 105.066 142.975 154.329 1.00 129.08 787 THR Q C 1
ATOM 6148 O O . THR A 1 787 ? 105.222 142.046 155.130 1.00 129.08 787 THR Q O 1
ATOM 6152 N N . LEU A 1 788 ? 105.993 143.900 154.100 1.00 125.28 788 LEU Q N 1
ATOM 6153 C CA . LEU A 1 788 ? 107.292 143.894 154.758 1.00 125.28 788 LEU Q CA 1
ATOM 6154 C C . LEU A 1 788 ? 107.340 145.007 155.795 1.00 125.28 788 LEU Q C 1
ATOM 6155 O O . LEU A 1 788 ? 106.980 146.151 155.500 1.00 125.28 788 LEU Q O 1
ATOM 6160 N N . THR A 1 789 ? 107.782 144.671 157.006 1.00 128.49 789 THR Q N 1
ATOM 6161 C CA . THR A 1 789 ? 107.915 145.644 158.079 1.00 128.49 789 THR Q CA 1
ATOM 6162 C C . THR A 1 789 ? 109.273 145.490 158.748 1.00 128.49 789 THR Q C 1
ATOM 6163 O O . THR A 1 789 ? 109.825 144.388 158.832 1.00 128.49 789 THR Q O 1
ATOM 6167 N N . VAL A 1 790 ? 109.810 146.613 159.218 1.00 126.90 790 VAL Q N 1
ATOM 6168 C CA . VAL A 1 790 ? 111.082 146.651 159.926 1.00 126.90 790 VAL Q CA 1
ATOM 6169 C C . VAL A 1 790 ? 110.864 147.347 161.262 1.00 126.90 790 VAL Q C 1
ATOM 6170 O O . VAL A 1 790 ? 110.196 148.384 161.331 1.00 126.90 790 VAL Q O 1
ATOM 6174 N N . TRP A 1 791 ? 111.421 146.770 162.323 1.00 125.63 791 TRP Q N 1
ATOM 6175 C CA . TRP A 1 791 ? 111.244 147.287 163.673 1.00 125.63 791 TRP Q CA 1
ATOM 6176 C C . TRP A 1 791 ? 112.600 147.501 164.327 1.00 125.63 791 TRP Q C 1
ATOM 6177 O O . TRP A 1 791 ? 113.462 146.619 164.281 1.00 125.63 791 TRP Q O 1
ATOM 6188 N N . ASP A 1 792 ? 112.783 148.671 164.934 1.00 134.81 792 ASP Q N 1
ATOM 6189 C CA . ASP A 1 792 ? 114.007 148.994 165.658 1.00 134.81 792 ASP Q CA 1
ATOM 6190 C C . ASP A 1 792 ? 113.810 148.613 167.121 1.00 134.81 792 ASP Q C 1
ATOM 6191 O O . ASP A 1 792 ? 112.953 149.179 167.807 1.00 134.81 792 ASP Q O 1
ATOM 6196 N N . LEU A 1 793 ? 114.606 147.654 167.600 1.00 136.19 793 LEU Q N 1
ATOM 6197 C CA . LEU A 1 793 ? 114.466 147.200 168.980 1.00 136.19 793 LEU Q CA 1
ATOM 6198 C C . LEU A 1 793 ? 114.840 148.296 169.970 1.00 136.19 793 LEU Q C 1
ATOM 6199 O O . LEU A 1 793 ? 114.306 148.334 171.085 1.00 136.19 793 LEU Q O 1
ATOM 6204 N N . THR A 1 794 ? 115.745 149.198 169.581 1.00 133.99 794 THR Q N 1
ATOM 6205 C CA . THR A 1 794 ? 116.171 150.259 170.487 1.00 133.99 794 THR Q CA 1
ATOM 6206 C C . THR A 1 794 ? 115.046 151.242 170.788 1.00 133.99 794 THR Q C 1
ATOM 6207 O O . THR A 1 794 ? 114.925 151.711 171.925 1.00 133.99 794 THR Q O 1
ATOM 6211 N N . ASN A 1 795 ? 114.217 151.566 169.794 1.00 139.26 795 ASN Q N 1
ATOM 6212 C CA . ASN A 1 795 ? 113.168 152.566 169.961 1.00 139.26 795 ASN Q CA 1
ATOM 6213 C C . ASN A 1 795 ? 111.753 152.054 169.730 1.00 139.26 795 ASN Q C 1
ATOM 6214 O O . ASN A 1 795 ? 110.811 152.672 170.240 1.00 139.26 795 ASN Q O 1
ATOM 6219 N N . GLY A 1 796 ? 111.564 150.962 168.992 1.00 139.34 796 GLY Q N 1
ATOM 6220 C CA . GLY A 1 796 ? 110.237 150.426 168.768 1.00 139.34 796 GLY Q CA 1
ATOM 6221 C C . GLY A 1 796 ? 109.473 151.023 167.608 1.00 139.34 796 GLY Q C 1
ATOM 6222 O O . GLY A 1 796 ? 108.302 150.675 167.418 1.00 139.34 796 GLY Q O 1
ATOM 6223 N N . SER A 1 797 ? 110.087 151.909 166.827 1.00 138.44 797 SER Q N 1
ATOM 6224 C CA . SER A 1 797 ? 109.415 152.486 165.672 1.00 138.44 797 SER Q CA 1
ATOM 6225 C C . SER A 1 797 ? 109.287 151.457 164.556 1.00 138.44 797 SER Q C 1
ATOM 6226 O O . SER A 1 797 ? 110.088 150.525 164.443 1.00 138.44 797 SER Q O 1
ATOM 6229 N N . SER A 1 798 ? 108.262 151.634 163.726 1.00 137.65 798 SER Q N 1
ATOM 6230 C CA . SER A 1 798 ? 107.955 150.716 162.638 1.00 137.65 798 SER Q CA 1
ATOM 6231 C C . SER A 1 798 ? 108.167 151.410 161.300 1.00 137.65 798 SER Q C 1
ATOM 6232 O O . SER A 1 798 ? 107.790 152.575 161.132 1.00 137.65 798 SER Q O 1
ATOM 6235 N N . ASN A 1 799 ? 108.770 150.693 160.354 1.00 131.32 799 ASN Q N 1
ATOM 6236 C CA . ASN A 1 799 ? 109.000 151.186 159.003 1.00 131.32 799 ASN Q CA 1
ATOM 6237 C C . ASN A 1 799 ? 108.363 150.217 158.018 1.00 131.32 799 ASN Q C 1
ATOM 6238 O O . ASN A 1 799 ? 108.659 149.017 158.045 1.00 131.32 799 ASN Q O 1
ATOM 6243 N N . THR A 1 800 ? 107.489 150.735 157.160 1.00 132.79 800 THR Q N 1
ATOM 6244 C CA . THR A 1 800 ? 106.879 149.920 156.122 1.00 132.79 800 THR Q CA 1
ATOM 6245 C C . THR A 1 800 ? 107.689 150.005 154.834 1.00 132.79 800 THR Q C 1
ATOM 6246 O O . THR A 1 800 ? 108.327 151.020 154.539 1.00 132.79 800 THR Q O 1
ATOM 6250 N N . LEU A 1 801 ? 107.662 148.921 154.066 1.00 130.61 801 LEU Q N 1
ATOM 6251 C CA . LEU A 1 801 ? 108.388 148.860 152.802 1.00 130.61 801 LEU Q CA 1
ATOM 6252 C C . LEU A 1 801 ? 107.425 148.733 151.626 1.00 130.61 801 LEU Q C 1
ATOM 6253 O O . LEU A 1 801 ? 106.488 147.935 151.662 1.00 130.61 801 LEU Q O 1
ATOM 6258 N N . PRO A 1 813 ? 104.815 134.752 150.411 1.00 131.78 813 PRO Q N 1
ATOM 6259 C CA . PRO A 1 813 ? 106.106 134.591 151.087 1.00 131.78 813 PRO Q CA 1
ATOM 6260 C C . PRO A 1 813 ? 106.307 133.186 151.639 1.00 131.78 813 PRO Q C 1
ATOM 6261 O O . PRO A 1 813 ? 105.376 132.602 152.193 1.00 131.78 813 PRO Q O 1
ATOM 6265 N N . LEU A 1 814 ? 107.515 132.650 151.485 1.00 128.49 814 LEU Q N 1
ATOM 6266 C CA . LEU A 1 814 ? 107.831 131.312 151.968 1.00 128.49 814 LEU Q CA 1
ATOM 6267 C C . LEU A 1 814 ? 108.895 131.313 153.052 1.00 128.49 814 LEU Q C 1
ATOM 6268 O O . LEU A 1 814 ? 108.687 130.713 154.114 1.00 128.49 814 LEU Q O 1
ATOM 6273 N N . ALA A 1 815 ? 110.032 131.968 152.827 1.00 126.65 815 ALA Q N 1
ATOM 6274 C CA . ALA A 1 815 ? 111.127 131.871 153.783 1.00 126.65 815 ALA Q CA 1
ATOM 6275 C C . ALA A 1 815 ? 111.894 133.183 153.845 1.00 126.65 815 ALA Q C 1
ATOM 6276 O O . ALA A 1 815 ? 111.899 133.973 152.899 1.00 126.65 815 ALA Q O 1
ATOM 6278 N N . LEU A 1 816 ? 112.553 133.399 154.982 1.00 122.95 816 LEU Q N 1
ATOM 6279 C CA . LEU A 1 816 ? 113.416 134.553 155.197 1.00 122.95 816 LEU Q CA 1
ATOM 6280 C C . LEU A 1 816 ? 114.720 134.080 155.818 1.00 122.95 816 LEU Q C 1
ATOM 6281 O O . LEU A 1 816 ? 114.707 133.329 156.799 1.00 122.95 816 LEU Q O 1
ATOM 6286 N N . ASP A 1 817 ? 115.842 134.516 155.249 1.00 129.33 817 ASP Q N 1
ATOM 6287 C CA . ASP A 1 817 ? 117.154 134.144 155.762 1.00 129.33 817 ASP Q CA 1
ATOM 6288 C C . ASP A 1 817 ? 118.053 135.372 155.777 1.00 129.33 817 ASP Q C 1
ATOM 6289 O O . ASP A 1 817 ? 117.811 136.348 155.067 1.00 129.33 817 ASP Q O 1
ATOM 6294 N N . VAL A 1 818 ? 119.099 135.317 156.600 1.00 122.50 818 VAL Q N 1
ATOM 6295 C CA . VAL A 1 818 ? 120.028 136.430 156.761 1.00 122.50 818 VAL Q CA 1
ATOM 6296 C C . VAL A 1 818 ? 121.445 135.943 156.491 1.00 122.50 818 VAL Q C 1
ATOM 6297 O O . VAL A 1 818 ? 121.899 134.968 157.100 1.00 122.50 818 VAL Q O 1
ATOM 6301 N N . PHE A 1 819 ? 122.138 136.629 155.585 1.00 119.58 819 PHE Q N 1
ATOM 6302 C CA . PHE A 1 819 ? 123.546 136.367 155.299 1.00 119.58 819 PHE Q CA 1
ATOM 6303 C C . PHE A 1 819 ? 124.161 137.521 154.513 1.00 119.58 819 PHE Q C 1
ATOM 6304 O O . PHE A 1 819 ? 123.692 138.656 154.588 1.00 119.58 819 PHE Q O 1
ATOM 6312 N N . THR A 1 827 ? 122.280 141.884 154.191 1.00 137.76 827 THR Q N 1
ATOM 6313 C CA . THR A 1 827 ? 121.504 141.274 153.118 1.00 137.76 827 THR Q CA 1
ATOM 6314 C C . THR A 1 827 ? 120.556 140.211 153.660 1.00 137.76 827 THR Q C 1
ATOM 6315 O O . THR A 1 827 ? 120.951 139.360 154.456 1.00 137.76 827 THR Q O 1
ATOM 6319 N N . VAL A 1 828 ? 119.300 140.269 153.225 1.00 134.04 828 VAL Q N 1
ATOM 6320 C CA . VAL A 1 828 ? 118.272 139.323 153.637 1.00 134.04 828 VAL Q CA 1
ATOM 6321 C C . VAL A 1 828 ? 117.695 138.675 152.387 1.00 134.04 828 VAL Q C 1
ATOM 6322 O O . VAL A 1 828 ? 117.340 139.369 151.427 1.00 134.04 828 VAL Q O 1
ATOM 6326 N N . LEU A 1 829 ? 117.619 137.349 152.395 1.00 129.98 829 LEU Q N 1
ATOM 6327 C CA . LEU A 1 829 ? 117.049 136.582 151.296 1.00 129.98 829 LEU Q CA 1
ATOM 6328 C C . LEU A 1 829 ? 115.579 136.316 151.595 1.00 129.98 829 LEU Q C 1
ATOM 6329 O O . LEU A 1 829 ? 115.249 135.724 152.631 1.00 129.98 829 LEU Q O 1
ATOM 6334 N N . LEU A 1 830 ? 114.708 136.758 150.691 1.00 130.50 830 LEU Q N 1
ATOM 6335 C CA . LEU A 1 830 ? 113.272 136.535 150.778 1.00 130.50 830 LEU Q CA 1
ATOM 6336 C C . LEU A 1 830 ? 112.868 135.552 149.689 1.00 130.50 830 LEU Q C 1
ATOM 6337 O O . LEU A 1 830 ? 113.148 135.781 148.507 1.00 130.50 830 LEU Q O 1
ATOM 6342 N N . ILE A 1 831 ? 112.212 134.467 150.085 1.00 131.78 831 ILE Q N 1
ATOM 6343 C CA . ILE A 1 831 ? 111.780 133.424 149.165 1.00 131.78 831 ILE Q CA 1
ATOM 6344 C C . ILE A 1 831 ? 110.260 133.436 149.144 1.00 131.78 831 ILE Q C 1
ATOM 6345 O O . ILE A 1 831 ? 109.611 133.176 150.166 1.00 131.78 831 ILE Q O 1
ATOM 6350 N N . PHE A 1 832 ? 109.698 133.743 147.977 1.00 132.10 832 PHE Q N 1
ATOM 6351 C CA . PHE A 1 832 ? 108.267 133.715 147.735 1.00 132.10 832 PHE Q CA 1
ATOM 6352 C C . PHE A 1 832 ? 107.913 132.475 146.920 1.00 132.10 832 PHE Q C 1
ATOM 6353 O O . PHE A 1 832 ? 108.774 131.672 146.550 1.00 132.10 832 PHE Q O 1
ATOM 6361 N N . LYS A 1 833 ? 106.620 132.320 146.633 1.00 132.13 833 LYS Q N 1
ATOM 6362 C CA . LYS A 1 833 ? 106.187 131.208 145.796 1.00 132.13 833 LYS Q CA 1
ATOM 6363 C C . LYS A 1 833 ? 106.600 131.416 144.344 1.00 132.13 833 LYS Q C 1
ATOM 6364 O O . LYS A 1 833 ? 106.897 130.449 143.633 1.00 132.13 833 LYS Q O 1
ATOM 6370 N N . TYR A 1 834 ? 106.633 132.669 143.886 1.00 130.95 834 TYR Q N 1
ATOM 6371 C CA . TYR A 1 834 ? 106.921 132.975 142.491 1.00 130.95 834 TYR Q CA 1
ATOM 6372 C C . TYR A 1 834 ? 108.188 133.792 142.278 1.00 130.95 834 TYR Q C 1
ATOM 6373 O O . TYR A 1 834 ? 108.653 133.885 141.137 1.00 130.95 834 TYR Q O 1
ATOM 6382 N N . SER A 1 835 ? 108.761 134.383 143.325 1.00 131.62 835 SER Q N 1
ATOM 6383 C CA . SER A 1 835 ? 109.890 135.284 143.144 1.00 131.62 835 SER Q CA 1
ATOM 6384 C C . SER A 1 835 ? 110.876 135.114 144.289 1.00 131.62 835 SER Q C 1
ATOM 6385 O O . SER A 1 835 ? 110.533 134.612 145.363 1.00 131.62 835 SER Q O 1
ATOM 6388 N N . VAL A 1 836 ? 112.115 135.535 144.042 1.00 136.45 836 VAL Q N 1
ATOM 6389 C CA . VAL A 1 836 ? 113.175 135.510 145.042 1.00 136.45 836 VAL Q CA 1
ATOM 6390 C C . VAL A 1 836 ? 113.827 136.886 145.070 1.00 136.45 836 VAL Q C 1
ATOM 6391 O O . VAL A 1 836 ? 114.217 137.417 144.023 1.00 136.45 836 VAL Q O 1
ATOM 6395 N N . TRP A 1 837 ? 113.950 137.458 146.266 1.00 135.23 837 TRP Q N 1
ATOM 6396 C CA . TRP A 1 837 ? 114.422 138.823 146.453 1.00 135.23 837 TRP Q CA 1
ATOM 6397 C C . TRP A 1 837 ? 115.652 138.836 147.348 1.00 135.23 837 TRP Q C 1
ATOM 6398 O O . TRP A 1 837 ? 115.722 138.091 148.331 1.00 135.23 837 TRP Q O 1
ATOM 6409 N N . ARG A 1 838 ? 116.620 139.679 147.001 1.00 137.25 838 ARG Q N 1
ATOM 6410 C CA . ARG A 1 838 ? 117.784 139.942 147.834 1.00 137.25 838 ARG Q CA 1
ATOM 6411 C C . ARG A 1 838 ? 117.709 141.382 148.320 1.00 137.25 838 ARG Q C 1
ATOM 6412 O O . ARG A 1 838 ? 117.510 142.299 147.516 1.00 137.25 838 ARG Q O 1
ATOM 6420 N N . LEU A 1 839 ? 117.857 141.580 149.629 1.00 138.23 839 LEU Q N 1
ATOM 6421 C CA . LEU A 1 839 ? 117.748 142.898 150.250 1.00 138.23 839 LEU Q CA 1
ATOM 6422 C C . LEU A 1 839 ? 119.072 143.219 150.937 1.00 138.23 839 LEU Q C 1
ATOM 6423 O O . LEU A 1 839 ? 119.249 142.945 152.126 1.00 138.23 839 LEU Q O 1
ATOM 6428 N N . ASN A 1 840 ? 119.999 143.804 150.183 1.00 149.37 840 ASN Q N 1
ATOM 6429 C CA . ASN A 1 840 ? 121.247 144.274 150.768 1.00 149.37 840 ASN Q CA 1
ATOM 6430 C C . ASN A 1 840 ? 120.963 145.390 151.765 1.00 149.37 840 ASN Q C 1
ATOM 6431 O O . ASN A 1 840 ? 120.239 146.339 151.456 1.00 149.37 840 ASN Q O 1
ATOM 6436 N N . PHE A 1 841 ? 121.541 145.278 152.956 1.00 147.86 841 PHE Q N 1
ATOM 6437 C CA . PHE A 1 841 ? 121.319 146.231 154.035 1.00 147.86 841 PHE Q CA 1
ATOM 6438 C C . PHE A 1 841 ? 122.551 147.110 154.195 1.00 147.86 841 PHE Q C 1
ATOM 6439 O O . PHE A 1 841 ? 123.679 146.605 154.193 1.00 147.86 841 PHE Q O 1
ATOM 6447 N N . LEU A 1 842 ? 122.342 148.419 154.333 1.00 160.19 842 LEU Q N 1
ATOM 6448 C CA . LEU A 1 842 ? 123.438 149.338 154.633 1.00 160.19 842 LEU Q CA 1
ATOM 6449 C C . LEU A 1 842 ? 123.021 150.223 155.799 1.00 160.19 842 LEU Q C 1
ATOM 6450 O O . LEU A 1 842 ? 121.867 150.699 155.832 1.00 160.19 842 LEU Q O 1
ATOM 6455 N N . PRO A 1 843 ? 123.903 150.475 156.767 1.00 161.73 843 PRO Q N 1
ATOM 6456 C CA . PRO A 1 843 ? 123.497 151.202 157.979 1.00 161.73 843 PRO Q CA 1
ATOM 6457 C C . PRO A 1 843 ? 123.435 152.705 157.740 1.00 161.73 843 PRO Q C 1
ATOM 6458 O O . PRO A 1 843 ? 124.182 153.252 156.926 1.00 161.73 843 PRO Q O 1
ATOM 6462 N N . GLY A 1 844 ? 122.536 153.365 158.458 1.00 182.61 844 GLY Q N 1
ATOM 6463 C CA . GLY A 1 844 ? 122.416 154.805 158.372 1.00 182.61 844 GLY Q CA 1
ATOM 6464 C C . GLY A 1 844 ? 121.267 155.298 159.222 1.00 182.61 844 GLY Q C 1
ATOM 6465 O O . GLY A 1 844 ? 120.615 154.525 159.925 1.00 182.61 844 GLY Q O 1
ATOM 6466 N N . LEU A 1 845 ? 121.029 156.611 159.151 1.00 200.17 845 LEU Q N 1
ATOM 6467 C CA . LEU A 1 845 ? 119.870 157.181 159.833 1.00 200.17 845 LEU Q CA 1
ATOM 6468 C C . LEU A 1 845 ? 118.576 156.612 159.269 1.00 200.17 845 LEU Q C 1
ATOM 6469 O O . LEU A 1 845 ? 117.660 156.262 160.022 1.00 200.17 845 LEU Q O 1
ATOM 6474 N N . SER A 1 846 ? 118.486 156.512 157.946 1.00 187.21 846 SER Q N 1
ATOM 6475 C CA . SER A 1 846 ? 117.418 155.787 157.272 1.00 187.21 846 SER Q CA 1
ATOM 6476 C C . SER A 1 846 ? 118.035 154.544 156.650 1.00 187.21 846 SER Q C 1
ATOM 6477 O O . SER A 1 846 ? 118.912 154.653 155.786 1.00 187.21 846 SER Q O 1
ATOM 6480 N N . VAL A 1 847 ? 117.588 153.371 157.099 1.00 172.98 847 VAL Q N 1
ATOM 6481 C CA . VAL A 1 847 ? 118.187 152.121 156.646 1.00 172.98 847 VAL Q CA 1
ATOM 6482 C C . VAL A 1 847 ? 117.986 151.990 155.144 1.00 172.98 847 VAL Q C 1
ATOM 6483 O O . VAL A 1 847 ? 116.854 152.029 154.647 1.00 172.98 847 VAL Q O 1
ATOM 6487 N N . SER A 1 848 ? 119.086 151.833 154.413 1.00 163.67 848 SER Q N 1
ATOM 6488 C CA . SER A 1 848 ? 119.052 151.747 152.960 1.00 163.67 848 SER Q CA 1
ATOM 6489 C C . SER A 1 848 ? 119.081 150.283 152.542 1.00 163.67 848 SER Q C 1
ATOM 6490 O O . SER A 1 848 ? 120.006 149.539 152.902 1.00 163.67 848 SER Q O 1
ATOM 6493 N N . LEU A 1 849 ? 118.063 149.877 151.790 1.00 153.40 849 LEU Q N 1
ATOM 6494 C CA . LEU A 1 849 ? 117.897 148.508 151.329 1.00 153.40 849 LEU Q CA 1
ATOM 6495 C C . LEU A 1 849 ? 117.973 148.478 149.810 1.00 153.40 849 LEU Q C 1
ATOM 6496 O O . LEU A 1 849 ? 117.268 149.233 149.132 1.00 153.40 849 LEU Q O 1
ATOM 6501 N N . GLN A 1 850 ? 118.825 147.607 149.285 1.00 152.66 850 GLN Q N 1
ATOM 6502 C CA . GLN A 1 850 ? 118.968 147.404 147.850 1.00 152.66 850 GLN Q CA 1
ATOM 6503 C C . GLN A 1 850 ? 118.263 146.107 147.477 1.00 152.66 850 GLN Q C 1
ATOM 6504 O O . GLN A 1 850 ? 118.665 145.029 147.927 1.00 152.66 850 GLN Q O 1
ATOM 6510 N N . SER A 1 851 ? 117.215 146.213 146.666 1.00 150.79 851 SER Q N 1
ATOM 6511 C CA . SER A 1 851 ? 116.384 145.074 146.303 1.00 150.79 851 SER Q CA 1
ATOM 6512 C C . SER A 1 851 ? 116.769 144.590 144.912 1.00 150.79 851 SER Q C 1
ATOM 6513 O O . SER A 1 851 ? 116.729 145.361 143.947 1.00 150.79 851 SER Q O 1
ATOM 6516 N N . GLU A 1 852 ? 117.141 143.318 144.815 1.00 145.79 852 GLU Q N 1
ATOM 6517 C CA . GLU A 1 852 ? 117.480 142.691 143.545 1.00 145.79 852 GLU Q CA 1
ATOM 6518 C C . GLU A 1 852 ? 116.624 141.450 143.350 1.00 145.79 852 GLU Q C 1
ATOM 6519 O O . GLU A 1 852 ? 116.484 140.634 144.268 1.00 145.79 852 GLU Q O 1
ATOM 6525 N N . ALA A 1 853 ? 116.046 141.316 142.160 1.00 142.16 853 ALA Q N 1
ATOM 6526 C CA . ALA A 1 853 ? 115.271 140.137 141.801 1.00 142.16 853 ALA Q CA 1
ATOM 6527 C C . ALA A 1 853 ? 116.206 139.054 141.283 1.00 142.16 853 ALA Q C 1
ATOM 6528 O O . ALA A 1 853 ? 117.112 139.335 140.492 1.00 142.16 853 ALA Q O 1
ATOM 6530 N N . VAL A 1 854 ? 115.987 137.822 141.728 1.00 138.04 854 VAL Q N 1
ATOM 6531 C CA . VAL A 1 854 ? 116.763 136.679 141.269 1.00 138.04 854 VAL Q CA 1
ATOM 6532 C C . VAL A 1 854 ? 115.870 135.862 140.346 1.00 138.04 854 VAL Q C 1
ATOM 6533 O O . VAL A 1 854 ? 114.776 135.439 140.743 1.00 138.04 854 VAL Q O 1
ATOM 6537 N N . GLN A 1 855 ? 116.329 135.642 139.116 1.00 134.28 855 GLN Q N 1
ATOM 6538 C CA . GLN A 1 855 ? 115.464 135.127 138.061 1.00 134.28 855 GLN Q CA 1
ATOM 6539 C C . GLN A 1 855 ? 115.062 133.688 138.365 1.00 134.28 855 GLN Q C 1
ATOM 6540 O O . GLN A 1 855 ? 115.842 132.921 138.939 1.00 134.28 855 GLN Q O 1
ATOM 6546 N N . LEU A 1 856 ? 113.846 133.334 137.990 1.00 134.97 856 LEU Q N 1
ATOM 6547 C CA . LEU A 1 856 ? 113.264 132.012 138.127 1.00 134.97 856 LEU Q CA 1
ATOM 6548 C C . LEU A 1 856 ? 112.614 131.598 136.814 1.00 134.97 856 LEU Q C 1
ATOM 6549 O O . LEU A 1 856 ? 112.269 132.447 135.988 1.00 134.97 856 LEU Q O 1
ATOM 6554 N N . PRO A 1 857 ? 112.422 130.303 136.576 1.00 142.03 857 PRO Q N 1
ATOM 6555 C CA . PRO A 1 857 ? 111.852 129.867 135.308 1.00 142.03 857 PRO Q CA 1
ATOM 6556 C C . PRO A 1 857 ? 110.334 129.788 135.157 1.00 142.03 857 PRO Q C 1
ATOM 6557 O O . PRO A 1 857 ? 109.564 129.514 136.081 1.00 142.03 857 PRO Q O 1
ATOM 6561 N N . GLU A 1 858 ? 109.909 130.056 133.924 1.00 150.83 858 GLU Q N 1
ATOM 6562 C CA . GLU A 1 858 ? 108.496 130.262 133.639 1.00 150.83 858 GLU Q CA 1
ATOM 6563 C C . GLU A 1 858 ? 107.702 128.976 133.838 1.00 150.83 858 GLU Q C 1
ATOM 6564 O O . GLU A 1 858 ? 108.220 127.871 133.660 1.00 150.83 858 GLU Q O 1
ATOM 6570 N N . GLY A 1 859 ? 106.436 129.130 134.226 1.00 145.82 859 GLY Q N 1
ATOM 6571 C CA . GLY A 1 859 ? 105.550 128.005 134.446 1.00 145.82 859 GLY Q CA 1
ATOM 6572 C C . GLY A 1 859 ? 105.803 127.210 135.708 1.00 145.82 859 GLY Q C 1
ATOM 6573 O O . GLY A 1 859 ? 105.238 126.118 135.854 1.00 145.82 859 GLY Q O 1
ATOM 6574 N N . SER A 1 860 ? 106.627 127.713 136.624 1.00 143.67 860 SER Q N 1
ATOM 6575 C CA . SER A 1 860 ? 106.977 126.995 137.840 1.00 143.67 860 SER Q CA 1
ATOM 6576 C C . SER A 1 860 ? 106.891 127.928 139.038 1.00 143.67 860 SER Q C 1
ATOM 6577 O O . SER A 1 860 ? 107.021 129.149 138.910 1.00 143.67 860 SER Q O 1
ATOM 6580 N N . PHE A 1 861 ? 106.663 127.333 140.206 1.00 134.45 861 PHE Q N 1
ATOM 6581 C CA . PHE A 1 861 ? 106.543 128.050 141.464 1.00 134.45 861 PHE Q CA 1
ATOM 6582 C C . PHE A 1 861 ? 107.438 127.405 142.515 1.00 134.45 861 PHE Q C 1
ATOM 6583 O O . PHE A 1 861 ? 107.710 126.202 142.478 1.00 134.45 861 PHE Q O 1
ATOM 6591 N N . ILE A 1 862 ? 107.885 128.221 143.458 1.00 127.63 862 ILE Q N 1
ATOM 6592 C CA . ILE A 1 862 ? 108.789 127.785 144.515 1.00 127.63 862 ILE Q CA 1
ATOM 6593 C C . ILE A 1 862 ? 107.971 127.238 145.676 1.00 127.63 862 ILE Q C 1
ATOM 6594 O O . ILE A 1 862 ? 106.889 127.748 145.988 1.00 127.63 862 ILE Q O 1
ATOM 6599 N N . THR A 1 863 ? 108.485 126.187 146.311 1.00 123.28 863 THR Q N 1
ATOM 6600 C CA . THR A 1 863 ? 107.871 125.576 147.484 1.00 123.28 863 THR Q CA 1
ATOM 6601 C C . THR A 1 863 ? 108.683 125.770 148.754 1.00 123.28 863 THR Q C 1
ATOM 6602 O O . THR A 1 863 ? 108.126 126.159 149.782 1.00 123.28 863 THR Q O 1
ATOM 6606 N N . CYS A 1 864 ? 109.987 125.508 148.709 1.00 117.73 864 CYS Q N 1
ATOM 6607 C CA . CYS A 1 864 ? 110.850 125.692 149.867 1.00 117.73 864 CYS Q CA 1
ATOM 6608 C C . CYS A 1 864 ? 112.280 125.884 149.384 1.00 117.73 864 CYS Q C 1
ATOM 6609 O O . CYS A 1 864 ? 112.624 125.534 148.252 1.00 117.73 864 CYS Q O 1
ATOM 6612 N N . GLY A 1 865 ? 113.110 126.444 150.261 1.00 108.39 865 GLY Q N 1
ATOM 6613 C CA . GLY A 1 865 ? 114.492 126.719 149.915 1.00 108.39 865 GLY Q CA 1
ATOM 6614 C C . GLY A 1 865 ? 115.390 126.681 151.132 1.00 108.39 865 GLY Q C 1
ATOM 6615 O O . GLY A 1 865 ? 114.926 126.677 152.277 1.00 108.39 865 GLY Q O 1
ATOM 6616 N N . LYS A 1 866 ? 116.695 126.654 150.866 1.00 102.64 866 LYS Q N 1
ATOM 6617 C CA . LYS A 1 866 ? 117.697 126.610 151.921 1.00 102.64 866 LYS Q CA 1
ATOM 6618 C C . LYS A 1 866 ? 119.020 127.114 151.362 1.00 102.64 866 LYS Q C 1
ATOM 6619 O O . LYS A 1 866 ? 119.359 126.831 150.210 1.00 102.64 866 LYS Q O 1
ATOM 6625 N N . ARG A 1 867 ? 119.757 127.857 152.181 1.00 113.76 867 ARG Q N 1
ATOM 6626 C CA . ARG A 1 867 ? 121.056 128.394 151.807 1.00 113.76 867 ARG Q CA 1
ATOM 6627 C C . ARG A 1 867 ? 122.172 127.547 152.409 1.00 113.76 867 ARG Q C 1
ATOM 6628 O O . ARG A 1 867 ? 122.027 126.975 153.493 1.00 113.76 867 ARG Q O 1
ATOM 6636 N N . SER A 1 868 ? 123.289 127.468 151.691 1.00 114.45 868 SER Q N 1
ATOM 6637 C CA . SER A 1 868 ? 124.437 126.712 152.169 1.00 114.45 868 SER Q CA 1
ATOM 6638 C C . SER A 1 868 ? 125.043 127.372 153.403 1.00 114.45 868 SER Q C 1
ATOM 6639 O O . SER A 1 868 ? 124.932 128.584 153.608 1.00 114.45 868 SER Q O 1
ATOM 6642 N N . THR A 1 869 ? 125.687 126.550 154.236 1.00 110.33 869 THR Q N 1
ATOM 6643 C CA . THR A 1 869 ? 126.328 127.069 155.440 1.00 110.33 869 THR Q CA 1
ATOM 6644 C C . THR A 1 869 ? 127.453 128.036 155.092 1.00 110.33 869 THR Q C 1
ATOM 6645 O O . THR A 1 869 ? 127.625 129.066 155.756 1.00 110.33 869 THR Q O 1
ATOM 6649 N N . ASP A 1 870 ? 128.233 127.721 154.056 1.00 110.28 870 ASP Q N 1
ATOM 6650 C CA . ASP A 1 870 ? 129.286 128.622 153.606 1.00 110.28 870 ASP Q CA 1
ATOM 6651 C C . ASP A 1 870 ? 128.741 129.899 152.980 1.00 110.28 870 ASP Q C 1
ATOM 6652 O O . ASP A 1 870 ? 129.507 130.851 152.794 1.00 110.28 870 ASP Q O 1
ATOM 6657 N N . GLY A 1 871 ? 127.451 129.945 152.657 1.00 122.64 871 GLY Q N 1
ATOM 6658 C CA . GLY A 1 871 ? 126.860 131.150 152.112 1.00 122.64 871 GLY Q CA 1
ATOM 6659 C C . GLY A 1 871 ? 127.241 131.469 150.686 1.00 122.64 871 GLY Q C 1
ATOM 6660 O O . GLY A 1 871 ? 127.184 132.635 150.288 1.00 122.64 871 GLY Q O 1
ATOM 6661 N N . ARG A 1 872 ? 127.636 130.468 149.901 1.00 121.86 872 ARG Q N 1
ATOM 6662 C CA . ARG A 1 872 ? 127.991 130.697 148.507 1.00 121.86 872 ARG Q CA 1
ATOM 6663 C C . ARG A 1 872 ? 126.856 130.337 147.554 1.00 121.86 872 ARG Q C 1
ATOM 6664 O O . ARG A 1 872 ? 126.528 131.123 146.659 1.00 121.86 872 ARG Q O 1
ATOM 6672 N N . TYR A 1 873 ? 126.250 129.166 147.729 1.00 120.78 873 TYR Q N 1
ATOM 6673 C CA . TYR A 1 873 ? 125.142 128.719 146.900 1.00 120.78 873 TYR Q CA 1
ATOM 6674 C C . TYR A 1 873 ? 123.898 128.542 147.759 1.00 120.78 873 TYR Q C 1
ATOM 6675 O O . TYR A 1 873 ? 123.970 128.490 148.990 1.00 120.78 873 TYR Q O 1
ATOM 6684 N N . LEU A 1 874 ? 122.745 128.454 147.098 1.00 111.63 874 LEU Q N 1
ATOM 6685 C CA . LEU A 1 874 ? 121.507 128.117 147.786 1.00 111.63 874 LEU Q CA 1
ATOM 6686 C C . LEU A 1 874 ? 120.613 127.306 146.859 1.00 111.63 874 LEU Q C 1
ATOM 6687 O O . LEU A 1 874 ? 120.690 127.421 145.633 1.00 111.63 874 LEU Q O 1
ATOM 6692 N N . LEU A 1 875 ? 119.763 126.480 147.458 1.00 107.55 875 LEU Q N 1
ATOM 6693 C CA . LEU A 1 875 ? 118.937 125.532 146.724 1.00 107.55 875 LEU Q CA 1
ATOM 6694 C C . LEU A 1 875 ? 117.475 125.948 146.807 1.00 107.55 875 LEU Q C 1
ATOM 6695 O O . LEU A 1 875 ? 116.966 126.227 147.898 1.00 107.55 875 LEU Q O 1
ATOM 6700 N N . LEU A 1 876 ? 116.806 125.986 145.657 1.00 109.44 876 LEU Q N 1
ATOM 6701 C CA . LEU A 1 876 ? 115.383 126.292 145.580 1.00 109.44 876 LEU Q CA 1
ATOM 6702 C C . LEU A 1 876 ? 114.628 125.060 145.107 1.00 109.44 876 LEU Q C 1
ATOM 6703 O O . LEU A 1 876 ? 114.991 124.458 144.091 1.00 109.44 876 LEU Q O 1
ATOM 6708 N N . GLY A 1 877 ? 113.582 124.690 145.842 1.00 118.13 877 GLY Q N 1
ATOM 6709 C CA . GLY A 1 877 ? 112.713 123.603 145.433 1.00 118.13 877 GLY Q CA 1
ATOM 6710 C C . GLY A 1 877 ? 111.508 124.145 144.691 1.00 118.13 877 GLY Q C 1
ATOM 6711 O O . GLY A 1 877 ? 110.889 125.121 145.122 1.00 118.13 877 GLY Q O 1
ATOM 6712 N N . THR A 1 878 ? 111.178 123.508 143.571 1.00 124.81 878 THR Q N 1
ATOM 6713 C CA . THR A 1 878 ? 110.073 123.922 142.725 1.00 124.81 878 THR Q CA 1
ATOM 6714 C C . THR A 1 878 ? 109.389 122.687 142.157 1.00 124.81 878 THR Q C 1
ATOM 6715 O O . THR A 1 878 ? 109.897 121.566 142.256 1.00 124.81 878 THR Q O 1
ATOM 6719 N N . SER A 1 879 ? 108.222 122.907 141.546 1.00 128.08 879 SER Q N 1
ATOM 6720 C CA . SER A 1 879 ? 107.444 121.805 140.993 1.00 128.08 879 SER Q CA 1
ATOM 6721 C C . SER A 1 879 ? 108.212 121.029 139.932 1.00 128.08 879 SER Q C 1
ATOM 6722 O O . SER A 1 879 ? 107.881 119.867 139.669 1.00 128.08 879 SER Q O 1
ATOM 6725 N N . GLU A 1 880 ? 109.226 121.640 139.319 1.00 128.39 880 GLU Q N 1
ATOM 6726 C CA . GLU A 1 880 ? 110.056 120.955 138.341 1.00 128.39 880 GLU Q CA 1
ATOM 6727 C C . GLU A 1 880 ? 111.277 120.281 138.953 1.00 128.39 880 GLU Q C 1
ATOM 6728 O O . GLU A 1 880 ? 111.834 119.370 138.334 1.00 128.39 880 GLU Q O 1
ATOM 6734 N N . GLY A 1 881 ? 111.707 120.692 140.141 1.00 122.48 881 GLY Q N 1
ATOM 6735 C CA . GLY A 1 881 ? 112.848 120.066 140.769 1.00 122.48 881 GLY Q CA 1
ATOM 6736 C C . GLY A 1 881 ? 113.660 121.073 141.552 1.00 122.48 881 GLY Q C 1
ATOM 6737 O O . GLY A 1 881 ? 113.142 122.077 142.034 1.00 122.48 881 GLY Q O 1
ATOM 6738 N N . LEU A 1 882 ? 114.951 120.788 141.688 1.00 114.61 882 LEU Q N 1
ATOM 6739 C CA . LEU A 1 882 ? 115.847 121.632 142.462 1.00 114.61 882 LEU Q CA 1
ATOM 6740 C C . LEU A 1 882 ? 116.635 122.555 141.545 1.00 114.61 882 LEU Q C 1
ATOM 6741 O O . LEU A 1 882 ? 117.009 122.177 140.431 1.00 114.61 882 LEU Q O 1
ATOM 6746 N N . ILE A 1 883 ? 116.881 123.771 142.023 1.00 115.63 883 ILE Q N 1
ATOM 6747 C CA . ILE A 1 883 ? 117.701 124.750 141.324 1.00 115.63 883 ILE Q CA 1
ATOM 6748 C C . ILE A 1 883 ? 118.815 125.178 142.268 1.00 115.63 883 ILE Q C 1
ATOM 6749 O O . ILE A 1 883 ? 118.546 125.756 143.328 1.00 115.63 883 ILE Q O 1
ATOM 6754 N N . VAL A 1 884 ? 120.054 124.875 141.895 1.00 119.25 884 VAL Q N 1
ATOM 6755 C CA . VAL A 1 884 ? 121.232 125.299 142.641 1.00 119.25 884 VAL Q CA 1
ATOM 6756 C C . VAL A 1 884 ? 121.667 126.641 142.068 1.00 119.25 884 VAL Q C 1
ATOM 6757 O O . VAL A 1 884 ? 122.056 126.728 140.898 1.00 119.25 884 VAL Q O 1
ATOM 6761 N N . TYR A 1 885 ? 121.621 127.676 142.905 1.00 129.63 885 TYR Q N 1
ATOM 6762 C CA . TYR A 1 885 ? 121.713 129.069 142.497 1.00 129.63 885 TYR Q CA 1
ATOM 6763 C C . TYR A 1 885 ? 122.900 129.717 143.193 1.00 129.63 885 TYR Q C 1
ATOM 6764 O O . TYR A 1 885 ? 123.086 129.540 144.403 1.00 129.63 885 TYR Q O 1
ATOM 6773 N N . ASP A 1 886 ? 123.692 130.472 142.434 1.00 130.97 886 ASP Q N 1
ATOM 6774 C CA . ASP A 1 886 ? 124.877 131.133 142.964 1.00 130.97 886 ASP Q CA 1
ATOM 6775 C C . ASP A 1 886 ? 124.523 132.544 143.417 1.00 130.97 886 ASP Q C 1
ATOM 6776 O O . ASP A 1 886 ? 123.895 133.303 142.672 1.00 130.97 886 ASP Q O 1
ATOM 6781 N N . LEU A 1 887 ? 124.927 132.890 144.641 1.00 129.66 887 LEU Q N 1
ATOM 6782 C CA . LEU A 1 887 ? 124.633 134.213 145.179 1.00 129.66 887 LEU Q CA 1
ATOM 6783 C C . LEU A 1 887 ? 125.503 135.301 144.562 1.00 129.66 887 LEU Q C 1
ATOM 6784 O O . LEU A 1 887 ? 125.008 136.402 144.293 1.00 129.66 887 LEU Q O 1
ATOM 6789 N N . LYS A 1 888 ? 126.787 135.024 144.334 1.00 129.63 888 LYS Q N 1
ATOM 6790 C CA . LYS A 1 888 ? 127.714 136.057 143.889 1.00 129.63 888 LYS Q CA 1
ATOM 6791 C C . LYS A 1 888 ? 127.610 136.368 142.401 1.00 129.63 888 LYS Q C 1
ATOM 6792 O O . LYS A 1 888 ? 128.165 137.380 141.958 1.00 129.63 888 LYS Q O 1
ATOM 6798 N N . ILE A 1 889 ? 126.921 135.537 141.623 1.00 128.44 889 ILE Q N 1
ATOM 6799 C CA . ILE A 1 889 ? 126.698 135.823 140.211 1.00 128.44 889 ILE Q CA 1
ATOM 6800 C C . ILE A 1 889 ? 125.220 135.891 139.847 1.00 128.44 889 ILE Q C 1
ATOM 6801 O O . ILE A 1 889 ? 124.890 136.408 138.766 1.00 128.44 889 ILE Q O 1
ATOM 6806 N N . SER A 1 890 ? 124.317 135.411 140.706 1.00 134.02 890 SER Q N 1
ATOM 6807 C CA . SER A 1 890 ? 122.874 135.446 140.455 1.00 134.02 890 SER Q CA 1
ATOM 6808 C C . SER A 1 890 ? 122.510 134.734 139.153 1.00 134.02 890 SER Q C 1
ATOM 6809 O O . SER A 1 890 ? 121.670 135.202 138.381 1.00 134.02 890 SER Q O 1
ATOM 6812 N N . ASP A 1 891 ? 123.147 133.590 138.906 1.00 131.88 891 ASP Q N 1
ATOM 6813 C CA . ASP A 1 891 ? 122.838 132.766 137.750 1.00 131.88 891 ASP Q CA 1
ATOM 6814 C C . ASP A 1 891 ? 122.537 131.346 138.207 1.00 131.88 891 ASP Q C 1
ATOM 6815 O O . ASP A 1 891 ? 123.193 130.837 139.125 1.00 131.88 891 ASP Q O 1
ATOM 6820 N N . PRO A 1 892 ? 121.548 130.683 137.603 1.00 124.87 892 PRO Q N 1
ATOM 6821 C CA . PRO A 1 892 ? 121.223 129.316 138.032 1.00 124.87 892 PRO Q CA 1
ATOM 6822 C C . PRO A 1 892 ? 122.315 128.340 137.631 1.00 124.87 892 PRO Q C 1
ATOM 6823 O O . PRO A 1 892 ? 122.441 127.975 136.458 1.00 124.87 892 PRO Q O 1
ATOM 6827 N N . VAL A 1 893 ? 123.114 127.916 138.610 1.00 123.64 893 VAL Q N 1
ATOM 6828 C CA . VAL A 1 893 ? 124.286 127.100 138.313 1.00 123.64 893 VAL Q CA 1
ATOM 6829 C C . VAL A 1 893 ? 123.872 125.701 137.872 1.00 123.64 893 VAL Q C 1
ATOM 6830 O O . VAL A 1 893 ? 124.370 125.178 136.869 1.00 123.64 893 VAL Q O 1
ATOM 6834 N N . LEU A 1 894 ? 122.946 125.079 138.600 1.00 117.19 894 LEU Q N 1
ATOM 6835 C CA . LEU A 1 894 ? 122.635 123.676 138.359 1.00 117.19 894 LEU Q CA 1
ATOM 6836 C C . LEU A 1 894 ? 121.142 123.424 138.508 1.00 117.19 894 LEU Q C 1
ATOM 6837 O O . LEU A 1 894 ? 120.417 124.199 139.134 1.00 117.19 894 LEU Q O 1
ATOM 6842 N N . ARG A 1 895 ? 120.694 122.310 137.932 1.00 117.04 895 ARG Q N 1
ATOM 6843 C CA . ARG A 1 895 ? 119.313 121.865 138.044 1.00 117.04 895 ARG Q CA 1
ATOM 6844 C C . ARG A 1 895 ? 119.296 120.386 138.404 1.00 117.04 895 ARG Q C 1
ATOM 6845 O O . ARG A 1 895 ? 120.152 119.622 137.951 1.00 117.04 895 ARG Q O 1
ATOM 6853 N N . SER A 1 896 ? 118.324 119.991 139.226 1.00 126.64 896 SER Q N 1
ATOM 6854 C CA . SER A 1 896 ? 118.219 118.601 139.649 1.00 126.64 896 SER Q CA 1
ATOM 6855 C C . SER A 1 896 ? 117.841 117.702 138.480 1.00 126.64 896 SER Q C 1
ATOM 6856 O O . SER A 1 896 ? 117.074 118.086 137.594 1.00 126.64 896 SER Q O 1
ATOM 6859 N N . ASN A 1 897 ? 118.364 116.475 138.508 1.00 138.63 897 ASN Q N 1
ATOM 6860 C CA . ASN A 1 897 ? 118.186 115.516 137.424 1.00 138.63 897 ASN Q CA 1
ATOM 6861 C C . ASN A 1 897 ? 116.752 115.025 137.271 1.00 138.63 897 ASN Q C 1
ATOM 6862 O O . ASN A 1 897 ? 116.441 114.396 136.253 1.00 138.63 897 ASN Q O 1
ATOM 6867 N N . VAL A 1 898 ? 115.876 115.289 138.237 1.00 130.11 898 VAL Q N 1
ATOM 6868 C CA . VAL A 1 898 ? 114.531 114.724 138.261 1.00 130.11 898 VAL Q CA 1
ATOM 6869 C C . VAL A 1 898 ? 113.517 115.849 138.116 1.00 130.11 898 VAL Q C 1
ATOM 6870 O O . VAL A 1 898 ? 113.636 116.889 138.774 1.00 130.11 898 VAL Q O 1
ATOM 6874 N N . SER A 1 899 ? 112.526 115.639 137.250 1.00 126.37 899 SER Q N 1
ATOM 6875 C CA . SER A 1 899 ? 111.398 116.560 137.108 1.00 126.37 899 SER Q CA 1
ATOM 6876 C C . SER A 1 899 ? 110.290 116.080 138.037 1.00 126.37 899 SER Q C 1
ATOM 6877 O O . SER A 1 899 ? 109.455 115.253 137.670 1.00 126.37 899 SER Q O 1
ATOM 6880 N N . GLU A 1 900 ? 110.281 116.610 139.259 1.00 132.47 900 GLU Q N 1
ATOM 6881 C CA . GLU A 1 900 ? 109.352 116.161 140.284 1.00 132.47 900 GLU Q CA 1
ATOM 6882 C C . GLU A 1 900 ? 109.033 117.322 141.218 1.00 132.47 900 GLU Q C 1
ATOM 6883 O O . GLU A 1 900 ? 109.786 118.293 141.317 1.00 132.47 900 GLU Q O 1
ATOM 6889 N N . HIS A 1 901 ? 107.898 117.207 141.905 1.00 127.92 901 HIS Q N 1
ATOM 6890 C CA . HIS A 1 901 ? 107.439 118.222 142.852 1.00 127.92 901 HIS Q CA 1
ATOM 6891 C C . HIS A 1 901 ? 108.191 118.031 144.164 1.00 127.92 901 HIS Q C 1
ATOM 6892 O O . HIS A 1 901 ? 107.983 117.048 144.879 1.00 127.92 901 HIS Q O 1
ATOM 6899 N N . ILE A 1 902 ? 109.069 118.977 144.486 1.00 122.54 902 ILE Q N 1
ATOM 6900 C CA . ILE A 1 902 ? 109.929 118.863 145.659 1.00 122.54 902 ILE Q CA 1
ATOM 6901 C C . ILE A 1 902 ? 109.220 119.454 146.869 1.00 122.54 902 ILE Q C 1
ATOM 6902 O O . ILE A 1 902 ? 108.647 120.548 146.797 1.00 122.54 902 ILE Q O 1
ATOM 6907 N N . GLU A 1 903 ? 109.263 118.732 147.991 1.00 117.25 903 GLU Q N 1
ATOM 6908 C CA . GLU A 1 903 ? 108.659 119.187 149.235 1.00 117.25 903 GLU Q CA 1
ATOM 6909 C C . GLU A 1 903 ? 109.669 119.530 150.320 1.00 117.25 903 GLU Q C 1
ATOM 6910 O O . GLU A 1 903 ? 109.276 120.098 151.345 1.00 117.25 903 GLU Q O 1
ATOM 6916 N N . CYS A 1 904 ? 110.947 119.207 150.131 1.00 107.46 904 CYS Q N 1
ATOM 6917 C CA . CYS A 1 904 ? 111.963 119.522 151.124 1.00 107.46 904 CYS Q CA 1
ATOM 6918 C C . CYS A 1 904 ? 113.327 119.581 150.456 1.00 107.46 904 CYS Q C 1
ATOM 6919 O O . CYS A 1 904 ? 113.621 118.789 149.558 1.00 107.46 904 CYS Q O 1
ATOM 6922 N N . VAL A 1 905 ? 114.149 120.531 150.897 1.00 102.08 905 VAL Q N 1
ATOM 6923 C CA . VAL A 1 905 ? 115.507 120.705 150.393 1.00 102.08 905 VAL Q CA 1
ATOM 6924 C C . VAL A 1 905 ? 116.445 120.895 151.576 1.00 102.08 905 VAL Q C 1
ATOM 6925 O O . VAL A 1 905 ? 116.103 121.572 152.551 1.00 102.08 905 VAL Q O 1
ATOM 6929 N N . ASP A 1 906 ? 117.631 120.295 151.490 1.00 94.61 906 ASP Q N 1
ATOM 6930 C CA . ASP A 1 906 ? 118.663 120.467 152.501 1.00 94.61 906 ASP Q CA 1
ATOM 6931 C C . ASP A 1 906 ? 120.032 120.370 151.846 1.00 94.61 906 ASP Q C 1
ATOM 6932 O O . ASP A 1 906 ? 120.207 119.684 150.835 1.00 94.61 906 ASP Q O 1
ATOM 6937 N N . ILE A 1 907 ? 121.004 121.063 152.435 1.00 90.20 907 ILE Q N 1
ATOM 6938 C CA . ILE A 1 907 ? 122.378 121.072 151.950 1.00 90.20 907 ILE Q CA 1
ATOM 6939 C C . ILE A 1 907 ? 123.310 120.884 153.139 1.00 90.20 907 ILE Q C 1
ATOM 6940 O O . ILE A 1 907 ? 123.015 121.338 154.251 1.00 90.20 907 ILE Q O 1
ATOM 6945 N N . TYR A 1 908 ? 124.429 120.199 152.908 1.00 93.04 908 TYR Q N 1
ATOM 6946 C CA . TYR A 1 908 ? 125.395 119.882 153.956 1.00 93.04 908 TYR Q CA 1
ATOM 6947 C C . TYR A 1 908 ? 126.800 120.124 153.422 1.00 93.04 908 TYR Q C 1
ATOM 6948 O O . TYR A 1 908 ? 127.265 119.398 152.538 1.00 93.04 908 TYR Q O 1
ATOM 6957 N N . GLU A 1 909 ? 127.470 121.144 153.953 1.00 105.93 909 GLU Q N 1
ATOM 6958 C CA . GLU A 1 909 ? 128.864 121.387 153.609 1.00 105.93 909 GLU Q CA 1
ATOM 6959 C C . GLU A 1 909 ? 129.725 120.218 154.071 1.00 105.93 909 GLU Q C 1
ATOM 6960 O O . GLU A 1 909 ? 129.506 119.651 155.145 1.00 105.93 909 GLU Q O 1
ATOM 6966 N N . LEU A 1 910 ? 130.714 119.859 153.255 1.00 107.30 910 LEU Q N 1
ATOM 6967 C CA . LEU A 1 910 ? 131.487 118.648 153.479 1.00 107.30 910 LEU Q CA 1
ATOM 6968 C C . LEU A 1 910 ? 132.971 118.985 153.466 1.00 107.30 910 LEU Q C 1
ATOM 6969 O O . LEU A 1 910 ? 133.408 119.911 152.776 1.00 107.30 910 LEU Q O 1
ATOM 6974 N N . PHE A 1 911 ? 133.745 118.220 154.238 1.00 118.79 911 PHE Q N 1
ATOM 6975 C CA . PHE A 1 911 ? 135.183 118.445 154.385 1.00 118.79 911 PHE Q CA 1
ATOM 6976 C C . PHE A 1 911 ? 135.936 117.364 153.614 1.00 118.79 911 PHE Q C 1
ATOM 6977 O O . PHE A 1 911 ? 136.250 116.291 154.131 1.00 118.79 911 PHE Q O 1
ATOM 6985 N N . ASP A 1 912 ? 136.234 117.666 152.352 1.00 116.55 912 ASP Q N 1
ATOM 6986 C CA . ASP A 1 912 ? 137.006 116.783 151.489 1.00 116.55 912 ASP Q CA 1
ATOM 6987 C C . ASP A 1 912 ? 137.468 117.577 150.280 1.00 116.55 912 ASP Q C 1
ATOM 6988 O O . ASP A 1 912 ? 136.739 118.455 149.803 1.00 116.55 912 ASP Q O 1
ATOM 6993 N N . PRO A 1 913 ? 138.669 117.303 149.766 1.00 112.07 913 PRO Q N 1
ATOM 6994 C CA . PRO A 1 913 ? 139.125 118.005 148.554 1.00 112.07 913 PRO Q CA 1
ATOM 6995 C C . PRO A 1 913 ? 138.273 117.728 147.327 1.00 112.07 913 PRO Q C 1
ATOM 6996 O O . PRO A 1 913 ? 138.313 118.518 146.377 1.00 112.07 913 PRO Q O 1
ATOM 7000 N N . VAL A 1 914 ? 137.506 116.638 147.311 1.00 111.01 914 VAL Q N 1
ATOM 7001 C CA . VAL A 1 914 ? 136.736 116.228 146.138 1.00 111.01 914 VAL Q CA 1
ATOM 7002 C C . VAL A 1 914 ? 135.253 116.559 146.302 1.00 111.01 914 VAL Q C 1
ATOM 7003 O O . VAL A 1 914 ? 134.699 117.357 145.544 1.00 111.01 914 VAL Q O 1
ATOM 7007 N N . TYR A 1 915 ? 134.595 115.957 147.290 1.00 111.55 915 TYR Q N 1
ATOM 7008 C CA . TYR A 1 915 ? 133.180 116.212 147.520 1.00 111.55 915 TYR Q CA 1
ATOM 7009 C C . TYR A 1 915 ? 132.998 117.412 148.440 1.00 111.55 915 TYR Q C 1
ATOM 7010 O O . TYR A 1 915 ? 133.683 117.542 149.458 1.00 111.55 915 TYR Q O 1
ATOM 7019 N N . LYS A 1 916 ? 132.066 118.292 148.075 1.00 107.02 916 LYS Q N 1
ATOM 7020 C CA . LYS A 1 916 ? 131.856 119.549 148.782 1.00 107.02 916 LYS Q CA 1
ATOM 7021 C C . LYS A 1 916 ? 130.503 119.635 149.473 1.00 107.02 916 LYS Q C 1
ATOM 7022 O O . LYS A 1 916 ? 130.423 120.101 150.613 1.00 107.02 916 LYS Q O 1
ATOM 7028 N N . TYR A 1 917 ? 129.427 119.211 148.812 1.00 99.61 917 TYR Q N 1
ATOM 7029 C CA . TYR A 1 917 ? 128.086 119.335 149.365 1.00 99.61 917 TYR Q CA 1
ATOM 7030 C C . TYR A 1 917 ? 127.287 118.061 149.135 1.00 99.61 917 TYR Q C 1
ATOM 7031 O O . TYR A 1 917 ? 127.501 117.337 148.159 1.00 99.61 917 TYR Q O 1
ATOM 7040 N N . ILE A 1 918 ? 126.356 117.803 150.051 1.00 87.97 918 ILE Q N 1
ATOM 7041 C CA . ILE A 1 918 ? 125.373 116.733 149.924 1.00 87.97 918 ILE Q CA 1
ATOM 7042 C C . ILE A 1 918 ? 123.990 117.365 149.890 1.00 87.97 918 ILE Q C 1
ATOM 7043 O O . ILE A 1 918 ? 123.675 118.238 150.707 1.00 87.97 918 ILE Q O 1
ATOM 7048 N N . VAL A 1 919 ? 123.164 116.924 148.945 1.00 93.53 919 VAL Q N 1
ATOM 7049 C CA . VAL A 1 919 ? 121.853 117.512 148.702 1.00 93.53 919 VAL Q CA 1
ATOM 7050 C C . VAL A 1 919 ? 120.787 116.455 148.956 1.00 93.53 919 VAL Q C 1
ATOM 7051 O O . VAL A 1 919 ? 120.863 115.347 148.413 1.00 93.53 919 VAL Q O 1
ATOM 7055 N N . LEU A 1 920 ? 119.800 116.799 149.778 1.00 90.46 920 LEU Q N 1
ATOM 7056 C CA . LEU A 1 920 ? 118.659 115.940 150.058 1.00 90.46 920 LEU Q CA 1
ATOM 7057 C C . LEU A 1 920 ? 117.391 116.584 149.516 1.00 90.46 920 LEU Q C 1
ATOM 7058 O O . LEU A 1 920 ? 117.209 117.801 149.621 1.00 90.46 920 LEU Q O 1
ATOM 7063 N N . CYS A 1 921 ? 116.515 115.766 148.934 1.00 105.01 921 CYS Q N 1
ATOM 7064 C CA . CYS A 1 921 ? 115.256 116.268 148.401 1.00 105.01 921 CYS Q CA 1
ATOM 7065 C C . CYS A 1 921 ? 114.197 115.181 148.474 1.00 105.01 921 CYS Q C 1
ATOM 7066 O O . CYS A 1 921 ? 114.461 114.027 148.123 1.00 105.01 921 CYS Q O 1
ATOM 7069 N N . GLY A 1 922 ? 113.003 115.556 148.927 1.00 115.41 922 GLY Q N 1
ATOM 7070 C CA . GLY A 1 922 ? 111.878 114.645 149.020 1.00 115.41 922 GLY Q CA 1
ATOM 7071 C C . GLY A 1 922 ? 110.812 115.005 148.004 1.00 115.41 922 GLY Q C 1
ATOM 7072 O O . GLY A 1 922 ? 110.618 116.179 147.677 1.00 115.41 922 GLY Q O 1
ATOM 7073 N N . ALA A 1 923 ? 110.111 113.988 147.514 1.00 116.78 923 ALA Q N 1
ATOM 7074 C CA . ALA A 1 923 ? 109.149 114.142 146.434 1.00 116.78 923 ALA Q CA 1
ATOM 7075 C C . ALA A 1 923 ? 107.729 113.954 146.950 1.00 116.78 923 ALA Q C 1
ATOM 7076 O O . ALA A 1 923 ? 107.468 113.075 147.777 1.00 116.78 923 ALA Q O 1
ATOM 7078 N N . LYS A 1 924 ? 106.818 114.789 146.457 1.00 119.73 924 LYS Q N 1
ATOM 7079 C CA . LYS A 1 924 ? 105.410 114.656 146.803 1.00 119.73 924 LYS Q CA 1
ATOM 7080 C C . LYS A 1 924 ? 104.812 113.443 146.103 1.00 119.73 924 LYS Q C 1
ATOM 7081 O O . LYS A 1 924 ? 104.994 113.256 144.896 1.00 119.73 924 LYS Q O 1
ATOM 7087 N N . GLY A 1 925 ? 104.098 112.616 146.862 1.00 122.48 925 GLY Q N 1
ATOM 7088 C CA . GLY A 1 925 ? 103.490 111.420 146.322 1.00 122.48 925 GLY Q CA 1
ATOM 7089 C C . GLY A 1 925 ? 104.412 110.228 146.201 1.00 122.48 925 GLY Q C 1
ATOM 7090 O O . GLY A 1 925 ? 103.964 109.164 145.755 1.00 122.48 925 GLY Q O 1
ATOM 7091 N N . LYS A 1 926 ? 105.679 110.365 146.579 1.00 125.07 926 LYS Q N 1
ATOM 7092 C CA . LYS A 1 926 ? 106.645 109.280 146.518 1.00 125.07 926 LYS Q CA 1
ATOM 7093 C C . LYS A 1 926 ? 107.042 108.857 147.926 1.00 125.07 926 LYS Q C 1
ATOM 7094 O O . LYS A 1 926 ? 107.004 109.654 148.868 1.00 125.07 926 LYS Q O 1
ATOM 7100 N N . GLN A 1 927 ? 107.424 107.587 148.060 1.00 120.90 927 GLN Q N 1
ATOM 7101 C CA . GLN A 1 927 ? 107.856 107.023 149.332 1.00 120.90 927 GLN Q CA 1
ATOM 7102 C C . GLN A 1 927 ? 109.375 106.928 149.433 1.00 120.90 927 GLN Q C 1
ATOM 7103 O O . GLN A 1 927 ? 109.898 106.120 150.208 1.00 120.90 927 GLN Q O 1
ATOM 7109 N N . VAL A 1 928 ? 110.094 107.736 148.653 1.00 113.24 928 VAL Q N 1
ATOM 7110 C CA . VAL A 1 928 ? 111.549 107.762 148.673 1.00 113.24 928 VAL Q CA 1
ATOM 7111 C C . VAL A 1 928 ? 112.014 109.203 148.836 1.00 113.24 928 VAL Q C 1
ATOM 7112 O O . VAL A 1 928 ? 111.284 110.155 148.552 1.00 113.24 928 VAL Q O 1
ATOM 7116 N N . VAL A 1 929 ? 113.246 109.350 149.314 1.00 103.37 929 VAL Q N 1
ATOM 7117 C CA . VAL A 1 929 ? 113.915 110.641 149.407 1.00 103.37 929 VAL Q CA 1
ATOM 7118 C C . VAL A 1 929 ? 115.271 110.514 148.725 1.00 103.37 929 VAL Q C 1
ATOM 7119 O O . VAL A 1 929 ? 116.006 109.550 148.965 1.00 103.37 929 VAL Q O 1
ATOM 7123 N N . HIS A 1 930 ? 115.584 111.463 147.849 1.00 100.84 930 HIS Q N 1
ATOM 7124 C CA . HIS A 1 930 ? 116.762 111.381 146.998 1.00 100.84 930 HIS Q CA 1
ATOM 7125 C C . HIS A 1 930 ? 117.943 112.089 147.647 1.00 100.84 930 HIS Q C 1
ATOM 7126 O O . HIS A 1 930 ? 117.790 113.159 148.244 1.00 100.84 930 HIS Q O 1
ATOM 7133 N N . VAL A 1 931 ? 119.121 111.484 147.525 1.00 97.55 931 VAL Q N 1
ATOM 7134 C CA . VAL A 1 931 ? 120.362 112.034 148.058 1.00 97.55 931 VAL Q CA 1
ATOM 7135 C C . VAL A 1 931 ? 121.294 112.281 146.880 1.00 97.55 931 VAL Q C 1
ATOM 7136 O O . VAL A 1 931 ? 121.599 111.357 146.116 1.00 97.55 931 VAL Q O 1
ATOM 7140 N N . HIS A 1 932 ? 121.745 113.523 146.732 1.00 103.29 932 HIS Q N 1
ATOM 7141 C CA . HIS A 1 932 ? 122.658 113.914 145.668 1.00 103.29 932 HIS Q CA 1
ATOM 7142 C C . HIS A 1 932 ? 123.919 114.519 146.269 1.00 103.29 932 HIS Q C 1
ATOM 7143 O O . HIS A 1 932 ? 123.852 115.280 147.240 1.00 103.29 932 HIS Q O 1
ATOM 7150 N N . THR A 1 933 ? 125.067 114.178 145.691 1.00 103.34 933 THR Q N 1
ATOM 7151 C CA . THR A 1 933 ? 126.357 114.662 146.160 1.00 103.34 933 THR Q CA 1
ATOM 7152 C C . THR A 1 933 ? 126.940 115.643 145.152 1.00 103.34 933 THR Q C 1
ATOM 7153 O O . THR A 1 933 ? 126.788 115.466 143.939 1.00 103.34 933 THR Q O 1
ATOM 7157 N N . LEU A 1 934 ? 127.606 116.675 145.661 1.00 110.53 934 LEU Q N 1
ATOM 7158 C CA . LEU A 1 934 ? 128.213 117.711 144.839 1.00 110.53 934 LEU Q CA 1
ATOM 7159 C C . LEU A 1 934 ? 129.729 117.567 144.854 1.00 110.53 934 LEU Q C 1
ATOM 7160 O O . LEU A 1 934 ? 130.337 117.406 145.917 1.00 110.53 934 LEU Q O 1
ATOM 7165 N N . ARG A 1 935 ? 130.333 117.629 143.671 1.00 117.61 935 ARG Q N 1
ATOM 7166 C CA . ARG A 1 935 ? 131.777 117.536 143.523 1.00 117.61 935 ARG Q CA 1
ATOM 7167 C C . ARG A 1 935 ? 132.291 118.784 142.822 1.00 117.61 935 ARG Q C 1
ATOM 7168 O O . ARG A 1 935 ? 131.691 119.253 141.850 1.00 117.61 935 ARG Q O 1
ATOM 7176 N N . SER A 1 936 ? 133.404 119.315 143.319 1.00 119.68 936 SER Q N 1
ATOM 7177 C CA . SER A 1 936 ? 134.002 120.516 142.750 1.00 119.68 936 SER Q CA 1
ATOM 7178 C C . SER A 1 936 ? 134.631 120.224 141.391 1.00 119.68 936 SER Q C 1
ATOM 7179 O O . SER A 1 936 ? 135.618 119.493 141.298 1.00 119.68 936 SER Q O 1
ATOM 7182 N N . ILE A 1 948 ? 131.050 123.217 140.485 1.00 112.38 948 ILE Q N 1
ATOM 7183 C CA . ILE A 1 948 ? 130.271 122.148 141.095 1.00 112.38 948 ILE Q CA 1
ATOM 7184 C C . ILE A 1 948 ? 129.495 121.388 140.028 1.00 112.38 948 ILE Q C 1
ATOM 7185 O O . ILE A 1 948 ? 129.040 121.972 139.044 1.00 112.38 948 ILE Q O 1
ATOM 7190 N N . ALA A 1 949 ? 129.345 120.080 140.226 1.00 112.13 949 ALA Q N 1
ATOM 7191 C CA . ALA A 1 949 ? 128.593 119.250 139.299 1.00 112.13 949 ALA Q CA 1
ATOM 7192 C C . ALA A 1 949 ? 128.078 118.019 140.029 1.00 112.13 949 ALA Q C 1
ATOM 7193 O O . ALA A 1 949 ? 128.609 117.629 141.072 1.00 112.13 949 ALA Q O 1
ATOM 7195 N N . TRP A 1 950 ? 127.033 117.416 139.469 1.00 112.48 950 TRP Q N 1
ATOM 7196 C CA . TRP A 1 950 ? 126.495 116.181 140.022 1.00 112.48 950 TRP Q CA 1
ATOM 7197 C C . TRP A 1 950 ? 127.475 115.036 139.800 1.00 112.48 950 TRP Q C 1
ATOM 7198 O O . TRP A 1 950 ? 128.132 114.952 138.759 1.00 112.48 950 TRP Q O 1
ATOM 7209 N N . VAL A 1 951 ? 127.572 114.146 140.791 1.00 116.71 951 VAL Q N 1
ATOM 7210 C CA . VAL A 1 951 ? 128.476 113.009 140.671 1.00 116.71 951 VAL Q CA 1
ATOM 7211 C C . VAL A 1 951 ? 127.887 111.916 139.789 1.00 116.71 951 VAL Q C 1
ATOM 7212 O O . VAL A 1 951 ? 128.603 110.990 139.392 1.00 116.71 951 VAL Q O 1
ATOM 7216 N N . HIS A 1 952 ? 126.600 112.002 139.467 1.00 117.70 952 HIS Q N 1
ATOM 7217 C CA . HIS A 1 952 ? 125.937 110.993 138.650 1.00 117.70 952 HIS Q CA 1
ATOM 7218 C C . HIS A 1 952 ? 126.484 110.977 137.226 1.00 117.70 952 HIS Q C 1
ATOM 7219 O O . HIS A 1 952 ? 126.945 109.944 136.741 1.00 117.70 952 HIS Q O 1
ATOM 7226 N N . LEU A 1 965 ? 127.416 102.004 150.424 1.00 101.22 965 LEU Q N 1
ATOM 7227 C CA . LEU A 1 965 ? 128.462 103.021 150.432 1.00 101.22 965 LEU Q CA 1
ATOM 7228 C C . LEU A 1 965 ? 127.906 104.389 150.810 1.00 101.22 965 LEU Q C 1
ATOM 7229 O O . LEU A 1 965 ? 126.902 104.837 150.263 1.00 101.22 965 LEU Q O 1
ATOM 7234 N N . GLU A 1 966 ? 128.573 105.050 151.750 1.00 101.09 966 GLU Q N 1
ATOM 7235 C CA . GLU A 1 966 ? 128.145 106.369 152.179 1.00 101.09 966 GLU Q CA 1
ATOM 7236 C C . GLU A 1 966 ? 128.298 107.370 151.034 1.00 101.09 966 GLU Q C 1
ATOM 7237 O O . GLU A 1 966 ? 129.201 107.242 150.201 1.00 101.09 966 GLU Q O 1
ATOM 7243 N N . PRO A 1 967 ? 127.427 108.378 150.962 1.00 94.60 967 PRO Q N 1
ATOM 7244 C CA . PRO A 1 967 ? 127.514 109.372 149.886 1.00 94.60 967 PRO Q CA 1
ATOM 7245 C C . PRO A 1 967 ? 128.658 110.363 150.030 1.00 94.60 967 PRO Q C 1
ATOM 7246 O O . PRO A 1 967 ? 128.708 111.333 149.269 1.00 94.60 967 PRO Q O 1
ATOM 7250 N N . ASN A 1 968 ? 129.572 110.151 150.976 1.00 94.09 968 ASN Q N 1
ATOM 7251 C CA . ASN A 1 968 ? 130.725 111.020 151.174 1.00 94.09 968 ASN Q CA 1
ATOM 7252 C C . ASN A 1 968 ? 132.022 110.220 151.230 1.00 94.09 968 ASN Q C 1
ATOM 7253 O O . ASN A 1 968 ? 132.984 110.628 151.884 1.00 94.09 968 ASN Q O 1
ATOM 7258 N N . VAL A 1 969 ? 132.061 109.077 150.545 1.00 98.31 969 VAL Q N 1
ATOM 7259 C CA . VAL A 1 969 ? 133.236 108.214 150.529 1.00 98.31 969 VAL Q CA 1
ATOM 7260 C C . VAL A 1 969 ? 133.346 107.591 149.144 1.00 98.31 969 VAL Q C 1
ATOM 7261 O O . VAL A 1 969 ? 132.344 107.301 148.488 1.00 98.31 969 VAL Q O 1
ATOM 7265 N N . TYR A 1 970 ? 134.584 107.403 148.691 1.00 96.69 970 TYR Q N 1
ATOM 7266 C CA . TYR A 1 970 ? 134.836 106.839 147.374 1.00 96.69 970 TYR Q CA 1
ATOM 7267 C C . TYR A 1 970 ? 136.115 106.020 147.425 1.00 96.69 970 TYR Q C 1
ATOM 7268 O O . TYR A 1 970 ? 137.049 106.362 148.155 1.00 96.69 970 TYR Q O 1
ATOM 7277 N N . LEU A 1 971 ? 136.149 104.937 146.653 1.00 87.23 971 LEU Q N 1
ATOM 7278 C CA . LEU A 1 971 ? 137.379 104.174 146.515 1.00 87.23 971 LEU Q CA 1
ATOM 7279 C C . LEU A 1 971 ? 138.412 104.988 145.744 1.00 87.23 971 LEU Q C 1
ATOM 7280 O O . LEU A 1 971 ? 138.104 105.630 144.736 1.00 87.23 971 LEU Q O 1
ATOM 7285 N N . ARG A 1 972 ? 139.653 104.958 146.226 1.00 91.51 972 ARG Q N 1
ATOM 7286 C CA . ARG A 1 972 ? 140.709 105.759 145.620 1.00 91.51 972 ARG Q CA 1
ATOM 7287 C C . ARG A 1 972 ? 141.443 104.963 144.551 1.00 91.51 972 ARG Q C 1
ATOM 7288 O O . ARG A 1 972 ? 141.376 105.296 143.363 1.00 91.51 972 ARG Q O 1
ATOM 7296 N N . SER A 1 973 ? 142.103 103.884 144.975 1.00 88.27 973 SER Q N 1
ATOM 7297 C CA . SER A 1 973 ? 142.832 102.966 144.106 1.00 88.27 973 SER Q CA 1
ATOM 7298 C C . SER A 1 973 ? 143.510 101.912 144.971 1.00 88.27 973 SER Q C 1
ATOM 7299 O O . SER A 1 973 ? 142.831 101.138 145.654 1.00 88.27 973 SER Q O 1
ATOM 7302 N N . LEU A 1 974 ? 144.848 101.915 144.973 1.00 82.39 974 LEU Q N 1
ATOM 7303 C CA . LEU A 1 974 ? 145.685 101.076 145.830 1.00 82.39 974 LEU Q CA 1
ATOM 7304 C C . LEU A 1 974 ? 145.155 99.654 145.954 1.00 82.39 974 LEU Q C 1
ATOM 7305 O O . LEU A 1 974 ? 144.891 99.178 147.064 1.00 82.39 974 LEU Q O 1
ATOM 7310 N N . MET A 1 975 ? 144.985 98.977 144.822 1.00 78.45 975 MET Q N 1
ATOM 7311 C CA . MET A 1 975 ? 144.456 97.623 144.790 1.00 78.45 975 MET Q CA 1
ATOM 7312 C C . MET A 1 975 ? 145.405 96.681 145.504 1.00 78.45 975 MET Q C 1
ATOM 7313 O O . MET A 1 975 ? 146.495 97.078 145.923 1.00 78.45 975 MET Q O 1
ATOM 7318 N N . ASP A 1 976 ? 144.989 95.423 145.605 1.00 84.65 976 ASP Q N 1
ATOM 7319 C CA . ASP A 1 976 ? 145.906 94.347 145.939 1.00 84.65 976 ASP Q CA 1
ATOM 7320 C C . ASP A 1 976 ? 145.235 93.041 145.540 1.00 84.65 976 ASP Q C 1
ATOM 7321 O O . ASP A 1 976 ? 144.029 92.853 145.735 1.00 84.65 976 ASP Q O 1
ATOM 7326 N N . MET A 1 977 ? 146.045 92.138 144.997 1.00 78.75 977 MET Q N 1
ATOM 7327 C CA . MET A 1 977 ? 145.607 90.847 144.492 1.00 78.75 977 MET Q CA 1
ATOM 7328 C C . MET A 1 977 ? 146.400 89.745 145.177 1.00 78.75 977 MET Q C 1
ATOM 7329 O O . MET A 1 977 ? 147.629 89.821 145.270 1.00 78.75 977 MET Q O 1
ATOM 7334 N N . THR A 1 978 ? 145.696 88.721 145.649 1.00 86.60 978 THR Q N 1
ATOM 7335 C CA . THR A 1 978 ? 146.358 87.602 146.304 1.00 86.60 978 THR Q CA 1
ATOM 7336 C C . THR A 1 978 ? 147.084 86.731 145.284 1.00 86.60 978 THR Q C 1
ATOM 7337 O O . THR A 1 978 ? 146.703 86.656 144.113 1.00 86.60 978 THR Q O 1
ATOM 7341 N N . ARG A 1 979 ? 148.148 86.069 145.746 1.00 95.35 979 ARG Q N 1
ATOM 7342 C CA . ARG A 1 979 ? 148.930 85.211 144.860 1.00 95.35 979 ARG Q CA 1
ATOM 7343 C C . ARG A 1 979 ? 148.093 84.061 144.314 1.00 95.35 979 ARG Q C 1
ATOM 7344 O O . ARG A 1 979 ? 148.162 83.745 143.121 1.00 95.35 979 ARG Q O 1
ATOM 7352 N N . GLU A 1 980 ? 147.293 83.426 145.169 1.00 94.59 980 GLU Q N 1
ATOM 7353 C CA . GLU A 1 980 ? 146.433 82.333 144.734 1.00 94.59 980 GLU Q CA 1
ATOM 7354 C C . GLU A 1 980 ? 145.253 82.806 143.894 1.00 94.59 980 GLU Q C 1
ATOM 7355 O O . GLU A 1 980 ? 144.540 81.965 143.335 1.00 94.59 980 GLU Q O 1
ATOM 7361 N N . ARG A 1 981 ? 145.035 84.119 143.796 1.00 85.64 981 ARG Q N 1
ATOM 7362 C CA . ARG A 1 981 ? 143.942 84.695 143.011 1.00 85.64 981 ARG Q CA 1
ATOM 7363 C C . ARG A 1 981 ? 142.594 84.177 143.522 1.00 85.64 981 ARG Q C 1
ATOM 7364 O O . ARG A 1 981 ? 141.920 83.371 142.876 1.00 85.64 981 ARG Q O 1
ATOM 7372 N N . THR A 1 982 ? 142.231 84.584 144.735 1.00 87.60 982 THR Q N 1
ATOM 7373 C CA . THR A 1 982 ? 140.920 84.258 145.282 1.00 87.60 982 THR Q CA 1
ATOM 7374 C C . THR A 1 982 ? 140.208 85.455 145.895 1.00 87.60 982 THR Q C 1
ATOM 7375 O O . THR A 1 982 ? 138.976 85.449 145.981 1.00 87.60 982 THR Q O 1
ATOM 7379 N N . GLN A 1 983 ? 140.946 86.478 146.322 1.00 80.49 983 GLN Q N 1
ATOM 7380 C CA . GLN A 1 983 ? 140.370 87.640 146.985 1.00 80.49 983 GLN Q CA 1
ATOM 7381 C C . GLN A 1 983 ? 141.034 88.902 146.460 1.00 80.49 983 GLN Q C 1
ATOM 7382 O O . GLN A 1 983 ? 142.240 88.907 146.194 1.00 80.49 983 GLN Q O 1
ATOM 7388 N N . LEU A 1 984 ? 140.250 89.966 146.310 1.00 72.32 984 LEU Q N 1
ATOM 7389 C CA . LEU A 1 984 ? 140.765 91.262 145.889 1.00 72.32 984 LEU Q CA 1
ATOM 7390 C C . LEU A 1 984 ? 140.521 92.283 146.991 1.00 72.32 984 LEU Q C 1
ATOM 7391 O O . LEU A 1 984 ? 139.424 92.341 147.561 1.00 72.32 984 LEU Q O 1
ATOM 7396 N N . LEU A 1 985 ? 141.540 93.086 147.288 1.00 73.83 985 LEU Q N 1
ATOM 7397 C CA . LEU A 1 985 ? 141.487 94.061 148.369 1.00 73.83 985 LEU Q CA 1
ATOM 7398 C C . LEU A 1 985 ? 141.570 95.466 147.788 1.00 73.83 985 LEU Q C 1
ATOM 7399 O O . LEU A 1 985 ? 142.377 95.722 146.887 1.00 73.83 985 LEU Q O 1
ATOM 7404 N N . ALA A 1 986 ? 140.729 96.365 148.300 1.00 81.49 986 ALA Q N 1
ATOM 7405 C CA . ALA A 1 986 ? 140.731 97.760 147.882 1.00 81.49 986 ALA Q CA 1
ATOM 7406 C C . ALA A 1 986 ? 140.622 98.655 149.107 1.00 81.49 986 ALA Q C 1
ATOM 7407 O O . ALA A 1 986 ? 140.282 98.195 150.198 1.00 81.49 986 ALA Q O 1
ATOM 7409 N N . VAL A 1 987 ? 140.917 99.939 148.920 1.00 86.37 987 VAL Q N 1
ATOM 7410 C CA . VAL A 1 987 ? 140.840 100.934 149.985 1.00 86.37 987 VAL Q CA 1
ATOM 7411 C C . VAL A 1 987 ? 139.984 102.096 149.499 1.00 86.37 987 VAL Q C 1
ATOM 7412 O O . VAL A 1 987 ? 140.025 102.455 148.315 1.00 86.37 987 VAL Q O 1
ATOM 7416 N N . ASP A 1 988 ? 139.193 102.663 150.403 1.00 92.92 988 ASP Q N 1
ATOM 7417 C CA . ASP A 1 988 ? 138.359 103.818 150.113 1.00 92.92 988 ASP Q CA 1
ATOM 7418 C C . ASP A 1 988 ? 138.988 105.088 150.678 1.00 92.92 988 ASP Q C 1
ATOM 7419 O O . ASP A 1 988 ? 140.081 105.074 151.248 1.00 92.92 988 ASP Q O 1
ATOM 7424 N N . SER A 1 989 ? 138.272 106.202 150.512 1.00 92.65 989 SER Q N 1
ATOM 7425 C CA . SER A 1 989 ? 138.774 107.486 150.989 1.00 92.65 989 SER Q CA 1
ATOM 7426 C C . SER A 1 989 ? 138.741 107.597 152.508 1.00 92.65 989 SER Q C 1
ATOM 7427 O O . SER A 1 989 ? 139.316 108.542 153.059 1.00 92.65 989 SER Q O 1
ATOM 7430 N N . LYS A 1 990 ? 138.086 106.664 153.197 1.00 93.16 990 LYS Q N 1
ATOM 7431 C CA . LYS A 1 990 ? 138.018 106.677 154.652 1.00 93.16 990 LYS Q CA 1
ATOM 7432 C C . LYS A 1 990 ? 138.834 105.552 155.282 1.00 93.16 990 LYS Q C 1
ATOM 7433 O O . LYS A 1 990 ? 138.500 105.092 156.379 1.00 93.16 990 LYS Q O 1
ATOM 7439 N N . GLU A 1 991 ? 139.895 105.101 154.608 1.00 97.03 991 GLU Q N 1
ATOM 7440 C CA . GLU A 1 991 ? 140.853 104.137 155.150 1.00 97.03 991 GLU Q CA 1
ATOM 7441 C C . GLU A 1 991 ? 140.195 102.831 155.590 1.00 97.03 991 GLU Q C 1
ATOM 7442 O O . GLU A 1 991 ? 140.639 102.201 156.551 1.00 97.03 991 GLU Q O 1
ATOM 7448 N N . ARG A 1 992 ? 139.139 102.411 154.899 1.00 92.95 992 ARG Q N 1
ATOM 7449 C CA . ARG A 1 992 ? 138.532 101.109 155.138 1.00 92.95 992 ARG Q CA 1
ATOM 7450 C C . ARG A 1 992 ? 138.907 100.160 154.009 1.00 92.95 992 ARG Q C 1
ATOM 7451 O O . ARG A 1 992 ? 138.923 100.549 152.838 1.00 92.95 992 ARG Q O 1
ATOM 7459 N N . ILE A 1 993 ? 139.210 98.914 154.362 1.00 83.33 993 ILE Q N 1
ATOM 7460 C CA . ILE A 1 993 ? 139.657 97.921 153.394 1.00 83.33 993 ILE Q CA 1
ATOM 7461 C C . ILE A 1 993 ? 138.468 97.057 153.002 1.00 83.33 993 ILE Q C 1
ATOM 7462 O O . ILE A 1 993 ? 137.859 96.394 153.849 1.00 83.33 993 ILE Q O 1
ATOM 7467 N N . HIS A 1 994 ? 138.141 97.066 151.717 1.00 80.79 994 HIS Q N 1
ATOM 7468 C CA . HIS A 1 994 ? 137.048 96.277 151.174 1.00 80.79 994 HIS Q CA 1
ATOM 7469 C C . HIS A 1 994 ? 137.608 94.996 150.572 1.00 80.79 994 HIS Q C 1
ATOM 7470 O O . HIS A 1 994 ? 138.558 95.038 149.780 1.00 80.79 994 HIS Q O 1
ATOM 7477 N N . LEU A 1 995 ? 137.021 93.867 150.955 1.00 74.37 995 LEU Q N 1
ATOM 7478 C CA . LEU A 1 995 ? 137.395 92.559 150.437 1.00 74.37 995 LEU Q CA 1
ATOM 7479 C C . LEU A 1 995 ? 136.284 92.080 149.513 1.00 74.37 995 LEU Q C 1
ATOM 7480 O O . LEU A 1 995 ? 135.114 92.043 149.914 1.00 74.37 995 LEU Q O 1
ATOM 7485 N N . ILE A 1 996 ? 136.645 91.719 148.285 1.00 72.07 996 ILE Q N 1
ATOM 7486 C CA . ILE A 1 996 ? 135.688 91.224 147.302 1.00 72.07 996 ILE Q CA 1
ATOM 7487 C C . ILE A 1 996 ? 136.176 89.869 146.811 1.00 72.07 996 ILE Q C 1
ATOM 7488 O O . ILE A 1 996 ? 137.358 89.706 146.480 1.00 72.07 996 ILE Q O 1
ATOM 7493 N N . LYS A 1 997 ? 135.268 88.899 146.766 1.00 61.94 997 LYS Q N 1
ATOM 7494 C CA . LYS A 1 997 ? 135.605 87.539 146.363 1.00 61.94 997 LYS Q CA 1
ATOM 7495 C C . LYS A 1 997 ? 135.152 87.257 144.935 1.00 61.94 997 LYS Q C 1
ATOM 7496 O O . LYS A 1 997 ? 135.190 88.137 144.076 1.00 61.94 997 LYS Q O 1
ATOM 7502 N N . TRP A 1 1006 ? 131.257 90.625 149.462 1.00 89.11 1006 TRP Q N 1
ATOM 7503 C CA . TRP A 1 1006 ? 131.947 91.876 149.751 1.00 89.11 1006 TRP Q CA 1
ATOM 7504 C C . TRP A 1 1006 ? 131.840 92.165 151.245 1.00 89.11 1006 TRP Q C 1
ATOM 7505 O O . TRP A 1 1006 ? 130.745 92.185 151.805 1.00 89.11 1006 TRP Q O 1
ATOM 7516 N N . SER A 1 1007 ? 132.986 92.389 151.886 1.00 87.50 1007 SER Q N 1
ATOM 7517 C CA . SER A 1 1007 ? 133.042 92.694 153.308 1.00 87.50 1007 SER Q CA 1
ATOM 7518 C C . SER A 1 1007 ? 133.918 93.918 153.527 1.00 87.50 1007 SER Q C 1
ATOM 7519 O O . SER A 1 1007 ? 134.731 94.268 152.668 1.00 87.50 1007 SER Q O 1
ATOM 7522 N N . THR A 1 1008 ? 133.743 94.571 154.672 1.00 88.73 1008 THR Q N 1
ATOM 7523 C CA . THR A 1 1008 ? 134.493 95.773 155.017 1.00 88.73 1008 THR Q CA 1
ATOM 7524 C C . THR A 1 1008 ? 135.228 95.559 156.333 1.00 88.73 1008 THR Q C 1
ATOM 7525 O O . THR A 1 1008 ? 134.639 95.078 157.306 1.00 88.73 1008 THR Q O 1
ATOM 7529 N N . ILE A 1 1009 ? 136.506 95.930 156.362 1.00 92.04 1009 ILE Q N 1
ATOM 7530 C CA . ILE A 1 1009 ? 137.346 95.822 157.549 1.00 92.04 1009 ILE Q CA 1
ATOM 7531 C C . ILE A 1 1009 ? 137.887 97.209 157.868 1.00 92.04 1009 ILE Q C 1
ATOM 7532 O O . ILE A 1 1009 ? 138.378 97.916 156.977 1.00 92.04 1009 ILE Q O 1
ATOM 7537 N N . THR A 1 1010 ? 137.783 97.606 159.136 1.00 97.49 1010 THR Q N 1
ATOM 7538 C CA . THR A 1 1010 ? 138.296 98.892 159.578 1.00 97.49 1010 THR Q CA 1
ATOM 7539 C C . THR A 1 1010 ? 139.510 98.670 160.466 1.00 97.49 1010 THR Q C 1
ATOM 7540 O O . THR A 1 1010 ? 139.388 98.008 161.507 1.00 97.49 1010 THR Q O 1
ATOM 7544 N N . PRO A 1 1011 ? 140.684 99.187 160.112 1.00 102.34 1011 PRO Q N 1
ATOM 7545 C CA . PRO A 1 1011 ? 141.845 99.028 160.989 1.00 102.34 1011 PRO Q CA 1
ATOM 7546 C C . PRO A 1 1011 ? 141.797 99.997 162.159 1.00 102.34 1011 PRO Q C 1
ATOM 7547 O O . PRO A 1 1011 ? 141.102 101.016 162.129 1.00 102.34 1011 PRO Q O 1
ATOM 7551 N N . THR A 1 1012 ? 142.552 99.660 163.207 1.00 106.19 1012 THR Q N 1
ATOM 7552 C CA . THR A 1 1012 ? 142.516 100.453 164.432 1.00 106.19 1012 THR Q CA 1
ATOM 7553 C C . THR A 1 1012 ? 143.148 101.826 164.242 1.00 106.19 1012 THR Q C 1
ATOM 7554 O O . THR A 1 1012 ? 142.636 102.821 164.767 1.00 106.19 1012 THR Q O 1
ATOM 7558 N N . HIS A 1 1013 ? 144.253 101.904 163.501 1.00 112.42 1013 HIS Q N 1
ATOM 7559 C CA . HIS A 1 1013 ? 144.986 103.155 163.353 1.00 112.42 1013 HIS Q CA 1
ATOM 7560 C C . HIS A 1 1013 ? 144.255 104.187 162.503 1.00 112.42 1013 HIS Q C 1
ATOM 7561 O O . HIS A 1 1013 ? 144.676 105.350 162.480 1.00 112.42 1013 HIS Q O 1
ATOM 7568 N N . ALA A 1 1014 ? 143.178 103.800 161.814 1.00 122.50 1014 ALA Q N 1
ATOM 7569 C CA . ALA A 1 1014 ? 142.434 104.749 160.992 1.00 122.50 1014 ALA Q CA 1
ATOM 7570 C C . ALA A 1 1014 ? 141.835 105.885 161.811 1.00 122.50 1014 ALA Q C 1
ATOM 7571 O O . ALA A 1 1014 ? 141.518 106.938 161.246 1.00 122.50 1014 ALA Q O 1
ATOM 7573 N N . ALA A 1 1015 ? 141.674 105.699 163.122 1.00 116.14 1015 ALA Q N 1
ATOM 7574 C CA . ALA A 1 1015 ? 141.185 106.765 163.985 1.00 116.14 1015 ALA Q CA 1
ATOM 7575 C C . ALA A 1 1015 ? 142.211 107.871 164.191 1.00 116.14 1015 ALA Q C 1
ATOM 7576 O O . ALA A 1 1015 ? 141.855 108.940 164.698 1.00 116.14 1015 ALA Q O 1
ATOM 7578 N N . SER A 1 1016 ? 143.466 107.642 163.811 1.00 125.68 1016 SER Q N 1
ATOM 7579 C CA . SER A 1 1016 ? 144.524 108.631 163.967 1.00 125.68 1016 SER Q CA 1
ATOM 7580 C C . SER A 1 1016 ? 144.633 109.569 162.771 1.00 125.68 1016 SER Q C 1
ATOM 7581 O O . SER A 1 1016 ? 145.572 110.370 162.713 1.00 125.68 1016 SER Q O 1
ATOM 7584 N N . ASN A 1 1017 ? 143.700 109.481 161.821 1.00 129.35 1017 ASN Q N 1
ATOM 7585 C CA . ASN A 1 1017 ? 143.675 110.328 160.626 1.00 129.35 1017 ASN Q CA 1
ATOM 7586 C C . ASN A 1 1017 ? 144.960 110.213 159.812 1.00 129.35 1017 ASN Q C 1
ATOM 7587 O O . ASN A 1 1017 ? 145.434 111.202 159.244 1.00 129.35 1017 ASN Q O 1
ATOM 7592 N N . CYS A 1 1018 ? 145.537 109.017 159.748 1.00 120.70 1018 CYS Q N 1
ATOM 7593 C CA . CYS A 1 1018 ? 146.720 108.759 158.942 1.00 120.70 1018 CYS Q CA 1
ATOM 7594 C C . CYS A 1 1018 ? 146.291 108.166 157.607 1.00 120.70 1018 CYS Q C 1
ATOM 7595 O O . CYS A 1 1018 ? 145.608 107.137 157.570 1.00 120.70 1018 CYS Q O 1
ATOM 7598 N N . LYS A 1 1019 ? 146.684 108.822 156.517 1.00 111.60 1019 LYS Q N 1
ATOM 7599 C CA . LYS A 1 1019 ? 146.265 108.412 155.184 1.00 111.60 1019 LYS Q CA 1
ATOM 7600 C C . LYS A 1 1019 ? 146.845 107.046 154.837 1.00 111.60 1019 LYS Q C 1
ATOM 7601 O O . LYS A 1 1019 ? 147.966 106.716 155.236 1.00 111.60 1019 LYS Q O 1
ATOM 7607 N N . ILE A 1 1020 ? 146.076 106.255 154.096 1.00 103.65 1020 ILE Q N 1
ATOM 7608 C CA . ILE A 1 1020 ? 146.494 104.912 153.712 1.00 103.65 1020 ILE Q CA 1
ATOM 7609 C C . ILE A 1 1020 ? 147.378 105.036 152.476 1.00 103.65 1020 ILE Q C 1
ATOM 7610 O O . ILE A 1 1020 ? 147.005 105.695 151.500 1.00 103.65 1020 ILE Q O 1
ATOM 7615 N N . ASN A 1 1021 ? 148.557 104.409 152.513 1.00 101.17 1021 ASN Q N 1
ATOM 7616 C CA . ASN A 1 1021 ? 149.541 104.618 151.461 1.00 101.17 1021 ASN Q CA 1
ATOM 7617 C C . ASN A 1 1021 ? 149.954 103.356 150.715 1.00 101.17 1021 ASN Q C 1
ATOM 7618 O O . ASN A 1 1021 ? 150.315 103.455 149.539 1.00 101.17 1021 ASN Q O 1
ATOM 7623 N N . ALA A 1 1022 ? 149.920 102.186 151.351 1.00 95.62 1022 ALA Q N 1
ATOM 7624 C CA . ALA A 1 1022 ? 150.306 100.966 150.654 1.00 95.62 1022 ALA Q CA 1
ATOM 7625 C C . ALA A 1 1022 ? 149.653 99.756 151.306 1.00 95.62 1022 ALA Q C 1
ATOM 7626 O O . ALA A 1 1022 ? 149.466 99.728 152.523 1.00 95.62 1022 ALA Q O 1
ATOM 7628 N N . ILE A 1 1023 ? 149.331 98.754 150.489 1.00 86.77 1023 ILE Q N 1
ATOM 7629 C CA . ILE A 1 1023 ? 148.704 97.518 150.944 1.00 86.77 1023 ILE Q CA 1
ATOM 7630 C C . ILE A 1 1023 ? 149.331 96.350 150.193 1.00 86.77 1023 ILE Q C 1
ATOM 7631 O O . ILE A 1 1023 ? 149.680 96.476 149.014 1.00 86.77 1023 ILE Q O 1
ATOM 7636 N N . SER A 1 1024 ? 149.495 95.218 150.879 1.00 91.27 1024 SER Q N 1
ATOM 7637 C CA . SER A 1 1024 ? 150.080 94.029 150.273 1.00 91.27 1024 SER Q CA 1
ATOM 7638 C C . SER A 1 1024 ? 149.507 92.770 150.908 1.00 91.27 1024 SER Q C 1
ATOM 7639 O O . SER A 1 1024 ? 149.461 92.656 152.137 1.00 91.27 1024 SER Q O 1
ATOM 7642 N N . ALA A 1 1025 ? 149.087 91.820 150.073 1.00 85.06 1025 ALA Q N 1
ATOM 7643 C CA . ALA A 1 1025 ? 148.596 90.529 150.541 1.00 85.06 1025 ALA Q CA 1
ATOM 7644 C C . ALA A 1 1025 ? 149.248 89.419 149.733 1.00 85.06 1025 ALA Q C 1
ATOM 7645 O O . ALA A 1 1025 ? 149.542 89.597 148.547 1.00 85.06 1025 ALA Q O 1
ATOM 7647 N N . PHE A 1 1026 ? 149.471 88.279 150.384 1.00 91.11 1026 PHE Q N 1
ATOM 7648 C CA . PHE A 1 1026 ? 150.031 87.078 149.780 1.00 91.11 1026 PHE Q CA 1
ATOM 7649 C C . PHE A 1 1026 ? 149.005 85.955 149.758 1.00 91.11 1026 PHE Q C 1
ATOM 7650 O O . PHE A 1 1026 ? 148.742 85.361 148.707 1.00 91.11 1026 PHE Q O 1
ATOM 7658 N N . ASN A 1 1027 ? 148.423 85.661 150.917 1.00 91.36 1027 ASN Q N 1
ATOM 7659 C CA . ASN A 1 1027 ? 147.339 84.704 151.058 1.00 91.36 1027 ASN Q CA 1
ATOM 7660 C C . ASN A 1 1027 ? 146.158 85.419 151.696 1.00 91.36 1027 ASN Q C 1
ATOM 7661 O O . ASN A 1 1027 ? 146.151 86.645 151.840 1.00 91.36 1027 ASN Q O 1
ATOM 7666 N N . ASP A 1 1028 ? 145.147 84.640 152.077 1.00 90.73 1028 ASP Q N 1
ATOM 7667 C CA . ASP A 1 1028 ? 143.986 85.209 152.750 1.00 90.73 1028 ASP Q CA 1
ATOM 7668 C C . ASP A 1 1028 ? 144.248 85.516 154.219 1.00 90.73 1028 ASP Q C 1
ATOM 7669 O O . ASP A 1 1028 ? 143.388 86.124 154.866 1.00 90.73 1028 ASP Q O 1
ATOM 7674 N N . GLU A 1 1029 ? 145.402 85.117 154.761 1.00 94.75 1029 GLU Q N 1
ATOM 7675 C CA . GLU A 1 1029 ? 145.686 85.302 156.177 1.00 94.75 1029 GLU Q CA 1
ATOM 7676 C C . GLU A 1 1029 ? 146.752 86.347 156.478 1.00 94.75 1029 GLU Q C 1
ATOM 7677 O O . GLU A 1 1029 ? 146.832 86.800 157.624 1.00 94.75 1029 GLU Q O 1
ATOM 7683 N N . GLN A 1 1030 ? 147.566 86.743 155.501 1.00 94.30 1030 GLN Q N 1
ATOM 7684 C CA . GLN A 1 1030 ? 148.600 87.757 155.713 1.00 94.30 1030 GLN Q CA 1
ATOM 7685 C C . GLN A 1 1030 ? 148.295 88.970 154.838 1.00 94.30 1030 GLN Q C 1
ATOM 7686 O O . GLN A 1 1030 ? 148.441 88.919 153.613 1.00 94.30 1030 GLN Q O 1
ATOM 7692 N N . ILE A 1 1031 ? 147.873 90.058 155.477 1.00 88.87 1031 ILE Q N 1
ATOM 7693 C CA . ILE A 1 1031 ? 147.616 91.335 154.821 1.00 88.87 1031 ILE Q CA 1
ATOM 7694 C C . ILE A 1 1031 ? 148.323 92.419 155.622 1.00 88.87 1031 ILE Q C 1
ATOM 7695 O O . ILE A 1 1031 ? 148.052 92.588 156.818 1.00 88.87 1031 ILE Q O 1
ATOM 7700 N N . PHE A 1 1032 ? 149.219 93.152 154.970 1.00 92.27 1032 PHE Q N 1
ATOM 7701 C CA . PHE A 1 1032 ? 150.011 94.188 155.613 1.00 92.27 1032 PHE Q CA 1
ATOM 7702 C C . PHE A 1 1032 ? 149.717 95.532 154.963 1.00 92.27 1032 PHE Q C 1
ATOM 7703 O O . PHE A 1 1032 ? 149.408 95.601 153.768 1.00 92.27 1032 PHE Q O 1
ATOM 7711 N N . VAL A 1 1033 ? 149.798 96.599 155.755 1.00 100.73 1033 VAL Q N 1
ATOM 7712 C CA . VAL A 1 1033 ? 149.435 97.931 155.295 1.00 100.73 1033 VAL Q CA 1
ATOM 7713 C C . VAL A 1 1033 ? 150.400 98.950 155.888 1.00 100.73 1033 VAL Q C 1
ATOM 7714 O O . VAL A 1 1033 ? 150.827 98.825 157.042 1.00 100.73 1033 VAL Q O 1
ATOM 7718 N N . GLY A 1 1034 ? 150.755 99.946 155.084 1.00 103.48 1034 GLY Q N 1
ATOM 7719 C CA . GLY A 1 1034 ? 151.659 101.013 155.489 1.00 103.48 1034 GLY Q CA 1
ATOM 7720 C C . GLY A 1 1034 ? 151.019 102.373 155.267 1.00 103.48 1034 GLY Q C 1
ATOM 7721 O O . GLY A 1 1034 ? 150.416 102.622 154.217 1.00 103.48 1034 GLY Q O 1
ATOM 7722 N N . TYR A 1 1035 ? 151.171 103.247 156.258 1.00 110.19 1035 TYR Q N 1
ATOM 7723 C CA . TYR A 1 1035 ? 150.557 104.566 156.291 1.00 110.19 1035 TYR Q CA 1
ATOM 7724 C C . TYR A 1 1035 ? 151.523 105.633 155.791 1.00 110.19 1035 TYR Q C 1
ATOM 7725 O O . TYR A 1 1035 ? 152.591 105.345 155.245 1.00 110.19 1035 TYR Q O 1
ATOM 7734 N N . VAL A 1 1036 ? 151.119 106.890 155.992 1.00 108.87 1036 VAL Q N 1
ATOM 7735 C CA . VAL A 1 1036 ? 151.898 108.023 155.505 1.00 108.87 1036 VAL Q CA 1
ATOM 7736 C C . VAL A 1 1036 ? 152.939 108.461 156.530 1.00 108.87 1036 VAL Q C 1
ATOM 7737 O O . VAL A 1 1036 ? 153.766 109.338 156.249 1.00 108.87 1036 VAL Q O 1
ATOM 7741 N N . ASP A 1 1037 ? 152.918 107.883 157.729 1.00 115.53 1037 ASP Q N 1
ATOM 7742 C CA . ASP A 1 1037 ? 153.868 108.240 158.775 1.00 115.53 1037 ASP Q CA 1
ATOM 7743 C C . ASP A 1 1037 ? 154.841 107.114 159.107 1.00 115.53 1037 ASP Q C 1
ATOM 7744 O O . ASP A 1 1037 ? 155.335 107.053 160.238 1.00 115.53 1037 ASP Q O 1
ATOM 7749 N N . GLY A 1 1038 ? 155.126 106.228 158.157 1.00 120.55 1038 GLY Q N 1
ATOM 7750 C CA . GLY A 1 1038 ? 156.042 105.132 158.392 1.00 120.55 1038 GLY Q CA 1
ATOM 7751 C C . GLY A 1 1038 ? 155.561 104.083 159.368 1.00 120.55 1038 GLY Q C 1
ATOM 7752 O O . GLY A 1 1038 ? 156.349 103.642 160.213 1.00 120.55 1038 GLY Q O 1
ATOM 7753 N N . VAL A 1 1039 ? 154.300 103.672 159.283 1.00 115.53 1039 VAL Q N 1
ATOM 7754 C CA . VAL A 1 1039 ? 153.702 102.764 160.255 1.00 115.53 1039 VAL Q CA 1
ATOM 7755 C C . VAL A 1 1039 ? 153.192 101.520 159.535 1.00 115.53 1039 VAL Q C 1
ATOM 7756 O O . VAL A 1 1039 ? 152.519 101.620 158.502 1.00 115.53 1039 VAL Q O 1
ATOM 7760 N N . ILE A 1 1040 ? 153.510 100.346 160.082 1.00 110.49 1040 ILE Q N 1
ATOM 7761 C CA . ILE A 1 1040 ? 153.137 99.058 159.501 1.00 110.49 1040 ILE Q CA 1
ATOM 7762 C C . ILE A 1 1040 ? 152.126 98.379 160.413 1.00 110.49 1040 ILE Q C 1
ATOM 7763 O O . ILE A 1 1040 ? 152.403 98.156 161.598 1.00 110.49 1040 ILE Q O 1
ATOM 7768 N N . ILE A 1 1041 ? 150.960 98.040 159.861 1.00 104.94 1041 ILE Q N 1
ATOM 7769 C CA . ILE A 1 1041 ? 149.939 97.258 160.557 1.00 104.94 1041 ILE Q CA 1
ATOM 7770 C C . ILE A 1 1041 ? 149.714 95.953 159.810 1.00 104.94 1041 ILE Q C 1
ATOM 7771 O O . ILE A 1 1041 ? 149.597 95.944 158.579 1.00 104.94 1041 ILE Q O 1
ATOM 7776 N N . ASP A 1 1042 ? 149.650 94.853 160.557 1.00 100.39 1042 ASP Q N 1
ATOM 7777 C CA . ASP A 1 1042 ? 149.031 93.628 160.064 1.00 100.39 1042 ASP Q CA 1
ATOM 7778 C C . ASP A 1 1042 ? 147.526 93.791 160.230 1.00 100.39 1042 ASP Q C 1
ATOM 7779 O O . ASP A 1 1042 ? 147.035 93.957 161.350 1.00 100.39 1042 ASP Q O 1
ATOM 7784 N N . VAL A 1 1043 ? 146.790 93.756 159.117 1.00 96.93 1043 VAL Q N 1
ATOM 7785 C CA . VAL A 1 1043 ? 145.373 94.102 159.160 1.00 96.93 1043 VAL Q CA 1
ATOM 7786 C C . VAL A 1 1043 ? 144.573 93.080 159.957 1.00 96.93 1043 VAL Q C 1
ATOM 7787 O O . VAL A 1 1043 ? 143.755 93.451 160.809 1.00 96.93 1043 VAL Q O 1
ATOM 7791 N N . ILE A 1 1044 ? 144.787 91.790 159.704 1.00 93.19 1044 ILE Q N 1
ATOM 7792 C CA . ILE A 1 1044 ? 143.964 90.765 160.337 1.00 93.19 1044 ILE Q CA 1
ATOM 7793 C C . ILE A 1 1044 ? 144.257 90.668 161.829 1.00 93.19 1044 ILE Q C 1
ATOM 7794 O O . ILE A 1 1044 ? 143.334 90.594 162.649 1.00 93.19 1044 ILE Q O 1
ATOM 7799 N N . HIS A 1 1045 ? 145.532 90.676 162.211 1.00 99.64 1045 HIS Q N 1
ATOM 7800 C CA . HIS A 1 1045 ? 145.924 90.543 163.607 1.00 99.64 1045 HIS Q CA 1
ATOM 7801 C C . HIS A 1 1045 ? 145.941 91.871 164.353 1.00 99.64 1045 HIS Q C 1
ATOM 7802 O O . HIS A 1 1045 ? 146.053 91.870 165.583 1.00 99.64 1045 HIS Q O 1
ATOM 7809 N N . ASP A 1 1046 ? 145.821 92.995 163.642 1.00 105.41 1046 ASP Q N 1
ATOM 7810 C CA . ASP A 1 1046 ? 145.799 94.327 164.251 1.00 105.41 1046 ASP Q CA 1
ATOM 7811 C C . ASP A 1 1046 ? 147.015 94.554 165.146 1.00 105.41 1046 ASP Q C 1
ATOM 7812 O O . ASP A 1 1046 ? 146.913 95.100 166.247 1.00 105.41 1046 ASP Q O 1
ATOM 7817 N N . THR A 1 1047 ? 148.181 94.128 164.667 1.00 113.67 1047 THR Q N 1
ATOM 7818 C CA . THR A 1 1047 ? 149.436 94.270 165.393 1.00 113.67 1047 THR Q CA 1
ATOM 7819 C C . THR A 1 1047 ? 150.365 95.197 164.622 1.00 113.67 1047 THR Q C 1
ATOM 7820 O O . THR A 1 1047 ? 150.476 95.092 163.396 1.00 113.67 1047 THR Q O 1
ATOM 7824 N N . ALA A 1 1048 ? 151.028 96.098 165.341 1.00 123.69 1048 ALA Q N 1
ATOM 7825 C CA . ALA A 1 1048 ? 151.929 97.056 164.715 1.00 123.69 1048 ALA Q CA 1
ATOM 7826 C C . ALA A 1 1048 ? 153.371 96.573 164.817 1.00 123.69 1048 ALA Q C 1
ATOM 7827 O O . ALA A 1 1048 ? 153.841 96.211 165.900 1.00 123.69 1048 ALA Q O 1
ATOM 7829 N N . LEU A 1 1049 ? 154.069 96.574 163.686 1.00 121.64 1049 LEU Q N 1
ATOM 7830 C CA . LEU A 1 1049 ? 155.462 96.153 163.667 1.00 121.64 1049 LEU Q CA 1
ATOM 7831 C C . LEU A 1 1049 ? 156.342 97.237 164.293 1.00 121.64 1049 LEU Q C 1
ATOM 7832 O O . LEU A 1 1049 ? 155.921 98.394 164.389 1.00 121.64 1049 LEU Q O 1
ATOM 7837 N N . PRO A 1 1050 ? 157.563 96.885 164.754 1.00 127.15 1050 PRO Q N 1
ATOM 7838 C CA . PRO A 1 1050 ? 158.427 97.866 165.434 1.00 127.15 1050 PRO Q CA 1
ATOM 7839 C C . PRO A 1 1050 ? 158.580 99.199 164.710 1.00 127.15 1050 PRO Q C 1
ATOM 7840 O O . PRO A 1 1050 ? 158.957 99.249 163.535 1.00 127.15 1050 PRO Q O 1
ATOM 7844 N N . GLN A 1 1051 ? 158.271 100.286 165.418 1.00 138.05 1051 GLN Q N 1
ATOM 7845 C CA . GLN A 1 1051 ? 158.300 101.642 164.862 1.00 138.05 1051 GLN Q CA 1
ATOM 7846 C C . GLN A 1 1051 ? 159.566 102.402 165.276 1.00 138.05 1051 GLN Q C 1
ATOM 7847 O O . GLN A 1 1051 ? 159.519 103.330 166.082 1.00 138.05 1051 GLN Q O 1
ATOM 7853 N N . GLN A 1 1052 ? 160.717 102.009 164.719 1.00 134.53 1052 GLN Q N 1
ATOM 7854 C CA . GLN A 1 1052 ? 161.934 102.787 164.942 1.00 134.53 1052 GLN Q CA 1
ATOM 7855 C C . GLN A 1 1052 ? 162.819 102.874 163.703 1.00 134.53 1052 GLN Q C 1
ATOM 7856 O O . GLN A 1 1052 ? 164.014 103.165 163.827 1.00 134.53 1052 GLN Q O 1
ATOM 7862 N N . PHE A 1 1053 ? 162.274 102.643 162.513 1.00 124.60 1053 PHE Q N 1
ATOM 7863 C CA . PHE A 1 1053 ? 163.080 102.704 161.302 1.00 124.60 1053 PHE Q CA 1
ATOM 7864 C C . PHE A 1 1053 ? 162.638 103.760 160.303 1.00 124.60 1053 PHE Q C 1
ATOM 7865 O O . PHE A 1 1053 ? 163.484 104.515 159.818 1.00 124.60 1053 PHE Q O 1
ATOM 7873 N N . ILE A 1 1054 ? 161.349 103.850 159.988 1.00 120.88 1054 ILE Q N 1
ATOM 7874 C CA . ILE A 1 1054 ? 160.879 104.734 158.927 1.00 120.88 1054 ILE Q CA 1
ATOM 7875 C C . ILE A 1 1054 ? 159.816 105.667 159.493 1.00 120.88 1054 ILE Q C 1
ATOM 7876 O O . ILE A 1 1054 ? 158.834 105.211 160.089 1.00 120.88 1054 ILE Q O 1
ATOM 7881 N N . GLU A 1 1055 ? 160.023 106.973 159.323 1.00 120.30 1055 GLU Q N 1
ATOM 7882 C CA . GLU A 1 1055 ? 159.065 107.988 159.739 1.00 120.30 1055 GLU Q CA 1
ATOM 7883 C C . GLU A 1 1055 ? 158.395 108.684 158.562 1.00 120.30 1055 GLU Q C 1
ATOM 7884 O O . GLU A 1 1055 ? 157.450 109.451 158.771 1.00 120.30 1055 GLU Q O 1
ATOM 7890 N N . GLU A 1 1056 ? 158.857 108.435 157.345 1.00 116.24 1056 GLU Q N 1
ATOM 7891 C CA . GLU A 1 1056 ? 158.357 109.092 156.146 1.00 116.24 1056 GLU Q CA 1
ATOM 7892 C C . GLU A 1 1056 ? 157.233 108.276 155.527 1.00 116.24 1056 GLU Q C 1
ATOM 7893 O O . GLU A 1 1056 ? 157.003 107.122 155.899 1.00 116.24 1056 GLU Q O 1
ATOM 7899 N N . PRO A 1 1057 ? 156.485 108.859 154.588 1.00 109.60 1057 PRO Q N 1
ATOM 7900 C CA . PRO A 1 1057 ? 155.440 108.088 153.897 1.00 109.60 1057 PRO Q CA 1
ATOM 7901 C C . PRO A 1 1057 ? 156.010 106.849 153.221 1.00 109.60 1057 PRO Q C 1
ATOM 7902 O O . PRO A 1 1057 ? 157.095 106.878 152.637 1.00 109.60 1057 PRO Q O 1
ATOM 7906 N N . ILE A 1 1058 ? 155.259 105.754 153.310 1.00 99.27 1058 ILE Q N 1
ATOM 7907 C CA . ILE A 1 1058 ? 155.700 104.464 152.789 1.00 99.27 1058 ILE Q CA 1
ATOM 7908 C C . ILE A 1 1058 ? 155.137 104.305 151.380 1.00 99.27 1058 ILE Q C 1
ATOM 7909 O O . ILE A 1 1058 ? 153.933 104.098 151.203 1.00 99.27 1058 ILE Q O 1
ATOM 7914 N N . ASP A 1 1059 ? 156.006 104.391 150.377 1.00 105.99 1059 ASP Q N 1
ATOM 7915 C CA . ASP A 1 1059 ? 155.565 104.390 148.988 1.00 105.99 1059 ASP Q CA 1
ATOM 7916 C C . ASP A 1 1059 ? 155.450 102.994 148.395 1.00 105.99 1059 ASP Q C 1
ATOM 7917 O O . ASP A 1 1059 ? 154.852 102.835 147.324 1.00 105.99 1059 ASP Q O 1
ATOM 7922 N N . TYR A 1 1060 ? 156.009 101.980 149.051 1.00 94.63 1060 TYR Q N 1
ATOM 7923 C CA . TYR A 1 1060 ? 155.998 100.621 148.529 1.00 94.63 1060 TYR Q CA 1
ATOM 7924 C C . TYR A 1 1060 ? 155.887 99.659 149.704 1.00 94.63 1060 TYR Q C 1
ATOM 7925 O O . TYR A 1 1060 ? 156.618 99.792 150.690 1.00 94.63 1060 TYR Q O 1
ATOM 7934 N N . LEU A 1 1061 ? 154.972 98.697 149.594 1.00 88.32 1061 LEU Q N 1
ATOM 7935 C CA . LEU A 1 1061 ? 154.850 97.615 150.564 1.00 88.32 1061 LEU Q CA 1
ATOM 7936 C C . LEU A 1 1061 ? 154.439 96.352 149.824 1.00 88.32 1061 LEU Q C 1
ATOM 7937 O O . LEU A 1 1061 ? 153.369 96.318 149.209 1.00 88.32 1061 LEU Q O 1
ATOM 7942 N N . LYS A 1 1062 ? 155.285 95.323 149.875 1.00 88.49 1062 LYS Q N 1
ATOM 7943 C CA . LYS A 1 1062 ? 154.955 94.033 149.280 1.00 88.49 1062 LYS Q CA 1
ATOM 7944 C C . LYS A 1 1062 ? 155.860 92.962 149.867 1.00 88.49 1062 LYS Q C 1
ATOM 7945 O O . LYS A 1 1062 ? 157.067 93.176 150.008 1.00 88.49 1062 LYS Q O 1
ATOM 7951 N N . GLN A 1 1063 ? 155.274 91.817 150.206 1.00 93.74 1063 GLN Q N 1
ATOM 7952 C CA . GLN A 1 1063 ? 156.025 90.679 150.726 1.00 93.74 1063 GLN Q CA 1
ATOM 7953 C C . GLN A 1 1063 ? 156.158 89.634 149.626 1.00 93.74 1063 GLN Q C 1
ATOM 7954 O O . GLN A 1 1063 ? 155.179 89.290 148.955 1.00 93.74 1063 GLN Q O 1
ATOM 7960 N N . VAL A 1 1064 ? 157.379 89.144 149.429 1.00 86.90 1064 VAL Q N 1
ATOM 7961 C CA . VAL A 1 1064 ? 157.655 88.257 148.309 1.00 86.90 1064 VAL Q CA 1
ATOM 7962 C C . VAL A 1 1064 ? 157.566 86.788 148.718 1.00 86.90 1064 VAL Q C 1
ATOM 7963 O O . VAL A 1 1064 ? 157.083 85.958 147.940 1.00 86.90 1064 VAL Q O 1
ATOM 7967 N N . SER A 1 1065 ? 157.998 86.452 149.925 1.00 98.92 1065 SER Q N 1
ATOM 7968 C CA . SER A 1 1065 ? 157.929 85.097 150.445 1.00 98.92 1065 SER Q CA 1
ATOM 7969 C C . SER A 1 1065 ? 157.207 85.138 151.781 1.00 98.92 1065 SER Q C 1
ATOM 7970 O O . SER A 1 1065 ? 157.223 86.165 152.470 1.00 98.92 1065 SER Q O 1
ATOM 7973 N N . PRO A 1 1066 ? 156.570 84.024 152.185 1.00 102.01 1066 PRO Q N 1
ATOM 7974 C CA . PRO A 1 1066 ? 155.724 84.040 153.391 1.00 102.01 1066 PRO Q CA 1
ATOM 7975 C C . PRO A 1 1066 ? 156.426 84.498 154.662 1.00 102.01 1066 PRO Q C 1
ATOM 7976 O O . PRO A 1 1066 ? 155.764 84.744 155.675 1.00 102.01 1066 PRO Q O 1
ATOM 7980 N N . ASN A 1 1067 ? 157.753 84.616 154.634 1.00 105.05 1067 ASN Q N 1
ATOM 7981 C CA . ASN A 1 1067 ? 158.508 85.028 155.808 1.00 105.05 1067 ASN Q CA 1
ATOM 7982 C C . ASN A 1 1067 ? 159.306 86.311 155.615 1.00 105.05 1067 ASN Q C 1
ATOM 7983 O O . ASN A 1 1067 ? 160.035 86.706 156.532 1.00 105.05 1067 ASN Q O 1
ATOM 7988 N N . ILE A 1 1068 ? 159.196 86.977 154.466 1.00 95.28 1068 ILE Q N 1
ATOM 7989 C CA . ILE A 1 1068 ? 159.941 88.205 154.207 1.00 95.28 1068 ILE Q CA 1
ATOM 7990 C C . ILE A 1 1068 ? 158.971 89.299 153.785 1.00 95.28 1068 ILE Q C 1
ATOM 7991 O O . ILE A 1 1068 ? 157.889 89.012 153.262 1.00 95.28 1068 ILE Q O 1
ATOM 7996 N N . LEU A 1 1069 ? 159.357 90.548 154.034 1.00 90.86 1069 LEU Q N 1
ATOM 7997 C CA . LEU A 1 1069 ? 158.588 91.734 153.677 1.00 90.86 1069 LEU Q CA 1
ATOM 7998 C C . LEU A 1 1069 ? 159.566 92.857 153.366 1.00 90.86 1069 LEU Q C 1
ATOM 7999 O O . LEU A 1 1069 ? 160.635 92.929 153.976 1.00 90.86 1069 LEU Q O 1
ATOM 8004 N N . VAL A 1 1070 ? 159.213 93.728 152.425 1.00 82.36 1070 VAL Q N 1
ATOM 8005 C CA . VAL A 1 1070 ? 160.045 94.877 152.077 1.00 82.36 1070 VAL Q CA 1
ATOM 8006 C C . VAL A 1 1070 ? 159.188 96.134 152.158 1.00 82.36 1070 VAL Q C 1
ATOM 8007 O O . VAL A 1 1070 ? 158.016 96.127 151.758 1.00 82.36 1070 VAL Q O 1
ATOM 8011 N N . ALA A 1 1071 ? 159.759 97.201 152.711 1.00 83.51 1071 ALA Q N 1
ATOM 8012 C CA . ALA A 1 1071 ? 159.110 98.503 152.779 1.00 83.51 1071 ALA Q CA 1
ATOM 8013 C C . ALA A 1 1071 ? 160.135 99.568 152.427 1.00 83.51 1071 ALA Q C 1
ATOM 8014 O O . ALA A 1 1071 ? 161.326 99.399 152.708 1.00 83.51 1071 ALA Q O 1
ATOM 8016 N N . SER A 1 1072 ? 159.682 100.656 151.811 1.00 92.28 1072 SER Q N 1
ATOM 8017 C CA . SER A 1 1072 ? 160.599 101.692 151.364 1.00 92.28 1072 SER Q CA 1
ATOM 8018 C C . SER A 1 1072 ? 159.953 103.064 151.466 1.00 92.28 1072 SER Q C 1
ATOM 8019 O O . SER A 1 1072 ? 158.745 103.214 151.261 1.00 92.28 1072 SER Q O 1
ATOM 8022 N N . ALA A 1 1073 ? 160.775 104.059 151.785 1.00 96.30 1073 ALA Q N 1
ATOM 8023 C CA . ALA A 1 1073 ? 160.397 105.466 151.760 1.00 96.30 1073 ALA Q CA 1
ATOM 8024 C C . ALA A 1 1073 ? 161.204 106.136 150.654 1.00 96.30 1073 ALA Q C 1
ATOM 8025 O O . ALA A 1 1073 ? 162.437 106.204 150.731 1.00 96.30 1073 ALA Q O 1
ATOM 8027 N N . HIS A 1 1074 ? 160.505 106.618 149.623 1.00 104.29 1074 HIS Q N 1
ATOM 8028 C CA . HIS A 1 1074 ? 161.186 107.204 148.474 1.00 104.29 1074 HIS Q CA 1
ATOM 8029 C C . HIS A 1 1074 ? 161.759 108.575 148.808 1.00 104.29 1074 HIS Q C 1
ATOM 8030 O O . HIS A 1 1074 ? 162.855 108.924 148.351 1.00 104.29 1074 HIS Q O 1
ATOM 8037 N N . SER A 1 1075 ? 161.030 109.370 149.595 1.00 108.37 1075 SER Q N 1
ATOM 8038 C CA . SER A 1 1075 ? 161.519 110.694 149.968 1.00 108.37 1075 SER Q CA 1
ATOM 8039 C C . SER A 1 1075 ? 162.799 110.609 150.788 1.00 108.37 1075 SER Q C 1
ATOM 8040 O O . SER A 1 1075 ? 163.713 111.418 150.591 1.00 108.37 1075 SER Q O 1
ATOM 8043 N N . ALA A 1 1076 ? 162.884 109.649 151.705 1.00 106.53 1076 ALA Q N 1
ATOM 8044 C CA . ALA A 1 1076 ? 164.089 109.426 152.490 1.00 106.53 1076 ALA Q CA 1
ATOM 8045 C C . ALA A 1 1076 ? 165.060 108.463 151.822 1.00 106.53 1076 ALA Q C 1
ATOM 8046 O O . ALA A 1 1076 ? 166.176 108.289 152.321 1.00 106.53 1076 ALA Q O 1
ATOM 8048 N N . GLN A 1 1077 ? 164.667 107.848 150.705 1.00 105.88 1077 GLN Q N 1
ATOM 8049 C CA . GLN A 1 1077 ? 165.498 106.878 149.991 1.00 105.88 1077 GLN Q CA 1
ATOM 8050 C C . GLN A 1 1077 ? 165.972 105.770 150.929 1.00 105.88 1077 GLN Q C 1
ATOM 8051 O O . GLN A 1 1077 ? 167.152 105.414 150.969 1.00 105.88 1077 GLN Q O 1
ATOM 8057 N N . LYS A 1 1078 ? 165.033 105.221 151.697 1.00 102.80 1078 LYS Q N 1
ATOM 8058 C CA . LYS A 1 1078 ? 165.348 104.240 152.728 1.00 102.80 1078 LYS Q CA 1
ATOM 8059 C C . LYS A 1 1078 ? 164.562 102.964 152.473 1.00 102.80 1078 LYS Q C 1
ATOM 8060 O O . LYS A 1 1078 ? 163.447 103.017 151.947 1.00 102.80 1078 LYS Q O 1
ATOM 8066 N N . THR A 1 1079 ? 165.141 101.821 152.839 1.00 98.12 1079 THR Q N 1
ATOM 8067 C CA . THR A 1 1079 ? 164.482 100.528 152.715 1.00 98.12 1079 THR Q CA 1
ATOM 8068 C C . THR A 1 1079 ? 164.681 99.724 153.989 1.00 98.12 1079 THR Q C 1
ATOM 8069 O O . THR A 1 1079 ? 165.761 99.758 154.589 1.00 98.12 1079 THR Q O 1
ATOM 8073 N N . VAL A 1 1080 ? 163.646 98.988 154.383 1.00 91.46 1080 VAL Q N 1
ATOM 8074 C CA . VAL A 1 1080 ? 163.704 98.076 155.516 1.00 91.46 1080 VAL Q CA 1
ATOM 8075 C C . VAL A 1 1080 ? 163.111 96.740 155.089 1.00 91.46 1080 VAL Q C 1
ATOM 8076 O O . VAL A 1 1080 ? 162.030 96.690 154.487 1.00 91.46 1080 VAL Q O 1
ATOM 8080 N N . ILE A 1 1081 ? 163.829 95.662 155.385 1.00 94.64 1081 ILE Q N 1
ATOM 8081 C CA . ILE A 1 1081 ? 163.376 94.305 155.100 1.00 94.64 1081 ILE Q CA 1
ATOM 8082 C C . ILE A 1 1081 ? 163.058 93.623 156.423 1.00 94.64 1081 ILE Q C 1
ATOM 8083 O O . ILE A 1 1081 ? 163.928 93.493 157.293 1.00 94.64 1081 ILE Q O 1
ATOM 8088 N N . PHE A 1 1082 ? 161.811 93.187 156.565 1.00 97.09 1082 PHE Q N 1
ATOM 8089 C CA . PHE A 1 1082 ? 161.326 92.515 157.760 1.00 97.09 1082 PHE Q CA 1
ATOM 8090 C C . PHE A 1 1082 ? 161.330 91.009 157.538 1.00 97.09 1082 PHE Q C 1
ATOM 8091 O O . PHE A 1 1082 ? 160.926 90.528 156.476 1.00 97.09 1082 PHE Q O 1
ATOM 8099 N N . GLN A 1 1083 ? 161.788 90.268 158.543 1.00 110.86 1083 GLN Q N 1
ATOM 8100 C CA . GLN A 1 1083 ? 161.711 88.811 158.538 1.00 110.86 1083 GLN Q CA 1
ATOM 8101 C C . GLN A 1 1083 ? 160.540 88.397 159.421 1.00 110.86 1083 GLN Q C 1
ATOM 8102 O O . GLN A 1 1083 ? 160.569 88.602 160.639 1.00 110.86 1083 GLN Q O 1
ATOM 8108 N N . LEU A 1 1084 ? 159.514 87.821 158.807 1.00 98.82 1084 LEU Q N 1
ATOM 8109 C CA . LEU A 1 1084 ? 158.317 87.418 159.533 1.00 98.82 1084 LEU Q CA 1
ATOM 8110 C C . LEU A 1 1084 ? 158.490 86.036 160.153 1.00 98.82 1084 LEU Q C 1
ATOM 8111 O O . LEU A 1 1084 ? 158.181 85.829 161.327 1.00 98.82 1084 LEU Q O 1
ATOM 8116 N N . TRP A 1 1096 ? 168.173 91.811 161.580 1.00 108.41 1096 TRP Q N 1
ATOM 8117 C CA . TRP A 1 1096 ? 166.779 91.781 161.153 1.00 108.41 1096 TRP Q CA 1
ATOM 8118 C C . TRP A 1 1096 ? 165.909 92.592 162.111 1.00 108.41 1096 TRP Q C 1
ATOM 8119 O O . TRP A 1 1096 ? 165.998 92.412 163.325 1.00 108.41 1096 TRP Q O 1
ATOM 8130 N N . PRO A 1 1097 ? 165.064 93.490 161.577 1.00 98.56 1097 PRO Q N 1
ATOM 8131 C CA . PRO A 1 1097 ? 164.952 93.908 160.168 1.00 98.56 1097 PRO Q CA 1
ATOM 8132 C C . PRO A 1 1097 ? 166.212 94.591 159.640 1.00 98.56 1097 PRO Q C 1
ATOM 8133 O O . PRO A 1 1097 ? 166.989 95.155 160.406 1.00 98.56 1097 PRO Q O 1
ATOM 8137 N N . LEU A 1 1098 ? 166.434 94.555 158.329 1.00 100.49 1098 LEU Q N 1
ATOM 8138 C CA . LEU A 1 1098 ? 167.654 95.099 157.748 1.00 100.49 1098 LEU Q CA 1
ATOM 8139 C C . LEU A 1 1098 ? 167.379 96.455 157.109 1.00 100.49 1098 LEU Q C 1
ATOM 8140 O O . LEU A 1 1098 ? 166.317 96.665 156.515 1.00 100.49 1098 LEU Q O 1
ATOM 8145 N N . MET A 1 1099 ? 168.345 97.366 157.221 1.00 100.37 1099 MET Q N 1
ATOM 8146 C CA . MET A 1 1099 ? 168.219 98.737 156.741 1.00 100.37 1099 MET Q CA 1
ATOM 8147 C C . MET A 1 1099 ? 169.188 99.011 155.599 1.00 100.37 1099 MET Q C 1
ATOM 8148 O O . MET A 1 1099 ? 170.402 98.837 155.745 1.00 100.37 1099 MET Q O 1
ATOM 8153 N N . MET A 1 1100 ? 168.644 99.448 154.462 1.00 104.70 1100 MET Q N 1
ATOM 8154 C CA . MET A 1 1100 ? 169.428 99.921 153.328 1.00 104.70 1100 MET Q CA 1
ATOM 8155 C C . MET A 1 1100 ? 169.130 101.393 153.094 1.00 104.70 1100 MET Q C 1
ATOM 8156 O O . MET A 1 1100 ? 168.003 101.847 153.311 1.00 104.70 1100 MET Q O 1
ATOM 8161 N N . ASP A 1 1101 ? 170.140 102.134 152.643 1.00 107.02 1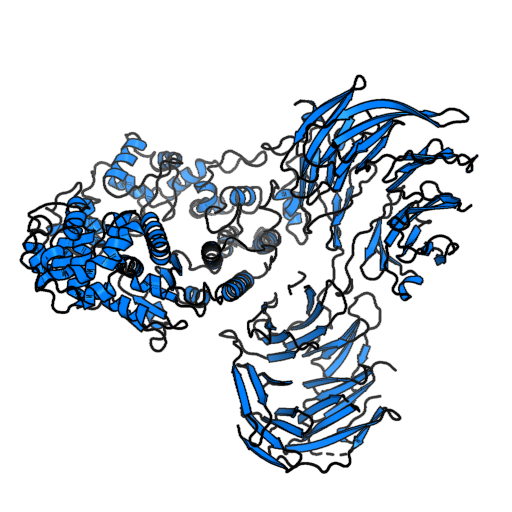101 ASP Q N 1
ATOM 8162 C CA . ASP A 1 1101 ? 169.933 103.503 152.172 1.00 107.02 1101 ASP Q CA 1
ATOM 8163 C C . ASP A 1 1101 ? 169.599 103.554 150.686 1.00 107.02 1101 ASP Q C 1
ATOM 8164 O O . ASP A 1 1101 ? 170.226 104.292 149.923 1.00 107.02 1101 ASP Q O 1
ATOM 8169 N N . VAL A 1 1102 ? 168.612 102.769 150.257 1.00 99.20 1102 VAL Q N 1
ATOM 8170 C CA . VAL A 1 1102 ? 168.234 102.642 148.855 1.00 99.20 1102 VAL Q CA 1
ATOM 8171 C C . VAL A 1 1102 ? 166.719 102.755 148.758 1.00 99.20 1102 VAL Q C 1
ATOM 8172 O O . VAL A 1 1102 ? 165.998 102.340 149.671 1.00 99.20 1102 VAL Q O 1
ATOM 8176 N N . SER A 1 1103 ? 166.236 103.339 147.663 1.00 97.70 1103 SER Q N 1
ATOM 8177 C CA . SER A 1 1103 ? 164.806 103.402 147.376 1.00 97.70 1103 SER Q CA 1
ATOM 8178 C C . SER A 1 1103 ? 164.475 102.334 146.339 1.00 97.70 1103 SER Q C 1
ATOM 8179 O O . SER A 1 1103 ? 165.092 102.288 145.272 1.00 97.70 1103 SER Q O 1
ATOM 8182 N N . THR A 1 1104 ? 163.500 101.482 146.644 1.00 91.46 1104 THR Q N 1
ATOM 8183 C CA . THR A 1 1104 ? 163.169 100.341 145.798 1.00 91.46 1104 THR Q CA 1
ATOM 8184 C C . THR A 1 1104 ? 161.812 100.537 145.136 1.00 91.46 1104 THR Q C 1
ATOM 8185 O O . THR A 1 1104 ? 160.822 100.834 145.812 1.00 91.46 1104 THR Q O 1
ATOM 8189 N N . LYS A 1 1105 ? 161.772 100.360 143.815 1.00 86.62 1105 LYS Q N 1
ATOM 8190 C CA . LYS A 1 1105 ? 160.522 100.401 143.068 1.00 86.62 1105 LYS Q CA 1
ATOM 8191 C C . LYS A 1 1105 ? 159.965 99.022 142.753 1.00 86.62 1105 LYS Q C 1
ATOM 8192 O O . LYS A 1 1105 ? 158.819 98.922 142.303 1.00 86.62 1105 LYS Q O 1
ATOM 8198 N N . TYR A 1 1106 ? 160.737 97.960 142.981 1.00 83.17 1106 TYR Q N 1
ATOM 8199 C CA . TYR A 1 1106 ? 160.261 96.603 142.748 1.00 83.17 1106 TYR Q CA 1
ATOM 8200 C C . TYR A 1 1106 ? 161.199 95.636 143.454 1.00 83.17 1106 TYR Q C 1
ATOM 8201 O O . TYR A 1 1106 ? 162.412 95.858 143.496 1.00 83.17 1106 TYR Q O 1
ATOM 8210 N N . ALA A 1 1107 ? 160.630 94.570 144.011 1.00 83.30 1107 ALA Q N 1
ATOM 8211 C CA . ALA A 1 1107 ? 161.394 93.554 144.718 1.00 83.30 1107 ALA Q CA 1
ATOM 8212 C C . ALA A 1 1107 ? 161.035 92.178 144.178 1.00 83.30 1107 ALA Q C 1
ATOM 8213 O O . ALA A 1 1107 ? 159.882 91.926 143.817 1.00 83.30 1107 ALA Q O 1
ATOM 8215 N N . SER A 1 1108 ? 162.027 91.292 144.125 1.00 85.05 1108 SER Q N 1
ATOM 8216 C CA . SER A 1 1108 ? 161.823 89.932 143.642 1.00 85.05 1108 SER Q CA 1
ATOM 8217 C C . SER A 1 1108 ? 162.725 88.964 144.393 1.00 85.05 1108 SER Q C 1
ATOM 8218 O O . SER A 1 1108 ? 163.753 89.364 144.945 1.00 85.05 1108 SER Q O 1
ATOM 8221 N N . LEU A 1 1109 ? 162.335 87.691 144.413 1.00 91.33 1109 LEU Q N 1
ATOM 8222 C CA . LEU A 1 1109 ? 163.130 86.628 145.018 1.00 91.33 1109 LEU Q CA 1
ATOM 8223 C C . LEU A 1 1109 ? 163.560 85.650 143.933 1.00 91.33 1109 LEU Q C 1
ATOM 8224 O O . LEU A 1 1109 ? 162.755 85.279 143.072 1.00 91.33 1109 LEU Q O 1
ATOM 8229 N N . GLN A 1 1110 ? 164.820 85.232 143.981 1.00 92.88 1110 GLN Q N 1
ATOM 8230 C CA . GLN A 1 1110 ? 165.379 84.292 143.023 1.00 92.88 1110 GLN Q CA 1
ATOM 8231 C C . GLN A 1 1110 ? 166.040 83.146 143.773 1.00 92.88 1110 GLN Q C 1
ATOM 8232 O O . GLN A 1 1110 ? 166.858 83.375 144.675 1.00 92.88 1110 GLN Q O 1
ATOM 8238 N N . GLU A 1 1111 ? 165.665 81.919 143.405 1.00 104.57 1111 GLU Q N 1
ATOM 8239 C CA . GLU A 1 1111 ? 166.202 80.684 143.972 1.00 104.57 1111 GLU Q CA 1
ATOM 8240 C C . GLU A 1 1111 ? 165.988 80.591 145.479 1.00 104.57 1111 GLU Q C 1
ATOM 8241 O O . GLU A 1 1111 ? 166.656 79.802 146.155 1.00 104.57 1111 GLU Q O 1
ATOM 8247 N N . GLY A 1 1112 ? 165.065 81.382 146.024 1.00 105.13 1112 GLY Q N 1
ATOM 8248 C CA . GLY A 1 1112 ? 164.877 81.424 147.459 1.00 105.13 1112 GLY Q CA 1
ATOM 8249 C C . GLY A 1 1112 ? 166.069 81.934 148.231 1.00 105.13 1112 GLY Q C 1
ATOM 8250 O O . GLY A 1 1112 ? 166.123 81.756 149.452 1.00 105.13 1112 GLY Q O 1
ATOM 8251 N N . GLN A 1 1113 ? 167.023 82.558 147.560 1.00 106.76 1113 GLN Q N 1
ATOM 8252 C CA . GLN A 1 1113 ? 168.267 83.006 148.171 1.00 106.76 1113 GLN Q CA 1
ATOM 8253 C C . GLN A 1 1113 ? 168.568 84.472 147.911 1.00 106.76 1113 GLN Q C 1
ATOM 8254 O O . GLN A 1 1113 ? 169.093 85.150 148.798 1.00 106.76 1113 GLN Q O 1
ATOM 8260 N N . TYR A 1 1114 ? 168.248 84.983 146.726 1.00 100.28 1114 TYR Q N 1
ATOM 8261 C CA . TYR A 1 1114 ? 168.682 86.312 146.316 1.00 100.28 1114 TYR Q CA 1
ATOM 8262 C C . TYR A 1 1114 ? 167.485 87.245 146.206 1.00 100.28 1114 TYR Q C 1
ATOM 8263 O O . TYR A 1 1114 ? 166.522 86.948 145.496 1.00 100.28 1114 TYR Q O 1
ATOM 8272 N N . ILE A 1 1115 ? 167.552 88.374 146.902 1.00 90.48 1115 ILE Q N 1
ATOM 8273 C CA . ILE A 1 1115 ? 166.508 89.390 146.858 1.00 90.48 1115 ILE Q CA 1
ATOM 8274 C C . ILE A 1 1115 ? 166.992 90.514 145.954 1.00 90.48 1115 ILE Q C 1
ATOM 8275 O O . ILE A 1 1115 ? 168.010 91.154 146.236 1.00 90.48 1115 ILE Q O 1
ATOM 8280 N N . ILE A 1 1116 ? 166.270 90.747 144.864 1.00 85.38 1116 ILE Q N 1
ATOM 8281 C CA . ILE A 1 1116 ? 166.639 91.748 143.871 1.00 85.38 1116 ILE Q CA 1
ATOM 8282 C C . ILE A 1 1116 ? 165.750 92.965 144.080 1.00 85.38 1116 ILE Q C 1
ATOM 8283 O O . ILE A 1 1116 ? 164.518 92.846 144.124 1.00 85.38 1116 ILE Q O 1
ATOM 8288 N N . LEU A 1 1117 ? 166.379 94.130 144.220 1.00 83.03 1117 LEU Q N 1
ATOM 8289 C CA . LEU A 1 1117 ? 165.699 95.401 144.426 1.00 83.03 1117 LEU Q CA 1
ATOM 8290 C C . LEU A 1 1117 ? 166.013 96.332 143.264 1.00 83.03 1117 LEU Q C 1
ATOM 8291 O O . LEU A 1 1117 ? 167.180 96.489 142.885 1.00 83.03 1117 LEU Q O 1
ATOM 8296 N N . PHE A 1 1118 ? 164.976 96.946 142.702 1.00 81.02 1118 PHE Q N 1
ATOM 8297 C CA . PHE A 1 1118 ? 165.123 97.888 141.601 1.00 81.02 1118 PHE Q CA 1
ATOM 8298 C C . PHE A 1 1118 ? 165.020 99.305 142.148 1.00 81.02 1118 PHE Q C 1
ATOM 8299 O O . PHE A 1 1118 ? 164.020 99.658 142.782 1.00 81.02 1118 PHE Q O 1
ATOM 8307 N N . SER A 1 1119 ? 166.046 100.111 141.899 1.00 95.37 1119 SER Q N 1
ATOM 8308 C CA . SER A 1 1119 ? 166.121 101.468 142.415 1.00 95.37 1119 SER Q CA 1
ATOM 8309 C C . SER A 1 1119 ? 166.092 102.470 141.270 1.00 95.37 1119 SER Q C 1
ATOM 8310 O O . SER A 1 1119 ? 166.215 102.117 140.094 1.00 95.37 1119 SER Q O 1
ATOM 8313 N N . ASP A 1 1120 ? 165.922 103.743 141.634 1.00 95.08 1120 ASP Q N 1
ATOM 8314 C CA . ASP A 1 1120 ? 166.002 104.817 140.652 1.00 95.08 1120 ASP Q CA 1
ATOM 8315 C C . ASP A 1 1120 ? 167.411 104.984 140.102 1.00 95.08 1120 ASP Q C 1
ATOM 8316 O O . ASP A 1 1120 ? 167.590 105.656 139.080 1.00 95.08 1120 ASP Q O 1
ATOM 8321 N N . HIS A 1 1121 ? 168.413 104.392 140.751 1.00 103.13 1121 HIS Q N 1
ATOM 8322 C CA . HIS A 1 1121 ? 169.803 104.557 140.356 1.00 103.13 1121 HIS Q CA 1
ATOM 8323 C C . HIS A 1 1121 ? 170.466 103.260 139.915 1.00 103.13 1121 HIS Q C 1
ATOM 8324 O O . HIS A 1 1121 ? 171.615 103.295 139.461 1.00 103.13 1121 HIS Q O 1
ATOM 8331 N N . GLY A 1 1122 ? 169.791 102.130 140.029 1.00 96.47 1122 GLY Q N 1
ATOM 8332 C CA . GLY A 1 1122 ? 170.376 100.867 139.624 1.00 96.47 1122 GLY Q CA 1
ATOM 8333 C C . GLY A 1 1122 ? 169.691 99.704 140.311 1.00 96.47 1122 GLY Q C 1
ATOM 8334 O O . GLY A 1 1122 ? 168.707 99.861 141.027 1.00 96.47 1122 GLY Q O 1
ATOM 8335 N N . VAL A 1 1123 ? 170.240 98.519 140.064 1.00 91.94 1123 VAL Q N 1
ATOM 8336 C CA . VAL A 1 1123 ? 169.707 97.267 140.589 1.00 91.94 1123 VAL Q CA 1
ATOM 8337 C C . VAL A 1 1123 ? 170.655 96.757 141.666 1.00 91.94 1123 VAL Q C 1
ATOM 8338 O O . VAL A 1 1123 ? 171.879 96.777 141.489 1.00 91.94 1123 VAL Q O 1
ATOM 8342 N N . CYS A 1 1124 ? 170.096 96.310 142.788 1.00 95.32 1124 CYS Q N 1
ATOM 8343 C CA . CYS A 1 1124 ? 170.875 95.755 143.885 1.00 95.32 1124 CYS Q CA 1
ATOM 8344 C C . CYS A 1 1124 ? 170.409 94.336 144.179 1.00 95.32 1124 CYS Q C 1
ATOM 8345 O O . CYS A 1 1124 ? 169.243 93.998 143.954 1.00 95.32 1124 CYS Q O 1
ATOM 8348 N N . HIS A 1 1125 ? 171.323 93.504 144.669 1.00 97.75 1125 HIS Q N 1
ATOM 8349 C CA . HIS A 1 1125 ? 171.003 92.136 145.049 1.00 97.75 1125 HIS Q CA 1
ATOM 8350 C C . HIS A 1 1125 ? 171.520 91.855 146.453 1.00 97.75 1125 HIS Q C 1
ATOM 8351 O O . HIS A 1 1125 ? 172.626 92.270 146.815 1.00 97.75 1125 HIS Q O 1
ATOM 8358 N N . LEU A 1 1126 ? 170.706 91.154 147.237 1.00 91.30 1126 LEU Q N 1
ATOM 8359 C CA . LEU A 1 1126 ? 171.015 90.810 148.618 1.00 91.30 1126 LEU Q CA 1
ATOM 8360 C C . LEU A 1 1126 ? 170.985 89.299 148.777 1.00 91.30 1126 LEU Q C 1
ATOM 8361 O O . LEU A 1 1126 ? 170.098 88.632 148.235 1.00 91.30 1126 LEU Q O 1
ATOM 8366 N N . ASP A 1 1127 ? 171.947 88.764 149.523 1.00 107.47 1127 ASP Q N 1
ATOM 8367 C CA . ASP A 1 1127 ? 171.961 87.349 149.867 1.00 107.47 1127 ASP Q CA 1
ATOM 8368 C C . ASP A 1 1127 ? 171.304 87.175 151.232 1.00 107.47 1127 ASP Q C 1
ATOM 8369 O O . ASP A 1 1127 ? 171.657 87.873 152.190 1.00 107.47 1127 ASP Q O 1
ATOM 8374 N N . ILE A 1 1128 ? 170.344 86.251 151.317 1.00 103.39 1128 ILE Q N 1
ATOM 8375 C CA . ILE A 1 1128 ? 169.687 85.985 152.593 1.00 103.39 1128 ILE Q CA 1
ATOM 8376 C C . ILE A 1 1128 ? 170.672 85.400 153.597 1.00 103.39 1128 ILE Q C 1
ATOM 8377 O O . ILE A 1 1128 ? 170.688 85.801 154.767 1.00 103.39 1128 ILE Q O 1
ATOM 8382 N N . ALA A 1 1129 ? 171.508 84.454 153.165 1.00 109.11 1129 ALA Q N 1
ATOM 8383 C CA . ALA A 1 1129 ? 172.479 83.835 154.057 1.00 109.11 1129 ALA Q CA 1
ATOM 8384 C C . ALA A 1 1129 ? 173.557 84.804 154.524 1.00 109.11 1129 ALA Q C 1
ATOM 8385 O O . ALA A 1 1129 ? 174.033 84.677 155.657 1.00 109.11 1129 ALA Q O 1
ATOM 8387 N N . ASN A 1 1130 ? 173.951 85.761 153.687 1.00 117.00 1130 ASN Q N 1
ATOM 8388 C CA . ASN A 1 1130 ? 174.988 86.735 154.032 1.00 117.00 1130 ASN Q CA 1
ATOM 8389 C C . ASN A 1 1130 ? 174.461 88.136 153.766 1.00 117.00 1130 ASN Q C 1
ATOM 8390 O O . ASN A 1 1130 ? 174.770 88.752 152.738 1.00 117.00 1130 ASN Q O 1
ATOM 8395 N N . PRO A 1 1131 ? 173.651 88.675 154.679 1.00 115.73 1131 PRO Q N 1
ATOM 8396 C CA . PRO A 1 1131 ? 173.136 90.042 154.487 1.00 115.73 1131 PRO Q CA 1
ATOM 8397 C C . PRO A 1 1131 ? 174.220 91.106 154.478 1.00 115.73 1131 PRO Q C 1
ATOM 8398 O O . PRO A 1 1131 ? 173.991 92.196 153.939 1.00 115.73 1131 PRO Q O 1
ATOM 8402 N N . SER A 1 1132 ? 175.390 90.829 155.055 1.00 114.73 1132 SER Q N 1
ATOM 8403 C CA . SER A 1 1132 ? 176.484 91.792 155.074 1.00 114.73 1132 SER Q CA 1
ATOM 8404 C C . SER A 1 1132 ? 177.106 92.016 153.702 1.00 114.73 1132 SER Q C 1
ATOM 8405 O O . SER A 1 1132 ? 177.882 92.964 153.541 1.00 114.73 1132 SER Q O 1
ATOM 8408 N N . ALA A 1 1133 ? 176.789 91.178 152.718 1.00 114.33 1133 ALA Q N 1
ATOM 8409 C CA . ALA A 1 1133 ? 177.346 91.290 151.370 1.00 114.33 1133 ALA Q CA 1
ATOM 8410 C C . ALA A 1 1133 ? 176.459 92.107 150.442 1.00 114.33 1133 ALA Q C 1
ATOM 8411 O O . ALA A 1 1133 ? 176.428 91.864 149.232 1.00 114.33 1133 ALA Q O 1
ATOM 8413 N N . PHE A 1 1134 ? 175.720 93.072 150.985 1.00 107.19 1134 PHE Q N 1
ATOM 8414 C CA . PHE A 1 1134 ? 174.877 93.930 150.163 1.00 107.19 1134 PHE Q CA 1
ATOM 8415 C C . PHE A 1 1134 ? 175.736 94.717 149.180 1.00 107.19 1134 PHE Q C 1
ATOM 8416 O O . PHE A 1 1134 ? 176.761 95.293 149.557 1.00 107.19 1134 PHE Q O 1
ATOM 8424 N N . VAL A 1 1135 ? 175.315 94.743 147.920 1.00 115.53 1135 VAL Q N 1
ATOM 8425 C CA . VAL A 1 1135 ? 176.073 95.380 146.850 1.00 115.53 1135 VAL Q CA 1
ATOM 8426 C C . VAL A 1 1135 ? 175.422 96.723 146.552 1.00 115.53 1135 VAL Q C 1
ATOM 8427 O O . VAL A 1 1135 ? 174.280 96.784 146.084 1.00 115.53 1135 VAL Q O 1
ATOM 8431 N N . LYS A 1 1136 ? 176.152 97.800 146.822 1.00 109.21 1136 LYS Q N 1
ATOM 8432 C CA . LYS A 1 1136 ? 175.664 99.149 146.593 1.00 109.21 1136 LYS Q CA 1
ATOM 8433 C C . LYS A 1 1136 ? 175.571 99.436 145.095 1.00 109.21 1136 LYS Q C 1
ATOM 8434 O O . LYS A 1 1136 ? 176.368 98.921 144.306 1.00 109.21 1136 LYS Q O 1
ATOM 8440 N N . PRO A 1 1137 ? 174.604 100.250 144.678 1.00 112.51 1137 PRO Q N 1
ATOM 8441 C CA . PRO A 1 1137 ? 174.444 100.519 143.244 1.00 112.51 1137 PRO Q CA 1
ATOM 8442 C C . PRO A 1 1137 ? 175.498 101.499 142.750 1.00 112.51 1137 PRO Q C 1
ATOM 8443 O O . PRO A 1 1137 ? 175.836 102.469 143.431 1.00 112.51 1137 PRO Q O 1
ATOM 8447 N N . LYS A 1 1138 ? 176.020 101.235 141.556 1.00 119.80 1138 LYS Q N 1
ATOM 8448 C CA . LYS A 1 1138 ? 176.935 102.171 140.917 1.00 119.80 1138 LYS Q CA 1
ATOM 8449 C C . LYS A 1 1138 ? 176.216 103.480 140.633 1.00 119.80 1138 LYS Q C 1
ATOM 8450 O O . LYS A 1 1138 ? 175.051 103.482 140.224 1.00 119.80 1138 LYS Q O 1
ATOM 8456 N N . ASP A 1 1139 ? 176.907 104.596 140.857 1.00 130.74 1139 ASP Q N 1
ATOM 8457 C CA . ASP A 1 1139 ? 176.259 105.899 140.776 1.00 130.74 1139 ASP Q CA 1
ATOM 8458 C C . ASP A 1 1139 ? 175.980 106.287 139.330 1.00 130.74 1139 ASP Q C 1
ATOM 8459 O O . ASP A 1 1139 ? 176.680 107.128 138.758 1.00 130.74 1139 ASP Q O 1
ATOM 8464 N N . SER A 1 1140 ? 174.954 105.684 138.738 1.00 125.57 1140 SER Q N 1
ATOM 8465 C CA . SER A 1 1140 ? 174.550 106.001 137.376 1.00 125.57 1140 SER Q CA 1
ATOM 8466 C C . SER A 1 1140 ? 173.751 107.297 137.367 1.00 125.57 1140 SER Q C 1
ATOM 8467 O O . SER A 1 1140 ? 172.847 107.484 138.187 1.00 125.57 1140 SER Q O 1
ATOM 8470 N N . GLU A 1 1141 ? 174.086 108.188 136.432 1.00 125.65 1141 GLU Q N 1
ATOM 8471 C CA . GLU A 1 1141 ? 173.367 109.448 136.307 1.00 125.65 1141 GLU Q CA 1
ATOM 8472 C C . GLU A 1 1141 ? 172.017 109.280 135.626 1.00 125.65 1141 GLU Q C 1
ATOM 8473 O O . GLU A 1 1141 ? 171.276 110.262 135.506 1.00 125.65 1141 GLU Q O 1
ATOM 8479 N N . GLU A 1 1142 ? 171.683 108.074 135.176 1.00 112.08 1142 GLU Q N 1
ATOM 8480 C CA . GLU A 1 1142 ? 170.471 107.818 134.413 1.00 112.08 1142 GLU Q CA 1
ATOM 8481 C C . GLU A 1 1142 ? 169.458 107.093 135.288 1.00 112.08 1142 GLU Q C 1
ATOM 8482 O O . GLU A 1 1142 ? 169.808 106.139 135.991 1.00 112.08 1142 GLU Q O 1
ATOM 8488 N N . TYR A 1 1143 ? 168.208 107.550 135.244 1.00 101.58 1143 TYR Q N 1
ATOM 8489 C CA . TYR A 1 1143 ? 167.129 106.946 136.014 1.00 101.58 1143 TYR Q CA 1
ATOM 8490 C C . TYR A 1 1143 ? 166.546 105.762 135.254 1.00 101.58 1143 TYR Q C 1
ATOM 8491 O O . TYR A 1 1143 ? 166.570 105.734 134.019 1.00 101.58 1143 TYR Q O 1
ATOM 8500 N N . ILE A 1 1144 ? 166.026 104.786 135.996 1.00 85.80 1144 ILE Q N 1
ATOM 8501 C CA . ILE A 1 1144 ? 165.397 103.622 135.381 1.00 85.80 1144 ILE Q CA 1
ATOM 8502 C C . ILE A 1 1144 ? 163.904 103.888 135.239 1.00 85.80 1144 ILE Q C 1
ATOM 8503 O O . ILE A 1 1144 ? 163.214 104.180 136.223 1.00 85.80 1144 ILE Q O 1
ATOM 8508 N N . VAL A 1 1145 ? 163.398 103.786 134.012 1.00 75.72 1145 VAL Q N 1
ATOM 8509 C CA . VAL A 1 1145 ? 161.994 104.061 133.740 1.00 75.72 1145 VAL Q CA 1
ATOM 8510 C C . VAL A 1 1145 ? 161.182 102.798 133.478 1.00 75.72 1145 VAL Q C 1
ATOM 8511 O O . VAL A 1 1145 ? 159.976 102.789 133.770 1.00 75.72 1145 VAL Q O 1
ATOM 8515 N N . GLY A 1 1146 ? 161.791 101.742 132.948 1.00 78.53 1146 GLY Q N 1
ATOM 8516 C CA . GLY A 1 1146 ? 161.083 100.502 132.700 1.00 78.53 1146 GLY Q CA 1
ATOM 8517 C C . GLY A 1 1146 ? 161.977 99.297 132.889 1.00 78.53 1146 GLY Q C 1
ATOM 8518 O O . GLY A 1 1146 ? 163.180 99.364 132.616 1.00 78.53 1146 GLY Q O 1
ATOM 8519 N N . PHE A 1 1147 ? 161.405 98.186 133.347 1.00 72.58 1147 PHE Q N 1
ATOM 8520 C CA . PHE A 1 1147 ? 162.201 97.023 133.705 1.00 72.58 1147 PHE Q CA 1
ATOM 8521 C C . PHE A 1 1147 ? 161.294 95.817 133.894 1.00 72.58 1147 PHE Q C 1
ATOM 8522 O O . PHE A 1 1147 ? 160.088 95.955 134.116 1.00 72.58 1147 PHE Q O 1
ATOM 8530 N N . ASP A 1 1148 ? 161.896 94.633 133.807 1.00 68.77 1148 ASP Q N 1
ATOM 8531 C CA . ASP A 1 1148 ? 161.235 93.381 134.145 1.00 68.77 1148 ASP Q CA 1
ATOM 8532 C C . ASP A 1 1148 ? 162.286 92.285 134.215 1.00 68.77 1148 ASP Q C 1
ATOM 8533 O O . ASP A 1 1148 ? 163.279 92.322 133.484 1.00 68.77 1148 ASP Q O 1
ATOM 8538 N N . LEU A 1 1149 ? 162.065 91.316 135.100 1.00 69.54 1149 LEU Q N 1
ATOM 8539 C CA . LEU A 1 1149 ? 162.943 90.159 135.235 1.00 69.54 1149 LEU Q CA 1
ATOM 8540 C C . LEU A 1 1149 ? 162.123 88.920 134.904 1.00 69.54 1149 LEU Q C 1
ATOM 8541 O O . LEU A 1 1149 ? 161.159 88.602 135.609 1.00 69.54 1149 LEU Q O 1
ATOM 8546 N N . LYS A 1 1150 ? 162.492 88.234 133.825 1.00 66.35 1150 LYS Q N 1
ATOM 8547 C CA . LYS A 1 1150 ? 161.810 87.018 133.405 1.00 66.35 1150 LYS Q CA 1
ATOM 8548 C C . LYS A 1 1150 ? 162.839 86.028 132.884 1.00 66.35 1150 LYS Q C 1
ATOM 8549 O O . LYS A 1 1150 ? 163.764 86.416 132.165 1.00 66.35 1150 LYS Q O 1
ATOM 8555 N N . ASN A 1 1151 ? 162.667 84.754 133.245 1.00 72.88 1151 ASN Q N 1
ATOM 8556 C CA . ASN A 1 1151 ? 163.542 83.672 132.791 1.00 72.88 1151 ASN Q CA 1
ATOM 8557 C C . ASN A 1 1151 ? 165.011 83.986 133.069 1.00 72.88 1151 ASN Q C 1
ATOM 8558 O O . ASN A 1 1151 ? 165.886 83.742 132.235 1.00 72.88 1151 ASN Q O 1
ATOM 8563 N N . SER A 1 1152 ? 165.281 84.541 134.250 1.00 77.32 1152 SER Q N 1
ATOM 8564 C CA . SER A 1 1152 ? 166.611 84.942 134.702 1.00 77.32 1152 SER Q CA 1
ATOM 8565 C C . SER A 1 1152 ? 167.275 85.952 133.776 1.00 77.32 1152 SER Q C 1
ATOM 8566 O O . SER A 1 1152 ? 168.502 86.108 133.822 1.00 77.32 1152 SER Q O 1
ATOM 8569 N N . LEU A 1 1153 ? 166.509 86.641 132.936 1.00 79.45 1153 LEU Q N 1
ATOM 8570 C CA . LEU A 1 1153 ? 167.032 87.701 132.086 1.00 79.45 1153 LEU Q CA 1
ATOM 8571 C C . LEU A 1 1153 ? 166.507 89.035 132.599 1.00 79.45 1153 LEU Q C 1
ATOM 8572 O O . LEU A 1 1153 ? 165.299 89.192 132.807 1.00 79.45 1153 LEU Q O 1
ATOM 8577 N N . LEU A 1 1154 ? 167.410 89.988 132.800 1.00 80.33 1154 LEU Q N 1
ATOM 8578 C CA . LEU A 1 1154 ? 167.069 91.290 133.357 1.00 80.33 1154 LEU Q CA 1
ATOM 8579 C C . LEU A 1 1154 ? 167.022 92.310 132.227 1.00 80.33 1154 LEU Q C 1
ATOM 8580 O O . LEU A 1 1154 ? 168.022 92.520 131.531 1.00 80.33 1154 LEU Q O 1
ATOM 8585 N N . PHE A 1 1155 ? 165.862 92.938 132.051 1.00 70.02 1155 PHE Q N 1
ATOM 8586 C CA . PHE A 1 1155 ? 165.677 94.017 131.090 1.00 70.02 1155 PHE Q CA 1
ATOM 8587 C C . PHE A 1 1155 ? 165.628 95.330 131.861 1.00 70.02 1155 PHE Q C 1
ATOM 8588 O O . PHE A 1 1155 ? 164.982 95.408 132.912 1.00 70.02 1155 PHE Q O 1
ATOM 8596 N N . LEU A 1 1156 ? 166.303 96.355 131.348 1.00 83.93 1156 LEU Q N 1
ATOM 8597 C CA . LEU A 1 1156 ? 166.349 97.657 131.999 1.00 83.93 1156 LEU Q CA 1
ATOM 8598 C C . LEU A 1 1156 ? 166.268 98.749 130.945 1.00 83.93 1156 LEU Q C 1
ATOM 8599 O O . LEU A 1 1156 ? 166.925 98.659 129.904 1.00 83.93 1156 LEU Q O 1
ATOM 8604 N N . ALA A 1 1157 ? 165.465 99.774 131.213 1.00 82.17 1157 ALA Q N 1
ATOM 8605 C CA . ALA A 1 1157 ? 165.276 100.887 130.293 1.00 82.17 1157 ALA Q CA 1
ATOM 8606 C C . ALA A 1 1157 ? 165.595 102.195 131.001 1.00 82.17 1157 ALA Q C 1
ATOM 8607 O O . ALA A 1 1157 ? 165.145 102.422 132.129 1.00 82.17 1157 ALA Q O 1
ATOM 8609 N N . TYR A 1 1158 ? 166.366 103.051 130.337 1.00 88.77 1158 TYR Q N 1
ATOM 8610 C CA . TYR A 1 1158 ? 166.735 104.348 130.884 1.00 88.77 1158 TYR Q CA 1
ATOM 8611 C C . TYR A 1 1158 ? 165.912 105.458 130.244 1.00 88.77 1158 TYR Q C 1
ATOM 8612 O O . TYR A 1 1158 ? 165.199 105.250 129.258 1.00 88.77 1158 TYR Q O 1
ATOM 8621 N N . GLU A 1 1159 ? 166.021 106.653 130.832 1.00 93.83 1159 GLU Q N 1
ATOM 8622 C CA . GLU A 1 1159 ? 165.237 107.790 130.360 1.00 93.83 1159 GLU Q CA 1
ATOM 8623 C C . GLU A 1 1159 ? 165.654 108.228 128.963 1.00 93.83 1159 GLU Q C 1
ATOM 8624 O O . GLU A 1 1159 ? 164.869 108.870 128.256 1.00 93.83 1159 GLU Q O 1
ATOM 8630 N N . ASN A 1 1160 ? 166.874 107.896 128.545 1.00 89.43 1160 ASN Q N 1
ATOM 8631 C CA . ASN A 1 1160 ? 167.358 108.273 127.223 1.00 89.43 1160 ASN Q CA 1
ATOM 8632 C C . ASN A 1 1160 ? 167.069 107.219 126.159 1.00 89.43 1160 ASN Q C 1
ATOM 8633 O O . ASN A 1 1160 ? 167.807 107.144 125.170 1.00 89.43 1160 ASN Q O 1
ATOM 8638 N N . ASN A 1 1161 ? 166.022 106.412 126.346 1.00 88.32 1161 ASN Q N 1
ATOM 8639 C CA . ASN A 1 1161 ? 165.594 105.404 125.377 1.00 88.32 1161 ASN Q CA 1
ATOM 8640 C C . ASN A 1 1161 ? 166.688 104.384 125.076 1.00 88.32 1161 ASN Q C 1
ATOM 8641 O O . ASN A 1 1161 ? 166.981 104.104 123.912 1.00 88.32 1161 ASN Q O 1
ATOM 8646 N N . ILE A 1 1162 ? 167.305 103.831 126.114 1.00 86.04 1162 ILE Q N 1
ATOM 8647 C CA . ILE A 1 1162 ? 168.305 102.780 125.972 1.00 86.04 1162 ILE Q CA 1
ATOM 8648 C C . ILE A 1 1162 ? 167.880 101.585 126.812 1.00 86.04 1162 ILE Q C 1
ATOM 8649 O O . ILE A 1 1162 ? 167.534 101.734 127.993 1.00 86.04 1162 ILE Q O 1
ATOM 8654 N N . ILE A 1 1163 ? 167.900 100.398 126.207 1.00 82.49 1163 ILE Q N 1
ATOM 8655 C CA . ILE A 1 1163 ? 167.670 99.147 126.918 1.00 82.49 1163 ILE Q CA 1
ATOM 8656 C C . ILE A 1 1163 ? 168.999 98.433 127.099 1.00 82.49 1163 ILE Q C 1
ATOM 8657 O O . ILE A 1 1163 ? 169.794 98.317 126.152 1.00 82.49 1163 ILE Q O 1
ATOM 8662 N N . ASP A 1 1164 ? 169.229 97.968 128.324 1.00 84.47 1164 ASP Q N 1
ATOM 8663 C CA . ASP A 1 1164 ? 170.282 97.028 128.666 1.00 84.47 1164 ASP Q CA 1
ATOM 8664 C C . ASP A 1 1164 ? 169.617 95.703 129.002 1.00 84.47 1164 ASP Q C 1
ATOM 8665 O O . ASP A 1 1164 ? 168.685 95.663 129.813 1.00 84.47 1164 ASP Q O 1
ATOM 8670 N N . VAL A 1 1165 ? 170.082 94.622 128.387 1.00 82.67 1165 VAL Q N 1
ATOM 8671 C CA . VAL A 1 1165 ? 169.601 93.288 128.726 1.00 82.67 1165 VAL Q CA 1
ATOM 8672 C C . VAL A 1 1165 ? 170.786 92.472 129.226 1.00 82.67 1165 VAL Q C 1
ATOM 8673 O O . VAL A 1 1165 ? 171.859 92.464 128.604 1.00 82.67 1165 VAL Q O 1
ATOM 8677 N N . PHE A 1 1166 ? 170.596 91.825 130.377 1.00 85.70 1166 PHE Q N 1
ATOM 8678 C CA . PHE A 1 1166 ? 171.621 91.050 131.061 1.00 85.70 1166 PHE Q CA 1
ATOM 8679 C C . PHE A 1 1166 ? 171.105 89.640 131.309 1.00 85.70 1166 PHE Q C 1
ATOM 8680 O O . PHE A 1 1166 ? 169.895 89.425 131.422 1.00 85.70 1166 PHE Q O 1
ATOM 8688 N N . ARG A 1 1167 ? 172.025 88.687 131.419 1.00 93.13 1167 ARG Q N 1
ATOM 8689 C CA . ARG A 1 1167 ? 171.698 87.332 131.842 1.00 93.13 1167 ARG Q CA 1
ATOM 8690 C C . ARG A 1 1167 ? 172.200 87.102 133.261 1.00 93.13 1167 ARG Q C 1
ATOM 8691 O O . ARG A 1 1167 ? 173.368 87.365 133.564 1.00 93.13 1167 ARG Q O 1
ATOM 8699 N N . LEU A 1 1168 ? 171.313 86.614 134.123 1.00 93.21 1168 LEU Q N 1
ATOM 8700 C CA . LEU A 1 1168 ? 171.649 86.335 135.512 1.00 93.21 1168 LEU Q CA 1
ATOM 8701 C C . LEU A 1 1168 ? 172.234 84.931 135.610 1.00 93.21 1168 LEU Q C 1
ATOM 8702 O O . LEU A 1 1168 ? 171.568 83.951 135.258 1.00 93.21 1168 LEU Q O 1
ATOM 8707 N N . ILE A 1 1169 ? 173.472 84.836 136.085 1.00 98.46 1169 ILE Q N 1
ATOM 8708 C CA . ILE A 1 1169 ? 174.146 83.560 136.290 1.00 98.46 1169 ILE Q CA 1
ATOM 8709 C C . ILE A 1 1169 ? 174.320 83.360 137.790 1.00 98.46 1169 ILE Q C 1
ATOM 8710 O O . ILE A 1 1169 ? 174.929 84.193 138.472 1.00 98.46 1169 ILE Q O 1
ATOM 8715 N N . PHE A 1 1170 ? 173.774 82.260 138.303 1.00 105.56 1170 PHE Q N 1
ATOM 8716 C CA . PHE A 1 1170 ? 173.745 81.999 139.741 1.00 105.56 1170 PHE Q CA 1
ATOM 8717 C C . PHE A 1 1170 ? 174.892 81.063 140.099 1.00 105.56 1170 PHE Q C 1
ATOM 8718 O O . PHE A 1 1170 ? 174.889 79.886 139.729 1.00 105.56 1170 PHE Q O 1
ATOM 8726 N N . SER A 1 1171 ? 175.875 81.586 140.822 1.00 125.96 1171 SER Q N 1
ATOM 8727 C CA . SER A 1 1171 ? 176.935 80.774 141.398 1.00 125.96 1171 SER Q CA 1
ATOM 8728 C C . SER A 1 1171 ? 176.610 80.479 142.857 1.00 125.96 1171 SER Q C 1
ATOM 8729 O O . SER A 1 1171 ? 175.723 81.096 143.451 1.00 125.96 1171 SER Q O 1
ATOM 8732 N N . CYS A 1 1172 ? 177.339 79.522 143.429 1.00 137.08 1172 CYS Q N 1
ATOM 8733 C CA . CYS A 1 1172 ? 177.065 79.062 144.785 1.00 137.08 1172 CYS Q CA 1
ATOM 8734 C C . CYS A 1 1172 ? 177.320 80.150 145.821 1.00 137.08 1172 CYS Q C 1
ATOM 8735 O O . CYS A 1 1172 ? 176.760 80.105 146.922 1.00 137.08 1172 CYS Q O 1
ATOM 8738 N N . ASN A 1 1173 ? 178.155 81.132 145.486 1.00 136.47 1173 ASN Q N 1
ATOM 8739 C CA . ASN A 1 1173 ? 178.515 82.153 146.462 1.00 136.47 1173 ASN Q CA 1
ATOM 8740 C C . ASN A 1 1173 ? 178.419 83.582 145.946 1.00 136.47 1173 ASN Q C 1
ATOM 8741 O O . ASN A 1 1173 ? 178.728 84.501 146.709 1.00 136.47 1173 ASN Q O 1
ATOM 8746 N N . GLN A 1 1174 ? 178.007 83.815 144.702 1.00 119.12 1174 GLN Q N 1
ATOM 8747 C CA . GLN A 1 1174 ? 178.007 85.169 144.166 1.00 119.12 1174 GLN Q CA 1
ATOM 8748 C C . GLN A 1 1174 ? 177.006 85.267 143.024 1.00 119.12 1174 GLN Q C 1
ATOM 8749 O O . GLN A 1 1174 ? 176.874 84.336 142.226 1.00 119.12 1174 GLN Q O 1
ATOM 8755 N N . LEU A 1 1175 ? 176.304 86.396 142.957 1.00 104.58 1175 LEU Q N 1
ATOM 8756 C CA . LEU A 1 1175 ? 175.442 86.713 141.824 1.00 104.58 1175 LEU Q CA 1
ATOM 8757 C C . LEU A 1 1175 ? 176.231 87.580 140.850 1.00 104.58 1175 LEU Q C 1
ATOM 8758 O O . LEU A 1 1175 ? 176.834 88.582 141.247 1.00 104.58 1175 LEU Q O 1
ATOM 8763 N N . ARG A 1 1176 ? 176.227 87.195 139.578 1.00 103.07 1176 ARG Q N 1
ATOM 8764 C CA . ARG A 1 1176 ? 176.986 87.878 138.543 1.00 103.07 1176 ARG Q CA 1
ATOM 8765 C C . ARG A 1 1176 ? 176.053 88.356 137.440 1.00 103.07 1176 ARG Q C 1
ATOM 8766 O O . ARG A 1 1176 ? 175.097 87.663 137.078 1.00 103.07 1176 ARG Q O 1
ATOM 8774 N N . TYR A 1 1177 ? 176.334 89.544 136.912 1.00 95.87 1177 TYR Q N 1
ATOM 8775 C CA . TYR A 1 1177 ? 175.594 90.098 135.786 1.00 95.87 1177 TYR Q CA 1
ATOM 8776 C C . TYR A 1 1177 ? 176.503 90.143 134.565 1.00 95.87 1177 TYR Q C 1
ATOM 8777 O O . TYR A 1 1177 ? 177.486 90.892 134.544 1.00 95.87 1177 TYR Q O 1
ATOM 8786 N N . GLU A 1 1178 ? 176.174 89.345 133.555 1.00 94.78 1178 GLU Q N 1
ATOM 8787 C CA . GLU A 1 1178 ? 176.837 89.403 132.260 1.00 94.78 1178 GLU Q CA 1
ATOM 8788 C C . GLU A 1 1178 ? 175.919 90.145 131.295 1.00 94.78 1178 GLU Q C 1
ATOM 8789 O O . GLU A 1 1178 ? 174.720 89.853 131.224 1.00 94.78 1178 GLU Q O 1
ATOM 8795 N N . GLN A 1 1179 ? 176.473 91.118 130.577 1.00 89.60 1179 GLN Q N 1
ATOM 8796 C CA . GLN A 1 1179 ? 175.648 91.975 129.736 1.00 89.60 1179 GLN Q CA 1
ATOM 8797 C C . GLN A 1 1179 ? 175.418 91.317 128.384 1.00 89.60 1179 GLN Q C 1
ATOM 8798 O O . GLN A 1 1179 ? 176.373 90.997 127.668 1.00 89.60 1179 GLN Q O 1
ATOM 8804 N N . ILE A 1 1180 ? 174.151 91.111 128.039 1.00 92.03 1180 ILE Q N 1
ATOM 8805 C CA . ILE A 1 1180 ? 173.809 90.539 126.743 1.00 92.03 1180 ILE Q CA 1
ATOM 8806 C C . ILE A 1 1180 ? 173.754 91.608 125.663 1.00 92.03 1180 ILE Q C 1
ATOM 8807 O O . ILE A 1 1180 ? 174.340 91.438 124.591 1.00 92.03 1180 ILE Q O 1
ATOM 8812 N N . CYS A 1 1181 ? 173.067 92.723 125.909 1.00 94.65 1181 CYS Q N 1
ATOM 8813 C CA . CYS A 1 1181 ? 172.949 93.710 124.843 1.00 94.65 1181 CYS Q CA 1
ATOM 8814 C C . CYS A 1 1181 ? 172.722 95.116 125.383 1.00 94.65 1181 CYS Q C 1
ATOM 8815 O O . CYS A 1 1181 ? 172.202 95.300 126.488 1.00 94.65 1181 CYS Q O 1
ATOM 8818 N N . GLU A 1 1182 ? 173.094 96.094 124.555 1.00 89.41 1182 GLU Q N 1
ATOM 8819 C CA . GLU A 1 1182 ? 172.848 97.519 124.744 1.00 89.41 1182 GLU Q CA 1
ATOM 8820 C C . GLU A 1 1182 ? 172.260 98.038 123.441 1.00 89.41 1182 GLU Q C 1
ATOM 8821 O O . GLU A 1 1182 ? 172.814 97.768 122.371 1.00 89.41 1182 GLU Q O 1
ATOM 8827 N N . GLU A 1 1183 ? 171.149 98.775 123.511 1.00 90.95 1183 GLU Q N 1
ATOM 8828 C CA . GLU A 1 1183 ? 170.564 99.273 122.269 1.00 90.95 1183 GLU Q CA 1
ATOM 8829 C C . GLU A 1 1183 ? 169.683 100.488 122.529 1.00 90.95 1183 GLU Q C 1
ATOM 8830 O O . GLU A 1 1183 ? 169.019 100.580 123.564 1.00 90.95 1183 GLU Q O 1
ATOM 8836 N N . GLU A 1 1184 ? 169.666 101.408 121.561 1.00 93.76 1184 GLU Q N 1
ATOM 8837 C CA . GLU A 1 1184 ? 169.002 102.700 121.705 1.00 93.76 1184 GLU Q CA 1
ATOM 8838 C C . GLU A 1 1184 ? 167.783 102.779 120.792 1.00 93.76 1184 GLU Q C 1
ATOM 8839 O O . GLU A 1 1184 ? 167.853 102.406 119.616 1.00 93.76 1184 GLU Q O 1
ATOM 8845 N N . ILE A 1 1185 ? 166.679 103.286 121.331 1.00 93.66 1185 ILE Q N 1
ATOM 8846 C CA . ILE A 1 1185 ? 165.392 103.321 120.641 1.00 93.66 1185 ILE Q CA 1
ATOM 8847 C C . ILE A 1 1185 ? 165.347 104.492 119.674 1.00 93.66 1185 ILE Q C 1
ATOM 8848 O O . ILE A 1 1185 ? 165.869 105.577 119.957 1.00 93.66 1185 ILE Q O 1
ATOM 8853 N N . ALA A 1 1186 ? 164.719 104.267 118.516 1.00 94.06 1186 ALA Q N 1
ATOM 8854 C CA . ALA A 1 1186 ? 164.460 105.349 117.576 1.00 94.06 1186 ALA Q CA 1
ATOM 8855 C C . ALA A 1 1186 ? 163.227 106.161 117.953 1.00 94.06 1186 ALA Q C 1
ATOM 8856 O O . ALA A 1 1186 ? 163.043 107.264 117.428 1.00 94.06 1186 ALA Q O 1
ATOM 8858 N N . GLN A 1 1187 ? 162.381 105.642 118.840 1.00 90.17 1187 GLN Q N 1
ATOM 8859 C CA . GLN A 1 1187 ? 161.194 106.373 119.261 1.00 90.17 1187 GLN Q CA 1
ATOM 8860 C C . GLN A 1 1187 ? 161.585 107.547 120.150 1.00 90.17 1187 GLN Q C 1
ATOM 8861 O O . GLN A 1 1187 ? 162.398 107.409 121.069 1.00 90.17 1187 GLN Q O 1
ATOM 8867 N N . LYS A 1 1188 ? 160.997 108.712 119.872 1.00 94.04 1188 LYS Q N 1
ATOM 8868 C CA . LYS A 1 1188 ? 161.364 109.935 120.576 1.00 94.04 1188 LYS Q CA 1
ATOM 8869 C C . LYS A 1 1188 ? 160.788 110.014 121.984 1.00 94.04 1188 LYS Q C 1
ATOM 8870 O O . LYS A 1 1188 ? 161.459 110.533 122.883 1.00 94.04 1188 LYS Q O 1
ATOM 8876 N N . ALA A 1 1189 ? 159.572 109.520 122.197 1.00 85.35 1189 ALA Q N 1
ATOM 8877 C CA . ALA A 1 1189 ? 158.915 109.658 123.488 1.00 85.35 1189 ALA Q CA 1
ATOM 8878 C C . ALA A 1 1189 ? 159.592 108.794 124.545 1.00 85.35 1189 ALA Q C 1
ATOM 8879 O O . ALA A 1 1189 ? 160.275 107.814 124.238 1.00 85.35 1189 ALA Q O 1
ATOM 8881 N N . LYS A 1 1190 ? 159.399 109.178 125.804 1.00 82.69 1190 LYS Q N 1
ATOM 8882 C CA . LYS A 1 1190 ? 160.000 108.455 126.916 1.00 82.69 1190 LYS Q CA 1
ATOM 8883 C C . LYS A 1 1190 ? 159.269 107.141 127.167 1.00 82.69 1190 LYS Q C 1
ATOM 8884 O O . LYS A 1 1190 ? 158.044 107.059 127.041 1.00 82.69 1190 LYS Q O 1
ATOM 8890 N N . ILE A 1 1191 ? 160.031 106.109 127.529 1.00 73.27 1191 ILE Q N 1
ATOM 8891 C CA . ILE A 1 1191 ? 159.446 104.810 127.842 1.00 73.27 1191 ILE Q CA 1
ATOM 8892 C C . ILE A 1 1191 ? 158.713 104.900 129.174 1.00 73.27 1191 ILE Q C 1
ATOM 8893 O O . ILE A 1 1191 ? 159.280 105.344 130.181 1.00 73.27 1191 ILE Q O 1
ATOM 8898 N N . SER A 1 1192 ? 157.446 104.480 129.190 1.00 68.44 1192 SER Q N 1
ATOM 8899 C CA . SER A 1 1192 ? 156.635 104.531 130.402 1.00 68.44 1192 SER Q CA 1
ATOM 8900 C C . SER A 1 1192 ? 156.543 103.189 131.116 1.00 68.44 1192 SER Q C 1
ATOM 8901 O O . SER A 1 1192 ? 156.520 103.150 132.349 1.00 68.44 1192 SER Q O 1
ATOM 8904 N N . TYR A 1 1193 ? 156.486 102.088 130.369 1.00 57.76 1193 TYR Q N 1
ATOM 8905 C CA . TYR A 1 1193 ? 156.431 100.755 130.951 1.00 57.76 1193 TYR Q CA 1
ATOM 8906 C C . TYR A 1 1193 ? 157.147 99.772 130.040 1.00 57.76 1193 TYR Q C 1
ATOM 8907 O O . TYR A 1 1193 ? 157.183 99.951 128.822 1.00 57.76 1193 TYR Q O 1
ATOM 8916 N N . LEU A 1 1194 ? 157.702 98.724 130.645 1.00 58.73 1194 LEU Q N 1
ATOM 8917 C CA . LEU A 1 1194 ? 158.378 97.657 129.919 1.00 58.73 1194 LEU Q CA 1
ATOM 8918 C C . LEU A 1 1194 ? 157.912 96.323 130.478 1.00 58.73 1194 LEU Q C 1
ATOM 8919 O O . LEU A 1 1194 ? 157.655 96.210 131.680 1.00 58.73 1194 LEU Q O 1
ATOM 8924 N N . VAL A 1 1195 ? 157.805 95.319 129.612 1.00 54.34 1195 VAL Q N 1
ATOM 8925 C CA . VAL A 1 1195 ? 157.397 93.978 130.014 1.00 54.34 1195 VAL Q CA 1
ATOM 8926 C C . VAL A 1 1195 ? 158.023 92.979 129.053 1.00 54.34 1195 VAL Q C 1
ATOM 8927 O O . VAL A 1 1195 ? 158.105 93.230 127.846 1.00 54.34 1195 VAL Q O 1
ATOM 8931 N N . ALA A 1 1196 ? 158.470 91.850 129.589 1.00 57.08 1196 ALA Q N 1
ATOM 8932 C CA . ALA A 1 1196 ? 159.018 90.764 128.796 1.00 57.08 1196 ALA Q CA 1
ATOM 8933 C C . ALA A 1 1196 ? 158.203 89.499 129.024 1.00 57.08 1196 ALA Q C 1
ATOM 8934 O O . ALA A 1 1196 ? 157.649 89.284 130.106 1.00 57.08 1196 ALA Q O 1
ATOM 8936 N N . THR A 1 1197 ? 158.124 88.669 127.988 1.00 63.19 1197 THR Q N 1
ATOM 8937 C CA . THR A 1 1197 ? 157.375 87.425 128.081 1.00 63.19 1197 THR Q CA 1
ATOM 8938 C C . THR A 1 1197 ? 158.026 86.477 129.083 1.00 63.19 1197 THR Q C 1
ATOM 8939 O O . THR A 1 1197 ? 159.140 86.708 129.560 1.00 63.19 1197 THR Q O 1
ATOM 8943 N N . ASP A 1 1198 ? 157.309 85.396 129.402 1.00 73.38 1198 ASP Q N 1
ATOM 8944 C CA . ASP A 1 1198 ? 157.807 84.434 130.380 1.00 73.38 1198 ASP Q CA 1
ATOM 8945 C C . ASP A 1 1198 ? 159.109 83.790 129.923 1.00 73.38 1198 ASP Q C 1
ATOM 8946 O O . ASP A 1 1198 ? 160.027 83.603 130.730 1.00 73.38 1198 ASP Q O 1
ATOM 8951 N N . ASP A 1 1199 ? 159.211 83.445 128.641 1.00 73.80 1199 ASP Q N 1
ATOM 8952 C CA . ASP A 1 1199 ? 160.438 82.882 128.096 1.00 73.80 1199 ASP Q CA 1
ATOM 8953 C C . ASP A 1 1199 ? 161.519 83.928 127.859 1.00 73.80 1199 ASP Q C 1
ATOM 8954 O O . ASP A 1 1199 ? 162.678 83.559 127.640 1.00 73.80 1199 ASP Q O 1
ATOM 8959 N N . GLY A 1 1200 ? 161.171 85.212 127.894 1.00 68.78 1200 GLY Q N 1
ATOM 8960 C CA . GLY A 1 1200 ? 162.141 86.273 127.721 1.00 68.78 1200 GLY Q CA 1
ATOM 8961 C C . GLY A 1 1200 ? 162.591 86.513 126.300 1.00 68.78 1200 GLY Q C 1
ATOM 8962 O O . GLY A 1 1200 ? 163.544 87.272 126.090 1.00 68.78 1200 GLY Q O 1
ATOM 8963 N N . THR A 1 1201 ? 161.941 85.893 125.315 1.00 67.92 1201 THR Q N 1
ATOM 8964 C CA . THR A 1 1201 ? 162.338 86.089 123.926 1.00 67.92 1201 THR Q CA 1
ATOM 8965 C C . THR A 1 1201 ? 161.828 87.408 123.359 1.00 67.92 1201 THR Q C 1
ATOM 8966 O O . THR A 1 1201 ? 162.465 87.978 122.467 1.00 67.92 1201 THR Q O 1
ATOM 8970 N N . MET A 1 1202 ? 160.693 87.903 123.847 1.00 67.18 1202 MET Q N 1
ATOM 8971 C CA . MET A 1 1202 ? 160.065 89.095 123.297 1.00 67.18 1202 MET Q CA 1
ATOM 8972 C C . MET A 1 1202 ? 159.809 90.112 124.399 1.00 67.18 1202 MET Q C 1
ATOM 8973 O O . MET A 1 1202 ? 159.815 89.779 125.588 1.00 67.18 1202 MET Q O 1
ATOM 8978 N N . LEU A 1 1203 ? 159.582 91.360 123.992 1.00 60.13 1203 LEU Q N 1
ATOM 8979 C CA . LEU A 1 1203 ? 159.237 92.428 124.917 1.00 60.13 1203 LEU Q CA 1
ATOM 8980 C C . LEU A 1 1203 ? 158.427 93.485 124.183 1.00 60.13 1203 LEU Q C 1
ATOM 8981 O O . LEU A 1 1203 ? 158.402 93.518 122.950 1.00 60.13 1203 LEU Q O 1
ATOM 8986 N N . ALA A 1 1204 ? 157.750 94.335 124.946 1.00 58.12 1204 ALA Q N 1
ATOM 8987 C CA . ALA A 1 1204 ? 157.010 95.461 124.398 1.00 58.12 1204 ALA Q CA 1
ATOM 8988 C C . ALA A 1 1204 ? 157.020 96.612 125.392 1.00 58.12 1204 ALA Q C 1
ATOM 8989 O O . ALA A 1 1204 ? 156.939 96.395 126.605 1.00 58.12 1204 ALA Q O 1
ATOM 8991 N N . MET A 1 1205 ? 157.119 97.837 124.879 1.00 62.10 1205 MET Q N 1
ATOM 8992 C CA . MET A 1 1205 ? 156.982 99.009 125.735 1.00 62.10 1205 MET Q CA 1
ATOM 8993 C C . MET A 1 1205 ? 156.049 100.048 125.132 1.00 62.10 1205 MET Q C 1
ATOM 8994 O O . MET A 1 1205 ? 155.936 100.179 123.908 1.00 62.10 1205 MET Q O 1
ATOM 8999 N N . GLY A 1 1206 ? 155.372 100.768 126.018 1.00 71.87 1206 GLY Q N 1
ATOM 9000 C CA . GLY A 1 1206 ? 154.551 101.911 125.655 1.00 71.87 1206 GLY Q CA 1
ATOM 9001 C C . GLY A 1 1206 ? 155.265 103.191 126.052 1.00 71.87 1206 GLY Q C 1
ATOM 9002 O O . GLY A 1 1206 ? 156.154 103.178 126.910 1.00 71.87 1206 GLY Q O 1
ATOM 9003 N N . PHE A 1 1207 ? 154.879 104.289 125.418 1.00 80.70 1207 PHE Q N 1
ATOM 9004 C CA . PHE A 1 1207 ? 155.529 105.570 125.627 1.00 80.70 1207 PHE Q CA 1
ATOM 9005 C C . PHE A 1 1207 ? 154.530 106.569 126.193 1.00 80.70 1207 PHE Q C 1
ATOM 9006 O O . PHE A 1 1207 ? 153.323 106.320 126.243 1.00 80.70 1207 PHE Q O 1
ATOM 9014 N N . GLU A 1 1208 ? 155.055 107.713 126.636 1.00 85.32 1208 GLU Q N 1
ATOM 9015 C CA . GLU A 1 1208 ? 154.213 108.737 127.242 1.00 85.32 1208 GLU Q CA 1
ATOM 9016 C C . GLU A 1 1208 ? 153.209 109.323 126.258 1.00 85.32 1208 GLU Q C 1
ATOM 9017 O O . GLU A 1 1208 ? 152.208 109.906 126.688 1.00 85.32 1208 GLU Q O 1
ATOM 9023 N N . ASN A 1 1209 ? 153.450 109.183 124.957 1.00 84.92 1209 ASN Q N 1
ATOM 9024 C CA . ASN A 1 1209 ? 152.560 109.717 123.935 1.00 84.92 1209 ASN Q CA 1
ATOM 9025 C C . ASN A 1 1209 ? 151.489 108.727 123.494 1.00 84.92 1209 ASN Q C 1
ATOM 9026 O O . ASN A 1 1209 ? 150.651 109.078 122.657 1.00 84.92 1209 ASN Q O 1
ATOM 9031 N N . GLY A 1 1210 ? 151.492 107.509 124.029 1.00 78.98 1210 GLY Q N 1
ATOM 9032 C CA . GLY A 1 1210 ? 150.511 106.513 123.656 1.00 78.98 1210 GLY Q CA 1
ATOM 9033 C C . GLY A 1 1210 ? 150.948 105.518 122.604 1.00 78.98 1210 GLY Q C 1
ATOM 9034 O O . GLY A 1 1210 ? 150.156 104.639 122.245 1.00 78.98 1210 GLY Q O 1
ATOM 9035 N N . THR A 1 1211 ? 152.173 105.621 122.098 1.00 78.35 1211 THR Q N 1
ATOM 9036 C CA . THR A 1 1211 ? 152.669 104.676 121.107 1.00 78.35 1211 THR Q CA 1
ATOM 9037 C C . THR A 1 1211 ? 153.052 103.362 121.778 1.00 78.35 1211 THR Q C 1
ATOM 9038 O O . THR A 1 1211 ? 153.592 103.352 122.887 1.00 78.35 1211 THR Q O 1
ATOM 9042 N N . LEU A 1 1212 ? 152.769 102.249 121.102 1.00 69.66 1212 LEU Q N 1
ATOM 9043 C CA . LEU A 1 1212 ? 153.058 100.921 121.634 1.00 69.66 1212 LEU Q CA 1
ATOM 9044 C C . LEU A 1 1212 ? 153.954 100.177 120.652 1.00 69.66 1212 LEU Q C 1
ATOM 9045 O O . LEU A 1 1212 ? 153.596 100.008 119.479 1.00 69.66 1212 LEU Q O 1
ATOM 9050 N N . GLU A 1 1213 ? 155.108 99.719 121.141 1.00 69.48 1213 GLU Q N 1
ATOM 9051 C CA . GLU A 1 1213 ? 156.135 99.082 120.332 1.00 69.48 1213 GLU Q CA 1
ATOM 9052 C C . GLU A 1 1213 ? 156.367 97.663 120.834 1.00 69.48 1213 GLU Q C 1
ATOM 9053 O O . GLU A 1 1213 ? 156.418 97.430 122.048 1.00 69.48 1213 GLU Q O 1
ATOM 9059 N N . LEU A 1 1214 ? 156.522 96.720 119.903 1.00 66.38 1214 LEU Q N 1
ATOM 9060 C CA . LEU A 1 1214 ? 156.863 95.338 120.220 1.00 66.38 1214 LEU Q CA 1
ATOM 9061 C C . LEU A 1 1214 ? 158.163 94.975 119.515 1.00 66.38 1214 LEU Q C 1
ATOM 9062 O O . LEU A 1 1214 ? 158.299 95.196 118.306 1.00 66.38 1214 LEU Q O 1
ATOM 9067 N N . PHE A 1 1215 ? 159.105 94.414 120.279 1.00 70.53 1215 PHE Q N 1
ATOM 9068 C CA . PHE A 1 1215 ? 160.385 93.919 119.793 1.00 70.53 1215 PHE Q CA 1
ATOM 9069 C C . PHE A 1 1215 ? 160.587 92.476 120.228 1.00 70.53 1215 PHE Q C 1
ATOM 9070 O O . PHE A 1 1215 ? 159.975 92.004 121.190 1.00 70.53 1215 PHE Q O 1
ATOM 9078 N N . ALA A 1 1216 ? 161.465 91.782 119.514 1.00 71.79 1216 ALA Q N 1
ATOM 9079 C CA . ALA A 1 1216 ? 161.892 90.442 119.885 1.00 71.79 1216 ALA Q CA 1
ATOM 9080 C C . ALA A 1 1216 ? 163.387 90.454 120.172 1.00 71.79 1216 ALA Q C 1
ATOM 9081 O O . ALA A 1 1216 ? 164.108 91.350 119.722 1.00 71.79 1216 ALA Q O 1
ATOM 9083 N N . VAL A 1 1217 ? 163.849 89.460 120.927 1.00 75.02 1217 VAL Q N 1
ATOM 9084 C CA . VAL A 1 1217 ? 165.254 89.385 121.310 1.00 75.02 1217 VAL Q CA 1
ATOM 9085 C C . VAL A 1 1217 ? 165.893 88.141 120.706 1.00 75.02 1217 VAL Q C 1
ATOM 9086 O O . VAL A 1 1217 ? 165.806 87.047 121.275 1.00 75.02 1217 VAL Q O 1
ATOM 9090 N N . GLU A 1 1218 ? 166.540 88.298 119.552 1.00 89.60 1218 GLU Q N 1
ATOM 9091 C CA . GLU A 1 1218 ? 167.257 87.211 118.899 1.00 89.60 1218 GLU Q CA 1
ATOM 9092 C C . GLU A 1 1218 ? 168.680 87.662 118.604 1.00 89.60 1218 GLU Q C 1
ATOM 9093 O O . GLU A 1 1218 ? 168.916 88.845 118.336 1.00 89.60 1218 GLU Q O 1
ATOM 9099 N N . ASN A 1 1219 ? 169.621 86.714 118.650 1.00 92.96 1219 ASN Q N 1
ATOM 9100 C CA . ASN A 1 1219 ? 171.016 86.950 118.269 1.00 92.96 1219 ASN Q CA 1
ATOM 9101 C C . ASN A 1 1219 ? 171.635 88.104 119.057 1.00 92.96 1219 ASN Q C 1
ATOM 9102 O O . ASN A 1 1219 ? 172.390 88.908 118.508 1.00 92.96 1219 ASN Q O 1
ATOM 9107 N N . ARG A 1 1220 ? 171.307 88.189 120.347 1.00 89.54 1220 ARG Q N 1
ATOM 9108 C CA . ARG A 1 1220 ? 171.795 89.231 121.248 1.00 89.54 1220 ARG Q CA 1
ATOM 9109 C C . ARG A 1 1220 ? 171.435 90.636 120.779 1.00 89.54 1220 ARG Q C 1
ATOM 9110 O O . ARG A 1 1220 ? 172.010 91.615 121.260 1.00 89.54 1220 ARG Q O 1
ATOM 9118 N N . LYS A 1 1221 ? 170.488 90.757 119.851 1.00 84.37 1221 LYS Q N 1
ATOM 9119 C CA . LYS A 1 1221 ? 170.035 92.039 119.335 1.00 84.37 1221 LYS Q CA 1
ATOM 9120 C C . LYS A 1 1221 ? 168.534 92.165 119.542 1.00 84.37 1221 LYS Q C 1
ATOM 9121 O O . LYS A 1 1221 ? 167.802 91.172 119.515 1.00 84.37 1221 LYS Q O 1
ATOM 9127 N N . VAL A 1 1222 ? 168.082 93.396 119.751 1.00 75.01 1222 VAL Q N 1
ATOM 9128 C CA . VAL A 1 1222 ? 166.663 93.702 119.882 1.00 75.01 1222 VAL Q CA 1
ATOM 9129 C C . VAL A 1 1222 ? 166.237 94.474 118.638 1.00 75.01 1222 VAL Q C 1
ATOM 9130 O O . VAL A 1 1222 ? 166.777 95.544 118.337 1.00 75.01 1222 VAL Q O 1
ATOM 9134 N N . GLN A 1 1223 ? 165.275 93.922 117.904 1.00 75.72 1223 GLN Q N 1
ATOM 9135 C CA . GLN A 1 1223 ? 164.815 94.475 116.638 1.00 75.72 1223 GLN Q CA 1
ATOM 9136 C C . GLN A 1 1223 ? 163.333 94.807 116.727 1.00 75.72 1223 GLN Q C 1
ATOM 9137 O O . GLN A 1 1223 ? 162.560 94.066 117.342 1.00 75.72 1223 GLN Q O 1
ATOM 9143 N N . LEU A 1 1224 ? 162.939 95.916 116.107 1.00 71.31 1224 LEU Q N 1
ATOM 9144 C CA . LEU A 1 1224 ? 161.544 96.331 116.155 1.00 71.31 1224 LEU Q CA 1
ATOM 9145 C C . LEU A 1 1224 ? 160.691 95.352 115.360 1.00 71.31 1224 LEU Q C 1
ATOM 9146 O O . LEU A 1 1224 ? 160.928 95.126 114.169 1.00 71.31 1224 LEU Q O 1
ATOM 9151 N N . ILE A 1 1225 ? 159.698 94.772 116.023 1.00 72.12 1225 ILE Q N 1
ATOM 9152 C CA . ILE A 1 1225 ? 158.786 93.824 115.399 1.00 72.12 1225 ILE Q CA 1
ATOM 9153 C C . ILE A 1 1225 ? 157.536 94.520 114.882 1.00 72.12 1225 ILE Q C 1
ATOM 9154 O O . ILE A 1 1225 ? 157.136 94.322 113.734 1.00 72.12 1225 ILE Q O 1
ATOM 9159 N N . TYR A 1 1226 ? 156.909 95.354 115.708 1.00 75.14 1226 TYR Q N 1
ATOM 9160 C CA . TYR A 1 1226 ? 155.688 96.011 115.264 1.00 75.14 1226 TYR Q CA 1
ATOM 9161 C C . TYR A 1 1226 ? 155.502 97.324 116.012 1.00 75.14 1226 TYR Q C 1
ATOM 9162 O O . TYR A 1 1226 ? 155.967 97.475 117.145 1.00 75.14 1226 TYR Q O 1
ATOM 9171 N N . SER A 1 1227 ? 154.817 98.265 115.365 1.00 72.93 1227 SER Q N 1
ATOM 9172 C CA . SER A 1 1227 ? 154.550 99.587 115.915 1.00 72.93 1227 SER Q CA 1
ATOM 9173 C C . SER A 1 1227 ? 153.077 99.922 115.739 1.00 72.93 1227 SER Q C 1
ATOM 9174 O O . SER A 1 1227 ? 152.517 99.696 114.660 1.00 72.93 1227 SER Q O 1
ATOM 9177 N N . ILE A 1 1228 ? 152.448 100.461 116.785 1.00 77.24 1228 ILE Q N 1
ATOM 9178 C CA . ILE A 1 1228 ? 151.084 100.977 116.687 1.00 77.24 1228 ILE Q CA 1
ATOM 9179 C C . ILE A 1 1228 ? 151.062 102.350 117.342 1.00 77.24 1228 ILE Q C 1
ATOM 9180 O O . ILE A 1 1228 ? 151.553 102.517 118.467 1.00 77.24 1228 ILE Q O 1
ATOM 9185 N N . GLU A 1 1229 ? 150.496 103.327 116.641 1.00 83.59 1229 GLU Q N 1
ATOM 9186 C CA . GLU A 1 1229 ? 150.315 104.664 117.183 1.00 83.59 1229 GLU Q CA 1
ATOM 9187 C C . GLU A 1 1229 ? 148.838 104.922 117.449 1.00 83.59 1229 GLU Q C 1
ATOM 9188 O O . GLU A 1 1229 ? 147.987 104.068 117.177 1.00 83.59 1229 GLU Q O 1
ATOM 9194 N N . GLU A 1 1230 ? 148.546 106.121 117.966 1.00 85.95 1230 GLU Q N 1
ATOM 9195 C CA . GLU A 1 1230 ? 147.229 106.498 118.496 1.00 85.95 1230 GLU Q CA 1
ATOM 9196 C C . GLU A 1 1230 ? 146.561 105.339 119.240 1.00 85.95 1230 GLU Q C 1
ATOM 9197 O O . GLU A 1 1230 ? 145.358 105.111 119.106 1.00 85.95 1230 GLU Q O 1
ATOM 9203 N N . VAL A 1 1231 ? 147.345 104.599 120.027 1.00 81.97 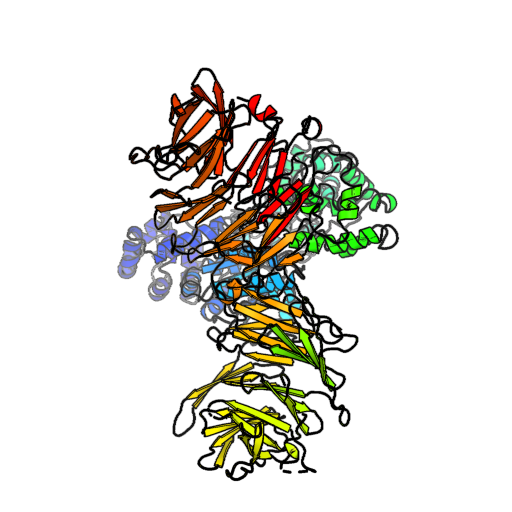1231 VAL Q N 1
ATOM 9204 C CA . VAL A 1 1231 ? 146.773 103.553 120.868 1.00 81.97 1231 VAL Q CA 1
ATOM 9205 C C . VAL A 1 1231 ? 146.004 104.176 122.023 1.00 81.97 1231 VAL Q C 1
ATOM 9206 O O . VAL A 1 1231 ? 144.864 103.798 122.315 1.00 81.97 1231 VAL Q O 1
ATOM 9210 N N . HIS A 1 1232 ? 146.621 105.146 122.691 1.00 76.50 1232 HIS Q N 1
ATOM 9211 C CA . HIS A 1 1232 ? 146.028 105.854 123.811 1.00 76.50 1232 HIS Q CA 1
ATOM 9212 C C . HIS A 1 1232 ? 146.456 107.311 123.747 1.00 76.50 1232 HIS Q C 1
ATOM 9213 O O . HIS A 1 1232 ? 147.481 107.646 123.147 1.00 76.50 1232 HIS Q O 1
ATOM 9220 N N . GLU A 1 1233 ? 145.663 108.178 124.372 1.00 81.75 1233 GLU Q N 1
ATOM 9221 C CA . GLU A 1 1233 ? 146.033 109.584 124.448 1.00 81.75 1233 GLU Q CA 1
ATOM 9222 C C . GLU A 1 1233 ? 146.789 109.912 125.727 1.00 81.75 1233 GLU Q C 1
ATOM 9223 O O . GLU A 1 1233 ? 147.301 111.028 125.861 1.00 81.75 1233 GLU Q O 1
ATOM 9229 N N . HIS A 1 1234 ? 146.869 108.970 126.664 1.00 78.82 1234 HIS Q N 1
ATOM 9230 C CA . HIS A 1 1234 ? 147.667 109.110 127.873 1.00 78.82 1234 HIS Q CA 1
ATOM 9231 C C . HIS A 1 1234 ? 148.846 108.150 127.805 1.00 78.82 1234 HIS Q C 1
ATOM 9232 O O . HIS A 1 1234 ? 148.946 107.314 126.902 1.00 78.82 1234 HIS Q O 1
ATOM 9239 N N . CYS A 1 1235 ? 149.747 108.276 128.775 1.00 75.19 1235 CYS Q N 1
ATOM 9240 C CA . CYS A 1 1235 ? 150.870 107.355 128.873 1.00 75.19 1235 CYS Q CA 1
ATOM 9241 C C . CYS A 1 1235 ? 150.369 105.963 129.234 1.00 75.19 1235 CYS Q C 1
ATOM 9242 O O . CYS A 1 1235 ? 149.414 105.815 130.003 1.00 75.19 1235 CYS Q O 1
ATOM 9245 N N . ILE A 1 1236 ? 151.009 104.939 128.669 1.00 66.44 1236 ILE Q N 1
ATOM 9246 C CA . ILE A 1 1236 ? 150.640 103.566 128.985 1.00 66.44 1236 ILE Q CA 1
ATOM 9247 C C . ILE A 1 1236 ? 150.982 103.277 130.438 1.00 66.44 1236 ILE Q C 1
ATOM 9248 O O . ILE A 1 1236 ? 152.128 103.451 130.872 1.00 66.44 1236 ILE Q O 1
ATOM 9253 N N . ARG A 1 1237 ? 149.985 102.834 131.202 1.00 66.93 1237 ARG Q N 1
ATOM 9254 C CA . ARG A 1 1237 ? 150.187 102.544 132.614 1.00 66.93 1237 ARG Q CA 1
ATOM 9255 C C . ARG A 1 1237 ? 150.639 101.118 132.876 1.00 66.93 1237 ARG Q C 1
ATOM 9256 O O . ARG A 1 1237 ? 151.432 100.898 133.797 1.00 66.93 1237 ARG Q O 1
ATOM 9264 N N . GLN A 1 1238 ? 150.170 100.142 132.101 1.00 54.72 1238 GLN Q N 1
ATOM 9265 C CA . GLN A 1 1238 ? 150.653 98.783 132.305 1.00 54.72 1238 GLN Q CA 1
ATOM 9266 C C . GLN A 1 1238 ? 150.580 98.006 130.998 1.00 54.72 1238 GLN Q C 1
ATOM 9267 O O . GLN A 1 1238 ? 149.728 98.279 130.154 1.00 54.72 1238 GLN Q O 1
ATOM 9273 N N . LEU A 1 1239 ? 151.487 97.047 130.840 1.00 49.07 1239 LEU Q N 1
ATOM 9274 C CA . LEU A 1 1239 ? 151.477 96.108 129.728 1.00 49.07 1239 LEU Q CA 1
ATOM 9275 C C . LEU A 1 1239 ? 151.654 94.699 130.273 1.00 49.07 1239 LEU Q C 1
ATOM 9276 O O . LEU A 1 1239 ? 152.442 94.477 131.197 1.00 49.07 1239 LEU Q O 1
ATOM 9281 N N . LEU A 1 1240 ? 150.925 93.744 129.698 1.00 43.39 1240 LEU Q N 1
ATOM 9282 C CA . LEU A 1 1240 ? 150.957 92.382 130.217 1.00 43.39 1240 LEU Q CA 1
ATOM 9283 C C . LEU A 1 1240 ? 150.962 91.379 129.074 1.00 43.39 1240 LEU Q C 1
ATOM 9284 O O . LEU A 1 1240 ? 150.244 91.556 128.086 1.00 43.39 1240 LEU Q O 1
ATOM 9289 N N . PHE A 1 1241 ? 151.768 90.331 129.223 1.00 48.96 1241 PHE Q N 1
ATOM 9290 C CA . PHE A 1 1241 ? 151.824 89.230 128.274 1.00 48.96 1241 PHE Q CA 1
ATOM 9291 C C . PHE A 1 1241 ? 151.152 87.991 128.852 1.00 48.96 1241 PHE Q C 1
ATOM 9292 O O . PHE A 1 1241 ? 151.299 87.675 130.036 1.00 48.96 1241 PHE Q O 1
ATOM 9300 N N . SER A 1 1242 ? 150.403 87.294 128.003 1.00 55.80 1242 SER Q N 1
ATOM 9301 C CA . SER A 1 1242 ? 149.823 86.025 128.403 1.00 55.80 1242 SER Q CA 1
ATOM 9302 C C . SER A 1 1242 ? 150.886 84.926 128.364 1.00 55.80 1242 SER Q C 1
ATOM 9303 O O . SER A 1 1242 ? 151.828 84.992 127.570 1.00 55.80 1242 SER Q O 1
ATOM 9306 N N . PRO A 1 1243 ? 150.765 83.912 129.224 1.00 60.05 1243 PRO Q N 1
ATOM 9307 C CA . PRO A 1 1243 ? 151.714 82.788 129.169 1.00 60.05 1243 PRO Q CA 1
ATOM 9308 C C . PRO A 1 1243 ? 151.723 82.068 127.832 1.00 60.05 1243 PRO Q C 1
ATOM 9309 O O . PRO A 1 1243 ? 152.776 81.560 127.426 1.00 60.05 1243 PRO Q O 1
ATOM 9313 N N . CYS A 1 1244 ? 150.589 82.006 127.137 1.00 68.41 1244 CYS Q N 1
ATOM 9314 C CA . CYS A 1 1244 ? 150.510 81.376 125.827 1.00 68.41 1244 CYS Q CA 1
ATOM 9315 C C . CYS A 1 1244 ? 151.144 82.210 124.722 1.00 68.41 1244 CYS Q C 1
ATOM 9316 O O . CYS A 1 1244 ? 151.252 81.726 123.590 1.00 68.41 1244 CYS Q O 1
ATOM 9319 N N . LYS A 1 1245 ? 151.546 83.447 125.015 1.00 59.76 1245 LYS Q N 1
ATOM 9320 C CA . LYS A 1 1245 ? 152.221 84.366 124.098 1.00 59.76 1245 LYS Q CA 1
ATOM 9321 C C . LYS A 1 1245 ? 151.340 84.768 122.922 1.00 59.76 1245 LYS Q C 1
ATOM 9322 O O . LYS A 1 1245 ? 151.863 85.263 121.914 1.00 59.76 1245 LYS Q O 1
ATOM 9328 N N . LEU A 1 1246 ? 150.026 84.574 123.012 1.00 61.44 1246 LEU Q N 1
ATOM 9329 C CA . LEU A 1 1246 ? 149.125 84.951 121.931 1.00 61.44 1246 LEU Q CA 1
ATOM 9330 C C . LEU A 1 1246 ? 148.472 86.309 122.142 1.00 61.44 1246 LEU Q C 1
ATOM 9331 O O . LEU A 1 1246 ? 147.911 86.864 121.190 1.00 61.44 1246 LEU Q O 1
ATOM 9336 N N . LEU A 1 1247 ? 148.527 86.854 123.354 1.00 53.68 1247 LEU Q N 1
ATOM 9337 C CA . LEU A 1 1247 ? 147.763 88.039 123.715 1.00 53.68 1247 LEU Q CA 1
ATOM 9338 C C . LEU A 1 1247 ? 148.634 89.034 124.469 1.00 53.68 1247 LEU Q C 1
ATOM 9339 O O . LEU A 1 1247 ? 149.562 88.646 125.185 1.00 53.68 1247 LEU Q O 1
ATOM 9344 N N . LEU A 1 1248 ? 148.329 90.321 124.299 1.00 48.87 1248 LEU Q N 1
ATOM 9345 C CA . LEU A 1 1248 ? 148.994 91.393 125.031 1.00 48.87 1248 LEU Q CA 1
ATOM 9346 C C . LEU A 1 1248 ? 147.955 92.412 125.481 1.00 48.87 1248 LEU Q C 1
ATOM 9347 O O . LEU A 1 1248 ? 147.194 92.926 124.659 1.00 48.87 1248 LEU Q O 1
ATOM 9352 N N . ILE A 1 1249 ? 147.928 92.714 126.777 1.00 48.85 1249 ILE Q N 1
ATOM 9353 C CA . ILE A 1 1249 ? 146.983 93.675 127.340 1.00 48.85 1249 ILE Q CA 1
ATOM 9354 C C . ILE A 1 1249 ? 147.699 94.994 127.575 1.00 48.85 1249 ILE Q C 1
ATOM 9355 O O . ILE A 1 1249 ? 148.801 95.018 128.137 1.00 48.85 1249 ILE Q O 1
ATOM 9360 N N . SER A 1 1250 ? 147.069 96.086 127.148 1.00 53.73 1250 SER Q N 1
ATOM 9361 C CA . SER A 1 1250 ? 147.523 97.432 127.458 1.00 53.73 1250 SER Q CA 1
ATOM 9362 C C . SER A 1 1250 ? 146.503 98.120 128.356 1.00 53.73 1250 SER Q C 1
ATOM 9363 O O . SER A 1 1250 ? 145.320 98.215 128.008 1.00 53.73 1250 SER Q O 1
ATOM 9366 N N . CYS A 1 1251 ? 146.974 98.595 129.510 1.00 58.69 1251 CYS Q N 1
ATOM 9367 C CA . CYS A 1 1251 ? 146.162 99.303 130.489 1.00 58.69 1251 CYS Q CA 1
ATOM 9368 C C . CYS A 1 1251 ? 146.539 100.774 130.484 1.00 58.69 1251 CYS Q C 1
ATOM 9369 O O . CYS A 1 1251 ? 147.653 101.142 130.880 1.00 58.69 1251 CYS Q O 1
ATOM 9372 N N . ALA A 1 1252 ? 145.596 101.598 130.034 1.00 68.62 1252 ALA Q N 1
ATOM 9373 C CA . ALA A 1 1252 ? 145.698 103.047 129.939 1.00 68.62 1252 ALA Q CA 1
ATOM 9374 C C . ALA A 1 1252 ? 144.290 103.594 130.122 1.00 68.62 1252 ALA Q C 1
ATOM 9375 O O . ALA A 1 1252 ? 143.453 102.931 130.743 1.00 68.62 1252 ALA Q O 1
ATOM 9377 N N . GLU A 1 1253 ? 144.025 104.807 129.630 1.00 75.00 1253 GLU Q N 1
ATOM 9378 C CA . GLU A 1 1253 ? 142.661 105.328 129.604 1.00 75.00 1253 GLU Q CA 1
ATOM 9379 C C . GLU A 1 1253 ? 141.649 104.306 129.099 1.00 75.00 1253 GLU Q C 1
ATOM 9380 O O . GLU A 1 1253 ? 140.479 104.367 129.491 1.00 75.00 1253 GLU Q O 1
ATOM 9386 N N . GLN A 1 1254 ? 142.074 103.373 128.247 1.00 66.75 1254 GLN Q N 1
ATOM 9387 C CA . GLN A 1 1254 ? 141.245 102.273 127.789 1.00 66.75 1254 GLN Q CA 1
ATOM 9388 C C . GLN A 1 1254 ? 142.061 100.990 127.842 1.00 66.75 1254 GLN Q C 1
ATOM 9389 O O . GLN A 1 1254 ? 143.276 100.992 127.625 1.00 66.75 1254 GLN Q O 1
ATOM 9395 N N . LEU A 1 1255 ? 141.378 99.889 128.134 1.00 56.18 1255 LEU Q N 1
ATOM 9396 C CA . LEU A 1 1255 ? 141.986 98.567 128.183 1.00 56.18 1255 LEU Q CA 1
ATOM 9397 C C . LEU A 1 1255 ? 141.907 97.948 126.795 1.00 56.18 1255 LEU Q C 1
ATOM 9398 O O . LEU A 1 1255 ? 140.808 97.710 126.282 1.00 56.18 1255 LEU Q O 1
ATOM 9403 N N . CYS A 1 1256 ? 143.064 97.690 126.188 1.00 59.82 1256 CYS Q N 1
ATOM 9404 C CA . CYS A 1 1256 ? 143.129 97.165 124.830 1.00 59.82 1256 CYS Q CA 1
ATOM 9405 C C . CYS A 1 1256 ? 143.732 95.768 124.827 1.00 59.82 1256 CYS Q C 1
ATOM 9406 O O . CYS A 1 1256 ? 144.713 95.501 125.530 1.00 59.82 1256 CYS Q O 1
ATOM 9409 N N . PHE A 1 1257 ? 143.139 94.883 124.029 1.00 54.38 1257 PHE Q N 1
ATOM 9410 C CA . PHE A 1 1257 ? 143.609 93.514 123.856 1.00 54.38 1257 PHE Q CA 1
ATOM 9411 C C . PHE A 1 1257 ? 144.205 93.397 122.458 1.00 54.38 1257 PHE Q C 1
ATOM 9412 O O . PHE A 1 1257 ? 143.520 93.669 121.466 1.00 54.38 1257 PHE Q O 1
ATOM 9420 N N . TRP A 1 1258 ? 145.470 92.993 122.379 1.00 55.73 1258 TRP Q N 1
ATOM 9421 C CA . TRP A 1 1258 ? 146.209 92.930 121.128 1.00 55.73 1258 TRP Q CA 1
ATOM 9422 C C . TRP A 1 1258 ? 146.585 91.487 120.821 1.00 55.73 1258 TRP Q C 1
ATOM 9423 O O . TRP A 1 1258 ? 147.002 90.741 121.714 1.00 55.73 1258 TRP Q O 1
ATOM 9434 N N . ASN A 1 1259 ? 146.444 91.106 119.552 1.00 62.19 1259 ASN Q N 1
ATOM 9435 C CA . ASN A 1 1259 ? 146.747 89.753 119.094 1.00 62.19 1259 ASN Q CA 1
ATOM 9436 C C . ASN A 1 1259 ? 148.216 89.694 118.688 1.00 62.19 1259 ASN Q C 1
ATOM 9437 O O . ASN A 1 1259 ? 148.644 90.402 117.771 1.00 62.19 1259 ASN Q O 1
ATOM 9442 N N . VAL A 1 1260 ? 148.985 88.845 119.372 1.00 64.97 1260 VAL Q N 1
ATOM 9443 C CA . VAL A 1 1260 ? 150.422 88.764 119.129 1.00 64.97 1260 VAL Q CA 1
ATOM 9444 C C . VAL A 1 1260 ? 150.730 88.077 117.802 1.00 64.97 1260 VAL Q C 1
ATOM 9445 O O . VAL A 1 1260 ? 151.715 88.418 117.139 1.00 64.97 1260 VAL Q O 1
ATOM 9449 N N . THR A 1 1261 ? 149.924 87.092 117.399 1.00 71.60 1261 THR Q N 1
ATOM 9450 C CA . THR A 1 1261 ? 150.240 86.328 116.192 1.00 71.60 1261 THR Q CA 1
ATOM 9451 C C . THR A 1 1261 ? 150.158 87.198 114.939 1.00 71.60 1261 THR Q C 1
ATOM 9452 O O . THR A 1 1261 ? 151.088 87.221 114.123 1.00 71.60 1261 THR Q O 1
ATOM 9456 N N . HIS A 1 1262 ? 149.044 87.914 114.764 1.00 79.80 1262 HIS Q N 1
ATOM 9457 C CA . HIS A 1 1262 ? 148.928 88.836 113.637 1.00 79.80 1262 HIS Q CA 1
ATOM 9458 C C . HIS A 1 1262 ? 149.949 89.959 113.755 1.00 79.80 1262 HIS Q C 1
ATOM 9459 O O . HIS A 1 1262 ? 150.407 90.513 112.750 1.00 79.80 1262 HIS Q O 1
ATOM 9466 N N . MET A 1 1263 ? 150.313 90.305 114.990 1.00 77.87 1263 MET Q N 1
ATOM 9467 C CA . MET A 1 1263 ? 151.374 91.275 115.231 1.00 77.87 1263 MET Q CA 1
ATOM 9468 C C . MET A 1 1263 ? 152.698 90.795 114.654 1.00 77.87 1263 MET Q C 1
ATOM 9469 O O . MET A 1 1263 ? 153.443 91.580 114.057 1.00 77.87 1263 MET Q O 1
ATOM 9474 N N . ARG A 1 1264 ? 152.997 89.506 114.818 1.00 82.98 1264 ARG Q N 1
ATOM 9475 C CA . ARG A 1 1264 ? 154.252 88.927 114.356 1.00 82.98 1264 ARG Q CA 1
ATOM 9476 C C . ARG A 1 1264 ? 154.251 88.708 112.848 1.00 82.98 1264 ARG Q C 1
ATOM 9477 O O . ARG A 1 1264 ? 155.272 88.910 112.183 1.00 82.98 1264 ARG Q O 1
ATOM 9485 N N . ASN A 1 1265 ? 153.111 88.290 112.291 1.00 86.28 1265 ASN Q N 1
ATOM 9486 C CA . ASN A 1 1265 ? 153.074 87.903 110.885 1.00 86.28 1265 ASN Q CA 1
ATOM 9487 C C . ASN A 1 1265 ? 153.193 89.090 109.937 1.00 86.28 1265 ASN Q C 1
ATOM 9488 O O . ASN A 1 1265 ? 153.362 88.885 108.730 1.00 86.28 1265 ASN Q O 1
ATOM 9493 N N . ASN A 1 1266 ? 153.112 90.319 110.444 1.00 84.94 1266 ASN Q N 1
ATOM 9494 C CA . ASN A 1 1266 ? 153.157 91.499 109.587 1.00 84.94 1266 ASN Q CA 1
ATOM 9495 C C . ASN A 1 1266 ? 154.333 92.402 109.938 1.00 84.94 1266 ASN Q C 1
ATOM 9496 O O . ASN A 1 1266 ? 154.166 93.619 110.067 1.00 84.94 1266 ASN Q O 1
ATOM 9501 N N . GLN A 1 1267 ? 155.519 91.818 110.099 1.00 80.38 1267 GLN Q N 1
ATOM 9502 C CA . GLN A 1 1267 ? 156.725 92.580 110.421 1.00 80.38 1267 GLN Q CA 1
ATOM 9503 C C . GLN A 1 1267 ? 156.978 93.698 109.412 1.00 80.38 1267 GLN Q C 1
ATOM 9504 O O . GLN A 1 1267 ? 156.709 93.545 108.221 1.00 80.38 1267 GLN Q O 1
ATOM 9510 N N . THR A 1 1318 ? 144.173 77.780 127.795 1.00 82.57 1318 THR Q N 1
ATOM 9511 C CA . THR A 1 1318 ? 144.223 79.228 127.636 1.00 82.57 1318 THR Q CA 1
ATOM 9512 C C . THR A 1 1318 ? 144.373 79.608 126.168 1.00 82.57 1318 THR Q C 1
ATOM 9513 O O . THR A 1 1318 ? 143.716 80.531 125.685 1.00 82.57 1318 THR Q O 1
ATOM 9517 N N . ALA A 1 1319 ? 145.249 78.887 125.464 1.00 85.53 1319 ALA Q N 1
ATOM 9518 C CA . ALA A 1 1319 ? 145.459 79.152 124.045 1.00 85.53 1319 ALA Q CA 1
ATOM 9519 C C . ALA A 1 1319 ? 144.204 78.877 123.228 1.00 85.53 1319 ALA Q C 1
ATOM 9520 O O . ALA A 1 1319 ? 143.920 79.604 122.269 1.00 85.53 1319 ALA Q O 1
ATOM 9522 N N . GLU A 1 1320 ? 143.447 77.836 123.584 1.00 89.32 1320 GLU Q N 1
ATOM 9523 C CA . GLU A 1 1320 ? 142.217 77.534 122.859 1.00 89.32 1320 GLU Q CA 1
ATOM 9524 C C . GLU A 1 1320 ? 141.173 78.628 123.044 1.00 89.32 1320 GLU Q C 1
ATOM 9525 O O . GLU A 1 1320 ? 140.316 78.818 122.174 1.00 89.32 1320 GLU Q O 1
ATOM 9531 N N . LEU A 1 1321 ? 141.226 79.353 124.165 1.00 80.16 1321 LEU Q N 1
ATOM 9532 C CA . LEU A 1 1321 ? 140.281 80.442 124.384 1.00 80.16 1321 LEU Q CA 1
ATOM 9533 C C . LEU A 1 1321 ? 140.542 81.614 123.449 1.00 80.16 1321 LEU Q C 1
ATOM 9534 O O . LEU A 1 1321 ? 139.593 82.256 122.986 1.00 80.16 1321 LEU Q O 1
ATOM 9539 N N . TRP A 1 1322 ? 141.808 81.912 123.164 1.00 69.61 1322 TRP Q N 1
ATOM 9540 C CA . TRP A 1 1322 ? 142.158 83.068 122.354 1.00 69.61 1322 TRP Q CA 1
ATOM 9541 C C . TRP A 1 1322 ? 142.597 82.707 120.942 1.00 69.61 1322 TRP Q C 1
ATOM 9542 O O . TRP A 1 1322 ? 143.083 83.585 120.219 1.00 69.61 1322 TRP Q O 1
ATOM 9553 N N . ARG A 1 1323 ? 142.448 81.452 120.529 1.00 80.36 1323 ARG Q N 1
ATOM 9554 C CA . ARG A 1 1323 ? 142.800 81.060 119.170 1.00 80.36 1323 ARG Q CA 1
ATOM 9555 C C . ARG A 1 1323 ? 141.711 81.506 118.200 1.00 80.36 1323 ARG Q C 1
ATOM 9556 O O . ARG A 1 1323 ? 140.540 81.616 118.577 1.00 80.36 1323 ARG Q O 1
ATOM 9564 N N . ASN A 1 1324 ? 142.106 81.770 116.952 1.00 81.53 1324 ASN Q N 1
ATOM 9565 C CA . ASN A 1 1324 ? 141.192 82.098 115.858 1.00 81.53 1324 ASN Q CA 1
ATOM 9566 C C . ASN A 1 1324 ? 140.350 83.342 116.128 1.00 81.53 1324 ASN Q C 1
ATOM 9567 O O . ASN A 1 1324 ? 139.390 83.610 115.398 1.00 81.53 1324 ASN Q O 1
ATOM 9572 N N . LYS A 1 1325 ? 140.688 84.104 117.163 1.00 80.33 1325 LYS Q N 1
ATOM 9573 C CA . LYS A 1 1325 ? 139.986 85.348 117.439 1.00 80.33 1325 LYS Q CA 1
ATOM 9574 C C . LYS A 1 1325 ? 140.498 86.456 116.528 1.00 80.33 1325 LYS Q C 1
ATOM 9575 O O . LYS A 1 1325 ? 141.708 86.653 116.386 1.00 80.33 1325 LYS Q O 1
ATOM 9581 N N . ARG A 1 1326 ? 139.569 87.185 115.912 1.00 74.30 1326 ARG Q N 1
ATOM 9582 C CA . ARG A 1 1326 ? 139.910 88.263 114.996 1.00 74.30 1326 ARG Q CA 1
ATOM 9583 C C . ARG A 1 1326 ? 139.274 89.562 115.470 1.00 74.30 1326 ARG Q C 1
ATOM 9584 O O . ARG A 1 1326 ? 138.266 89.557 116.182 1.00 74.30 1326 ARG Q O 1
ATOM 9592 N N . GLY A 1 1327 ? 139.881 90.679 115.067 1.00 74.63 1327 GLY Q N 1
ATOM 9593 C CA . GLY A 1 1327 ? 139.417 91.989 115.470 1.00 74.63 1327 GLY Q CA 1
ATOM 9594 C C . GLY A 1 1327 ? 138.758 92.754 114.335 1.00 74.63 1327 GLY Q C 1
ATOM 9595 O O . GLY A 1 1327 ? 138.292 92.191 113.346 1.00 74.63 1327 GLY Q O 1
ATOM 9596 N N . ASN A 1 1328 ? 138.723 94.074 114.502 1.00 84.14 1328 ASN Q N 1
ATOM 9597 C CA . ASN A 1 1328 ? 138.104 94.947 113.516 1.00 84.14 1328 ASN Q CA 1
ATOM 9598 C C . ASN A 1 1328 ? 138.879 94.915 112.202 1.00 84.14 1328 ASN Q C 1
ATOM 9599 O O . ASN A 1 1328 ? 140.088 94.674 112.165 1.00 84.14 1328 ASN Q O 1
ATOM 9604 N N . ALA A 1 1329 ? 138.155 95.153 111.105 1.00 87.25 1329 ALA Q N 1
ATOM 9605 C CA . ALA A 1 1329 ? 138.785 95.158 109.789 1.00 87.25 1329 ALA Q CA 1
ATOM 9606 C C . ALA A 1 1329 ? 139.805 96.281 109.655 1.00 87.25 1329 ALA Q C 1
ATOM 9607 O O . ALA A 1 1329 ? 140.868 96.085 109.056 1.00 87.25 1329 ALA Q O 1
ATOM 9609 N N . ILE A 1 1330 ? 139.498 97.462 110.195 1.00 88.71 1330 ILE Q N 1
ATOM 9610 C CA . ILE A 1 1330 ? 140.428 98.585 110.125 1.00 88.71 1330 ILE Q CA 1
ATOM 9611 C C . ILE A 1 1330 ? 141.706 98.281 110.898 1.00 88.71 1330 ILE Q C 1
ATOM 9612 O O . ILE A 1 1330 ? 142.811 98.576 110.431 1.00 88.71 1330 ILE Q O 1
ATOM 9617 N N . ARG A 1 1331 ? 141.580 97.684 112.082 1.00 83.33 1331 ARG Q N 1
ATOM 9618 C CA . ARG A 1 1331 ? 142.717 97.382 112.952 1.00 83.33 1331 ARG Q CA 1
ATOM 9619 C C . ARG A 1 1331 ? 142.674 95.895 113.273 1.00 83.33 1331 ARG Q C 1
ATOM 9620 O O . ARG A 1 1331 ? 142.168 95.487 114.328 1.00 83.33 1331 ARG Q O 1
ATOM 9628 N N . PRO A 1 1332 ? 143.188 95.050 112.374 1.00 73.49 1332 PRO Q N 1
ATOM 9629 C CA . PRO A 1 1332 ? 143.072 93.595 112.576 1.00 73.49 1332 PRO Q CA 1
ATOM 9630 C C . PRO A 1 1332 ? 143.784 93.076 113.814 1.00 73.49 1332 PRO Q C 1
ATOM 9631 O O . PRO A 1 1332 ? 143.407 92.010 114.315 1.00 73.49 1332 PRO Q O 1
ATOM 9635 N N . GLU A 1 1333 ? 144.796 93.780 114.324 1.00 72.11 1333 GLU Q N 1
ATOM 9636 C CA . GLU A 1 1333 ? 145.507 93.303 115.504 1.00 72.11 1333 GLU Q CA 1
ATOM 9637 C C . GLU A 1 1333 ? 144.816 93.682 116.807 1.00 72.11 1333 GLU Q C 1
ATOM 9638 O O . GLU A 1 1333 ? 145.161 93.130 117.857 1.00 72.11 1333 GLU Q O 1
ATOM 9644 N N . LEU A 1 1334 ? 143.854 94.602 116.767 1.00 63.10 1334 LEU Q N 1
ATOM 9645 C CA . LEU A 1 1334 ? 143.144 95.043 117.964 1.00 63.10 1334 LEU Q CA 1
ATOM 9646 C C . LEU A 1 1334 ? 141.944 94.129 118.183 1.00 63.10 1334 LEU Q C 1
ATOM 9647 O O . LEU A 1 1334 ? 140.917 94.269 117.511 1.00 63.10 1334 LEU Q O 1
ATOM 9652 N N . LEU A 1 1335 ? 142.073 93.195 119.127 1.00 60.98 1335 LEU Q N 1
ATOM 9653 C CA . LEU A 1 1335 ? 140.997 92.246 119.389 1.00 60.98 1335 LEU Q CA 1
ATOM 9654 C C . LEU A 1 1335 ? 139.784 92.920 120.021 1.00 60.98 1335 LEU Q C 1
ATOM 9655 O O . LEU A 1 1335 ? 138.653 92.717 119.566 1.00 60.98 1335 LEU Q O 1
ATOM 9660 N N . ALA A 1 1336 ? 139.996 93.724 121.061 1.00 58.55 1336 ALA Q N 1
ATOM 9661 C CA . ALA A 1 1336 ? 138.893 94.384 121.744 1.00 58.55 1336 ALA Q CA 1
ATOM 9662 C C . ALA A 1 1336 ? 139.432 95.567 122.533 1.00 58.55 1336 ALA Q C 1
ATOM 9663 O O . ALA A 1 1336 ? 140.633 95.658 122.799 1.00 58.55 1336 ALA Q O 1
ATOM 9665 N N . CYS A 1 1337 ? 138.528 96.470 122.902 1.00 60.63 1337 CYS Q N 1
ATOM 9666 C CA . CYS A 1 1337 ? 138.889 97.650 123.674 1.00 60.63 1337 CYS Q CA 1
ATOM 9667 C C . CYS A 1 1337 ? 137.717 98.052 124.554 1.00 60.63 1337 CYS Q C 1
ATOM 9668 O O . CYS A 1 1337 ? 136.581 98.139 124.078 1.00 60.63 1337 CYS Q O 1
ATOM 9671 N N . VAL A 1 1338 ? 137.995 98.295 125.832 1.00 60.81 1338 VAL Q N 1
ATOM 9672 C CA . VAL A 1 1338 ? 136.988 98.714 126.801 1.00 60.81 1338 VAL Q CA 1
ATOM 9673 C C . VAL A 1 1338 ? 137.428 100.046 127.390 1.00 60.81 1338 VAL Q C 1
ATOM 9674 O O . VAL A 1 1338 ? 138.522 100.148 127.957 1.00 60.81 1338 VAL Q O 1
ATOM 9678 N N . LYS A 1 1339 ? 136.580 101.062 127.265 1.00 70.39 1339 LYS Q N 1
ATOM 9679 C CA . LYS A 1 1339 ? 136.894 102.390 127.774 1.00 70.39 1339 LYS Q CA 1
ATOM 9680 C C . LYS A 1 1339 ? 136.364 102.558 129.191 1.00 70.39 1339 LYS Q C 1
ATOM 9681 O O . LYS A 1 1339 ? 135.173 102.353 129.447 1.00 70.39 1339 LYS Q O 1
ATOM 9687 N N . PHE A 1 1340 ? 137.253 102.931 130.105 1.00 76.64 1340 PHE Q N 1
ATOM 9688 C CA . PHE A 1 1340 ? 136.857 103.246 131.467 1.00 76.64 1340 PHE Q CA 1
ATOM 9689 C C . PHE A 1 1340 ? 136.114 104.576 131.499 1.00 76.64 1340 PHE Q C 1
ATOM 9690 O O . PHE A 1 1340 ? 136.457 105.519 130.780 1.00 76.64 1340 PHE Q O 1
ATOM 9698 N N . VAL A 1 1341 ? 135.082 104.648 132.344 1.00 84.31 1341 VAL Q N 1
ATOM 9699 C CA . VAL A 1 1341 ? 134.327 105.892 132.468 1.00 84.31 1341 VAL Q CA 1
ATOM 9700 C C . VAL A 1 1341 ? 135.193 106.979 133.092 1.00 84.31 1341 VAL Q C 1
ATOM 9701 O O . VAL A 1 1341 ? 134.941 108.177 132.910 1.00 84.31 1341 VAL Q O 1
ATOM 9705 N N . GLY A 1 1342 ? 136.226 106.583 133.834 1.00 87.69 1342 GLY Q N 1
ATOM 9706 C CA . GLY A 1 1342 ? 137.156 107.528 134.407 1.00 87.69 1342 GLY Q CA 1
ATOM 9707 C C . GLY A 1 1342 ? 138.248 107.925 133.437 1.00 87.69 1342 GLY Q C 1
ATOM 9708 O O . GLY A 1 1342 ? 138.286 107.513 132.278 1.00 87.69 1342 GLY Q O 1
ATOM 9709 N N . ASN A 1 1343 ? 139.165 108.752 133.939 1.00 91.04 1343 ASN Q N 1
ATOM 9710 C CA . ASN A 1 1343 ? 140.206 109.299 133.078 1.00 91.04 1343 ASN Q CA 1
ATOM 9711 C C . ASN A 1 1343 ? 141.300 108.277 132.791 1.00 91.04 1343 ASN Q C 1
ATOM 9712 O O . ASN A 1 1343 ? 141.858 108.266 131.688 1.00 91.04 1343 ASN Q O 1
ATOM 9717 N N . GLU A 1 1344 ? 141.618 107.418 133.757 1.00 87.99 1344 GLU Q N 1
ATOM 9718 C CA . GLU A 1 1344 ? 142.712 106.465 133.613 1.00 87.99 1344 GLU Q CA 1
ATOM 9719 C C . GLU A 1 1344 ? 142.587 105.401 134.695 1.00 87.99 1344 GLU Q C 1
ATOM 9720 O O . GLU A 1 1344 ? 141.848 105.566 135.669 1.00 87.99 1344 GLU Q O 1
ATOM 9726 N N . ALA A 1 1345 ? 143.319 104.305 134.506 1.00 79.13 1345 ALA Q N 1
ATOM 9727 C CA . ALA A 1 1345 ? 143.380 103.212 135.469 1.00 79.13 1345 ALA Q CA 1
ATOM 9728 C C . ALA A 1 1345 ? 144.830 102.796 135.661 1.00 79.13 1345 ALA Q C 1
ATOM 9729 O O . ALA A 1 1345 ? 145.512 102.446 134.692 1.00 79.13 1345 ALA Q O 1
ATOM 9731 N N . ARG A 1 1346 ? 145.298 102.833 136.910 1.00 75.99 1346 ARG Q N 1
ATOM 9732 C CA . ARG A 1 1346 ? 146.710 102.588 137.181 1.00 75.99 1346 ARG Q CA 1
ATOM 9733 C C . ARG A 1 1346 ? 147.082 101.117 137.025 1.00 75.99 1346 ARG Q C 1
ATOM 9734 O O . ARG A 1 1346 ? 148.111 100.799 136.418 1.00 75.99 1346 ARG Q O 1
ATOM 9742 N N . GLN A 1 1347 ? 146.269 100.206 137.560 1.00 63.31 1347 GLN Q N 1
ATOM 9743 C CA . GLN A 1 1347 ? 146.595 98.788 137.538 1.00 63.31 1347 GLN Q CA 1
ATOM 9744 C C . GLN A 1 1347 ? 145.379 97.971 137.131 1.00 63.31 1347 GLN Q C 1
ATOM 9745 O O . GLN A 1 1347 ? 144.237 98.430 137.221 1.00 63.31 1347 GLN Q O 1
ATOM 9751 N N . PHE A 1 1348 ? 145.647 96.747 136.680 1.00 53.21 1348 PHE Q N 1
ATOM 9752 C CA . PHE A 1 1348 ? 144.625 95.765 136.352 1.00 53.21 1348 PHE Q CA 1
ATOM 9753 C C . PHE A 1 1348 ? 145.191 94.383 136.639 1.00 53.21 1348 PHE Q C 1
ATOM 9754 O O . PHE A 1 1348 ? 146.404 94.170 136.552 1.00 53.21 1348 PHE Q O 1
ATOM 9762 N N . PHE A 1 1349 ? 144.312 93.438 136.964 1.00 57.25 1349 PHE Q N 1
ATOM 9763 C CA . PHE A 1 1349 ? 144.747 92.080 137.265 1.00 57.25 1349 PHE Q CA 1
ATOM 9764 C C . PHE A 1 1349 ? 143.959 91.059 136.459 1.00 57.25 1349 PHE Q C 1
ATOM 9765 O O . PHE A 1 1349 ? 142.828 91.309 136.037 1.00 57.25 1349 PHE Q O 1
ATOM 9773 N N . THR A 1 1350 ? 144.582 89.898 136.258 1.00 53.92 1350 THR Q N 1
ATOM 9774 C CA . THR A 1 1350 ? 144.011 88.792 135.505 1.00 53.92 1350 THR Q CA 1
ATOM 9775 C C . THR A 1 1350 ? 144.133 87.516 136.327 1.00 53.92 1350 THR Q C 1
ATOM 9776 O O . THR A 1 1350 ? 144.978 87.408 137.219 1.00 53.92 1350 THR Q O 1
ATOM 9780 N N . ASP A 1 1351 ? 143.276 86.545 136.021 1.00 67.56 1351 ASP Q N 1
ATOM 9781 C CA . ASP A 1 1351 ? 143.376 85.251 136.675 1.00 67.56 1351 ASP Q CA 1
ATOM 9782 C C . ASP A 1 1351 ? 144.417 84.379 135.976 1.00 67.56 1351 ASP Q C 1
ATOM 9783 O O . ASP A 1 1351 ? 145.084 84.794 135.025 1.00 67.56 1351 ASP Q O 1
ATOM 9788 N N . ALA A 1 1352 ? 144.551 83.144 136.466 1.00 74.98 1352 ALA Q N 1
ATOM 9789 C CA . ALA A 1 1352 ? 145.515 82.217 135.883 1.00 74.98 1352 ALA Q CA 1
ATOM 9790 C C . ALA A 1 1352 ? 145.121 81.809 134.469 1.00 74.98 1352 ALA Q C 1
ATOM 9791 O O . ALA A 1 1352 ? 145.991 81.658 133.603 1.00 74.98 1352 ALA Q O 1
ATOM 9793 N N . HIS A 1 1353 ? 143.828 81.629 134.214 1.00 76.27 1353 HIS Q N 1
ATOM 9794 C CA . HIS A 1 1353 ? 143.339 81.206 132.909 1.00 76.27 1353 HIS Q CA 1
ATOM 9795 C C . HIS A 1 1353 ? 143.156 82.361 131.934 1.00 76.27 1353 HIS Q C 1
ATOM 9796 O O . HIS A 1 1353 ? 142.754 82.124 130.790 1.00 76.27 1353 HIS Q O 1
ATOM 9803 N N . PHE A 1 1354 ? 143.439 83.595 132.357 1.00 60.99 1354 PHE Q N 1
ATOM 9804 C CA . PHE A 1 1354 ? 143.246 84.786 131.526 1.00 60.99 1354 PHE Q CA 1
ATOM 9805 C C . PHE A 1 1354 ? 141.802 84.895 131.043 1.00 60.99 1354 PHE Q C 1
ATOM 9806 O O . PHE A 1 1354 ? 141.536 85.244 129.891 1.00 60.99 1354 PHE Q O 1
ATOM 9814 N N . SER A 1 1355 ? 140.858 84.595 131.938 1.00 65.26 1355 SER Q N 1
ATOM 9815 C CA . SER A 1 1355 ? 139.440 84.658 131.623 1.00 65.26 1355 SER Q CA 1
ATOM 9816 C C . SER A 1 1355 ? 138.694 85.776 132.336 1.00 65.26 1355 SER Q C 1
ATOM 9817 O O . SER A 1 1355 ? 137.648 86.205 131.838 1.00 65.26 1355 SER Q O 1
ATOM 9820 N N . HIS A 1 1356 ? 139.190 86.258 133.473 1.00 60.55 1356 HIS Q N 1
ATOM 9821 C CA . HIS A 1 1356 ? 138.573 87.362 134.193 1.00 60.55 1356 HIS Q CA 1
ATOM 9822 C C . HIS A 1 1356 ? 139.605 88.451 134.443 1.00 60.55 1356 HIS Q C 1
ATOM 9823 O O . HIS A 1 1356 ? 140.771 88.164 134.730 1.00 60.55 1356 HIS Q O 1
ATOM 9830 N N . PHE A 1 1357 ? 139.162 89.700 134.333 1.00 59.60 1357 PHE Q N 1
ATOM 9831 C CA . PHE A 1 1357 ? 140.022 90.866 134.466 1.00 59.60 1357 PHE Q CA 1
ATOM 9832 C C . PHE A 1 1357 ? 139.379 91.837 135.444 1.00 59.60 1357 PHE Q C 1
ATOM 9833 O O . PHE A 1 1357 ? 138.229 92.244 135.255 1.00 59.60 1357 PHE Q O 1
ATOM 9841 N N . TYR A 1 1358 ? 140.118 92.201 136.485 1.00 59.84 1358 TYR Q N 1
ATOM 9842 C CA . TYR A 1 1358 ? 139.636 93.100 137.524 1.00 59.84 1358 TYR Q CA 1
ATOM 9843 C C . TYR A 1 1358 ? 140.323 94.448 137.361 1.00 59.84 1358 TYR Q C 1
ATOM 9844 O O . TYR A 1 1358 ? 141.553 94.507 137.227 1.00 59.84 1358 TYR Q O 1
ATOM 9853 N N . ALA A 1 1359 ? 139.531 95.524 137.371 1.00 66.09 1359 ALA Q N 1
ATOM 9854 C CA . ALA A 1 1359 ? 140.080 96.856 137.139 1.00 66.09 1359 ALA Q CA 1
ATOM 9855 C C . ALA A 1 1359 ? 139.401 97.871 138.050 1.00 66.09 1359 ALA Q C 1
ATOM 9856 O O . ALA A 1 1359 ? 138.268 97.669 138.482 1.00 66.09 1359 ALA Q O 1
ATOM 9858 N N . ILE A 1 1360 ? 140.114 98.960 138.345 1.00 69.08 1360 ILE Q N 1
ATOM 9859 C CA . ILE A 1 1360 ? 139.586 100.101 139.090 1.00 69.08 1360 ILE Q CA 1
ATOM 9860 C C . ILE A 1 1360 ? 140.138 101.371 138.462 1.00 69.08 1360 ILE Q C 1
ATOM 9861 O O . ILE A 1 1360 ? 141.351 101.606 138.492 1.00 69.08 1360 ILE Q O 1
ATOM 9866 N N . ASP A 1 1361 ? 139.255 102.188 137.908 1.00 81.85 1361 ASP Q N 1
ATOM 9867 C CA . ASP A 1 1361 ? 139.657 103.502 137.442 1.00 81.85 1361 ASP Q CA 1
ATOM 9868 C C . ASP A 1 1361 ? 139.833 104.466 138.616 1.00 81.85 1361 ASP Q C 1
ATOM 9869 O O . ASP A 1 1361 ? 139.598 104.128 139.777 1.00 81.85 1361 ASP Q O 1
ATOM 9874 N N . ASP A 1 1362 ? 140.254 105.687 138.296 1.00 89.04 1362 ASP Q N 1
ATOM 9875 C CA . ASP A 1 1362 ? 140.533 106.676 139.329 1.00 89.04 1362 ASP Q CA 1
ATOM 9876 C C . ASP A 1 1362 ? 139.281 107.191 140.029 1.00 89.04 1362 ASP Q C 1
ATOM 9877 O O . ASP A 1 1362 ? 139.406 107.819 141.086 1.00 89.04 1362 ASP Q O 1
ATOM 9882 N N . GLU A 1 1363 ? 138.090 106.948 139.483 1.00 90.21 1363 GLU Q N 1
ATOM 9883 C CA . GLU A 1 1363 ? 136.856 107.488 140.039 1.00 90.21 1363 GLU Q CA 1
ATOM 9884 C C . GLU A 1 1363 ? 136.134 106.519 140.965 1.00 90.21 1363 GLU Q C 1
ATOM 9885 O O . GLU A 1 1363 ? 135.050 106.849 141.456 1.00 90.21 1363 GLU Q O 1
ATOM 9891 N N . GLY A 1 1364 ? 136.698 105.342 141.217 1.00 88.76 1364 GLY Q N 1
ATOM 9892 C CA . GLY A 1 1364 ? 136.093 104.378 142.113 1.00 88.76 1364 GLY Q CA 1
ATOM 9893 C C . GLY A 1 1364 ? 135.170 103.368 141.470 1.00 88.76 1364 GLY Q C 1
ATOM 9894 O O . GLY A 1 1364 ? 134.766 102.412 142.144 1.00 88.76 1364 GLY Q O 1
ATOM 9895 N N . VAL A 1 1365 ? 134.821 103.540 140.198 1.00 81.68 1365 VAL Q N 1
ATOM 9896 C CA . VAL A 1 1365 ? 134.056 102.527 139.478 1.00 81.68 1365 VAL Q CA 1
ATOM 9897 C C . VAL A 1 1365 ? 134.984 101.359 139.172 1.00 81.68 1365 VAL Q C 1
ATOM 9898 O O . VAL A 1 1365 ? 136.152 101.550 138.813 1.00 81.68 1365 VAL Q O 1
ATOM 9902 N N . TYR A 1 1366 ? 134.495 100.144 139.390 1.00 83.18 1366 TYR Q N 1
ATOM 9903 C CA . TYR A 1 1366 ? 135.375 98.989 139.507 1.00 83.18 1366 TYR Q CA 1
ATOM 9904 C C . TYR A 1 1366 ? 134.813 97.806 138.722 1.00 83.18 1366 TYR Q C 1
ATOM 9905 O O . TYR A 1 1366 ? 133.738 97.285 139.039 1.00 83.18 1366 TYR Q O 1
ATOM 9914 N N . TYR A 1 1367 ? 135.560 97.395 137.695 1.00 77.09 1367 TYR Q N 1
ATOM 9915 C CA . TYR A 1 1367 ? 135.077 96.578 136.587 1.00 77.09 1367 TYR Q CA 1
ATOM 9916 C C . TYR A 1 1367 ? 135.471 95.121 136.786 1.00 77.09 1367 TYR Q C 1
ATOM 9917 O O . TYR A 1 1367 ? 136.617 94.828 137.158 1.00 77.09 1367 TYR Q O 1
ATOM 9926 N N . HIS A 1 1368 ? 134.529 94.220 136.491 1.00 75.66 1368 HIS Q N 1
ATOM 9927 C CA . HIS A 1 1368 ? 134.764 92.784 136.337 1.00 75.66 1368 HIS Q CA 1
ATOM 9928 C C . HIS A 1 1368 ? 134.528 92.448 134.868 1.00 75.66 1368 HIS Q C 1
ATOM 9929 O O . HIS A 1 1368 ? 133.393 92.512 134.390 1.00 75.66 1368 HIS Q O 1
ATOM 9936 N N . LEU A 1 1369 ? 135.584 92.085 134.149 1.00 62.79 1369 LEU Q N 1
ATOM 9937 C CA . LEU A 1 1369 ? 135.490 91.757 132.734 1.00 62.79 1369 LEU Q CA 1
ATOM 9938 C C . LEU A 1 1369 ? 135.684 90.255 132.567 1.00 62.79 1369 LEU Q C 1
ATOM 9939 O O . LEU A 1 1369 ? 136.796 89.749 132.740 1.00 62.79 1369 LEU Q O 1
ATOM 9944 N N . GLN A 1 1370 ? 134.612 89.551 132.223 1.00 65.64 1370 GLN Q N 1
ATOM 9945 C CA . GLN A 1 1370 ? 134.619 88.097 132.139 1.00 65.64 1370 GLN Q CA 1
ATOM 9946 C C . GLN A 1 1370 ? 134.446 87.674 130.688 1.00 65.64 1370 GLN Q C 1
ATOM 9947 O O . GLN A 1 1370 ? 133.551 88.171 129.995 1.00 65.64 1370 GLN Q O 1
ATOM 9953 N N . LEU A 1 1371 ? 135.304 86.765 130.231 1.00 63.71 1371 LEU Q N 1
ATOM 9954 C CA . LEU A 1 1371 ? 135.168 86.221 128.889 1.00 63.71 1371 LEU Q CA 1
ATOM 9955 C C . LEU A 1 1371 ? 133.881 85.419 128.766 1.00 63.71 1371 LEU Q C 1
ATOM 9956 O O . LEU A 1 1371 ? 133.532 84.638 129.655 1.00 63.71 1371 LEU Q O 1
ATOM 9961 N N . LEU A 1 1372 ? 133.179 85.616 127.654 1.00 66.10 1372 LEU Q N 1
ATOM 9962 C CA . LEU A 1 1372 ? 131.940 84.890 127.389 1.00 66.10 1372 LEU Q CA 1
ATOM 9963 C C . LEU A 1 1372 ? 132.289 83.449 127.045 1.00 66.10 1372 LEU Q C 1
ATOM 9964 O O . LEU A 1 1372 ? 132.829 83.164 125.974 1.00 66.10 1372 LEU Q O 1
ATOM 9969 N N . GLU A 1 1373 ? 131.984 82.535 127.959 1.00 71.55 1373 GLU Q N 1
ATOM 9970 C CA . GLU A 1 1373 ? 132.305 81.124 127.785 1.00 71.55 1373 GLU Q CA 1
ATOM 9971 C C . GLU A 1 1373 ? 131.506 80.496 126.647 1.00 71.55 1373 GLU Q C 1
ATOM 9972 O O . GLU A 1 1373 ? 130.561 81.095 126.132 1.00 71.55 1373 GLU Q O 1
#

Radius of gyration: 39.23 Å; Cα contacts (8 Å, |Δi|>4): 2264; chains: 1; bounding box: 84×93×107 Å

Nearest PDB structures (foldseek):
  8y6p-assembly1_Q  TM=1.001E+00  e=0.000E+00  Drosophila melanogaster
  5jul-assembly1_A  TM=3.199E-01  e=2.091E-90  Drosophila melanogaster
  3j9l-assembly1_A  TM=3.204E-01  e=3.344E-64  Drosophila melanogaster
  3j9l-assembly1_Q  TM=3.201E-01  e=3.846E-64  Drosophila melanogaster
  8y6q-assembly1_K  TM=3.179E-01  e=3.157E-66  Drosophila melanogaster

Sequence (1228 aa):
YQYKDILSVFEDAFVDNFDCKDVQDMPKSILSKEEIDHIIMSKDAVSGTLRLFWTLLSKQEEMVQKFVEEVLRINYKFLMSPIKTEQRQPSMMTRMYIEQRDRLYNDNQVFAKYNVSRLQPYLKLRQALLELRPAKNVLIDGVLGSGKTWVALDVCLSYKVQCKMDFKIFWLNLKNCNSPETVLEMLQKLLYQIDPNWTSRSDHSSNIKLRIHSIQAELRRLLKSKPYENCLLVLLNVQNAKAWNAFNLSCKILLTTRFKQVTDFLSAATTTHISLDHHSMTLTPDEVKSLLLKYLDCRPQDLPREVLTTNPRRLSIIAESIRAGLATWDNWKHVNCDKLTTIIESSLNVLEPAEYRKMFDRLSVFPPSAHIPTILLSLIWFDVIKSDVMVVVNKLHKYSLVEKQPKESTISIPSIYLELKVKLENEYALHRSIVDHYNIPKTFDSDDLIPPYLDQYFYSHIGHHLKNIEHPERMTLFRMVFLDFRFLEQKIRHDSTAWNASGSILNTLQQLKFYKPYICDNDPKYERLVNAILDFLPKIEENLICSKYTDLLRIALMAEDEAIFEEAHKQVQRFDDRVWFTNHGRFHQHRQIINLGDNEGRHAVYLHNDFCLIALASGQILLTDVSLEGEDTYLLRDESDSSDILRMAVFNQQKHLITLHCNGSVKLWSLWPKQQLVNSVNLKIVAFYLNEDNIQLHVAFINGDVSILNWDEQDQEFKLSHVPVLKTMQSGIRCFVQVLKRYYVVCTSNCTLTVWDLTNGSSNTLPLALDVFTVLLIFKYSVWRLNFLPGLSVSLQSEAVQLPEGSFITCGKRSTDGRYLLLGTSEGLIVYDLKISDPVLRSNVSEHIECVDIYELFDPVYKYIVLCGAKGKQVVHVHTLRSIAWVHLEPNVYLRSLMDMTRERTQLLAVDSKERIHLIKWSTITPTHAASNCKINAISAFNDEQIFVGYVDGVIIDVIHDTALPQQFIEEPIDYLKQVSPNILVASAHSAQKTVIFQLWPLMMDVSTKYASLQEGQYIILFSDHGVCHLDIANPSAFVKPKDSEEYIVGFDLKNSLLFLAYENNIIDVFRLIFSCNQLRYEQICEEEIAQKAKISYLVATDDGTMLAMGFENGTLELFAVENRKVQLIYSIEEVHEHCIRQLLFSPCKLLLISCAEQLCFWNVTHMRNNQTAELWRNKRGNAIRPELLACVKFVGNEARQFFTDAHFSHFYAIDDEGVYYHLQLLE